Protein AF-A0A814X474-F1 (afdb_monomer)

Radius of gyration: 42.31 Å; Cα contacts (8 Å, |Δi|>4): 998; chains: 1; bounding box: 111×113×111 Å

Structure (mmCIF, N/CA/C/O backbone):
data_AF-A0A814X474-F1
#
_entry.id   AF-A0A814X474-F1
#
loop_
_atom_site.group_PDB
_atom_site.id
_atom_site.type_symbol
_atom_site.label_atom_id
_atom_site.label_alt_id
_atom_site.label_comp_id
_atom_site.label_asym_id
_atom_site.label_entity_id
_atom_site.label_seq_id
_atom_site.pdbx_PDB_ins_code
_atom_site.Cartn_x
_atom_site.Cartn_y
_atom_site.Cartn_z
_atom_site.occupancy
_atom_site.B_iso_or_equiv
_atom_site.auth_seq_id
_atom_site.auth_comp_id
_atom_site.auth_asym_id
_atom_site.auth_atom_id
_atom_site.pdbx_PDB_model_num
ATOM 1 N N . MET A 1 1 ? -38.326 10.586 -33.817 1.00 43.31 1 MET A N 1
ATOM 2 C CA . MET A 1 1 ? -38.795 9.220 -33.498 1.00 43.31 1 MET A CA 1
ATOM 3 C C . MET A 1 1 ? -38.832 9.016 -31.976 1.00 43.31 1 MET A C 1
ATOM 5 O O . MET A 1 1 ? -38.109 8.179 -31.465 1.00 43.31 1 MET A O 1
ATOM 9 N N . LEU A 1 2 ? -39.641 9.794 -31.242 1.00 49.44 2 LEU A N 1
ATOM 10 C CA . LEU A 1 2 ? -39.951 9.554 -29.813 1.00 49.44 2 LEU A CA 1
ATOM 11 C C . LEU A 1 2 ? -41.424 9.130 -29.622 1.00 49.44 2 LEU A C 1
ATOM 13 O O . LEU A 1 2 ? -41.773 8.494 -28.636 1.00 49.44 2 LEU A O 1
ATOM 17 N N . ASN A 1 3 ? -42.275 9.366 -30.628 1.00 45.81 3 ASN A N 1
ATOM 18 C CA . ASN A 1 3 ? -43.688 8.961 -30.630 1.00 45.81 3 ASN A CA 1
ATOM 19 C C . ASN A 1 3 ? -43.900 7.435 -30.754 1.00 45.81 3 ASN A C 1
ATOM 21 O O . ASN A 1 3 ? -45.034 6.980 -30.689 1.00 45.81 3 ASN A O 1
ATOM 25 N N . SER A 1 4 ? -42.834 6.646 -30.957 1.00 47.69 4 SER A N 1
ATOM 26 C CA . SER A 1 4 ? -42.868 5.173 -30.992 1.00 47.69 4 SER A CA 1
ATOM 27 C C . SER A 1 4 ? -42.281 4.521 -29.735 1.00 47.69 4 SER A C 1
ATOM 29 O O . SER A 1 4 ? -42.159 3.298 -29.685 1.00 47.69 4 SER A O 1
ATOM 31 N N . SER A 1 5 ? -41.860 5.311 -28.744 1.00 58.59 5 SER A N 1
ATOM 32 C CA . SER A 1 5 ? -41.312 4.797 -27.487 1.00 58.59 5 SER A CA 1
ATOM 33 C C . SER A 1 5 ? -42.382 4.728 -26.401 1.00 58.59 5 SER A C 1
ATOM 35 O O . SER A 1 5 ? -43.156 5.660 -26.219 1.00 58.59 5 SER A O 1
ATOM 37 N N . ASP A 1 6 ? -42.401 3.610 -25.675 1.00 71.12 6 ASP A N 1
ATOM 38 C CA . ASP A 1 6 ? -43.276 3.360 -24.528 1.00 71.12 6 ASP A CA 1
ATOM 39 C C . ASP A 1 6 ? -43.185 4.503 -23.485 1.00 71.12 6 ASP A C 1
ATOM 41 O O . ASP A 1 6 ? -42.110 4.691 -22.897 1.00 71.12 6 ASP A O 1
ATOM 45 N N . PRO A 1 7 ? -44.284 5.243 -23.217 1.00 72.62 7 PRO A N 1
ATOM 46 C CA . PRO A 1 7 ? -44.317 6.336 -22.241 1.00 72.62 7 PRO A CA 1
ATOM 47 C C . PRO A 1 7 ? -43.851 5.931 -20.837 1.00 72.62 7 PRO A C 1
ATOM 49 O O . PRO A 1 7 ? -43.328 6.758 -20.093 1.00 72.62 7 PRO A O 1
ATOM 52 N N . GLN A 1 8 ? -43.965 4.651 -20.465 1.00 78.31 8 GLN A N 1
ATOM 53 C CA . GLN A 1 8 ? -43.499 4.154 -19.164 1.00 78.31 8 GLN A CA 1
ATOM 54 C C . GLN A 1 8 ? -41.978 4.296 -18.988 1.00 78.31 8 GLN A C 1
ATOM 56 O O . GLN A 1 8 ? -41.481 4.446 -17.864 1.00 78.31 8 GLN A O 1
ATOM 61 N N . ARG A 1 9 ? -41.210 4.311 -20.087 1.00 81.69 9 ARG A N 1
ATOM 62 C CA . ARG A 1 9 ? -39.751 4.502 -20.046 1.00 81.69 9 ARG A CA 1
ATOM 63 C C . ARG A 1 9 ? -39.356 5.900 -19.573 1.00 81.69 9 ARG A C 1
ATOM 65 O O . ARG A 1 9 ? -38.287 6.030 -18.983 1.00 81.69 9 ARG A O 1
ATOM 72 N N . TYR A 1 10 ? -40.249 6.880 -19.693 1.00 84.94 10 TYR A N 1
ATOM 73 C CA . TYR A 1 10 ? -40.028 8.289 -19.353 1.00 84.94 10 TYR A CA 1
ATOM 74 C C . TYR A 1 10 ? -40.677 8.730 -18.032 1.00 84.94 10 TYR A C 1
ATOM 76 O O . TYR A 1 10 ? -40.670 9.911 -17.701 1.00 84.94 10 TYR A O 1
ATOM 84 N N . LYS A 1 11 ? -41.151 7.778 -17.219 1.00 89.06 11 LYS A N 1
ATOM 85 C CA . LYS A 1 11 ? -41.542 8.046 -15.826 1.00 89.06 11 LYS A CA 1
ATOM 86 C C . LYS A 1 11 ? -40.350 8.127 -14.883 1.00 89.06 11 LYS A C 1
ATOM 88 O O . LYS A 1 11 ? -39.454 7.284 -14.981 1.00 89.06 11 LYS A O 1
ATOM 93 N N . PHE A 1 12 ? -40.347 9.070 -13.957 1.00 89.81 12 PHE A N 1
ATOM 94 C CA . PHE A 1 12 ? -39.298 9.190 -12.955 1.00 89.81 12 PHE A CA 1
ATOM 95 C C . PHE A 1 12 ? -39.346 7.991 -11.977 1.00 89.81 12 PHE A C 1
ATOM 97 O O . PHE A 1 12 ? -40.426 7.445 -11.719 1.00 89.81 12 PHE A O 1
ATOM 104 N N . PRO A 1 13 ? -38.205 7.512 -11.441 1.00 91.38 13 PRO A N 1
ATOM 105 C CA . PRO A 1 13 ? -38.189 6.436 -10.451 1.00 91.38 13 PRO A CA 1
ATOM 106 C C . PRO A 1 13 ? -39.095 6.688 -9.234 1.00 91.38 13 PRO A C 1
ATOM 108 O O . PRO A 1 13 ? -39.186 7.794 -8.698 1.00 91.38 13 PRO A O 1
ATOM 111 N N . ILE A 1 14 ? -39.763 5.635 -8.756 1.00 89.94 14 ILE A N 1
ATOM 112 C CA . ILE A 1 14 ? -40.580 5.713 -7.539 1.00 89.94 14 ILE A CA 1
ATOM 113 C C . ILE A 1 14 ? -39.647 5.678 -6.325 1.00 89.94 14 ILE A C 1
ATOM 115 O O . ILE A 1 14 ? -39.171 4.616 -5.936 1.00 89.94 14 ILE A O 1
ATOM 119 N N . THR A 1 15 ? -39.404 6.844 -5.737 1.00 90.00 15 THR A N 1
ATOM 120 C CA . THR A 1 15 ? -38.639 7.041 -4.500 1.00 90.00 15 THR A CA 1
ATOM 121 C C . THR A 1 15 ? -39.495 6.849 -3.241 1.00 90.00 15 THR A C 1
ATOM 123 O O . THR A 1 15 ? -40.727 6.854 -3.300 1.00 90.00 15 THR A O 1
ATOM 126 N N . THR A 1 16 ? -38.840 6.654 -2.092 1.00 88.88 16 THR A N 1
ATOM 127 C CA . THR A 1 16 ? -39.466 6.695 -0.760 1.00 88.88 16 THR A CA 1
ATOM 128 C C . THR A 1 16 ? -39.212 8.044 -0.091 1.00 88.88 16 THR A C 1
ATOM 130 O O . THR A 1 16 ? -38.216 8.701 -0.387 1.00 88.88 16 THR A O 1
ATOM 133 N N . SER A 1 17 ? -40.048 8.419 0.884 1.00 86.62 17 SER A N 1
ATOM 134 C CA . SER A 1 17 ? -39.863 9.653 1.667 1.00 86.62 17 SER A CA 1
ATOM 135 C C . SER A 1 17 ? -38.497 9.730 2.360 1.00 86.62 17 SER A C 1
ATOM 137 O O . SER A 1 17 ? -37.942 10.814 2.511 1.00 86.62 17 SER A O 1
ATOM 139 N N . GLN A 1 18 ? -37.933 8.583 2.752 1.00 87.25 18 GLN A N 1
ATOM 140 C CA . GLN A 1 18 ? -36.600 8.498 3.344 1.00 87.25 18 GLN A CA 1
ATOM 141 C C . GLN A 1 18 ? -35.497 8.852 2.340 1.00 87.25 18 GLN A C 1
ATOM 143 O O . GLN A 1 18 ? -34.604 9.627 2.673 1.00 87.25 18 GLN A O 1
ATOM 148 N N . ILE A 1 19 ? -35.568 8.320 1.115 1.00 89.81 19 ILE A N 1
ATOM 149 C CA . ILE A 1 19 ? -34.612 8.639 0.045 1.00 89.81 19 ILE A CA 1
ATOM 150 C C . ILE A 1 19 ? -34.738 10.111 -0.348 1.00 89.81 19 ILE A C 1
ATOM 152 O O . ILE A 1 19 ? -33.724 10.796 -0.446 1.00 89.81 19 ILE A O 1
ATOM 156 N N . ASP A 1 20 ? -35.962 10.619 -0.497 1.00 88.50 20 ASP A N 1
ATOM 157 C CA . ASP A 1 20 ? -36.200 12.024 -0.843 1.00 88.50 20 ASP A CA 1
ATOM 158 C C . ASP A 1 20 ? -35.606 12.969 0.224 1.00 88.50 20 ASP A C 1
ATOM 160 O O . ASP A 1 20 ? -34.940 13.952 -0.107 1.00 88.50 20 ASP A O 1
ATOM 164 N N . ALA A 1 21 ? -35.753 12.629 1.511 1.00 85.94 21 ALA A N 1
ATOM 165 C CA . ALA A 1 21 ? -35.154 13.378 2.617 1.00 85.94 21 ALA A CA 1
ATOM 166 C C . ALA A 1 21 ? -33.616 13.290 2.661 1.00 85.94 21 ALA A C 1
ATOM 168 O O . ALA A 1 21 ? -32.959 14.234 3.096 1.00 85.94 21 ALA A O 1
ATOM 169 N N . ILE A 1 22 ? -33.018 12.174 2.232 1.00 88.12 22 ILE A N 1
ATOM 170 C CA . ILE A 1 22 ? -31.557 12.021 2.141 1.00 88.12 22 ILE A CA 1
ATOM 171 C C . ILE A 1 22 ? -31.008 12.856 0.982 1.00 88.12 22 ILE A C 1
ATOM 173 O O . ILE A 1 22 ? -30.093 13.651 1.183 1.00 88.12 22 ILE A O 1
ATOM 177 N N . VAL A 1 23 ? -31.602 12.737 -0.210 1.00 88.38 23 VAL A N 1
ATOM 178 C CA . VAL A 1 23 ? -31.158 13.481 -1.396 1.00 88.38 23 VAL A CA 1
ATOM 179 C C . VAL A 1 23 ? -31.376 14.980 -1.213 1.00 88.38 23 VAL A C 1
ATOM 181 O O . VAL A 1 23 ? -30.584 15.769 -1.720 1.00 88.38 23 VAL A O 1
ATOM 184 N N . SER A 1 24 ? -32.389 15.407 -0.450 1.00 85.69 24 SER A N 1
ATOM 185 C CA . SER A 1 24 ? -32.632 16.828 -0.153 1.00 85.69 24 SER A CA 1
ATOM 186 C C . SER A 1 24 ? -32.655 17.686 -1.433 1.00 85.69 24 SER A C 1
ATOM 188 O O . SER A 1 24 ? -31.953 18.694 -1.537 1.00 85.69 24 SER A O 1
ATOM 190 N N . MET A 1 25 ? -33.379 17.221 -2.454 1.00 86.56 25 MET A N 1
ATOM 191 C CA . MET A 1 25 ? -33.691 17.946 -3.691 1.00 86.56 25 MET A CA 1
ATOM 192 C C . MET A 1 25 ? -35.146 17.691 -4.056 1.00 86.56 25 MET A C 1
ATOM 194 O O . MET A 1 25 ? -35.663 16.601 -3.800 1.00 86.56 25 MET A O 1
ATOM 198 N N . ASP A 1 26 ? -35.773 18.668 -4.706 1.00 86.38 26 ASP A N 1
ATOM 199 C CA . ASP A 1 26 ? -37.117 18.498 -5.243 1.00 86.38 26 ASP A CA 1
ATOM 200 C C . ASP A 1 26 ? -37.138 17.360 -6.263 1.00 86.38 26 ASP A C 1
ATOM 202 O O . ASP A 1 26 ? -36.293 17.270 -7.159 1.00 86.38 26 ASP A O 1
ATOM 206 N N . LYS A 1 27 ? -38.122 16.474 -6.111 1.00 87.00 27 LYS A N 1
ATOM 207 C CA . LYS A 1 27 ? -38.303 15.333 -6.999 1.00 87.00 27 LYS A CA 1
ATOM 208 C C . LYS A 1 27 ? -38.666 15.823 -8.409 1.00 87.00 27 LYS A C 1
ATOM 210 O O . LYS A 1 27 ? -39.663 16.533 -8.554 1.00 87.00 27 LYS A O 1
ATOM 215 N N . PRO A 1 28 ? -37.916 15.431 -9.453 1.00 89.88 28 PRO A N 1
ATOM 216 C CA . PRO A 1 28 ? -38.270 15.766 -10.823 1.00 89.88 28 PRO A CA 1
ATOM 217 C C . PRO A 1 28 ? -39.608 15.141 -11.244 1.00 89.88 28 PRO A C 1
ATOM 219 O O . PRO A 1 28 ? -39.946 14.025 -10.846 1.00 89.88 28 PRO A O 1
ATOM 222 N N . ASN A 1 29 ? -40.348 15.851 -12.097 1.00 88.44 29 ASN A N 1
ATOM 223 C CA . ASN A 1 29 ? -41.557 15.327 -12.735 1.00 88.44 29 ASN A CA 1
ATOM 224 C C . ASN A 1 29 ? -41.209 14.288 -13.813 1.00 88.44 29 ASN A C 1
ATOM 226 O O . ASN A 1 29 ? -40.074 14.237 -14.292 1.00 88.44 29 ASN A O 1
ATOM 230 N N . ASP A 1 30 ? -42.198 13.492 -14.226 1.00 88.19 30 ASP A N 1
ATOM 231 C CA . ASP A 1 30 ? -42.086 12.623 -15.403 1.00 88.19 30 ASP A CA 1
ATOM 232 C C . ASP A 1 30 ? -41.704 13.439 -16.650 1.00 88.19 30 ASP A C 1
ATOM 234 O O . ASP A 1 30 ? -42.097 14.601 -16.776 1.00 88.19 30 ASP A O 1
ATOM 238 N N . VAL A 1 31 ? -40.943 12.833 -17.570 1.00 84.31 31 VAL A N 1
ATOM 239 C CA . VAL A 1 31 ? -40.617 13.491 -18.839 1.00 84.31 31 VAL A CA 1
ATOM 240 C C . VAL A 1 31 ? -41.837 13.420 -19.748 1.00 84.31 31 VAL A C 1
ATOM 242 O O . VAL A 1 31 ? -42.249 12.338 -20.177 1.00 84.31 31 VAL A O 1
ATOM 245 N N . ASP A 1 32 ? -42.412 14.581 -20.039 1.00 81.06 32 ASP A N 1
ATOM 246 C CA . ASP A 1 32 ? -43.563 14.709 -20.915 1.00 81.06 32 ASP A CA 1
ATOM 247 C C . ASP A 1 32 ? -43.130 14.555 -22.377 1.00 81.06 32 ASP A C 1
ATOM 249 O O . ASP A 1 32 ? -42.416 15.387 -22.939 1.00 81.06 32 ASP A O 1
ATOM 253 N N . ILE A 1 33 ? -43.563 13.451 -22.983 1.00 75.94 33 ILE A N 1
ATOM 254 C CA . ILE A 1 33 ? -43.349 13.147 -24.400 1.00 75.94 33 ILE A CA 1
ATOM 255 C C . ILE A 1 33 ? -44.593 13.442 -25.255 1.00 75.94 33 ILE A C 1
ATOM 257 O O . ILE A 1 33 ? -44.648 13.020 -26.413 1.00 75.94 33 ILE A O 1
ATOM 261 N N . SER A 1 34 ? -45.606 14.118 -24.699 1.00 73.12 34 SER A N 1
ATOM 262 C CA . SER A 1 34 ? -46.805 14.523 -25.433 1.00 73.12 34 SER A CA 1
ATOM 263 C C . SER A 1 34 ? -46.493 15.575 -26.510 1.00 73.12 34 SER A C 1
ATOM 265 O O . SER A 1 34 ? -45.443 16.221 -26.520 1.00 73.12 34 SER A O 1
ATOM 267 N N . VAL A 1 35 ? -47.379 15.672 -27.506 1.00 61.47 35 VAL A N 1
ATOM 268 C CA . VAL A 1 35 ? -47.154 16.469 -28.719 1.00 61.47 35 VAL A CA 1
ATOM 269 C C . VAL A 1 35 ? -47.193 17.959 -28.377 1.00 61.47 35 VAL A C 1
ATOM 271 O O . VAL A 1 35 ? -48.253 18.498 -28.082 1.00 61.47 35 VAL A O 1
ATOM 274 N N . ILE A 1 36 ? -46.038 18.619 -28.458 1.00 63.03 36 ILE A N 1
ATOM 275 C CA . ILE A 1 36 ? -45.916 20.082 -28.443 1.00 63.03 36 ILE A CA 1
ATOM 276 C C . ILE A 1 36 ? -46.039 20.593 -29.888 1.00 63.03 36 ILE A C 1
ATOM 278 O O . ILE A 1 36 ? -45.562 19.941 -30.821 1.00 63.03 36 ILE A O 1
ATOM 282 N N . ASP A 1 37 ? -46.650 21.767 -30.072 1.00 64.62 37 ASP A N 1
ATOM 283 C CA . ASP A 1 37 ? -46.994 22.352 -31.381 1.00 64.62 37 ASP A CA 1
ATOM 284 C C . ASP A 1 37 ? -45.789 22.573 -32.320 1.00 64.62 37 ASP A C 1
ATOM 286 O O . ASP A 1 37 ? -45.953 22.688 -33.536 1.00 64.62 37 ASP A O 1
ATOM 290 N N . SER A 1 38 ? -44.559 22.588 -31.789 1.00 77.12 38 SER A N 1
ATOM 291 C CA . SER A 1 38 ? -43.327 22.664 -32.580 1.00 77.12 38 SER A CA 1
ATOM 292 C C . SER A 1 38 ? -42.239 21.698 -32.094 1.00 77.12 38 SER A C 1
ATOM 294 O O . SER A 1 38 ? -42.054 21.458 -30.899 1.00 77.12 38 SER A O 1
ATOM 296 N N . LYS A 1 39 ? -41.459 21.162 -33.046 1.00 76.00 39 LYS A N 1
ATOM 297 C CA . LYS A 1 39 ? -40.348 20.230 -32.771 1.00 76.00 39 LYS A CA 1
ATOM 298 C C . LYS A 1 39 ? -39.237 20.860 -31.924 1.00 76.00 39 LYS A C 1
ATOM 300 O O . LYS A 1 39 ? -38.601 20.155 -31.145 1.00 76.00 39 LYS A O 1
ATOM 305 N N . GLU A 1 40 ? -38.998 22.160 -32.078 1.00 79.25 40 GLU A N 1
ATOM 306 C CA . GLU A 1 40 ? -37.959 22.890 -31.341 1.00 79.25 40 GLU A CA 1
ATOM 307 C C . GLU A 1 40 ? -38.342 23.093 -29.874 1.00 79.25 40 GLU A C 1
ATOM 309 O O . GLU A 1 40 ? -37.541 22.784 -28.992 1.00 79.25 40 GLU A O 1
ATOM 314 N N . GLN A 1 41 ? -39.580 23.518 -29.595 1.00 77.19 41 GLN A N 1
ATOM 315 C CA . GLN A 1 41 ? -40.074 23.641 -28.219 1.00 77.19 41 GLN A CA 1
ATOM 316 C C . GLN A 1 41 ? -40.151 22.277 -27.531 1.00 77.19 41 GLN A C 1
ATOM 318 O O . GLN A 1 41 ? -39.803 22.165 -26.356 1.00 77.19 41 GLN A O 1
ATOM 323 N N . PHE A 1 42 ? -40.533 21.229 -28.271 1.00 81.50 42 PHE A N 1
ATOM 324 C CA . PHE A 1 42 ? -40.461 19.859 -27.775 1.00 81.50 42 PHE A CA 1
ATOM 325 C C . PHE A 1 42 ? -39.040 19.483 -27.348 1.00 81.50 42 PHE A C 1
ATOM 327 O O . PHE A 1 42 ? -38.836 19.025 -26.227 1.00 81.50 42 PHE A O 1
ATOM 334 N N . PHE A 1 43 ? -38.047 19.709 -28.213 1.00 80.00 43 PHE A N 1
ATOM 335 C CA . PHE A 1 43 ? -36.660 19.358 -27.920 1.00 80.00 43 PHE A CA 1
ATOM 336 C C . PHE A 1 43 ? -36.099 20.152 -26.732 1.00 80.00 43 PHE A C 1
ATOM 338 O O . PHE A 1 43 ? -35.470 19.566 -25.855 1.00 80.00 43 PHE A O 1
ATOM 345 N N . GLN A 1 44 ? -36.366 21.458 -26.651 1.00 82.81 44 GLN A N 1
ATOM 346 C CA . GLN A 1 44 ? -35.926 22.286 -25.522 1.00 82.81 44 GLN A CA 1
ATOM 347 C C . GLN A 1 44 ? -36.575 21.860 -24.199 1.00 82.81 44 GLN A C 1
ATOM 349 O O . GLN A 1 44 ? -35.872 21.706 -23.200 1.00 82.81 44 GLN A O 1
ATOM 354 N N . SER A 1 45 ? -37.889 21.612 -24.197 1.00 84.00 45 SER A N 1
ATOM 355 C CA . SER A 1 45 ? -38.622 21.132 -23.018 1.00 84.00 45 SER A CA 1
ATOM 356 C C . SER A 1 45 ? -38.118 19.758 -22.567 1.00 84.00 45 SER A C 1
ATOM 358 O O . SER A 1 45 ? -37.829 19.555 -21.388 1.00 84.00 45 SER A O 1
ATOM 360 N N . PHE A 1 46 ? -37.910 18.837 -23.513 1.00 84.88 46 PHE A N 1
ATOM 361 C CA . PHE A 1 46 ? -37.351 17.513 -23.247 1.00 84.88 46 PHE A CA 1
ATOM 362 C C . PHE A 1 46 ? -35.956 17.600 -22.615 1.00 84.88 46 PHE A C 1
ATOM 364 O O . PHE A 1 46 ? -35.720 16.995 -21.571 1.00 84.88 46 PHE A O 1
ATOM 371 N N . ILE A 1 47 ? -35.044 18.388 -23.197 1.00 84.94 47 ILE A N 1
ATOM 372 C CA . ILE A 1 47 ? -33.689 18.583 -22.659 1.00 84.94 47 ILE A CA 1
ATOM 373 C C . ILE A 1 47 ? -33.741 19.196 -21.257 1.00 84.94 47 ILE A C 1
ATOM 375 O O . ILE A 1 47 ? -33.026 18.742 -20.371 1.00 84.94 47 ILE A O 1
ATOM 379 N N . GLN A 1 48 ? -34.609 20.181 -21.018 1.00 86.69 48 GLN A N 1
ATOM 380 C CA . GLN A 1 48 ? -34.742 20.804 -19.702 1.00 86.69 48 GLN A CA 1
ATOM 381 C C . GLN A 1 48 ? -35.229 19.811 -18.635 1.00 86.69 48 GLN A C 1
ATOM 383 O O . GLN A 1 48 ? -34.694 19.784 -17.526 1.00 86.69 48 GLN A O 1
ATOM 388 N N . GLN A 1 49 ? -36.224 18.984 -18.958 1.00 87.56 49 GLN A N 1
ATOM 389 C CA . GLN A 1 49 ? -36.754 17.972 -18.039 1.00 87.56 49 GLN A CA 1
ATOM 390 C C . GLN A 1 49 ? -35.730 16.860 -17.773 1.00 87.56 49 GLN A C 1
ATOM 392 O O . GLN A 1 49 ? -35.527 16.472 -16.623 1.00 87.56 49 GLN A O 1
ATOM 397 N N . VAL A 1 50 ? -35.022 16.411 -18.814 1.00 86.88 50 VAL A N 1
ATOM 398 C CA . VAL A 1 50 ? -33.921 15.449 -18.688 1.00 86.88 50 VAL A CA 1
ATOM 399 C C . VAL A 1 50 ? -32.771 16.026 -17.864 1.00 86.88 50 VAL A C 1
ATOM 401 O O . VAL A 1 50 ? -32.251 15.327 -17.005 1.00 86.88 50 VAL A O 1
ATOM 404 N N . ASN A 1 51 ? -32.402 17.296 -18.036 1.00 86.19 51 ASN A N 1
ATOM 405 C CA . ASN A 1 51 ? -31.349 17.920 -17.229 1.00 86.19 51 ASN A CA 1
ATOM 406 C C . ASN A 1 51 ? -31.704 17.931 -15.736 1.00 86.19 51 ASN A C 1
ATOM 408 O O . ASN A 1 51 ? -30.843 17.630 -14.916 1.00 86.19 51 ASN A O 1
ATOM 412 N N . ARG A 1 52 ? -32.975 18.165 -15.378 1.00 87.75 52 ARG A N 1
ATOM 413 C CA . ARG A 1 52 ? -33.439 18.040 -13.983 1.00 87.75 52 ARG A CA 1
ATOM 414 C C . ARG A 1 52 ? -33.342 16.609 -13.456 1.00 87.75 52 ARG A C 1
ATOM 416 O O . ARG A 1 52 ? -33.004 16.414 -12.292 1.00 87.75 52 ARG A O 1
ATOM 423 N N . TRP A 1 53 ? -33.633 15.608 -14.291 1.00 91.38 53 TRP A N 1
ATOM 424 C CA . TRP A 1 53 ? -33.396 14.207 -13.928 1.00 91.38 53 TRP A CA 1
ATOM 425 C C . TRP A 1 53 ? -31.914 13.946 -13.678 1.00 91.38 53 TRP A C 1
ATOM 427 O O . TRP A 1 53 ? -31.583 13.342 -12.667 1.00 91.38 53 TRP A O 1
ATOM 437 N N . LEU A 1 54 ? -31.039 14.409 -14.576 1.00 87.44 54 LEU A N 1
ATOM 438 C CA . LEU A 1 54 ? -29.594 14.221 -14.467 1.00 87.44 54 LEU A CA 1
ATOM 439 C C . LEU A 1 54 ? -29.035 14.880 -13.204 1.00 87.44 54 LEU A C 1
ATOM 441 O O . LEU A 1 54 ? -28.320 14.223 -12.470 1.00 87.44 54 LEU A O 1
ATOM 445 N N . GLU A 1 55 ? -29.419 16.119 -12.889 1.00 85.81 55 GLU A N 1
ATOM 446 C CA . GLU A 1 55 ? -28.998 16.790 -11.649 1.00 85.81 55 GLU A CA 1
ATOM 447 C C . GLU A 1 55 ? -29.387 16.002 -10.391 1.00 85.81 55 GLU A C 1
ATOM 449 O O . GLU A 1 55 ? -28.587 15.869 -9.462 1.00 85.81 55 GLU A O 1
ATOM 454 N N . TRP A 1 56 ? -30.607 15.457 -10.363 1.00 91.25 56 TRP A N 1
ATOM 455 C CA . TRP A 1 56 ? -31.057 14.627 -9.249 1.00 91.25 56 TRP A CA 1
ATOM 456 C C . TRP A 1 56 ? -30.314 13.286 -9.214 1.00 91.25 56 TRP A C 1
ATOM 458 O O . TRP A 1 56 ? -29.900 12.852 -8.141 1.00 91.25 56 TRP A O 1
ATOM 468 N N . PHE A 1 57 ? -30.124 12.631 -10.367 1.00 90.19 57 PHE A N 1
ATOM 469 C CA . PHE A 1 57 ? -29.393 11.366 -10.465 1.00 90.19 57 PHE A CA 1
ATOM 470 C C . PHE A 1 57 ? -27.937 11.524 -10.045 1.00 90.19 57 PHE A C 1
ATOM 472 O O . PHE A 1 57 ? -27.481 10.690 -9.276 1.00 90.19 57 PHE A O 1
ATOM 479 N N . ASP A 1 58 ? -27.264 12.601 -10.450 1.00 83.44 58 ASP A N 1
ATOM 480 C CA . ASP A 1 58 ? -25.887 12.907 -10.059 1.00 83.44 58 ASP A CA 1
ATOM 481 C C . ASP A 1 58 ? -25.779 13.012 -8.532 1.00 83.44 58 ASP A C 1
ATOM 483 O O . ASP A 1 58 ? -24.958 12.338 -7.912 1.00 83.44 58 ASP A O 1
ATOM 487 N N . LYS A 1 59 ? -26.672 13.784 -7.892 1.00 84.56 59 LYS A N 1
ATOM 488 C CA . LYS A 1 59 ? -26.686 13.897 -6.426 1.00 84.56 59 LYS A CA 1
ATOM 489 C C . LYS A 1 59 ? -27.018 12.565 -5.751 1.00 84.56 59 LYS A C 1
ATOM 491 O O . LYS A 1 59 ? -26.446 12.237 -4.715 1.00 84.56 59 LYS A O 1
ATOM 496 N N . PHE A 1 60 ? -27.945 11.796 -6.315 1.00 89.75 60 PHE A N 1
ATOM 497 C CA . PHE A 1 60 ? -28.306 10.481 -5.797 1.00 89.75 60 PHE A CA 1
ATOM 498 C C . PHE A 1 60 ? -27.126 9.505 -5.869 1.00 89.75 60 PHE A C 1
ATOM 500 O O . PHE A 1 60 ? -26.823 8.844 -4.876 1.00 89.75 60 PHE A O 1
ATOM 507 N N . THR A 1 61 ? -26.437 9.421 -7.010 1.00 86.75 61 THR A N 1
ATOM 508 C CA . THR A 1 61 ? -25.261 8.560 -7.163 1.00 86.75 61 THR A CA 1
ATOM 509 C C . THR A 1 61 ? -24.125 9.020 -6.269 1.00 86.75 61 THR A C 1
ATOM 511 O O . THR A 1 61 ? -23.525 8.170 -5.624 1.00 86.75 61 THR A O 1
ATOM 514 N N . ASP A 1 62 ? -23.889 10.329 -6.145 1.00 79.88 62 ASP A N 1
ATOM 515 C CA . ASP A 1 62 ? -22.865 10.884 -5.253 1.00 79.88 62 ASP A CA 1
ATOM 516 C C . ASP A 1 62 ? -23.076 10.439 -3.798 1.00 79.88 62 ASP A C 1
ATOM 518 O O . ASP A 1 62 ? -22.121 10.064 -3.123 1.00 79.88 62 ASP A O 1
ATOM 522 N N . ILE A 1 63 ? -24.323 10.429 -3.314 1.00 85.19 63 ILE A N 1
ATOM 523 C CA . ILE A 1 63 ? -24.633 10.015 -1.938 1.00 85.19 63 ILE A CA 1
ATOM 524 C C . ILE A 1 63 ? -24.517 8.494 -1.778 1.00 85.19 63 ILE A C 1
ATOM 526 O O . ILE A 1 63 ? -23.912 8.001 -0.828 1.00 85.19 63 ILE A O 1
ATOM 530 N N . PHE A 1 64 ? -25.131 7.721 -2.674 1.00 88.19 64 PHE A N 1
ATOM 531 C CA . PHE A 1 64 ? -25.296 6.280 -2.464 1.00 88.19 64 PHE A CA 1
ATOM 532 C C . PHE A 1 64 ? -24.137 5.425 -2.985 1.00 88.19 64 PHE A C 1
ATOM 534 O O . PHE A 1 64 ? -24.044 4.257 -2.604 1.00 88.19 64 PHE A O 1
ATOM 541 N N . HIS A 1 65 ? -23.241 5.984 -3.803 1.00 85.38 65 HIS A N 1
ATOM 542 C CA . HIS A 1 65 ? -22.059 5.293 -4.319 1.00 85.38 65 HIS A CA 1
ATOM 543 C C . HIS A 1 65 ? -21.241 4.637 -3.201 1.00 85.38 65 HIS A C 1
ATOM 545 O O . HIS A 1 65 ? -20.964 3.443 -3.274 1.00 85.38 65 HIS A O 1
ATOM 551 N N . TYR A 1 66 ? -20.953 5.378 -2.131 1.00 81.06 66 TYR A N 1
ATOM 552 C CA . TYR A 1 66 ? -20.139 4.896 -1.011 1.00 81.06 66 TYR A CA 1
ATOM 553 C C . TYR A 1 66 ? -20.811 3.777 -0.218 1.00 81.06 66 TYR A C 1
ATOM 555 O O . TYR A 1 66 ? -20.156 2.830 0.211 1.00 81.06 66 TYR A O 1
ATOM 563 N N . ILE A 1 67 ? -22.134 3.844 -0.051 1.00 86.50 67 ILE A N 1
ATOM 564 C CA . ILE A 1 67 ? -22.873 2.771 0.618 1.00 86.50 67 ILE A CA 1
ATOM 565 C C . ILE A 1 67 ? -22.817 1.508 -0.241 1.00 86.50 67 ILE A C 1
ATOM 567 O O . ILE A 1 67 ? -22.597 0.426 0.287 1.00 86.50 67 ILE A O 1
ATOM 571 N N . ILE A 1 68 ? -22.960 1.626 -1.561 1.00 87.88 68 ILE A N 1
ATOM 572 C CA . ILE A 1 68 ? -22.865 0.482 -2.481 1.00 87.88 68 ILE A CA 1
ATOM 573 C C . ILE A 1 68 ? -21.446 -0.091 -2.503 1.00 87.88 68 ILE A C 1
ATOM 575 O O . ILE A 1 68 ? -21.281 -1.311 -2.508 1.00 87.88 68 ILE A O 1
ATOM 579 N N . GLU A 1 69 ? -20.424 0.761 -2.462 1.00 85.38 69 GLU A N 1
ATOM 580 C CA . GLU A 1 69 ? -19.031 0.340 -2.339 1.00 85.38 69 GLU A CA 1
ATOM 581 C C . GLU A 1 69 ? -18.802 -0.435 -1.036 1.00 85.38 69 GLU A C 1
ATOM 583 O O . GLU A 1 69 ? -18.297 -1.560 -1.069 1.00 85.38 69 GLU A O 1
ATOM 588 N N . TRP A 1 70 ? -19.272 0.090 0.100 1.00 85.19 70 TRP A N 1
ATOM 589 C CA . TRP A 1 70 ? -19.230 -0.621 1.377 1.00 85.19 70 TRP A CA 1
ATOM 590 C C . TRP A 1 70 ? -19.974 -1.964 1.296 1.00 85.19 70 TRP A C 1
ATOM 592 O O . TRP A 1 70 ? -19.421 -2.994 1.684 1.00 85.19 70 TRP A O 1
ATOM 602 N N . LEU A 1 71 ? -21.166 -2.012 0.696 1.00 86.12 71 LEU A N 1
ATOM 603 C CA . LEU A 1 71 ? -21.925 -3.254 0.498 1.00 86.12 71 LEU A CA 1
ATOM 604 C C . LEU A 1 71 ? -21.195 -4.279 -0.379 1.00 86.12 71 LEU A C 1
ATOM 606 O O . LEU A 1 71 ? -21.263 -5.480 -0.104 1.00 86.12 71 LEU A O 1
ATOM 610 N N . LYS A 1 72 ? -20.444 -3.827 -1.390 1.00 86.75 72 LYS A N 1
ATOM 611 C CA . LYS A 1 72 ? -19.572 -4.698 -2.186 1.00 86.75 72 LYS A CA 1
ATOM 612 C C . LYS A 1 72 ? -18.483 -5.321 -1.316 1.00 86.75 72 LYS A C 1
ATOM 614 O O . LYS A 1 72 ? -18.262 -6.527 -1.415 1.00 86.75 72 LYS A O 1
ATOM 619 N N . THR A 1 73 ? -17.834 -4.551 -0.433 1.00 82.56 73 THR A N 1
ATOM 620 C CA . THR A 1 73 ? -16.816 -5.111 0.485 1.00 82.56 73 THR A CA 1
ATOM 621 C C . THR A 1 73 ? -17.388 -6.191 1.411 1.00 82.56 73 THR A C 1
ATOM 623 O O . THR A 1 73 ? -16.656 -7.068 1.867 1.00 82.56 73 THR A O 1
ATOM 626 N N . ARG A 1 74 ? -18.710 -6.176 1.636 1.00 82.25 74 ARG A N 1
ATOM 627 C CA . ARG A 1 74 ? -19.459 -7.172 2.416 1.00 82.25 74 ARG A CA 1
ATOM 628 C C . ARG A 1 74 ? -20.096 -8.279 1.568 1.00 82.25 74 ARG A C 1
ATOM 630 O O . ARG A 1 74 ? -20.887 -9.049 2.097 1.00 82.25 74 ARG A O 1
ATOM 637 N N . ARG A 1 75 ? -19.730 -8.393 0.284 1.00 81.88 75 ARG A N 1
ATOM 638 C CA . ARG A 1 75 ? -20.173 -9.457 -0.641 1.00 81.88 75 ARG A CA 1
ATOM 639 C C . ARG A 1 75 ? -21.695 -9.566 -0.782 1.00 81.88 75 ARG A C 1
ATOM 641 O O . ARG A 1 75 ? -22.245 -10.663 -0.867 1.00 81.88 75 ARG A O 1
ATOM 648 N N . LEU A 1 76 ? -22.396 -8.434 -0.814 1.00 84.62 76 LEU A N 1
ATOM 649 C CA . LEU A 1 76 ? -23.804 -8.429 -1.207 1.00 84.62 76 LEU A CA 1
ATOM 650 C C . LEU A 1 76 ? -23.927 -8.843 -2.685 1.00 84.62 76 LEU A C 1
ATOM 652 O O . LEU A 1 76 ? -23.291 -8.235 -3.547 1.00 84.62 76 LEU A O 1
ATOM 656 N N . GLU A 1 77 ? -24.780 -9.830 -2.970 1.00 83.06 77 GLU A N 1
ATOM 657 C CA . GLU A 1 77 ? -24.927 -10.478 -4.288 1.00 83.06 77 GLU A CA 1
ATOM 658 C C . GLU A 1 77 ? -25.127 -9.490 -5.460 1.00 83.06 77 GLU A C 1
ATOM 660 O O . GLU A 1 77 ? -24.613 -9.711 -6.555 1.00 83.06 77 GLU A O 1
ATOM 665 N N . SER A 1 78 ? -25.821 -8.368 -5.232 1.00 85.06 78 SER A N 1
ATOM 666 C CA . SER A 1 78 ? -26.121 -7.344 -6.245 1.00 85.06 78 SER A CA 1
ATOM 667 C C . SER A 1 78 ? -25.188 -6.120 -6.224 1.00 85.06 78 SER A C 1
ATOM 669 O O . SER A 1 78 ? -25.189 -5.340 -7.180 1.00 85.06 78 SER A O 1
ATOM 671 N N . ALA A 1 79 ? -24.358 -5.935 -5.189 1.00 87.31 79 ALA A N 1
ATOM 672 C CA . ALA A 1 79 ? -23.581 -4.702 -5.007 1.00 87.31 79 ALA A CA 1
ATOM 673 C C . ALA A 1 79 ? -22.437 -4.536 -6.014 1.00 87.31 79 ALA A C 1
ATOM 675 O O . ALA A 1 79 ? -22.174 -3.420 -6.457 1.00 87.31 79 ALA A O 1
ATOM 676 N N . GLU A 1 80 ? -21.762 -5.623 -6.403 1.00 87.19 80 GLU A N 1
ATOM 677 C CA . GLU A 1 80 ? -20.652 -5.543 -7.360 1.00 87.19 80 GLU A CA 1
ATOM 678 C C . GLU A 1 80 ? -21.120 -5.060 -8.736 1.00 87.19 80 GLU A C 1
ATOM 680 O O . GLU A 1 80 ? -20.527 -4.138 -9.299 1.00 87.19 80 GLU A O 1
ATOM 685 N N . LYS A 1 81 ? -22.229 -5.620 -9.234 1.00 90.12 81 LYS A N 1
ATOM 686 C CA . LYS A 1 81 ? -22.859 -5.182 -10.484 1.00 90.12 81 LYS A CA 1
ATOM 687 C C . LYS A 1 81 ? -23.259 -3.705 -10.403 1.00 90.12 81 LYS A C 1
ATOM 689 O O . LYS A 1 81 ? -22.906 -2.938 -11.292 1.00 90.12 81 LYS A O 1
ATOM 694 N N . LEU A 1 82 ? -23.936 -3.300 -9.324 1.00 89.50 82 LEU A N 1
ATOM 695 C CA . LEU A 1 82 ? -24.364 -1.910 -9.132 1.00 89.50 82 LEU A CA 1
ATOM 696 C C . LEU A 1 82 ? -23.181 -0.938 -9.074 1.00 89.50 82 LEU A C 1
ATOM 698 O O . LEU A 1 82 ? -23.264 0.155 -9.629 1.00 89.50 82 LEU A O 1
ATOM 702 N N . LEU A 1 83 ? -22.067 -1.327 -8.448 1.00 87.19 83 LEU A N 1
ATOM 703 C CA . LEU A 1 83 ? -20.870 -0.493 -8.397 1.00 87.19 83 LEU A CA 1
ATOM 704 C C . LEU A 1 83 ? -20.236 -0.327 -9.786 1.00 87.19 83 LEU A C 1
ATOM 706 O O . LEU A 1 83 ? -19.869 0.785 -10.159 1.00 87.19 83 LEU A O 1
ATOM 710 N N . ILE A 1 84 ? -20.145 -1.407 -10.572 1.00 85.69 84 ILE A N 1
ATOM 711 C CA . ILE A 1 84 ? -19.674 -1.353 -11.967 1.00 85.69 84 ILE A CA 1
ATOM 712 C C . ILE A 1 84 ? -20.589 -0.451 -12.805 1.00 85.69 84 ILE A C 1
ATOM 714 O O . ILE A 1 84 ? -20.105 0.376 -13.582 1.00 85.69 84 ILE A O 1
ATOM 718 N N . ASP A 1 85 ? -21.903 -0.564 -12.621 1.00 85.75 85 ASP A N 1
ATOM 719 C CA . ASP A 1 85 ? -22.892 0.263 -13.308 1.00 85.75 85 ASP A CA 1
ATOM 720 C C . ASP A 1 85 ? -22.748 1.754 -12.933 1.00 85.75 85 ASP A C 1
ATOM 722 O O . ASP A 1 85 ? -22.781 2.607 -13.821 1.00 85.75 85 ASP A O 1
ATOM 726 N N . ILE A 1 86 ? -22.485 2.086 -11.661 1.00 83.69 86 ILE A N 1
ATOM 727 C CA . ILE A 1 86 ? -22.186 3.462 -11.212 1.00 83.69 86 ILE A CA 1
ATOM 728 C C . ILE A 1 86 ? -20.863 3.975 -11.784 1.00 83.69 86 ILE A C 1
ATOM 730 O O . ILE A 1 86 ? -20.797 5.099 -12.276 1.00 83.69 86 ILE A O 1
ATOM 734 N N . HIS A 1 87 ? -19.805 3.164 -11.791 1.00 81.81 87 HIS A N 1
ATOM 735 C CA . HIS A 1 87 ? -18.549 3.568 -12.425 1.00 81.81 87 HIS A CA 1
ATOM 736 C C . HIS A 1 87 ? -18.713 3.786 -13.930 1.00 81.81 87 HIS A C 1
ATOM 738 O O . HIS A 1 87 ? -18.100 4.697 -14.480 1.00 81.81 87 HIS A O 1
ATOM 744 N N . THR A 1 88 ? -19.578 3.014 -14.592 1.00 80.06 88 THR A N 1
ATOM 745 C CA . THR A 1 88 ? -19.923 3.214 -16.008 1.00 80.06 88 THR A CA 1
ATOM 746 C C . THR A 1 88 ? -20.643 4.547 -16.232 1.00 80.06 88 THR A C 1
ATOM 748 O O . THR A 1 88 ? -20.435 5.180 -17.263 1.00 80.06 88 THR A O 1
ATOM 751 N N . ILE A 1 89 ? -21.457 4.999 -15.270 1.00 75.94 89 ILE A N 1
ATOM 752 C CA . ILE A 1 89 ? -22.072 6.337 -15.294 1.00 75.94 89 ILE A CA 1
ATOM 753 C C . ILE A 1 89 ? -20.995 7.430 -15.177 1.00 75.94 89 ILE A C 1
ATOM 755 O O . ILE A 1 89 ? -21.059 8.422 -15.897 1.00 75.94 89 ILE A O 1
ATOM 759 N N . ASN A 1 90 ? -19.985 7.224 -14.326 1.00 68.88 90 ASN A N 1
ATOM 760 C CA . ASN A 1 90 ? -18.972 8.235 -13.999 1.00 68.88 90 ASN A CA 1
ATOM 761 C C . ASN A 1 90 ? -17.772 8.304 -14.968 1.00 68.88 90 ASN A C 1
ATOM 763 O O . ASN A 1 90 ? -16.999 9.254 -14.893 1.00 68.88 90 ASN A O 1
ATOM 767 N N . SER A 1 91 ? -17.573 7.316 -15.849 1.00 67.00 91 SER A N 1
ATOM 768 C CA . SER A 1 91 ? -16.356 7.153 -16.675 1.00 67.00 91 SER A CA 1
ATOM 769 C C . SER A 1 91 ? -16.463 7.692 -18.116 1.00 67.00 91 SER A C 1
ATOM 771 O O . SER A 1 91 ? -15.838 7.159 -19.028 1.00 67.00 91 SER A O 1
ATOM 773 N N . ASP A 1 92 ? -17.234 8.762 -18.339 1.00 58.94 92 ASP A N 1
ATOM 774 C CA . ASP A 1 92 ? -17.367 9.488 -19.625 1.00 58.94 92 ASP A CA 1
ATOM 775 C C . ASP A 1 92 ? -17.872 8.672 -20.841 1.00 58.94 92 ASP A C 1
ATOM 777 O O . ASP A 1 92 ? -17.884 9.157 -21.976 1.00 58.94 92 ASP A O 1
ATOM 781 N N . SER A 1 93 ? -18.379 7.450 -20.641 1.00 59.28 93 SER A N 1
ATOM 782 C CA . SER A 1 93 ? -19.045 6.695 -21.710 1.00 59.28 93 SER A CA 1
ATOM 783 C C . SER A 1 93 ? -20.434 7.285 -22.013 1.00 59.28 93 SER A C 1
ATOM 785 O O . SER A 1 93 ? -21.193 7.559 -21.081 1.00 59.28 93 SER A O 1
ATOM 787 N N . PRO A 1 94 ? -20.861 7.403 -23.289 1.00 75.12 94 PRO A N 1
ATOM 788 C CA . PRO A 1 94 ? -22.215 7.840 -23.620 1.00 75.12 94 PRO A CA 1
ATOM 789 C C . PRO A 1 94 ? -23.248 6.829 -23.098 1.00 75.12 94 PRO A C 1
ATOM 791 O O . PRO A 1 94 ? -23.475 5.772 -23.691 1.00 75.12 94 PRO A O 1
ATOM 794 N N . ILE A 1 95 ? -23.887 7.150 -21.970 1.00 77.81 95 ILE A N 1
ATOM 795 C CA . ILE A 1 95 ? -24.967 6.360 -21.379 1.00 77.81 95 ILE A CA 1
ATOM 796 C C . ILE A 1 95 ? -26.326 6.966 -21.737 1.00 77.81 95 ILE A C 1
ATOM 798 O O . ILE A 1 95 ? -26.537 8.175 -21.677 1.00 77.81 95 ILE A O 1
ATOM 802 N N . SER A 1 96 ? -27.285 6.122 -22.123 1.00 83.38 96 SER A N 1
ATOM 803 C CA . SER A 1 96 ? -28.652 6.600 -22.349 1.00 83.38 96 SER A CA 1
ATOM 804 C C . SER A 1 96 ? -29.340 6.935 -21.020 1.00 83.38 96 SER A C 1
ATOM 806 O O . SER A 1 96 ? -29.198 6.201 -20.041 1.00 83.38 96 SER A O 1
ATOM 808 N N . VAL A 1 97 ? -30.173 7.980 -21.012 1.00 82.50 97 VAL A N 1
ATOM 809 C CA . VAL A 1 97 ? -30.992 8.385 -19.848 1.00 82.50 97 VAL A CA 1
ATOM 810 C C . VAL A 1 97 ? -31.851 7.227 -19.322 1.00 82.50 97 VAL A C 1
ATOM 812 O O . VAL A 1 97 ? -32.060 7.093 -18.120 1.00 82.50 97 VAL A O 1
ATOM 815 N N . ILE A 1 98 ? -32.311 6.339 -20.211 1.00 85.06 98 ILE A N 1
ATOM 816 C CA . ILE A 1 98 ? -33.109 5.159 -19.846 1.00 85.06 98 ILE A CA 1
ATOM 817 C C . ILE A 1 98 ? -32.258 4.132 -19.084 1.00 85.06 98 ILE A C 1
ATOM 819 O O . ILE A 1 98 ? -32.722 3.564 -18.092 1.00 85.06 98 ILE A O 1
ATOM 823 N N . LYS A 1 99 ? -31.012 3.897 -19.516 1.00 84.94 99 LYS A N 1
ATOM 824 C CA . LYS A 1 99 ? -30.089 2.994 -18.813 1.00 84.94 99 LYS A CA 1
ATOM 825 C C . LYS A 1 99 ? -29.723 3.563 -17.440 1.00 84.94 99 LYS A C 1
ATOM 827 O O . LYS A 1 99 ? -29.813 2.833 -16.460 1.00 84.94 99 LYS A O 1
ATOM 832 N N . LEU A 1 100 ? -29.437 4.866 -17.359 1.00 86.31 100 LEU A N 1
ATOM 833 C CA . LEU A 1 100 ? -29.204 5.569 -16.093 1.00 86.31 100 LEU A CA 1
ATOM 834 C C . LEU A 1 100 ? -30.400 5.423 -15.138 1.00 86.31 100 LEU A C 1
ATOM 836 O O . LEU A 1 100 ? -30.237 4.948 -14.019 1.00 86.31 100 LEU A O 1
ATOM 840 N N . LYS A 1 101 ? -31.622 5.710 -15.607 1.00 90.19 101 LYS A N 1
ATOM 841 C CA . LYS A 1 101 ? -32.858 5.499 -14.835 1.00 90.19 101 LYS A CA 1
ATOM 842 C C . LYS A 1 101 ? -32.972 4.067 -14.301 1.00 90.19 101 LYS A C 1
ATOM 844 O O . LYS A 1 101 ? -33.381 3.882 -13.159 1.00 90.19 101 LYS A O 1
ATOM 849 N N . THR A 1 102 ? -32.651 3.068 -15.122 1.00 90.12 102 THR A N 1
ATOM 850 C CA . THR A 1 102 ? -32.762 1.650 -14.738 1.00 90.12 102 THR A CA 1
ATOM 851 C C . THR A 1 102 ? -31.810 1.320 -13.587 1.00 90.12 102 THR A C 1
ATOM 853 O O . THR A 1 102 ? -32.238 0.720 -12.607 1.00 90.12 102 THR A O 1
ATOM 856 N N . ILE A 1 103 ? -30.562 1.794 -13.655 1.00 90.00 103 ILE A N 1
ATOM 857 C CA . ILE A 1 103 ? -29.567 1.625 -12.583 1.00 90.00 103 ILE A CA 1
ATOM 858 C C . ILE A 1 103 ? -30.060 2.290 -11.290 1.00 90.00 103 ILE A C 1
ATOM 860 O O . ILE A 1 103 ? -30.095 1.659 -10.236 1.00 90.00 103 ILE A O 1
ATOM 864 N N . ILE A 1 104 ? -30.541 3.535 -11.374 1.00 91.56 104 ILE A N 1
ATOM 865 C CA . ILE A 1 104 ? -31.095 4.265 -10.221 1.00 91.56 104 ILE A CA 1
ATOM 866 C C . ILE A 1 104 ? -32.286 3.514 -9.604 1.00 91.56 104 ILE A C 1
ATOM 868 O O . ILE A 1 104 ? -32.408 3.442 -8.384 1.00 91.56 104 ILE A O 1
ATOM 872 N N . GLN A 1 105 ? -33.158 2.916 -10.420 1.00 92.38 105 GLN A N 1
ATOM 873 C CA . GLN A 1 105 ? -34.283 2.111 -9.935 1.00 92.38 105 GLN A CA 1
ATOM 874 C C . GLN A 1 105 ? -33.838 0.842 -9.202 1.00 92.38 105 GLN A C 1
ATOM 876 O O . GLN A 1 105 ? -34.449 0.501 -8.187 1.00 92.38 105 GLN A O 1
ATOM 881 N N . GLU A 1 106 ? -32.797 0.154 -9.679 1.00 91.81 106 GLU A N 1
ATOM 882 C CA . GLU A 1 106 ? -32.226 -1.004 -8.979 1.00 91.81 106 GLU A CA 1
ATOM 883 C C . GLU A 1 106 ? -31.660 -0.590 -7.609 1.00 91.81 106 GLU A C 1
ATOM 885 O O . GLU A 1 106 ? -31.963 -1.231 -6.602 1.00 91.81 106 GLU A O 1
ATOM 890 N N . ILE A 1 107 ? -30.948 0.541 -7.540 1.00 91.88 107 ILE A N 1
ATOM 891 C CA . ILE A 1 107 ? -30.410 1.082 -6.283 1.00 91.88 107 ILE A CA 1
ATOM 892 C C . ILE A 1 107 ? -31.535 1.472 -5.310 1.00 91.88 107 ILE A C 1
ATOM 894 O O . ILE A 1 107 ? -31.503 1.115 -4.132 1.00 91.88 107 ILE A O 1
ATOM 898 N N . ILE A 1 108 ? -32.567 2.175 -5.791 1.00 92.75 108 ILE A N 1
ATOM 899 C CA . ILE A 1 108 ? -33.732 2.537 -4.969 1.00 92.75 108 ILE A CA 1
ATOM 900 C C . ILE A 1 108 ? -34.413 1.279 -4.423 1.00 92.75 108 ILE A C 1
ATOM 902 O O . ILE A 1 108 ? -34.817 1.261 -3.262 1.00 92.75 108 ILE A O 1
ATOM 906 N N . LYS A 1 109 ? -34.547 0.225 -5.237 1.00 91.25 109 LYS A N 1
ATOM 907 C CA . LYS A 1 109 ? -35.164 -1.038 -4.816 1.00 91.25 109 LYS A CA 1
ATOM 908 C C . LYS A 1 109 ? -34.389 -1.688 -3.668 1.00 91.25 109 LYS A C 1
ATOM 910 O O . LYS A 1 109 ? -35.032 -2.130 -2.718 1.00 91.25 109 LYS A O 1
ATOM 915 N N . LEU A 1 110 ? -33.058 -1.696 -3.740 1.00 89.56 110 LEU A N 1
ATOM 916 C CA . LEU A 1 110 ? -32.192 -2.209 -2.677 1.00 89.56 110 LEU A CA 1
ATOM 917 C C . LEU A 1 110 ? -32.398 -1.432 -1.366 1.00 89.56 110 LEU A C 1
ATOM 919 O O . LEU A 1 110 ? -32.666 -2.018 -0.318 1.00 89.56 110 LEU A O 1
ATOM 923 N N . PHE A 1 111 ? -32.347 -0.099 -1.427 1.00 90.00 111 PHE A N 1
ATOM 924 C CA . PHE A 1 111 ? -32.409 0.744 -0.230 1.00 90.00 111 PHE A CA 1
ATOM 925 C C . PHE A 1 111 ? -33.809 0.975 0.331 1.00 90.00 111 PHE A C 1
ATOM 927 O O . PHE A 1 111 ? -33.947 1.367 1.489 1.00 90.00 111 PHE A O 1
ATOM 934 N N . LYS A 1 112 ? -34.864 0.700 -0.440 1.00 87.88 112 LYS A N 1
ATOM 935 C CA . LYS A 1 112 ? -36.261 0.886 -0.020 1.00 87.88 112 LYS A CA 1
ATOM 936 C C . LYS A 1 112 ? -36.597 0.186 1.302 1.00 87.88 112 LYS A C 1
ATOM 938 O O . LYS A 1 112 ? -37.462 0.665 2.031 1.00 87.88 112 LYS A O 1
ATOM 943 N N . ASN A 1 113 ? -35.935 -0.930 1.595 1.00 85.25 113 ASN A N 1
ATOM 944 C CA . ASN A 1 113 ? -36.215 -1.748 2.772 1.00 85.25 113 ASN A CA 1
ATOM 945 C C . ASN A 1 113 ? -35.305 -1.429 3.976 1.00 85.25 113 ASN A C 1
ATOM 947 O O . ASN A 1 113 ? -35.494 -2.004 5.046 1.00 85.25 113 ASN A O 1
ATOM 951 N N . PHE A 1 114 ? -34.335 -0.519 3.837 1.00 87.12 114 PHE A N 1
ATOM 952 C CA . PHE A 1 114 ? -33.394 -0.174 4.906 1.00 87.12 114 PHE A CA 1
ATOM 953 C C . PHE A 1 114 ? -34.033 0.840 5.862 1.00 87.12 114 PHE A C 1
ATOM 955 O O . PHE A 1 114 ? -33.952 2.047 5.642 1.00 87.12 114 PHE A O 1
ATOM 962 N N . LYS A 1 115 ? -34.621 0.380 6.973 1.00 86.19 115 LYS A N 1
ATOM 963 C CA . LYS A 1 115 ? -35.228 1.281 7.976 1.00 86.19 115 LYS A CA 1
ATOM 964 C C . LYS A 1 115 ? -34.233 2.325 8.485 1.00 86.19 115 LYS A C 1
ATOM 966 O O . LYS A 1 115 ? -34.556 3.507 8.589 1.00 86.19 115 LYS A O 1
ATOM 971 N N . ASN A 1 116 ? -32.997 1.898 8.724 1.00 85.69 116 ASN A N 1
ATOM 972 C CA . ASN A 1 116 ? -31.913 2.730 9.234 1.00 85.69 116 ASN A CA 1
ATOM 973 C C . ASN A 1 116 ? -31.036 3.361 8.130 1.00 85.69 116 ASN A C 1
ATOM 975 O O . ASN A 1 116 ? -29.914 3.772 8.416 1.00 85.69 116 ASN A O 1
ATOM 979 N N . LEU A 1 117 ? -31.521 3.485 6.882 1.00 88.00 117 LEU A N 1
ATOM 980 C CA . LEU A 1 117 ? -30.734 4.032 5.763 1.00 88.00 117 LEU A CA 1
ATOM 981 C C . LEU A 1 117 ? -30.140 5.408 6.072 1.00 88.00 117 LEU A C 1
ATOM 983 O O . LEU A 1 117 ? -28.969 5.645 5.809 1.00 88.00 117 LEU A O 1
ATOM 987 N N . ARG A 1 118 ? -30.929 6.303 6.677 1.00 86.44 118 ARG A N 1
ATOM 988 C CA . ARG A 1 118 ? -30.446 7.636 7.062 1.00 86.44 118 ARG A CA 1
ATOM 989 C C . ARG A 1 118 ? -29.283 7.539 8.053 1.00 86.44 118 ARG A C 1
ATOM 991 O O . ARG A 1 118 ? -28.257 8.164 7.826 1.00 86.44 118 ARG A O 1
ATOM 998 N N . ARG A 1 119 ? -29.413 6.685 9.080 1.00 85.62 119 ARG A N 1
ATOM 999 C CA . ARG A 1 119 ? -28.342 6.425 10.056 1.00 85.62 119 ARG A CA 1
ATOM 1000 C C . ARG A 1 119 ? -27.065 5.951 9.382 1.00 85.62 119 ARG A C 1
ATOM 1002 O O . ARG A 1 119 ? -25.993 6.440 9.711 1.00 85.62 119 ARG A O 1
ATOM 1009 N N . LEU A 1 120 ? -27.203 5.056 8.408 1.00 86.69 120 LEU A N 1
ATOM 1010 C CA . LEU A 1 120 ? -26.095 4.572 7.596 1.00 86.69 120 LEU A CA 1
ATOM 1011 C C . LEU A 1 120 ? -25.453 5.703 6.773 1.00 86.69 120 LEU A C 1
ATOM 1013 O O . LEU A 1 120 ? -24.234 5.825 6.757 1.00 86.69 120 LEU A O 1
ATOM 1017 N N . CYS A 1 121 ? -26.256 6.564 6.138 1.00 85.00 121 CYS A N 1
ATOM 1018 C CA . CYS A 1 121 ? -25.761 7.694 5.350 1.00 85.00 121 CYS A CA 1
ATOM 1019 C C . CYS A 1 121 ? -25.006 8.733 6.183 1.00 85.00 121 CYS A C 1
ATOM 1021 O O . CYS A 1 121 ? -23.965 9.202 5.727 1.00 85.00 121 CYS A O 1
ATOM 1023 N N . ASP A 1 122 ? -25.514 9.131 7.357 1.00 80.75 122 ASP A N 1
ATOM 1024 C CA . ASP A 1 122 ? -24.776 10.105 8.169 1.00 80.75 122 ASP A CA 1
ATOM 1025 C C . ASP A 1 122 ? -23.580 9.446 8.877 1.00 80.75 122 ASP A C 1
ATOM 1027 O O . ASP A 1 122 ? -22.579 10.127 9.070 1.00 80.75 122 ASP A O 1
ATOM 1031 N N . LEU A 1 123 ? -23.642 8.138 9.195 1.00 81.25 123 LEU A N 1
ATOM 1032 C CA . LEU A 1 123 ? -22.470 7.390 9.654 1.00 81.25 123 LEU A CA 1
ATOM 1033 C C . LEU A 1 123 ? -21.370 7.519 8.605 1.00 81.25 123 LEU A C 1
ATOM 1035 O O . LEU A 1 123 ? -20.374 8.149 8.884 1.00 81.25 123 LEU A O 1
ATOM 1039 N N . PHE A 1 124 ? -21.573 7.076 7.365 1.00 78.56 124 PHE A N 1
ATOM 1040 C CA . PHE A 1 124 ? -20.559 7.214 6.307 1.00 78.56 124 PHE A CA 1
ATOM 1041 C C . PHE A 1 124 ? -20.321 8.660 5.821 1.00 78.56 124 PHE A C 1
ATOM 1043 O O . PHE A 1 124 ? -19.550 8.883 4.886 1.00 78.56 124 PHE A O 1
ATOM 1050 N N . ASN A 1 125 ? -20.972 9.652 6.439 1.00 76.56 125 ASN A N 1
ATOM 1051 C CA . ASN A 1 125 ? -20.922 11.061 6.064 1.00 76.56 125 ASN A CA 1
ATOM 1052 C C . ASN A 1 125 ? -21.168 11.289 4.554 1.00 76.56 125 ASN A C 1
ATOM 1054 O O . ASN A 1 125 ? -20.557 12.156 3.930 1.00 76.56 125 ASN A O 1
ATOM 1058 N N . CYS A 1 126 ? -22.054 10.494 3.944 1.00 77.50 126 CYS A N 1
ATOM 1059 C CA . CYS A 1 126 ? -22.314 10.521 2.499 1.00 77.50 126 CYS A CA 1
ATOM 1060 C C . CYS A 1 126 ? -23.231 11.669 2.064 1.00 77.50 126 CYS A C 1
ATOM 1062 O O . CYS A 1 126 ? -23.392 11.924 0.875 1.00 77.50 126 CYS A O 1
ATOM 1064 N N . ILE A 1 127 ? -23.883 12.339 3.016 1.00 78.44 127 ILE A N 1
ATOM 1065 C CA . ILE A 1 127 ? -24.833 13.425 2.737 1.00 78.44 127 ILE A CA 1
ATOM 1066 C C . ILE A 1 127 ? -24.103 14.744 2.460 1.00 78.44 127 ILE A C 1
ATOM 1068 O O . ILE A 1 127 ? -24.597 15.575 1.697 1.00 78.44 127 ILE A O 1
ATOM 1072 N N . ILE A 1 128 ? -22.920 14.929 3.051 1.00 73.56 128 ILE A N 1
ATOM 1073 C CA . ILE A 1 128 ? -22.087 16.117 2.871 1.00 73.56 128 ILE A CA 1
ATOM 1074 C C . ILE A 1 128 ? -20.897 15.730 1.990 1.00 73.56 128 ILE A C 1
ATOM 1076 O O . ILE A 1 128 ? -19.973 15.056 2.435 1.00 73.56 128 ILE A O 1
ATOM 1080 N N . SER A 1 129 ? -20.903 16.169 0.728 1.00 73.00 129 SER A N 1
ATOM 1081 C CA . SER A 1 129 ? -19.814 15.870 -0.216 1.00 73.00 129 SER A CA 1
ATOM 1082 C C . SER A 1 129 ? -18.521 16.632 0.102 1.00 73.00 129 SER A C 1
ATOM 1084 O O . SER A 1 129 ? -17.433 16.175 -0.247 1.00 73.00 129 SER A O 1
ATOM 1086 N N . PHE A 1 130 ? -18.643 17.798 0.745 1.00 84.00 130 PHE A N 1
ATOM 1087 C CA . PHE A 1 130 ? -17.539 18.674 1.128 1.00 84.00 130 PHE A CA 1
ATOM 1088 C C . PHE A 1 130 ? -17.912 19.514 2.359 1.00 84.00 130 PHE A C 1
ATOM 1090 O O . PHE A 1 130 ? -18.985 20.118 2.391 1.00 84.00 130 PHE A O 1
ATOM 1097 N N . GLU A 1 131 ? -17.017 19.585 3.343 1.00 86.19 131 GLU A N 1
ATOM 1098 C CA . GLU A 1 131 ? -17.152 20.402 4.554 1.00 86.19 131 GLU A CA 1
ATOM 1099 C C . GLU A 1 131 ? -15.870 21.223 4.742 1.00 86.19 131 GLU A C 1
ATOM 1101 O O . GLU A 1 131 ? -14.791 20.656 4.915 1.00 86.19 131 GLU A O 1
ATOM 1106 N N . ASN A 1 132 ? -15.972 22.554 4.710 1.00 87.06 132 ASN A N 1
ATOM 1107 C CA . ASN A 1 132 ? -14.859 23.433 5.075 1.00 87.06 132 ASN A CA 1
ATOM 1108 C C . ASN A 1 132 ? -14.863 23.621 6.598 1.00 87.06 132 ASN A C 1
ATOM 1110 O O . ASN A 1 132 ? -15.838 24.149 7.132 1.00 87.06 132 ASN A O 1
ATOM 1114 N N . ILE A 1 133 ? -13.811 23.166 7.280 1.00 87.00 133 ILE A N 1
ATOM 1115 C CA . ILE A 1 133 ? -13.696 23.228 8.745 1.00 87.00 133 ILE A CA 1
ATOM 1116 C C . ILE A 1 133 ? -12.988 24.516 9.149 1.00 87.00 133 ILE A C 1
ATOM 1118 O O . ILE A 1 133 ? -13.498 25.266 9.978 1.00 87.00 133 ILE A O 1
ATOM 1122 N N . ASP A 1 134 ? -11.839 24.782 8.527 1.00 87.94 134 ASP A N 1
ATOM 1123 C CA . ASP A 1 134 ? -11.094 26.027 8.666 1.00 87.94 134 ASP A CA 1
ATOM 1124 C C . ASP A 1 134 ? -10.691 26.539 7.275 1.00 87.94 134 ASP A C 1
ATOM 1126 O O . ASP A 1 134 ? -9.872 25.935 6.575 1.00 87.94 134 ASP A O 1
ATOM 1130 N N . SER A 1 135 ? -11.241 27.701 6.912 1.00 82.06 135 SER A N 1
ATOM 1131 C CA . SER A 1 135 ? -10.977 28.432 5.671 1.00 82.06 135 SER A CA 1
ATOM 1132 C C . SER A 1 135 ? -9.599 29.110 5.633 1.00 82.06 135 SER A C 1
ATOM 1134 O O . SER A 1 135 ? -9.382 30.036 4.860 1.00 82.06 135 SER A O 1
ATOM 1136 N N . GLY A 1 136 ? -8.657 28.722 6.488 1.00 84.94 136 GLY A N 1
ATOM 1137 C CA . GLY A 1 136 ? -7.310 29.273 6.488 1.00 84.94 136 GLY A CA 1
ATOM 1138 C C . GLY A 1 136 ? -7.106 30.336 7.567 1.00 84.94 136 GLY A C 1
ATOM 1139 O O . GLY A 1 136 ? -7.576 31.467 7.436 1.00 84.94 136 GLY A O 1
ATOM 1140 N N . THR A 1 137 ? -6.325 30.012 8.594 1.00 89.12 137 THR A N 1
ATOM 1141 C CA . THR A 1 137 ? -5.929 30.917 9.676 1.00 89.12 137 THR A CA 1
ATOM 1142 C C . THR A 1 137 ? -4.412 31.085 9.744 1.00 89.12 137 THR A C 1
ATOM 1144 O O . THR A 1 137 ? -3.635 30.199 9.387 1.00 89.12 137 THR A O 1
ATOM 1147 N N . LEU A 1 138 ? -3.964 32.265 10.181 1.00 87.75 138 LEU A N 1
ATOM 1148 C CA . LEU A 1 138 ? -2.545 32.559 10.375 1.00 87.75 138 LEU A CA 1
ATOM 1149 C C . LEU A 1 138 ? -2.133 32.265 11.820 1.00 87.75 138 LEU A C 1
ATOM 1151 O O . LEU A 1 138 ? -2.712 32.790 12.772 1.00 87.75 138 LEU A O 1
ATOM 1155 N N . THR A 1 139 ? -1.099 31.445 11.983 1.00 85.88 139 THR A N 1
ATOM 1156 C CA . THR A 1 139 ? -0.559 31.051 13.292 1.00 85.88 139 THR A CA 1
ATOM 1157 C C . THR A 1 139 ? 0.362 32.112 13.909 1.00 85.88 139 THR A C 1
ATOM 1159 O O . THR A 1 139 ? 0.699 33.132 13.301 1.00 85.88 139 THR A O 1
ATOM 1162 N N . ARG A 1 140 ? 0.792 31.894 15.163 1.00 77.56 140 ARG A N 1
ATOM 1163 C CA . ARG A 1 140 ? 1.697 32.819 15.866 1.00 77.56 140 ARG A CA 1
ATOM 1164 C C . ARG A 1 140 ? 3.129 32.745 15.297 1.00 77.56 140 ARG A C 1
ATOM 1166 O O . ARG A 1 140 ? 3.592 31.653 14.971 1.00 77.56 140 ARG A O 1
ATOM 1173 N N . PRO A 1 141 ? 3.899 33.853 15.291 1.00 70.38 141 PRO A N 1
ATOM 1174 C CA . PRO A 1 141 ? 5.232 33.902 14.674 1.00 70.38 141 PRO A CA 1
ATOM 1175 C C . PRO A 1 141 ? 6.241 32.858 15.176 1.00 70.38 141 PRO A C 1
ATOM 1177 O O . PRO A 1 141 ? 7.060 32.360 14.407 1.00 70.38 141 PRO A O 1
ATOM 1180 N N . ASN A 1 142 ? 6.164 32.480 16.456 1.00 69.69 142 ASN A N 1
ATOM 1181 C CA . ASN A 1 142 ? 7.100 31.529 17.067 1.00 69.69 142 ASN A CA 1
ATOM 1182 C C . ASN A 1 142 ? 6.969 30.104 16.493 1.00 69.69 142 ASN A C 1
ATOM 1184 O O . ASN A 1 142 ? 7.942 29.356 16.507 1.00 69.69 142 ASN A O 1
ATOM 1188 N N . GLN A 1 143 ? 5.801 29.737 15.955 1.00 70.31 143 GLN A N 1
ATOM 1189 C CA . GLN A 1 143 ? 5.560 28.414 15.366 1.00 70.31 143 GLN A CA 1
ATOM 1190 C C . GLN A 1 143 ? 6.154 28.292 13.954 1.00 70.31 143 GLN A C 1
ATOM 1192 O O . GLN A 1 143 ? 6.549 27.200 13.553 1.00 70.31 143 GLN A O 1
ATOM 1197 N N . ARG A 1 144 ? 6.328 29.411 13.228 1.00 82.75 144 ARG A N 1
ATOM 1198 C CA . ARG A 1 144 ? 6.894 29.423 11.866 1.00 82.75 144 ARG A CA 1
ATOM 1199 C C . ARG A 1 144 ? 8.315 28.873 11.816 1.00 82.75 144 ARG A C 1
ATOM 1201 O O . ARG A 1 144 ? 8.635 28.105 10.914 1.00 82.75 144 ARG A O 1
ATOM 1208 N N . LYS A 1 145 ? 9.180 29.300 12.743 1.00 79.25 145 LYS A N 1
ATOM 1209 C CA . LYS A 1 145 ? 10.599 28.917 12.717 1.00 79.25 145 LYS A CA 1
ATOM 1210 C C . LYS A 1 145 ? 10.763 27.410 12.923 1.00 79.25 145 LYS A C 1
ATOM 1212 O O . LYS A 1 145 ? 11.414 26.769 12.108 1.00 79.25 145 LYS A O 1
ATOM 1217 N N . SER A 1 146 ? 10.095 26.867 13.944 1.00 77.69 146 SER A N 1
ATOM 1218 C CA . SER A 1 146 ? 10.065 25.425 14.220 1.00 77.69 146 SER A CA 1
ATOM 1219 C C . SER A 1 146 ? 9.517 24.636 13.029 1.00 77.69 146 SER A C 1
ATOM 1221 O O . SER A 1 146 ? 10.122 23.656 12.614 1.00 77.69 146 SER A O 1
ATOM 1223 N N . TYR A 1 147 ? 8.417 25.106 12.435 1.00 79.12 147 TYR A N 1
ATOM 1224 C CA . TYR A 1 147 ? 7.789 24.461 11.283 1.00 79.12 147 TYR A CA 1
ATOM 1225 C C . TYR A 1 147 ? 8.696 24.434 10.040 1.00 79.12 147 TYR A C 1
ATOM 1227 O O . TYR A 1 147 ? 8.846 23.396 9.402 1.00 79.12 147 TYR A O 1
ATOM 1235 N N . LEU A 1 148 ? 9.351 25.551 9.697 1.00 82.50 148 LEU A N 1
ATOM 1236 C CA . LEU A 1 148 ? 10.277 25.599 8.559 1.00 82.50 148 LEU A CA 1
ATOM 1237 C C . LEU A 1 148 ? 11.527 24.739 8.781 1.00 82.50 148 LEU A C 1
ATOM 1239 O O . LEU A 1 148 ? 12.015 24.134 7.830 1.00 82.50 148 LEU A O 1
ATOM 1243 N N . GLU A 1 149 ? 12.064 24.697 10.001 1.00 81.81 149 GLU A N 1
ATOM 1244 C CA . GLU A 1 149 ? 13.200 23.830 10.339 1.00 81.81 149 GLU A CA 1
ATOM 1245 C C . GLU A 1 149 ? 12.821 22.347 10.222 1.00 81.81 149 GLU A C 1
ATOM 1247 O O . GLU A 1 149 ? 13.571 21.564 9.638 1.00 81.81 149 GLU A O 1
ATOM 1252 N N . GLU A 1 150 ? 11.629 21.972 10.688 1.00 76.94 150 GLU A N 1
ATOM 1253 C CA . GLU A 1 150 ? 11.108 20.613 10.564 1.00 76.94 150 GLU A CA 1
ATOM 1254 C C . GLU A 1 150 ? 10.842 20.220 9.107 1.00 76.94 150 GLU A C 1
ATOM 1256 O O . GLU A 1 150 ? 11.313 19.170 8.673 1.00 76.94 150 GLU A O 1
ATOM 1261 N N . LEU A 1 151 ? 10.186 21.075 8.313 1.00 79.19 151 LEU A N 1
ATOM 1262 C CA . LEU A 1 151 ? 9.975 20.819 6.885 1.00 79.19 151 LEU A CA 1
ATOM 1263 C C . LEU A 1 151 ? 11.285 20.671 6.120 1.00 79.19 151 LEU A C 1
ATOM 1265 O O . LEU A 1 151 ? 11.421 19.768 5.300 1.00 79.19 151 LEU A O 1
ATOM 1269 N N . LYS A 1 152 ? 12.273 21.522 6.404 1.00 79.94 152 LYS A N 1
ATOM 1270 C CA . LYS A 1 152 ? 13.602 21.411 5.792 1.00 79.94 152 LYS A CA 1
ATOM 1271 C C . LYS A 1 152 ? 14.302 20.109 6.151 1.00 79.94 152 LYS A C 1
ATOM 1273 O O . LYS A 1 152 ? 15.099 19.632 5.352 1.00 79.94 152 LYS A O 1
ATOM 1278 N N . ARG A 1 153 ? 14.029 19.557 7.333 1.00 75.00 153 ARG A N 1
ATOM 1279 C CA . ARG A 1 153 ? 14.620 18.303 7.803 1.00 75.00 153 ARG A CA 1
ATOM 1280 C C . ARG A 1 153 ? 13.898 17.074 7.249 1.00 75.00 153 ARG A C 1
ATOM 1282 O O . ARG A 1 153 ? 14.560 16.132 6.839 1.00 75.00 153 ARG A O 1
ATOM 1289 N N . VAL A 1 154 ? 12.565 17.073 7.270 1.00 65.56 154 VAL A N 1
ATOM 1290 C CA . VAL A 1 154 ? 11.730 15.878 7.036 1.00 65.56 154 VAL A CA 1
ATOM 1291 C C . VAL A 1 154 ? 11.141 15.844 5.621 1.00 65.56 154 VAL A C 1
ATOM 1293 O O . VAL A 1 154 ? 10.941 14.775 5.055 1.00 65.56 154 VAL A O 1
ATOM 1296 N N . HIS A 1 155 ? 10.893 17.006 5.016 1.00 74.06 155 HIS A N 1
ATOM 1297 C CA . HIS A 1 155 ? 10.183 17.147 3.744 1.00 74.06 155 HIS A CA 1
ATOM 1298 C C . HIS A 1 155 ? 10.912 18.117 2.797 1.00 74.06 155 HIS A C 1
ATOM 1300 O O . HIS A 1 155 ? 10.343 19.096 2.310 1.00 74.06 155 HIS A O 1
ATOM 1306 N N . THR A 1 156 ? 12.189 17.839 2.516 1.00 75.44 156 THR A N 1
ATOM 1307 C CA . THR A 1 156 ? 13.095 18.680 1.700 1.00 75.44 156 THR A CA 1
ATOM 1308 C C . THR A 1 156 ? 12.545 19.053 0.318 1.00 75.44 156 THR A C 1
ATOM 1310 O O . THR A 1 156 ? 12.892 20.115 -0.215 1.00 75.44 156 THR A O 1
ATOM 1313 N N . ASN A 1 157 ? 11.676 18.204 -0.237 1.00 83.69 157 ASN A N 1
ATOM 1314 C CA . ASN A 1 157 ? 11.063 18.355 -1.555 1.00 83.69 157 ASN A CA 1
ATOM 1315 C C . ASN A 1 157 ? 9.724 19.114 -1.540 1.00 83.69 157 ASN A C 1
ATOM 1317 O O . ASN A 1 157 ? 9.241 19.503 -2.603 1.00 83.69 157 ASN A O 1
ATOM 1321 N N . ASN A 1 158 ? 9.134 19.400 -0.373 1.00 88.19 158 ASN A N 1
ATOM 1322 C CA . ASN A 1 158 ? 7.846 20.097 -0.274 1.00 88.19 158 ASN A CA 1
ATOM 1323 C C . ASN A 1 158 ? 8.008 21.623 -0.367 1.00 88.19 158 ASN A C 1
ATOM 1325 O O . ASN A 1 158 ? 7.602 22.392 0.512 1.00 88.19 158 ASN A O 1
ATOM 1329 N N . LYS A 1 159 ? 8.635 22.065 -1.456 1.00 91.25 159 LYS A N 1
ATOM 1330 C CA . LYS A 1 159 ? 8.849 23.474 -1.765 1.00 91.25 159 LYS A CA 1
ATOM 1331 C C . LYS A 1 159 ? 8.730 23.741 -3.256 1.00 91.25 159 LYS A C 1
ATOM 1333 O O . LYS A 1 159 ? 9.032 22.881 -4.077 1.00 91.25 159 LYS A O 1
ATOM 1338 N N . PHE A 1 160 ? 8.359 24.962 -3.606 1.00 91.75 160 PHE A N 1
ATOM 1339 C CA . PHE A 1 160 ? 8.467 25.466 -4.971 1.00 91.75 160 PHE A CA 1
ATOM 1340 C C . PHE A 1 160 ? 8.844 26.946 -4.957 1.00 91.75 160 PHE A C 1
ATOM 1342 O O . PHE A 1 160 ? 8.576 27.660 -3.988 1.00 91.75 160 PHE A O 1
ATOM 1349 N N . THR A 1 161 ? 9.502 27.399 -6.022 1.00 89.62 161 THR A N 1
ATOM 1350 C CA . THR A 1 161 ? 9.946 28.789 -6.152 1.00 89.62 161 THR A CA 1
ATOM 1351 C C . THR A 1 161 ? 9.060 29.519 -7.143 1.00 89.62 161 THR A C 1
ATOM 1353 O O . THR A 1 161 ? 8.943 29.104 -8.293 1.00 89.62 161 THR A O 1
ATOM 1356 N N . VAL A 1 162 ? 8.486 30.634 -6.705 1.00 86.94 162 VAL A N 1
ATOM 1357 C CA . VAL A 1 162 ? 7.684 31.525 -7.545 1.00 86.94 162 VAL A CA 1
ATOM 1358 C C . VAL A 1 162 ? 8.575 32.663 -8.020 1.00 86.94 162 VAL A C 1
ATOM 1360 O O . VAL A 1 162 ? 9.137 33.400 -7.204 1.00 86.94 162 VAL A O 1
ATOM 1363 N N . ASN A 1 163 ? 8.735 32.791 -9.336 1.00 86.69 163 ASN A N 1
ATOM 1364 C CA . ASN A 1 163 ? 9.598 33.799 -9.945 1.00 86.69 163 ASN A CA 1
ATOM 1365 C C . ASN A 1 163 ? 8.949 35.194 -9.931 1.00 86.69 163 ASN A C 1
ATOM 1367 O O . ASN A 1 163 ? 7.755 35.363 -9.670 1.00 86.69 163 ASN A O 1
ATOM 1371 N N . VAL A 1 164 ? 9.757 36.220 -10.197 1.00 85.25 164 VAL A N 1
ATOM 1372 C CA . VAL A 1 164 ? 9.296 37.613 -10.313 1.00 85.25 164 VAL A CA 1
ATOM 1373 C C . VAL A 1 164 ? 8.333 37.743 -11.494 1.00 85.25 164 VAL A C 1
ATOM 1375 O O . VAL A 1 164 ? 8.614 37.197 -12.557 1.00 85.25 164 VAL A O 1
ATOM 1378 N N . ASN A 1 165 ? 7.234 38.486 -11.329 1.00 83.56 165 ASN A N 1
ATOM 1379 C CA . ASN A 1 165 ? 6.233 38.740 -12.375 1.00 83.56 165 ASN A CA 1
ATOM 1380 C C . ASN A 1 165 ? 5.564 37.469 -12.915 1.00 83.56 165 ASN A C 1
ATOM 1382 O O . ASN A 1 165 ? 5.196 37.404 -14.087 1.00 83.56 165 ASN A O 1
ATOM 1386 N N . THR A 1 166 ? 5.433 36.443 -12.074 1.00 87.88 166 THR A N 1
ATOM 1387 C CA . THR A 1 166 ? 4.754 35.201 -12.444 1.00 87.88 166 THR A CA 1
ATOM 1388 C C . THR A 1 166 ? 3.638 34.880 -11.468 1.00 87.88 166 THR A C 1
ATOM 1390 O O . THR A 1 166 ? 3.712 35.199 -10.278 1.00 87.88 166 THR A O 1
ATOM 1393 N N . LYS A 1 167 ? 2.616 34.216 -11.997 1.00 89.38 167 LYS A N 1
ATOM 1394 C CA . LYS A 1 167 ? 1.617 33.490 -11.231 1.00 89.38 167 LYS A CA 1
ATOM 1395 C C . LYS A 1 167 ? 1.959 32.010 -11.355 1.00 89.38 167 LYS A C 1
ATOM 1397 O O . LYS A 1 167 ? 2.002 31.502 -12.473 1.00 89.38 167 LYS A O 1
ATOM 1402 N N . ASP A 1 168 ? 2.234 31.349 -10.235 1.00 91.25 168 ASP A N 1
ATOM 1403 C CA . ASP A 1 168 ? 2.480 29.902 -10.211 1.00 91.25 168 ASP A CA 1
ATOM 1404 C C . ASP A 1 168 ? 1.294 29.193 -9.552 1.00 91.25 168 ASP A C 1
ATOM 1406 O O . ASP A 1 168 ? 0.743 29.666 -8.551 1.00 91.25 168 ASP A O 1
ATOM 1410 N N . GLU A 1 169 ? 0.898 28.066 -10.134 1.00 92.62 169 GLU A N 1
ATOM 1411 C CA . GLU A 1 169 ? -0.205 27.225 -9.677 1.00 92.62 169 GLU A CA 1
ATOM 1412 C C . GLU A 1 169 ? 0.329 25.814 -9.444 1.00 92.62 169 GLU A C 1
ATOM 1414 O O . GLU A 1 169 ? 0.881 25.176 -10.342 1.00 92.62 169 GLU A O 1
ATOM 1419 N N . ARG A 1 170 ? 0.162 25.314 -8.219 1.00 93.38 170 ARG A N 1
ATOM 1420 C CA . ARG A 1 170 ? 0.560 23.956 -7.848 1.00 93.38 170 ARG A CA 1
ATOM 1421 C C . ARG A 1 170 ? -0.654 23.139 -7.468 1.00 93.38 170 ARG A C 1
ATOM 1423 O O . ARG A 1 170 ? -1.413 23.533 -6.585 1.00 93.38 170 ARG A O 1
ATOM 1430 N N . LEU A 1 171 ? -0.803 22.000 -8.136 1.00 93.31 171 LEU A N 1
ATOM 1431 C CA . LEU A 1 171 ? -1.903 21.070 -7.946 1.00 93.31 171 LEU A CA 1
ATOM 1432 C C . LEU A 1 171 ? -1.410 19.839 -7.188 1.00 93.31 171 LEU A C 1
ATOM 1434 O O . LEU A 1 171 ? -0.428 19.211 -7.580 1.00 93.31 171 LEU A O 1
ATOM 1438 N N . TYR A 1 172 ? -2.136 19.470 -6.138 1.00 92.31 172 TYR A N 1
ATOM 1439 C CA . TYR A 1 172 ? -1.868 18.294 -5.320 1.00 92.31 172 TYR A CA 1
ATOM 1440 C C . TYR A 1 172 ? -3.092 17.389 -5.324 1.00 92.31 172 TYR A C 1
ATOM 1442 O O . TYR A 1 172 ? -4.182 17.820 -4.955 1.00 92.31 172 TYR A O 1
ATOM 1450 N N . SER A 1 173 ? -2.922 16.142 -5.762 1.00 91.31 173 SER A N 1
ATOM 1451 C CA . SER A 1 173 ? -4.020 15.173 -5.817 1.00 91.31 173 SER A CA 1
ATOM 1452 C C . SER A 1 173 ? -4.466 14.789 -4.408 1.00 91.31 173 SER A C 1
ATOM 1454 O O . SER A 1 173 ? -3.664 14.337 -3.594 1.00 91.31 173 SER A O 1
ATOM 1456 N N . ILE A 1 174 ? -5.758 14.939 -4.137 1.00 90.00 174 ILE A N 1
ATOM 1457 C CA . ILE A 1 174 ? -6.416 14.504 -2.909 1.00 90.00 174 ILE A CA 1
ATOM 1458 C C . ILE A 1 174 ? -7.392 13.395 -3.293 1.00 90.00 174 ILE A C 1
ATOM 1460 O O . ILE A 1 174 ? -8.307 13.603 -4.094 1.00 90.00 174 ILE A O 1
ATOM 1464 N N . GLY A 1 175 ? -7.180 12.208 -2.729 1.00 82.38 175 GLY A N 1
ATOM 1465 C CA . GLY A 1 175 ? -8.096 11.088 -2.918 1.00 82.38 175 GLY A CA 1
ATOM 1466 C C . GLY A 1 175 ? -9.476 11.350 -2.309 1.00 82.38 175 GLY A C 1
ATOM 1467 O O . GLY A 1 175 ? -9.658 12.254 -1.497 1.00 82.38 175 GLY A O 1
ATOM 1468 N N . ALA A 1 176 ? -10.436 10.517 -2.684 1.00 80.25 176 ALA A N 1
ATOM 1469 C CA . ALA A 1 176 ? -11.757 10.448 -2.085 1.00 80.25 176 ALA A CA 1
ATOM 1470 C C . ALA A 1 176 ? -11.686 10.106 -0.590 1.00 80.25 176 ALA A C 1
ATOM 1472 O O . ALA A 1 176 ? -10.715 9.502 -0.117 1.00 80.25 176 ALA A O 1
ATOM 1473 N N . CYS A 1 177 ? -12.743 10.488 0.126 1.00 75.88 177 CYS A N 1
ATOM 1474 C CA . CYS A 1 177 ? -12.931 10.237 1.551 1.00 75.88 177 CYS A CA 1
ATOM 1475 C C . CYS A 1 177 ? -11.721 10.675 2.385 1.00 75.88 177 CYS A C 1
ATOM 1477 O O . CYS A 1 177 ? -11.100 9.862 3.069 1.00 75.88 177 CYS A O 1
ATOM 1479 N N . ARG A 1 178 ? -11.346 11.955 2.314 1.00 83.12 178 ARG A N 1
ATOM 1480 C CA . ARG A 1 178 ? -10.206 12.499 3.062 1.00 83.12 178 ARG A CA 1
ATOM 1481 C C . ARG A 1 178 ? -10.624 13.648 3.957 1.00 83.12 178 ARG A C 1
ATOM 1483 O O . ARG A 1 178 ? -11.323 14.566 3.534 1.00 83.12 178 ARG A O 1
ATOM 1490 N N . PHE A 1 179 ? -10.134 13.608 5.184 1.00 83.81 179 PHE A N 1
ATOM 1491 C CA . PHE A 1 179 ? -9.877 14.803 5.961 1.00 83.81 179 PHE A CA 1
ATOM 1492 C C . PHE A 1 179 ? -8.500 15.325 5.543 1.00 83.81 179 PHE A C 1
ATOM 1494 O O . PHE A 1 179 ? -7.539 14.557 5.454 1.00 83.81 179 PHE A O 1
ATOM 1501 N N . VAL A 1 180 ? -8.395 16.619 5.263 1.00 89.62 180 VAL A N 1
ATOM 1502 C CA . VAL A 1 180 ? -7.163 17.250 4.793 1.00 89.62 180 VAL A CA 1
ATOM 1503 C C . VAL A 1 180 ? -6.819 18.430 5.688 1.00 89.62 180 VAL A C 1
ATOM 1505 O O . VAL A 1 180 ? -7.561 19.406 5.744 1.00 89.62 180 VAL A O 1
ATOM 1508 N N . TYR A 1 181 ? -5.656 18.345 6.327 1.00 91.56 181 TYR A N 1
ATOM 1509 C CA . TYR A 1 181 ? -4.964 19.480 6.932 1.00 91.56 181 TYR A CA 1
ATOM 1510 C C . TYR A 1 181 ? -3.949 20.004 5.930 1.00 91.56 181 TYR A C 1
ATOM 1512 O O . TYR A 1 181 ? -3.218 19.208 5.336 1.00 91.56 181 TYR A O 1
ATOM 1520 N N . TRP A 1 182 ? -3.855 21.313 5.751 1.00 93.69 182 TRP A N 1
ATOM 1521 C CA . TRP A 1 182 ? -2.853 21.915 4.879 1.00 93.69 182 TRP A CA 1
ATOM 1522 C C . TRP A 1 182 ? -2.189 23.111 5.554 1.00 93.69 182 TRP A C 1
ATOM 1524 O O . TRP A 1 182 ? -2.801 23.815 6.350 1.00 93.69 182 TRP A O 1
ATOM 1534 N N . PHE A 1 183 ? -0.920 23.326 5.226 1.00 92.69 183 PHE A N 1
ATOM 1535 C CA . PHE A 1 183 ? -0.049 24.332 5.817 1.00 92.69 183 PHE A CA 1
ATOM 1536 C C . PHE A 1 183 ? 0.819 24.959 4.727 1.00 92.69 183 PHE A C 1
ATOM 1538 O O . PHE A 1 183 ? 1.363 24.255 3.874 1.00 92.69 183 PHE A O 1
ATOM 1545 N N . VAL A 1 184 ? 0.992 26.278 4.772 1.00 92.56 184 VAL A N 1
ATOM 1546 C CA . VAL A 1 184 ? 1.796 27.047 3.820 1.00 92.56 184 VAL A CA 1
ATOM 1547 C C . VAL A 1 184 ? 2.611 28.103 4.561 1.00 92.56 184 VAL A C 1
ATOM 1549 O O . VAL A 1 184 ? 2.090 28.862 5.379 1.00 92.56 184 VAL A O 1
ATOM 1552 N N . ALA A 1 185 ? 3.901 28.178 4.252 1.00 91.81 185 ALA A N 1
ATOM 1553 C CA . ALA A 1 185 ? 4.818 29.187 4.767 1.00 91.81 185 ALA A CA 1
ATOM 1554 C C . ALA A 1 185 ? 5.739 29.695 3.650 1.00 91.81 185 ALA A C 1
ATOM 1556 O O . ALA A 1 185 ? 6.009 28.994 2.677 1.00 91.81 185 ALA A O 1
ATOM 1557 N N . SER A 1 186 ? 6.258 30.911 3.795 1.00 89.12 186 SER A N 1
ATOM 1558 C CA . SER A 1 186 ? 7.263 31.477 2.889 1.00 89.12 186 SER A CA 1
ATOM 1559 C C . SER A 1 186 ? 8.522 31.815 3.669 1.00 89.12 186 SER A C 1
ATOM 1561 O O . SER A 1 186 ? 8.461 32.165 4.847 1.00 89.12 186 SER A O 1
ATOM 1563 N N . GLU A 1 187 ? 9.686 31.746 3.029 1.00 81.81 187 GLU A N 1
ATOM 1564 C CA . GLU A 1 187 ? 10.933 32.245 3.621 1.00 81.81 187 GLU A CA 1
ATOM 1565 C C . GLU A 1 187 ? 11.039 33.771 3.567 1.00 81.81 187 GLU A C 1
ATOM 1567 O O . GLU A 1 187 ? 11.654 34.370 4.452 1.00 81.81 187 GLU A O 1
ATOM 1572 N N . LYS A 1 188 ? 10.441 34.394 2.545 1.00 79.12 188 LYS A N 1
ATOM 1573 C CA . LYS A 1 188 ? 10.607 35.816 2.233 1.00 79.12 188 LYS A CA 1
ATOM 1574 C C . LYS A 1 188 ? 9.286 36.457 1.805 1.00 79.12 188 LYS A C 1
ATOM 1576 O O . LYS A 1 188 ? 8.623 35.937 0.910 1.00 79.12 188 LYS A O 1
ATOM 1581 N N . LEU A 1 189 ? 9.016 37.634 2.379 1.00 73.50 189 LEU A N 1
ATOM 1582 C CA . LEU A 1 189 ? 7.978 38.607 2.008 1.00 73.50 189 LEU A CA 1
ATOM 1583 C C . LEU A 1 189 ? 6.514 38.114 2.015 1.00 73.50 189 LEU A C 1
ATOM 1585 O O . LEU A 1 189 ? 6.199 36.926 1.941 1.00 73.50 189 LEU A O 1
ATOM 1589 N N . GLU A 1 190 ? 5.600 39.080 2.065 1.00 81.12 190 GLU A N 1
ATOM 1590 C CA . GLU A 1 190 ? 4.152 38.868 2.152 1.00 81.12 190 GLU A CA 1
ATOM 1591 C C . GLU A 1 190 ? 3.551 38.569 0.770 1.00 81.12 190 GLU A C 1
ATOM 1593 O O . GLU A 1 190 ? 3.759 39.343 -0.164 1.00 81.12 190 GLU A O 1
ATOM 1598 N N . CYS A 1 191 ? 2.822 37.461 0.606 1.00 83.56 191 CYS A N 1
ATOM 1599 C CA . CYS A 1 191 ? 2.408 36.912 -0.696 1.00 83.56 191 CYS A CA 1
ATOM 1600 C C . CYS A 1 191 ? 0.915 37.118 -0.985 1.00 83.56 191 CYS A C 1
ATOM 1602 O O . CYS A 1 191 ? 0.092 37.038 -0.077 1.00 83.56 191 CYS A O 1
ATOM 1604 N N . ASN A 1 192 ? 0.542 37.301 -2.255 1.00 89.44 192 ASN A N 1
ATOM 1605 C CA . ASN A 1 192 ? -0.847 37.100 -2.671 1.00 89.44 192 ASN A CA 1
ATOM 1606 C C . ASN A 1 192 ? -1.059 35.599 -2.868 1.00 89.44 192 ASN A C 1
ATOM 1608 O O . ASN A 1 192 ? -0.333 34.971 -3.641 1.00 89.44 192 ASN A O 1
ATOM 1612 N N . ILE A 1 193 ? -2.020 35.023 -2.154 1.00 92.31 193 ILE A N 1
ATOM 1613 C CA . ILE A 1 193 ? -2.244 33.580 -2.138 1.00 92.31 193 ILE A CA 1
ATOM 1614 C C . ILE A 1 193 ? -3.729 33.273 -2.275 1.00 92.31 193 ILE A C 1
ATOM 1616 O O . ILE A 1 193 ? -4.572 33.886 -1.617 1.00 92.31 193 ILE A O 1
ATOM 1620 N N . LYS A 1 194 ? -4.032 32.293 -3.123 1.00 95.50 194 LYS A N 1
ATOM 1621 C CA . LYS A 1 194 ? -5.345 31.667 -3.226 1.00 95.50 194 LYS A CA 1
ATOM 1622 C C . LYS A 1 194 ? -5.180 30.162 -3.074 1.00 95.50 194 LYS A C 1
ATOM 1624 O O . LYS A 1 194 ? -4.331 29.566 -3.735 1.00 95.50 194 LYS A O 1
ATOM 1629 N N . ILE A 1 195 ? -5.982 29.562 -2.208 1.00 94.88 195 ILE A N 1
ATOM 1630 C CA . ILE A 1 195 ? -6.026 28.123 -1.979 1.00 94.88 195 ILE A CA 1
ATOM 1631 C C . ILE A 1 195 ? -7.447 27.665 -2.263 1.00 94.88 195 ILE A C 1
ATOM 1633 O O . ILE A 1 195 ? -8.404 28.198 -1.703 1.00 94.88 195 ILE A O 1
ATOM 1637 N N . GLU A 1 196 ? -7.590 26.691 -3.151 1.00 96.06 196 GLU A N 1
ATOM 1638 C CA . GLU A 1 196 ? -8.885 26.140 -3.535 1.00 96.06 196 GLU A CA 1
ATOM 1639 C C . GLU A 1 196 ? -8.821 24.619 -3.665 1.00 96.06 196 GLU A C 1
ATOM 1641 O O . GLU A 1 196 ? -7.767 24.046 -3.929 1.00 96.06 196 GLU A O 1
ATOM 1646 N N . TYR A 1 197 ? -9.957 23.958 -3.475 1.00 94.44 197 TYR A N 1
ATOM 1647 C CA . TYR A 1 197 ? -10.125 22.535 -3.727 1.00 94.44 197 TYR A CA 1
ATOM 1648 C C . TYR A 1 197 ? -11.042 22.331 -4.935 1.00 94.44 197 TYR A C 1
ATOM 1650 O O . TYR A 1 197 ? -12.145 22.875 -4.984 1.00 94.44 197 TYR A O 1
ATOM 1658 N N . ARG A 1 198 ? -10.589 21.558 -5.924 1.00 92.62 198 ARG A N 1
ATOM 1659 C CA . ARG A 1 198 ? -11.298 21.332 -7.191 1.00 92.62 198 ARG A CA 1
ATOM 1660 C C . ARG A 1 198 ? -11.582 19.848 -7.395 1.00 92.62 198 ARG A C 1
ATOM 1662 O O . ARG A 1 198 ? -10.647 19.055 -7.436 1.00 92.62 198 ARG A O 1
ATOM 1669 N N . ILE A 1 199 ? -12.847 19.472 -7.563 1.00 88.38 199 ILE A N 1
ATOM 1670 C CA . ILE A 1 199 ? -13.242 18.072 -7.804 1.00 88.38 199 ILE A CA 1
ATOM 1671 C C . ILE A 1 199 ? -12.816 17.632 -9.217 1.00 88.38 199 ILE A C 1
ATOM 1673 O O . ILE A 1 199 ? -12.916 18.409 -10.165 1.00 88.38 199 ILE A O 1
ATOM 1677 N N . SER A 1 200 ? -12.368 16.381 -9.369 1.00 75.31 200 SER A N 1
ATOM 1678 C CA . SER A 1 200 ? -11.835 15.818 -10.629 1.00 75.31 200 SER A CA 1
ATOM 1679 C C . SER A 1 200 ? -12.894 15.394 -11.669 1.00 75.31 200 SER A C 1
ATOM 1681 O O . SER A 1 200 ? -12.549 14.755 -12.657 1.00 75.31 200 SER A O 1
ATOM 1683 N N . ILE A 1 201 ? -14.177 15.702 -11.456 1.00 69.00 201 ILE A N 1
ATOM 1684 C CA . ILE A 1 201 ? -15.320 15.241 -12.272 1.00 69.00 201 ILE A CA 1
ATOM 1685 C C . ILE A 1 201 ? -15.670 16.302 -13.345 1.00 69.00 201 ILE A C 1
ATOM 1687 O O . ILE A 1 201 ? -15.490 17.494 -13.082 1.00 69.00 201 ILE A O 1
ATOM 1691 N N . PRO A 1 202 ? -16.213 15.925 -14.528 1.00 48.75 202 PRO A N 1
ATOM 1692 C CA . PRO A 1 202 ? -16.536 16.814 -15.662 1.00 48.75 202 PRO A CA 1
ATOM 1693 C C . PRO A 1 202 ? -17.363 18.079 -15.359 1.00 48.75 202 PRO A C 1
ATOM 1695 O O . PRO A 1 202 ? -17.351 19.022 -16.151 1.00 48.75 202 PRO A O 1
ATOM 1698 N N . ARG A 1 203 ? -18.048 18.163 -14.211 1.00 60.00 203 ARG A N 1
ATOM 1699 C CA . ARG A 1 203 ? -18.617 19.418 -13.693 1.00 60.00 203 ARG A CA 1
ATOM 1700 C C . ARG A 1 203 ? -17.715 19.960 -12.589 1.00 60.00 203 ARG A C 1
ATOM 1702 O O . ARG A 1 203 ? -17.878 19.614 -11.422 1.00 60.00 203 ARG A O 1
ATOM 1709 N N . ILE A 1 204 ? -16.771 20.815 -12.979 1.00 67.38 204 ILE A N 1
ATOM 1710 C CA . ILE A 1 204 ? -15.767 21.405 -12.088 1.00 67.38 204 ILE A CA 1
ATOM 1711 C C . ILE A 1 204 ? -16.462 22.250 -11.010 1.00 67.38 204 ILE A C 1
ATOM 1713 O O . ILE A 1 204 ? -16.795 23.416 -11.222 1.00 67.38 204 ILE A O 1
ATOM 1717 N N . LYS A 1 205 ? -16.684 21.657 -9.837 1.00 82.00 205 LYS A N 1
ATOM 1718 C CA . LYS A 1 205 ? -16.986 22.390 -8.607 1.00 82.00 205 LYS A CA 1
ATOM 1719 C C . LYS A 1 205 ? -15.660 22.766 -7.952 1.00 82.00 205 LYS A C 1
ATOM 1721 O O . LYS A 1 205 ? -14.820 21.902 -7.689 1.00 82.00 205 LYS A O 1
ATOM 1726 N N . THR A 1 206 ? -15.497 24.059 -7.702 1.00 89.50 206 THR A N 1
ATOM 1727 C CA . THR A 1 206 ? -14.332 24.633 -7.028 1.00 89.50 206 THR A CA 1
ATOM 1728 C C . THR A 1 206 ? -14.780 25.225 -5.701 1.00 89.50 206 THR A C 1
ATOM 1730 O O . THR A 1 206 ? -15.724 26.015 -5.661 1.00 89.50 206 THR A O 1
ATOM 1733 N N . TYR A 1 207 ? -14.091 24.860 -4.629 1.00 92.50 207 TYR A N 1
ATOM 1734 C CA . TYR A 1 207 ? -14.302 25.383 -3.288 1.00 92.50 207 TYR A CA 1
ATOM 1735 C C . TYR A 1 207 ? -13.122 26.271 -2.920 1.00 92.50 207 TYR A C 1
ATOM 1737 O O . TYR A 1 207 ? -11.993 25.797 -2.815 1.00 92.50 207 TYR A O 1
ATOM 1745 N N . GLU A 1 208 ? -13.369 27.566 -2.745 1.00 94.88 208 GLU A N 1
ATOM 1746 C CA . GLU A 1 208 ? -12.348 28.482 -2.246 1.00 94.88 208 GLU A CA 1
ATOM 1747 C C . GLU A 1 208 ? -12.123 28.207 -0.756 1.00 94.88 208 GLU A C 1
ATOM 1749 O O . GLU A 1 208 ? -13.046 28.332 0.049 1.00 94.88 208 GLU A O 1
ATOM 1754 N N . LEU A 1 209 ? -10.908 27.780 -0.413 1.00 95.00 209 LEU A N 1
ATOM 1755 C CA . LEU A 1 209 ? -10.513 27.517 0.965 1.00 95.00 209 LEU A CA 1
ATOM 1756 C C . LEU A 1 209 ? -10.005 28.801 1.598 1.00 95.00 209 LEU A C 1
ATOM 1758 O O . LEU A 1 209 ? -10.509 29.154 2.646 1.00 95.00 209 LEU A O 1
ATOM 1762 N N . PHE A 1 210 ? -9.088 29.515 0.938 1.00 95.50 210 PHE A N 1
ATOM 1763 C CA . PHE A 1 210 ? -8.543 30.791 1.403 1.00 95.50 210 PHE A CA 1
ATOM 1764 C C . PHE A 1 210 ? -8.214 31.708 0.217 1.00 95.50 210 PHE A C 1
ATOM 1766 O O . PHE A 1 210 ? -7.730 31.246 -0.817 1.00 95.50 210 PHE A O 1
ATOM 1773 N N . SER A 1 211 ? -8.394 33.019 0.374 1.00 95.06 211 SER A N 1
ATOM 1774 C CA . SER A 1 211 ? -7.985 34.018 -0.617 1.00 95.06 211 SER A CA 1
ATOM 1775 C C . SER A 1 211 ? -7.558 35.304 0.082 1.00 95.06 211 SER A C 1
ATOM 1777 O O . SER A 1 211 ? -8.336 35.918 0.811 1.00 95.06 211 SER A O 1
ATOM 1779 N N . GLY A 1 212 ? -6.304 35.711 -0.113 1.00 91.94 212 GLY A N 1
ATOM 1780 C CA . GLY A 1 212 ? -5.729 36.855 0.585 1.00 91.94 212 GLY A CA 1
ATOM 1781 C C . GLY A 1 212 ? -4.666 37.581 -0.231 1.00 91.94 212 GLY A C 1
ATOM 1782 O O . GLY A 1 212 ? -3.911 36.978 -0.995 1.00 91.94 212 GLY A O 1
ATOM 1783 N N . ARG A 1 213 ? -4.596 38.902 -0.045 1.00 90.88 213 ARG A N 1
ATOM 1784 C CA . ARG A 1 213 ? -3.560 39.770 -0.624 1.00 90.88 213 ARG A CA 1
ATOM 1785 C C . ARG A 1 213 ? -2.560 40.177 0.453 1.00 90.88 213 ARG A C 1
ATOM 1787 O O . ARG A 1 213 ? -2.978 40.452 1.573 1.00 90.88 213 ARG A O 1
ATOM 1794 N N . ASN A 1 214 ? -1.275 40.256 0.101 1.00 86.69 214 ASN A N 1
ATOM 1795 C CA . ASN A 1 214 ? -0.174 40.618 1.008 1.00 86.69 214 ASN A CA 1
ATOM 1796 C C . ASN A 1 214 ? -0.198 39.829 2.332 1.00 86.69 214 ASN A C 1
ATOM 1798 O O . ASN A 1 214 ? -0.108 40.386 3.422 1.00 86.69 214 ASN A O 1
ATOM 1802 N N . VAL A 1 215 ? -0.362 38.511 2.244 1.00 86.38 215 VAL A N 1
ATOM 1803 C CA . VAL A 1 215 ? -0.428 37.629 3.409 1.00 86.38 215 VAL A CA 1
ATOM 1804 C C . VAL A 1 215 ? 0.977 37.427 3.978 1.00 86.38 215 VAL A C 1
ATOM 1806 O O . VAL A 1 215 ? 1.861 36.992 3.233 1.00 86.38 215 VAL A O 1
ATOM 1809 N N . PRO A 1 216 ? 1.211 37.682 5.278 1.00 86.44 216 PRO A N 1
ATOM 1810 C CA . PRO A 1 216 ? 2.542 37.663 5.882 1.00 86.44 216 PRO A CA 1
ATOM 1811 C C . PRO A 1 216 ? 3.053 36.241 6.176 1.00 86.44 216 PRO A C 1
ATOM 1813 O O . PRO A 1 216 ? 3.372 35.889 7.313 1.00 86.44 216 PRO A O 1
ATOM 1816 N N . LEU A 1 217 ? 3.155 35.402 5.139 1.00 84.12 217 LEU A N 1
ATOM 1817 C CA . LEU A 1 217 ? 3.682 34.028 5.209 1.00 84.12 217 LEU A CA 1
ATOM 1818 C C . LEU A 1 217 ? 5.177 33.972 5.569 1.00 84.12 217 LEU A C 1
ATOM 1820 O O . LEU A 1 217 ? 5.714 32.923 5.923 1.00 84.12 217 LEU A O 1
ATOM 1824 N N . ASP A 1 218 ? 5.861 35.108 5.472 1.00 81.62 218 ASP A N 1
ATOM 1825 C CA . ASP A 1 218 ? 7.219 35.334 5.953 1.00 81.62 218 ASP A CA 1
ATOM 1826 C C . ASP A 1 218 ? 7.284 35.606 7.460 1.00 81.62 218 ASP A C 1
ATOM 1828 O O . ASP A 1 218 ? 8.370 35.697 8.023 1.00 81.62 218 ASP A O 1
ATOM 1832 N N . LYS A 1 219 ? 6.145 35.746 8.135 1.00 83.75 219 LYS A N 1
ATOM 1833 C CA . LYS A 1 219 ? 6.070 35.949 9.587 1.00 83.75 219 LYS A CA 1
ATOM 1834 C C . LYS A 1 219 ? 5.237 34.868 10.260 1.00 83.75 219 LYS A C 1
ATOM 1836 O O . LYS A 1 219 ? 5.490 34.566 11.421 1.00 83.75 219 LYS A O 1
ATOM 1841 N N . GLN A 1 220 ? 4.289 34.269 9.547 1.00 88.38 220 GLN A N 1
ATOM 1842 C CA . GLN A 1 220 ? 3.306 33.327 10.078 1.00 88.38 220 GLN A CA 1
ATOM 1843 C C . GLN A 1 220 ? 3.162 32.108 9.157 1.00 88.38 220 GLN A C 1
ATOM 1845 O O . GLN A 1 220 ? 3.583 32.145 8.003 1.00 88.38 220 GLN A O 1
ATOM 1850 N N . VAL A 1 221 ? 2.582 31.021 9.669 1.00 89.19 221 VAL A N 1
ATOM 1851 C CA . VAL A 1 221 ? 2.171 29.866 8.852 1.00 89.19 221 VAL A CA 1
ATOM 1852 C C . VAL A 1 221 ? 0.674 29.989 8.608 1.00 89.19 221 VAL A C 1
ATOM 1854 O O . VAL A 1 221 ? -0.073 30.172 9.570 1.00 89.19 221 VAL A O 1
ATOM 1857 N N . LEU A 1 222 ? 0.253 29.905 7.349 1.00 92.00 222 LEU A N 1
ATOM 1858 C CA . LEU A 1 222 ? -1.155 29.786 6.984 1.00 92.00 222 LEU A CA 1
ATOM 1859 C C . LEU A 1 222 ? -1.541 28.312 7.034 1.00 92.00 222 LEU A C 1
ATOM 1861 O O . LEU A 1 222 ? -0.871 27.494 6.410 1.00 92.00 222 LEU A O 1
ATOM 1865 N N . GLN A 1 223 ? -2.600 27.980 7.757 1.00 93.31 223 GLN A N 1
ATOM 1866 C CA . GLN A 1 223 ? -3.079 26.609 7.902 1.00 93.31 223 GLN A CA 1
ATOM 1867 C C . GLN A 1 223 ? -4.588 26.546 7.717 1.00 93.31 223 GLN A C 1
ATOM 1869 O O . GLN A 1 223 ? -5.263 27.502 8.077 1.00 93.31 223 GLN A O 1
ATOM 1874 N N . GLY A 1 224 ? -5.119 25.439 7.215 1.00 93.12 224 GLY A N 1
ATOM 1875 C CA . GLY A 1 224 ? -6.562 25.226 7.143 1.00 93.12 224 GLY A CA 1
ATOM 1876 C C . GLY A 1 224 ? -6.934 23.755 7.019 1.00 93.12 224 GLY A C 1
ATOM 1877 O O . GLY A 1 224 ? -6.071 22.880 6.894 1.00 93.12 224 GLY A O 1
ATOM 1878 N N . GLU A 1 225 ? -8.238 23.492 7.075 1.00 94.31 225 GLU A N 1
ATOM 1879 C CA . GLU A 1 225 ? -8.788 22.149 7.259 1.00 94.31 225 GLU A CA 1
ATOM 1880 C C . GLU A 1 225 ? -10.087 21.974 6.476 1.00 94.31 225 GLU A C 1
ATOM 1882 O O . GLU A 1 225 ? -10.985 22.814 6.533 1.00 94.31 225 GLU A O 1
ATOM 1887 N N . PHE A 1 226 ? -10.226 20.858 5.765 1.00 92.88 226 PHE A N 1
ATOM 1888 C CA . PHE A 1 226 ? -11.483 20.503 5.109 1.00 92.88 226 PHE A CA 1
ATOM 1889 C C . PHE A 1 226 ? -11.674 18.988 5.029 1.00 92.88 226 PHE A C 1
ATOM 1891 O O . PHE A 1 226 ? -10.720 18.213 5.114 1.00 92.88 226 PHE A O 1
ATOM 1898 N N . LYS A 1 227 ? -12.919 18.559 4.818 1.00 89.12 227 LYS A N 1
ATOM 1899 C CA . LYS A 1 227 ? -13.282 17.178 4.491 1.00 89.12 227 LYS A CA 1
ATOM 1900 C C . LYS A 1 227 ? -13.857 17.110 3.087 1.00 89.12 227 LYS A C 1
ATOM 1902 O O . LYS A 1 227 ? -14.653 17.960 2.693 1.00 89.12 227 LYS A O 1
ATOM 1907 N N . THR A 1 228 ? -13.498 16.067 2.353 1.00 86.50 228 THR A N 1
ATOM 1908 C CA . THR A 1 228 ? -14.060 15.768 1.035 1.00 86.50 228 THR A CA 1
ATOM 1909 C C . THR A 1 228 ? -14.375 14.286 0.913 1.00 86.50 228 THR A C 1
ATOM 1911 O O . THR A 1 228 ? -13.600 13.438 1.356 1.00 86.50 228 THR A O 1
ATOM 1914 N N . GLN A 1 229 ? -15.506 13.970 0.288 1.00 78.75 229 GLN A N 1
ATOM 1915 C CA . GLN A 1 229 ? -15.832 12.601 -0.106 1.00 78.75 229 GLN A CA 1
ATOM 1916 C C . GLN A 1 229 ? -15.292 12.271 -1.501 1.00 78.75 229 GLN A C 1
ATOM 1918 O O . GLN A 1 229 ? -15.034 11.110 -1.804 1.00 78.75 229 GLN A O 1
ATOM 1923 N N . GLN A 1 230 ? -15.061 13.273 -2.349 1.00 80.75 230 GLN A N 1
ATOM 1924 C CA . GLN A 1 230 ? -14.733 13.077 -3.761 1.00 80.75 230 GLN A CA 1
ATOM 1925 C C . GLN A 1 230 ? -13.228 13.178 -4.032 1.00 80.75 230 GLN A C 1
ATOM 1927 O O . GLN A 1 230 ? -12.471 13.752 -3.252 1.00 80.75 230 GLN A O 1
ATOM 1932 N N . ASN A 1 231 ? -12.787 12.614 -5.158 1.00 84.50 231 ASN A N 1
ATOM 1933 C CA . ASN A 1 231 ? -11.437 12.845 -5.668 1.00 84.50 231 ASN A CA 1
ATOM 1934 C C . ASN A 1 231 ? -11.321 14.290 -6.169 1.00 84.50 231 ASN A C 1
ATOM 1936 O O . ASN A 1 231 ? -12.225 14.801 -6.837 1.00 84.50 231 ASN A O 1
ATOM 1940 N N . GLY A 1 232 ? -10.191 14.933 -5.902 1.00 90.88 232 GLY A N 1
ATOM 1941 C CA . GLY A 1 232 ? -9.959 16.294 -6.359 1.00 90.88 232 GLY A CA 1
ATOM 1942 C C . GLY A 1 232 ? -8.511 16.727 -6.246 1.00 90.88 232 GLY A C 1
ATOM 1943 O O . GLY A 1 232 ? -7.613 15.925 -6.004 1.00 90.88 232 GLY A O 1
ATOM 1944 N N . HIS A 1 233 ? -8.295 18.022 -6.409 1.00 94.50 233 HIS A N 1
ATOM 1945 C CA . HIS A 1 233 ? -6.991 18.651 -6.333 1.00 94.50 233 HIS A CA 1
ATOM 1946 C C . HIS A 1 233 ? -7.042 19.805 -5.342 1.00 94.50 233 HIS A C 1
ATOM 1948 O O . HIS A 1 233 ? -7.904 20.676 -5.454 1.00 94.50 233 HIS A O 1
ATOM 1954 N N . LEU A 1 234 ? -6.114 19.820 -4.388 1.00 95.69 234 LEU A N 1
ATOM 1955 C CA . LEU A 1 234 ? -5.781 21.021 -3.635 1.00 95.69 234 LEU A CA 1
ATOM 1956 C C . LEU A 1 234 ? -4.877 21.881 -4.517 1.00 95.69 234 LEU A C 1
ATOM 1958 O O . LEU A 1 234 ? -3.830 21.423 -4.971 1.00 95.69 234 LEU A O 1
ATOM 1962 N N . ILE A 1 235 ? -5.290 23.113 -4.770 1.00 95.25 235 ILE A N 1
ATOM 1963 C CA . ILE A 1 235 ? -4.614 24.038 -5.670 1.00 95.25 235 ILE A CA 1
ATOM 1964 C C . ILE A 1 235 ? -4.099 25.208 -4.845 1.00 95.25 235 ILE A C 1
ATOM 1966 O O . ILE A 1 235 ? -4.880 25.933 -4.230 1.00 95.25 235 ILE A O 1
ATOM 1970 N N . ILE A 1 236 ? -2.781 25.400 -4.849 1.00 95.06 236 ILE A N 1
ATOM 1971 C CA . ILE A 1 236 ? -2.120 26.553 -4.236 1.00 95.06 236 ILE A CA 1
ATOM 1972 C C . ILE A 1 236 ? -1.675 27.479 -5.361 1.00 95.06 236 ILE A C 1
ATOM 1974 O O . ILE A 1 236 ? -0.811 27.130 -6.163 1.00 95.06 236 ILE A O 1
ATOM 1978 N N . THR A 1 237 ? -2.267 28.666 -5.410 1.00 94.38 237 THR A N 1
ATOM 1979 C CA . THR A 1 237 ? -1.927 29.718 -6.366 1.00 94.38 237 THR A CA 1
ATOM 1980 C C . THR A 1 237 ? -1.212 30.845 -5.644 1.00 94.38 237 THR A C 1
ATOM 1982 O O . THR A 1 237 ? -1.746 31.405 -4.684 1.00 94.38 237 THR A O 1
ATOM 1985 N N . ILE A 1 238 ? -0.030 31.210 -6.132 1.00 91.81 238 ILE A N 1
ATOM 1986 C CA . ILE A 1 238 ? 0.729 32.355 -5.632 1.00 91.81 238 ILE A CA 1
ATOM 1987 C C . ILE A 1 238 ? 0.886 33.352 -6.765 1.00 91.81 238 ILE A C 1
ATOM 1989 O O . ILE A 1 238 ? 1.431 33.035 -7.823 1.00 91.81 238 ILE A O 1
ATOM 1993 N N . ASP A 1 239 ? 0.411 34.563 -6.520 1.00 89.44 239 ASP A N 1
ATOM 1994 C CA . ASP A 1 239 ? 0.518 35.675 -7.450 1.00 89.44 239 ASP A CA 1
ATOM 1995 C C . ASP A 1 239 ? 1.667 36.596 -7.004 1.00 89.44 239 ASP A C 1
ATOM 1997 O O . ASP A 1 239 ? 1.637 37.199 -5.925 1.00 89.44 239 ASP A O 1
ATOM 2001 N N . ASN A 1 240 ? 2.708 36.667 -7.838 1.00 83.75 240 ASN A N 1
ATOM 2002 C CA . ASN A 1 240 ? 3.866 37.536 -7.656 1.00 83.75 240 ASN A CA 1
ATOM 2003 C C . ASN A 1 240 ? 4.002 38.566 -8.796 1.00 83.75 240 ASN A C 1
ATOM 2005 O O . ASN A 1 240 ? 5.115 38.918 -9.197 1.00 83.75 240 ASN A O 1
ATOM 2009 N N . GLU A 1 241 ? 2.882 39.066 -9.325 1.00 77.00 241 GLU A N 1
ATOM 2010 C CA . GLU A 1 241 ? 2.855 40.078 -10.394 1.00 77.00 241 GLU A CA 1
ATOM 2011 C C . GLU A 1 241 ? 3.384 41.458 -9.954 1.00 77.00 241 GLU A C 1
ATOM 2013 O O . GLU A 1 241 ? 3.722 42.294 -10.787 1.00 77.00 241 GLU A O 1
ATOM 2018 N N . THR A 1 242 ? 3.532 41.705 -8.648 1.00 70.00 242 THR A N 1
ATOM 2019 C CA . THR A 1 242 ? 3.988 42.993 -8.088 1.00 70.00 242 THR A CA 1
ATOM 2020 C C . THR A 1 242 ? 5.506 43.223 -8.144 1.00 70.00 242 THR A C 1
ATOM 2022 O O . THR A 1 242 ? 5.997 44.187 -7.557 1.00 70.00 242 THR A O 1
ATOM 2025 N N . GLY A 1 243 ? 6.273 42.369 -8.832 1.00 61.59 243 GLY A N 1
ATOM 2026 C CA . GLY A 1 243 ? 7.710 42.578 -9.053 1.00 61.59 243 GLY A CA 1
ATOM 2027 C C . GLY A 1 243 ? 8.621 42.288 -7.855 1.00 61.59 243 GLY A C 1
ATOM 2028 O O . GLY A 1 243 ? 9.776 42.713 -7.848 1.00 61.59 243 GLY A O 1
ATOM 2029 N N . GLN A 1 244 ? 8.143 41.568 -6.836 1.00 70.88 244 GLN A N 1
ATOM 2030 C CA . GLN A 1 244 ? 8.978 41.185 -5.693 1.00 70.88 244 GLN A CA 1
ATOM 2031 C C . GLN A 1 244 ? 9.929 40.032 -6.046 1.00 70.88 244 GLN A C 1
ATOM 2033 O O . GLN A 1 244 ? 9.628 39.211 -6.914 1.00 70.88 244 GLN A O 1
ATOM 2038 N N . ALA A 1 245 ? 11.069 39.961 -5.346 1.00 75.75 245 ALA A N 1
ATOM 2039 C CA . ALA A 1 245 ? 12.091 38.928 -5.528 1.00 75.75 245 ALA A CA 1
ATOM 2040 C C . ALA A 1 245 ? 11.506 37.498 -5.471 1.00 75.75 245 ALA A C 1
ATOM 2042 O O . ALA A 1 245 ? 10.480 37.295 -4.815 1.00 75.75 245 ALA A O 1
ATOM 2043 N N . PRO A 1 246 ? 12.158 36.502 -6.111 1.00 77.88 246 PRO A N 1
ATOM 2044 C CA . PRO A 1 246 ? 11.675 35.126 -6.110 1.00 77.88 246 PRO A CA 1
ATOM 2045 C C . PRO A 1 246 ? 11.425 34.603 -4.694 1.00 77.88 246 PRO A C 1
ATOM 2047 O O . PRO A 1 246 ? 12.210 34.865 -3.773 1.00 77.88 246 PRO A O 1
ATOM 2050 N N . ARG A 1 247 ? 10.334 33.855 -4.528 1.00 83.44 247 ARG A N 1
ATOM 2051 C CA . ARG A 1 247 ? 9.853 33.407 -3.217 1.00 83.44 247 ARG A CA 1
ATOM 2052 C C . ARG A 1 247 ? 9.834 31.895 -3.156 1.00 83.44 247 ARG A C 1
ATOM 2054 O O . ARG A 1 247 ? 9.233 31.257 -4.014 1.00 83.44 247 ARG A O 1
ATOM 2061 N N . THR A 1 248 ? 10.457 31.339 -2.126 1.00 88.88 248 THR A N 1
ATOM 2062 C CA . THR A 1 248 ? 10.370 29.908 -1.832 1.00 88.88 248 THR A CA 1
ATOM 2063 C C . THR A 1 248 ? 9.158 29.669 -0.949 1.00 88.88 248 THR A C 1
ATOM 2065 O O . THR A 1 248 ? 9.124 30.123 0.200 1.00 88.88 248 THR A O 1
ATOM 2068 N N . ILE A 1 249 ? 8.179 28.955 -1.491 1.00 90.56 249 ILE A N 1
ATOM 2069 C CA . ILE A 1 249 ? 6.970 28.550 -0.789 1.00 90.56 249 ILE A CA 1
ATOM 2070 C C . ILE A 1 249 ? 7.167 27.129 -0.299 1.00 90.56 249 ILE A C 1
ATOM 2072 O O . ILE A 1 249 ? 7.457 26.228 -1.082 1.00 90.56 249 ILE A O 1
ATOM 2076 N N . TRP A 1 250 ? 7.011 26.956 1.003 1.00 91.81 250 TRP A N 1
ATOM 2077 C CA . TRP A 1 250 ? 7.033 25.679 1.691 1.00 91.81 250 TRP A CA 1
ATOM 2078 C C . TRP A 1 250 ? 5.605 25.280 2.020 1.00 91.81 250 TRP A C 1
ATOM 2080 O O . TRP A 1 250 ? 4.818 26.110 2.481 1.00 91.81 250 TRP A O 1
ATOM 2090 N N . TYR A 1 251 ? 5.268 24.019 1.792 1.00 91.69 251 TYR A N 1
ATOM 2091 C CA . TYR A 1 251 ? 3.918 23.531 2.027 1.00 91.69 251 TYR A CA 1
ATOM 2092 C C . TYR A 1 251 ? 3.932 22.147 2.667 1.00 91.69 251 TYR A C 1
ATOM 2094 O O . TYR A 1 251 ? 4.901 21.399 2.584 1.00 91.69 251 TYR A O 1
ATOM 2102 N N . GLN A 1 252 ? 2.831 21.798 3.309 1.00 90.25 252 GLN A N 1
ATOM 2103 C CA . GLN A 1 252 ? 2.560 20.446 3.767 1.00 90.25 252 GLN A CA 1
ATOM 2104 C C . GLN A 1 252 ? 1.064 20.234 3.697 1.00 90.25 252 GLN A C 1
ATOM 2106 O O . GLN A 1 252 ? 0.291 21.146 3.978 1.00 90.25 252 GLN A O 1
ATOM 2111 N N . TYR A 1 253 ? 0.646 19.028 3.350 1.00 89.81 253 TYR A N 1
ATOM 2112 C CA . TYR A 1 253 ? -0.713 18.607 3.616 1.00 89.81 253 TYR A CA 1
ATOM 2113 C C . TYR A 1 253 ? -0.682 17.210 4.222 1.00 89.81 253 TYR A C 1
ATOM 2115 O O . TYR A 1 253 ? 0.079 16.346 3.787 1.00 89.81 253 TYR A O 1
ATOM 2123 N N . LYS A 1 254 ? -1.483 17.006 5.265 1.00 85.06 254 LYS A N 1
ATOM 2124 C CA . LYS A 1 254 ? -1.703 15.708 5.892 1.00 85.06 254 LYS A CA 1
ATOM 2125 C C . LYS A 1 254 ? -3.109 15.279 5.525 1.00 85.06 254 LYS A C 1
ATOM 2127 O O . LYS A 1 254 ? -4.074 15.963 5.861 1.00 85.06 254 LYS A O 1
ATOM 2132 N N . THR A 1 255 ? -3.219 14.160 4.821 1.00 80.81 255 THR A N 1
ATOM 2133 C CA . THR A 1 255 ? -4.522 13.548 4.558 1.00 80.81 255 THR A CA 1
ATOM 2134 C C . THR A 1 255 ? -4.717 12.376 5.496 1.00 80.81 255 THR A C 1
ATOM 2136 O O . THR A 1 255 ? -3.841 11.519 5.600 1.00 80.81 255 THR A O 1
ATOM 2139 N N . THR A 1 256 ? -5.869 12.313 6.142 1.00 70.31 256 THR A N 1
ATOM 2140 C CA . THR A 1 256 ? -6.337 11.121 6.840 1.00 70.31 256 THR A CA 1
ATOM 2141 C C . THR A 1 256 ? -7.585 10.623 6.118 1.00 70.31 256 THR A C 1
ATOM 2143 O O . THR A 1 256 ? -8.406 11.437 5.689 1.00 70.31 256 THR A O 1
ATOM 2146 N N . PRO A 1 257 ? -7.735 9.310 5.884 1.00 69.06 257 PRO A N 1
ATOM 2147 C CA . PRO A 1 257 ? -9.015 8.769 5.448 1.00 69.06 257 PRO A CA 1
ATOM 2148 C C . PRO A 1 257 ? -10.124 9.261 6.387 1.00 69.06 257 PRO A C 1
ATOM 2150 O O . PRO A 1 257 ? -9.951 9.228 7.606 1.00 69.06 257 PRO A O 1
ATOM 2153 N N . LEU A 1 258 ? -11.247 9.728 5.839 1.00 65.81 258 LEU A N 1
ATOM 2154 C CA . LEU A 1 258 ? -12.473 9.848 6.623 1.00 65.81 258 LEU A CA 1
ATOM 2155 C C . LEU A 1 258 ? -12.772 8.448 7.148 1.00 65.81 258 LEU A C 1
ATOM 2157 O O . LEU A 1 258 ? -12.772 7.495 6.369 1.00 65.81 258 LEU A O 1
ATOM 2161 N N . ALA A 1 259 ? -12.896 8.328 8.470 1.00 53.66 259 ALA A N 1
ATOM 2162 C CA . ALA A 1 259 ? -12.899 7.041 9.143 1.00 53.66 259 ALA A CA 1
ATOM 2163 C C . ALA A 1 259 ? -13.892 6.075 8.480 1.00 53.66 259 ALA A C 1
ATOM 2165 O O . ALA A 1 259 ? -15.089 6.345 8.400 1.00 53.66 259 ALA A O 1
ATOM 2166 N N . THR A 1 260 ? -13.402 4.905 8.063 1.00 60.72 260 THR A N 1
ATOM 2167 C CA . THR A 1 260 ? -14.214 3.695 8.191 1.00 60.72 260 THR A CA 1
ATOM 2168 C C . THR A 1 260 ? -14.478 3.567 9.679 1.00 60.72 260 THR A C 1
ATOM 2170 O O . THR A 1 260 ? -13.519 3.412 10.432 1.00 60.72 260 THR A O 1
ATOM 2173 N N . TYR A 1 261 ? -15.722 3.721 10.118 1.00 75.81 261 TYR A N 1
ATOM 2174 C CA . TYR A 1 261 ? -16.077 3.621 11.531 1.00 75.81 261 TYR A CA 1
ATOM 2175 C C . TYR A 1 261 ? -15.763 2.211 12.010 1.00 75.81 261 TYR A C 1
ATOM 2177 O O . TYR A 1 261 ? -16.570 1.296 11.842 1.00 75.81 261 TYR A O 1
ATOM 2185 N N . HIS A 1 262 ? -14.561 2.027 12.554 1.00 81.38 262 HIS A N 1
ATOM 2186 C CA . HIS A 1 262 ? -14.012 0.733 12.918 1.00 81.38 262 HIS A CA 1
ATOM 2187 C C . HIS A 1 262 ? -14.903 0.042 13.941 1.00 81.38 262 HIS A C 1
ATOM 2189 O O . HIS A 1 262 ? -15.081 -1.170 13.870 1.00 81.38 262 HIS A O 1
ATOM 2195 N N . LEU A 1 263 ? -15.520 0.808 14.839 1.00 85.69 263 LEU A N 1
ATOM 2196 C CA . LEU A 1 263 ? -16.467 0.313 15.819 1.00 85.69 263 LEU A CA 1
ATOM 2197 C C . LEU A 1 263 ? -17.769 -0.166 15.161 1.00 85.69 263 LEU A C 1
ATOM 2199 O O . LEU A 1 263 ? -18.231 -1.258 15.482 1.00 85.69 263 LEU A O 1
ATOM 2203 N N . PHE A 1 264 ? -18.329 0.576 14.196 1.00 88.44 264 PHE A N 1
ATOM 2204 C CA . PHE A 1 264 ? -19.498 0.108 13.435 1.00 88.44 264 PHE A CA 1
ATOM 2205 C C . PHE A 1 264 ? -19.168 -1.145 12.624 1.00 88.44 264 PHE A C 1
ATOM 2207 O O . PHE A 1 264 ? -19.869 -2.149 12.723 1.00 88.44 264 PHE A O 1
ATOM 2214 N N . ASP A 1 265 ? -18.084 -1.104 11.849 1.00 85.81 265 ASP A N 1
ATOM 2215 C CA . ASP A 1 265 ? -17.629 -2.226 11.032 1.00 85.81 265 ASP A CA 1
ATOM 2216 C C . ASP A 1 265 ? -17.305 -3.450 11.892 1.00 85.81 265 ASP A C 1
ATOM 2218 O O . ASP A 1 265 ? -17.571 -4.582 11.484 1.00 85.81 265 ASP A O 1
ATOM 2222 N N . GLY A 1 266 ? -16.758 -3.230 13.086 1.00 87.00 266 GLY A N 1
ATOM 2223 C CA . GLY A 1 266 ? -16.494 -4.244 14.094 1.00 87.00 266 GLY A CA 1
ATOM 2224 C C . GLY A 1 266 ? -17.773 -4.887 14.613 1.00 87.00 266 GLY A C 1
ATOM 2225 O O . GLY A 1 266 ? -17.885 -6.111 14.588 1.00 87.00 266 GLY A O 1
ATOM 2226 N N . ILE A 1 267 ? -18.759 -4.077 15.016 1.00 90.06 267 ILE A N 1
ATOM 2227 C CA . ILE A 1 267 ? -20.070 -4.549 15.490 1.00 90.06 267 ILE A CA 1
ATOM 2228 C C . ILE A 1 267 ? -20.778 -5.325 14.378 1.00 90.06 267 ILE A C 1
ATOM 2230 O O . ILE A 1 267 ? -21.272 -6.430 14.601 1.00 90.06 267 ILE A O 1
ATOM 2234 N N . PHE A 1 268 ? -20.773 -4.781 13.163 1.00 89.00 268 PHE A N 1
ATOM 2235 C CA . PHE A 1 268 ? -21.367 -5.418 11.998 1.00 89.00 268 PHE A CA 1
ATOM 2236 C C . PHE A 1 268 ? -20.694 -6.759 11.688 1.00 89.00 268 PHE A C 1
ATOM 2238 O O . PHE A 1 268 ? -21.378 -7.765 11.520 1.00 89.00 268 PHE A O 1
ATOM 2245 N N . SER A 1 269 ? -19.357 -6.805 11.661 1.00 87.38 269 SER A N 1
ATOM 2246 C CA . SER A 1 269 ? -18.596 -8.031 11.373 1.00 87.38 269 SER A CA 1
ATOM 2247 C C . SER A 1 269 ? -18.775 -9.085 12.466 1.00 87.38 269 SER A C 1
ATOM 2249 O O . SER A 1 269 ? -18.887 -10.270 12.165 1.00 87.38 269 SER A O 1
ATOM 2251 N N . MET A 1 270 ? -18.851 -8.660 13.727 1.00 89.25 270 MET A N 1
ATOM 2252 C CA . MET A 1 270 ? -19.147 -9.529 14.862 1.00 89.25 270 MET A CA 1
ATOM 2253 C C . MET A 1 270 ? -20.524 -10.179 14.719 1.00 89.25 270 MET A C 1
ATOM 2255 O O . MET A 1 270 ? -20.657 -11.397 14.837 1.00 89.25 270 MET A O 1
ATOM 2259 N N . LEU A 1 271 ? -21.559 -9.381 14.448 1.00 89.25 271 LEU A N 1
ATOM 2260 C CA . LEU A 1 271 ? -22.907 -9.908 14.260 1.00 89.25 271 LEU A CA 1
ATOM 2261 C C . LEU A 1 271 ? -22.974 -10.786 13.009 1.00 89.25 271 LEU A C 1
ATOM 2263 O O . LEU A 1 271 ? -23.581 -11.851 13.053 1.00 89.25 271 LEU A O 1
ATOM 2267 N N . TYR A 1 272 ? -22.289 -10.401 11.932 1.00 87.12 272 TYR A N 1
ATOM 2268 C CA . TYR A 1 272 ? -22.182 -11.215 10.727 1.00 87.12 272 TYR A CA 1
ATOM 2269 C C . TYR A 1 272 ? -21.636 -12.611 11.047 1.00 87.12 272 TYR A C 1
ATOM 2271 O O . TYR A 1 272 ? -22.286 -13.609 10.748 1.00 87.12 272 TYR A O 1
ATOM 2279 N N . GLN A 1 273 ? -20.495 -12.689 11.737 1.00 85.75 273 GLN A N 1
ATOM 2280 C CA . GLN A 1 273 ? -19.892 -13.962 12.139 1.00 85.75 273 GLN A CA 1
ATOM 2281 C C . GLN A 1 273 ? -20.812 -14.774 13.057 1.00 85.75 273 GLN A C 1
ATOM 2283 O O . GLN A 1 273 ? -20.921 -15.987 12.896 1.00 85.75 273 GLN A O 1
ATOM 2288 N N . LYS A 1 274 ? -21.519 -14.114 13.981 1.00 86.00 274 LYS A N 1
ATOM 2289 C CA . LYS A 1 274 ? -22.460 -14.771 14.896 1.00 86.00 274 LYS A CA 1
ATOM 2290 C C . LYS A 1 274 ? -23.649 -15.413 14.171 1.00 86.00 274 LYS A C 1
ATOM 2292 O O . LYS A 1 274 ? -24.099 -16.475 14.590 1.00 86.00 274 LYS A O 1
ATOM 2297 N N . TYR A 1 275 ? -24.173 -14.778 13.121 1.00 84.12 275 TYR A N 1
ATOM 2298 C CA . TYR A 1 275 ? -25.372 -15.250 12.415 1.00 84.12 275 TYR A CA 1
ATOM 2299 C C . TYR A 1 275 ? -25.073 -16.132 11.197 1.00 84.12 275 TYR A C 1
ATOM 2301 O O . TYR A 1 275 ? -25.845 -17.046 10.918 1.00 84.12 275 TYR A O 1
ATOM 2309 N N . PHE A 1 276 ? -23.969 -15.883 10.490 1.00 81.75 276 PHE A N 1
ATOM 2310 C CA . PHE A 1 276 ? -23.640 -16.541 9.219 1.00 81.75 276 PHE A CA 1
ATOM 2311 C C . PHE A 1 276 ? -22.349 -17.377 9.276 1.00 81.75 276 PHE A C 1
ATOM 2313 O O . PHE A 1 276 ? -21.997 -18.039 8.298 1.00 81.75 276 PHE A O 1
ATOM 2320 N N . GLY A 1 277 ? -21.638 -17.377 10.410 1.00 77.00 277 GLY A N 1
ATOM 2321 C CA . GLY A 1 277 ? -20.354 -18.061 10.569 1.00 77.00 277 GLY A CA 1
ATOM 2322 C C . GLY A 1 277 ? -19.228 -17.431 9.739 1.00 77.00 277 GLY A C 1
ATOM 2323 O O . GLY A 1 277 ? -19.329 -16.303 9.261 1.00 77.00 277 GLY A O 1
ATOM 2324 N N . GLN A 1 278 ? -18.140 -18.179 9.530 1.00 69.25 278 GLN A N 1
ATOM 2325 C CA . GLN A 1 278 ? -17.061 -17.816 8.593 1.00 69.25 278 GLN A CA 1
ATOM 2326 C C . GLN A 1 278 ? -17.406 -18.199 7.139 1.00 69.25 278 GLN A C 1
ATOM 2328 O O . GLN A 1 278 ? -16.528 -18.592 6.369 1.00 69.25 278 GLN A O 1
ATOM 2333 N N . SER A 1 279 ? -18.686 -18.159 6.759 1.00 65.19 279 SER A N 1
ATOM 2334 C CA . SER A 1 279 ? -19.094 -18.511 5.400 1.00 65.19 279 SER A CA 1
ATOM 2335 C C . SER A 1 279 ? -18.570 -17.475 4.402 1.00 65.19 279 SER A C 1
ATOM 2337 O O . SER A 1 279 ? -18.644 -16.262 4.611 1.00 65.19 279 SER A O 1
ATOM 2339 N N . SER A 1 280 ? -17.993 -17.972 3.308 1.00 66.25 280 SER A N 1
ATOM 2340 C CA . SER A 1 280 ? -17.497 -17.163 2.192 1.00 66.25 280 SER A CA 1
ATOM 2341 C C . SER A 1 280 ? -18.593 -16.800 1.183 1.00 66.25 280 SER A C 1
ATOM 2343 O O . SER A 1 280 ? -18.284 -16.152 0.180 1.00 66.25 280 SER A O 1
ATOM 2345 N N . GLU A 1 281 ? -19.836 -17.214 1.442 1.00 76.19 281 GLU A N 1
ATOM 2346 C CA . GLU A 1 281 ? -20.994 -17.031 0.569 1.00 76.19 281 GLU A CA 1
ATOM 2347 C C . GLU A 1 281 ? -21.452 -15.567 0.508 1.00 76.19 281 GLU A C 1
ATOM 2349 O O . GLU A 1 281 ? -21.207 -14.772 1.417 1.00 76.19 281 GLU A O 1
ATOM 2354 N N . ASN A 1 282 ? -22.111 -15.205 -0.594 1.00 82.12 282 ASN A N 1
ATOM 2355 C CA . ASN A 1 282 ? -22.682 -13.874 -0.767 1.00 82.12 282 ASN A CA 1
ATOM 2356 C C . ASN A 1 282 ? -23.897 -13.688 0.151 1.00 82.12 282 ASN A C 1
ATOM 2358 O O . ASN A 1 282 ? -24.746 -14.574 0.266 1.00 82.12 282 ASN A O 1
ATOM 2362 N N . ILE A 1 283 ? -24.014 -12.507 0.759 1.00 84.56 283 ILE A N 1
ATOM 2363 C CA . ILE A 1 283 ? -25.146 -12.163 1.629 1.00 84.56 283 ILE A CA 1
ATOM 2364 C C . ILE A 1 283 ? -26.349 -11.822 0.751 1.00 84.56 283 ILE A C 1
ATOM 2366 O O . ILE A 1 283 ? -26.226 -11.036 -0.192 1.00 84.56 283 ILE A O 1
ATOM 2370 N N . LYS A 1 284 ? -27.525 -12.369 1.071 1.00 88.12 284 LYS A N 1
ATOM 2371 C CA . LYS A 1 284 ? -28.783 -11.985 0.414 1.00 88.12 284 LYS A CA 1
ATOM 2372 C C . LYS A 1 284 ? -29.284 -10.644 0.949 1.00 88.12 284 LYS A C 1
ATOM 2374 O O . LYS A 1 284 ? -29.081 -10.307 2.112 1.00 88.12 284 LYS A O 1
ATOM 2379 N N . GLU A 1 285 ? -30.023 -9.901 0.125 1.00 85.44 285 GLU A N 1
ATOM 2380 C CA . GLU A 1 285 ? -30.521 -8.559 0.477 1.00 85.44 285 GLU A CA 1
ATOM 2381 C C . GLU A 1 285 ? -31.331 -8.533 1.790 1.00 85.44 285 GLU A C 1
ATOM 2383 O O . GLU A 1 285 ? -31.098 -7.671 2.633 1.00 85.44 285 GLU A O 1
ATOM 2388 N N . ASN A 1 286 ? -32.237 -9.495 2.007 1.00 87.00 286 ASN A N 1
ATOM 2389 C CA . ASN A 1 286 ? -33.054 -9.557 3.231 1.00 87.00 286 ASN A CA 1
ATOM 2390 C C . ASN A 1 286 ? -32.229 -9.855 4.492 1.00 87.00 286 ASN A C 1
ATOM 2392 O O . ASN A 1 286 ? -32.495 -9.280 5.545 1.00 87.00 286 ASN A O 1
ATOM 2396 N N . ASP A 1 287 ? -31.224 -10.721 4.371 1.00 87.94 287 ASP A N 1
ATOM 2397 C CA . ASP A 1 287 ? -30.344 -11.109 5.476 1.00 87.94 287 ASP A CA 1
ATOM 2398 C C . ASP A 1 287 ? -29.453 -9.933 5.896 1.00 87.94 287 ASP A C 1
ATOM 2400 O O . ASP A 1 287 ? -29.248 -9.676 7.083 1.00 87.94 287 ASP A O 1
ATOM 2404 N N . LEU A 1 288 ? -28.986 -9.156 4.916 1.00 86.06 288 LEU A N 1
ATOM 2405 C CA . LEU A 1 288 ? -28.248 -7.920 5.144 1.00 86.06 288 LEU A CA 1
ATOM 2406 C C . LEU A 1 288 ? -29.101 -6.855 5.849 1.00 86.06 288 LEU A C 1
ATOM 2408 O O . LEU A 1 288 ? -28.610 -6.194 6.762 1.00 86.06 288 LEU A O 1
ATOM 2412 N N . ILE A 1 289 ? -30.359 -6.675 5.435 1.00 86.00 289 ILE A N 1
ATOM 2413 C CA . ILE A 1 289 ? -31.278 -5.712 6.066 1.00 86.00 289 ILE A CA 1
ATOM 2414 C C . ILE A 1 289 ? -31.448 -6.041 7.549 1.00 86.00 289 ILE A C 1
ATOM 2416 O O . ILE A 1 289 ? -31.287 -5.164 8.398 1.00 86.00 289 ILE A O 1
ATOM 2420 N N . ASP A 1 290 ? -31.724 -7.309 7.856 1.00 89.38 290 ASP A N 1
ATOM 2421 C CA . ASP A 1 290 ? -31.864 -7.783 9.232 1.00 89.38 290 ASP A CA 1
ATOM 2422 C C . ASP A 1 290 ? -30.559 -7.600 10.027 1.00 89.38 290 ASP A C 1
ATOM 2424 O O . ASP A 1 290 ? -30.576 -7.156 11.175 1.00 89.38 290 ASP A O 1
ATOM 2428 N N . LEU A 1 291 ? -29.404 -7.850 9.404 1.00 90.75 291 LEU A N 1
ATOM 2429 C CA . LEU A 1 291 ? -28.099 -7.656 10.032 1.00 90.75 291 LEU A CA 1
ATOM 2430 C C . LEU A 1 291 ? -27.789 -6.182 10.354 1.00 90.75 291 LEU A C 1
ATOM 2432 O O . LEU A 1 291 ? -27.265 -5.886 11.433 1.00 90.75 291 LEU A O 1
ATOM 2436 N N . ILE A 1 292 ? -28.111 -5.253 9.448 1.00 89.00 292 ILE A N 1
ATOM 2437 C CA . ILE A 1 292 ? -27.956 -3.807 9.675 1.00 89.00 292 ILE A CA 1
ATOM 2438 C C . ILE A 1 292 ? -28.875 -3.352 10.814 1.00 89.00 292 ILE A C 1
ATOM 2440 O O . ILE A 1 292 ? -28.423 -2.652 11.722 1.00 89.00 292 ILE A O 1
ATOM 2444 N N . ASP A 1 293 ? -30.138 -3.783 10.810 1.00 89.25 293 ASP A N 1
ATOM 2445 C CA . ASP A 1 293 ? -31.090 -3.461 11.878 1.00 89.25 293 ASP A CA 1
ATOM 2446 C C . ASP A 1 293 ? -30.612 -4.009 13.233 1.00 89.25 293 ASP A C 1
ATOM 2448 O O . ASP A 1 293 ? -30.643 -3.294 14.237 1.00 89.25 293 ASP A O 1
ATOM 2452 N N . LYS A 1 294 ? -30.072 -5.233 13.264 1.00 90.94 294 LYS A N 1
ATOM 2453 C CA . LYS A 1 294 ? -29.457 -5.827 14.462 1.00 90.94 294 LYS A CA 1
ATOM 2454 C C . LYS A 1 294 ? -28.202 -5.088 14.919 1.00 90.94 294 LYS A C 1
ATOM 2456 O O . LYS A 1 294 ? -27.986 -4.964 16.122 1.00 90.94 294 LYS A O 1
ATOM 2461 N N . SER A 1 295 ? -27.394 -4.577 13.993 1.00 91.69 295 SER A N 1
ATOM 2462 C CA . SER A 1 295 ? -26.202 -3.782 14.311 1.00 91.69 295 SER A CA 1
ATOM 2463 C C . SER A 1 295 ? -26.579 -2.465 14.971 1.00 91.69 295 SER A C 1
ATOM 2465 O O . SER A 1 295 ? -26.034 -2.123 16.018 1.00 91.69 295 SER A O 1
ATOM 2467 N N . PHE A 1 296 ? -27.577 -1.764 14.434 1.00 90.31 296 PHE A N 1
ATOM 2468 C CA . PHE A 1 296 ? -28.087 -0.557 15.073 1.00 90.31 296 PHE A CA 1
ATOM 2469 C C . PHE A 1 296 ? -28.785 -0.844 16.402 1.00 90.31 296 PHE A C 1
ATOM 2471 O O . PHE A 1 296 ? -28.586 -0.086 17.345 1.00 90.31 296 PHE A O 1
ATOM 2478 N N . PHE A 1 297 ? -29.512 -1.956 16.529 1.00 90.19 297 PHE A N 1
ATOM 2479 C CA . PHE A 1 297 ? -30.065 -2.386 17.815 1.00 90.19 297 PHE A CA 1
ATOM 2480 C C . PHE A 1 297 ? -28.969 -2.653 18.859 1.00 90.19 297 PHE A C 1
ATOM 2482 O O . PHE A 1 297 ? -29.104 -2.253 20.013 1.00 90.19 297 PHE A O 1
ATOM 2489 N N . PHE A 1 298 ? -27.860 -3.280 18.456 1.00 91.25 298 PHE A N 1
ATOM 2490 C CA . PHE A 1 298 ? -26.700 -3.478 19.323 1.00 91.25 298 PHE A CA 1
ATOM 2491 C C . PHE A 1 298 ? -26.071 -2.142 19.735 1.00 91.25 298 PHE A C 1
ATOM 2493 O O . PHE A 1 298 ? -25.836 -1.918 20.916 1.00 91.25 298 PHE A O 1
ATOM 2500 N N . ILE A 1 299 ? -25.860 -1.221 18.789 1.00 90.31 299 ILE A N 1
ATOM 2501 C CA . ILE A 1 299 ? -25.346 0.129 19.077 1.00 90.31 299 ILE A CA 1
ATOM 2502 C C . ILE A 1 299 ? -26.251 0.850 20.073 1.00 90.31 299 ILE A C 1
ATOM 2504 O O . ILE A 1 299 ? -25.779 1.497 21.000 1.00 90.31 299 ILE A O 1
ATOM 2508 N N . ASP A 1 300 ? -27.560 0.704 19.921 1.00 88.56 300 ASP A N 1
ATOM 2509 C CA . ASP A 1 300 ? -28.532 1.356 20.784 1.00 88.56 300 ASP A CA 1
ATOM 2510 C C . ASP A 1 300 ? -28.506 0.796 22.220 1.00 88.56 300 ASP A C 1
ATOM 2512 O O . ASP A 1 300 ? -28.664 1.566 23.167 1.00 88.56 300 ASP A O 1
ATOM 2516 N N . ARG A 1 301 ? -28.209 -0.501 22.395 1.00 90.31 301 ARG A N 1
ATOM 2517 C CA . ARG A 1 301 ? -27.952 -1.129 23.706 1.00 90.31 301 ARG A CA 1
ATOM 2518 C C . ARG A 1 301 ? -26.636 -0.681 24.358 1.00 90.31 301 ARG A C 1
ATOM 2520 O O . ARG A 1 301 ? -26.457 -0.892 25.551 1.00 90.31 301 ARG A O 1
ATOM 2527 N N . LEU A 1 302 ? -25.711 -0.032 23.642 1.00 89.06 302 LEU A N 1
ATOM 2528 C CA . LEU A 1 302 ? -24.530 0.552 24.301 1.00 89.06 302 LEU A CA 1
ATOM 2529 C C . LEU A 1 302 ? -24.930 1.678 25.262 1.00 89.06 302 LEU A C 1
ATOM 2531 O O . LEU A 1 302 ? -24.259 1.865 26.269 1.00 89.06 302 LEU A O 1
ATOM 2535 N N . LEU A 1 303 ? -26.033 2.389 24.993 1.00 86.25 303 LEU A N 1
ATOM 2536 C CA . LEU A 1 303 ? -26.479 3.537 25.795 1.00 86.25 303 LEU A CA 1
ATOM 2537 C C . LEU A 1 303 ? -26.911 3.169 27.217 1.00 86.25 303 LEU A C 1
ATOM 2539 O O . LEU A 1 303 ? -26.775 3.990 28.122 1.00 86.25 303 LEU A O 1
ATOM 2543 N N . ASP A 1 304 ? -27.450 1.967 27.419 1.00 84.44 304 ASP A N 1
ATOM 2544 C CA . ASP A 1 304 ? -27.840 1.487 28.749 1.00 84.44 304 ASP A CA 1
ATOM 2545 C C . ASP A 1 304 ? -26.740 0.655 29.431 1.00 84.44 304 ASP A C 1
ATOM 2547 O O . ASP A 1 304 ? -26.841 0.360 30.624 1.00 84.44 304 ASP A O 1
ATOM 2551 N N . GLY A 1 305 ? -25.671 0.323 28.695 1.00 84.19 305 GLY A N 1
ATOM 2552 C CA . GLY A 1 305 ? -24.523 -0.434 29.187 1.00 84.19 305 GLY A CA 1
ATOM 2553 C C . GLY A 1 305 ? -24.836 -1.894 29.525 1.00 84.19 305 GLY A C 1
ATOM 2554 O O . GLY A 1 305 ? -24.016 -2.538 30.174 1.00 84.19 305 GLY A O 1
ATOM 2555 N N . SER A 1 306 ? -25.993 -2.420 29.097 1.00 87.25 306 SER A N 1
ATOM 2556 C CA . SER A 1 306 ? -26.465 -3.785 29.395 1.00 87.25 306 SER A CA 1
ATOM 2557 C C . SER A 1 306 ? -25.749 -4.888 28.613 1.00 87.25 306 SER A C 1
ATOM 2559 O O . SER A 1 306 ? -25.985 -6.071 28.855 1.00 87.25 306 SER A O 1
ATOM 2561 N N . ILE A 1 307 ? -24.923 -4.518 27.637 1.00 89.69 307 ILE A N 1
ATOM 2562 C CA . ILE A 1 307 ? -24.179 -5.460 26.800 1.00 89.69 307 ILE A CA 1
ATOM 2563 C C . ILE A 1 307 ? -23.107 -6.139 27.644 1.00 89.69 307 ILE A C 1
ATOM 2565 O O . ILE A 1 307 ? -22.362 -5.463 28.350 1.00 89.69 307 ILE A O 1
ATOM 2569 N N . THR A 1 308 ? -23.017 -7.464 27.567 1.00 89.44 308 THR A N 1
ATOM 2570 C CA . THR A 1 308 ? -22.000 -8.214 28.313 1.00 89.44 308 THR A CA 1
ATOM 2571 C C . THR A 1 308 ? -20.656 -8.244 27.590 1.00 89.44 308 THR A C 1
ATOM 2573 O O . THR A 1 308 ? -20.569 -8.092 26.371 1.00 89.44 308 THR A O 1
ATOM 2576 N N . LEU A 1 309 ? -19.588 -8.497 28.343 1.00 84.88 309 LEU A N 1
ATOM 2577 C CA . LEU A 1 309 ? -18.249 -8.723 27.799 1.00 84.88 309 LEU A CA 1
ATOM 2578 C C . LEU A 1 309 ? -18.204 -9.837 26.750 1.00 84.88 309 LEU A C 1
ATOM 2580 O O . LEU A 1 309 ? -17.556 -9.677 25.717 1.00 84.88 309 LEU A O 1
ATOM 2584 N N . GLN A 1 310 ? -18.926 -10.931 26.992 1.00 86.50 310 GLN A N 1
ATOM 2585 C CA . GLN A 1 310 ? -19.064 -12.042 26.055 1.00 86.50 310 GLN A CA 1
ATOM 2586 C C . GLN A 1 310 ? -19.714 -11.594 24.739 1.00 86.50 310 GLN A C 1
ATOM 2588 O O . GLN A 1 310 ? -19.284 -11.983 23.656 1.00 86.50 310 GLN A O 1
ATOM 2593 N N . GLU A 1 311 ? -20.733 -10.730 24.806 1.00 85.75 311 GLU A N 1
ATOM 2594 C CA . GLU A 1 311 ? -21.353 -10.156 23.609 1.00 85.75 311 GLU A CA 1
ATOM 2595 C C . GLU A 1 311 ? -20.402 -9.233 22.832 1.00 85.75 311 GLU A C 1
ATOM 2597 O O . GLU A 1 311 ? -20.652 -8.990 21.655 1.00 85.75 311 GLU A O 1
ATOM 2602 N N . MET A 1 312 ? -19.329 -8.738 23.457 1.00 86.31 312 MET A N 1
ATOM 2603 C CA . MET A 1 312 ? -18.324 -7.854 22.856 1.00 86.31 312 MET A CA 1
ATOM 2604 C C . MET A 1 312 ? -17.006 -8.556 22.516 1.00 86.31 312 MET A C 1
ATOM 2606 O O . MET A 1 312 ? -16.103 -7.903 21.999 1.00 86.31 312 MET A O 1
ATOM 2610 N N . GLU A 1 313 ? -16.866 -9.860 22.767 1.00 83.31 313 GLU A N 1
ATOM 2611 C CA . GLU A 1 313 ? -15.587 -10.580 22.672 1.00 83.31 313 GLU A CA 1
ATOM 2612 C C . GLU A 1 313 ? -14.868 -10.346 21.331 1.00 83.31 313 GLU A C 1
ATOM 2614 O O . GLU A 1 313 ? -13.673 -10.052 21.292 1.00 83.31 313 GLU A O 1
ATOM 2619 N N . HIS A 1 314 ? -15.599 -10.366 20.214 1.00 81.38 314 HIS A N 1
ATOM 2620 C CA . HIS A 1 314 ? -15.023 -10.127 18.888 1.00 81.38 314 HIS A CA 1
ATOM 2621 C C . HIS A 1 314 ? -14.606 -8.666 18.639 1.00 81.38 314 HIS A C 1
ATOM 2623 O O . HIS A 1 314 ? -13.715 -8.419 17.822 1.00 81.38 314 HIS A O 1
ATOM 2629 N N . LEU A 1 315 ? -15.183 -7.693 19.358 1.00 84.25 315 LEU A N 1
ATOM 2630 C CA . LEU A 1 315 ? -14.740 -6.293 19.318 1.00 84.25 315 LEU A CA 1
ATOM 2631 C C . LEU A 1 315 ? -13.374 -6.108 19.971 1.00 84.25 315 LEU A C 1
ATOM 2633 O O . LEU A 1 315 ? -12.665 -5.166 19.619 1.00 84.25 315 LEU A O 1
ATOM 2637 N N . LYS A 1 316 ? -12.954 -7.025 20.851 1.00 84.19 316 LYS A N 1
ATOM 2638 C CA . LYS A 1 316 ? -11.606 -7.029 21.427 1.00 84.19 316 LYS A CA 1
ATOM 2639 C C . LYS A 1 316 ? -10.548 -6.929 20.324 1.00 84.19 316 LYS A C 1
ATOM 2641 O O . LYS A 1 316 ? -9.676 -6.069 20.390 1.00 84.19 316 LYS A O 1
ATOM 2646 N N . ASN A 1 317 ? -10.678 -7.724 19.261 1.00 81.81 317 ASN A N 1
ATOM 2647 C CA . ASN A 1 317 ? -9.756 -7.710 18.118 1.00 81.81 317 ASN A CA 1
ATOM 2648 C C . ASN A 1 317 ? -9.781 -6.387 17.344 1.00 81.81 317 ASN A C 1
ATOM 2650 O O . ASN A 1 317 ? -8.766 -5.970 16.794 1.00 81.81 317 ASN A O 1
ATOM 2654 N N . VAL A 1 318 ? -10.937 -5.727 17.293 1.00 84.19 318 VAL A N 1
ATOM 2655 C CA . VAL A 1 318 ? -11.107 -4.440 16.614 1.00 84.19 318 VAL A CA 1
ATOM 2656 C C . VAL A 1 318 ? -10.334 -3.360 17.366 1.00 84.19 318 VAL A C 1
ATOM 2658 O O . VAL A 1 318 ? -9.514 -2.681 16.755 1.00 84.19 318 VAL A O 1
ATOM 2661 N N . PHE A 1 319 ? -10.473 -3.301 18.694 1.00 83.56 319 PHE A N 1
ATOM 2662 C CA . PHE A 1 319 ? -9.656 -2.427 19.538 1.00 83.56 319 PHE A CA 1
ATOM 2663 C C . PHE A 1 319 ? -8.157 -2.755 19.454 1.00 83.56 319 PHE A C 1
ATOM 2665 O O . PHE A 1 319 ? -7.352 -1.834 19.373 1.00 83.56 319 PHE A O 1
ATOM 2672 N N . HIS A 1 320 ? -7.771 -4.036 19.392 1.00 79.38 320 HIS A N 1
ATOM 2673 C CA . HIS A 1 320 ? -6.357 -4.441 19.287 1.00 79.38 320 HIS A CA 1
ATOM 2674 C C . HIS A 1 320 ? -5.694 -4.112 17.955 1.00 79.38 320 HIS A C 1
ATOM 2676 O O . HIS A 1 320 ? -4.472 -3.982 17.896 1.00 79.38 320 HIS A O 1
ATOM 2682 N N . ASN A 1 321 ? -6.455 -4.079 16.864 1.00 78.06 321 ASN A N 1
ATOM 2683 C CA . ASN A 1 321 ? -5.886 -4.032 15.518 1.00 78.06 321 ASN A CA 1
ATOM 2684 C C . ASN A 1 321 ? -6.076 -2.686 14.827 1.00 78.06 321 ASN A C 1
ATOM 2686 O O . ASN A 1 321 ? -5.487 -2.476 13.769 1.00 78.06 321 ASN A O 1
ATOM 2690 N N . LYS A 1 322 ? -6.940 -1.815 15.354 1.00 80.12 322 LYS A N 1
ATOM 2691 C CA . LYS A 1 322 ? -7.314 -0.563 14.698 1.00 80.12 322 LYS A CA 1
ATOM 2692 C C . LYS A 1 322 ? -7.016 0.638 15.570 1.00 80.12 322 LYS A C 1
ATOM 2694 O O . LYS A 1 322 ? -7.021 0.565 16.799 1.00 80.12 322 LYS A O 1
ATOM 2699 N N . ASN A 1 323 ? -6.765 1.763 14.900 1.00 75.44 323 ASN A N 1
ATOM 2700 C CA . ASN A 1 323 ? -6.561 3.019 15.584 1.00 75.44 323 ASN A CA 1
ATOM 2701 C C . ASN A 1 323 ? -7.875 3.733 15.895 1.00 75.44 323 ASN A C 1
ATOM 2703 O O . ASN A 1 323 ? -8.309 4.577 15.121 1.00 75.44 323 ASN A O 1
ATOM 2707 N N . ILE A 1 324 ? -8.509 3.356 17.005 1.00 78.00 324 ILE A N 1
ATOM 2708 C CA . ILE A 1 324 ? -9.856 3.820 17.352 1.00 78.00 324 ILE A CA 1
ATOM 2709 C C . ILE A 1 324 ? -9.768 5.007 18.305 1.00 78.00 324 ILE A C 1
ATOM 2711 O O . ILE A 1 324 ? -9.361 4.855 19.461 1.00 78.00 324 ILE A O 1
ATOM 2715 N N . ASP A 1 325 ? -10.209 6.173 17.831 1.00 80.44 325 ASP A N 1
ATOM 2716 C CA . ASP A 1 325 ? -10.615 7.272 18.706 1.00 80.44 325 ASP A CA 1
ATOM 2717 C C . ASP A 1 325 ? -12.058 7.024 19.150 1.00 80.44 325 ASP A C 1
ATOM 2719 O O . ASP A 1 325 ? -13.024 7.369 18.463 1.00 80.44 325 ASP A O 1
ATOM 2723 N N . VAL A 1 326 ? -12.198 6.395 20.319 1.00 83.12 326 VAL A N 1
ATOM 2724 C CA . VAL A 1 326 ? -13.499 6.012 20.881 1.00 83.12 326 VAL A CA 1
ATOM 2725 C C . VAL A 1 326 ? -14.444 7.209 20.959 1.00 83.12 326 VAL A C 1
ATOM 2727 O O . VAL A 1 326 ? -15.633 7.062 20.695 1.00 83.12 326 VAL A O 1
ATOM 2730 N N . LYS A 1 327 ? -13.939 8.404 21.282 1.00 83.31 327 LYS A N 1
ATOM 2731 C CA . LYS A 1 327 ? -14.790 9.577 21.481 1.00 83.31 327 LYS A CA 1
ATOM 2732 C C . LYS A 1 327 ? -15.418 10.035 20.170 1.00 83.31 327 LYS A C 1
ATOM 2734 O O . LYS A 1 327 ? -16.616 10.316 20.136 1.00 83.31 327 LYS A O 1
ATOM 2739 N N . GLU A 1 328 ? -14.628 10.116 19.106 1.00 79.81 328 GLU A N 1
ATOM 2740 C CA . GLU A 1 328 ? -15.120 10.538 17.794 1.00 79.81 328 GLU A CA 1
ATOM 2741 C C . GLU A 1 328 ? -15.989 9.460 17.134 1.00 79.81 328 GLU A C 1
ATOM 2743 O O . GLU A 1 328 ? -17.049 9.776 16.588 1.00 79.81 328 GLU A O 1
ATOM 2748 N N . GLU A 1 329 ? -15.626 8.181 17.262 1.00 85.12 329 GLU A N 1
ATOM 2749 C CA . GLU A 1 329 ? -16.432 7.092 16.706 1.00 85.12 329 GLU A CA 1
ATOM 2750 C C . GLU A 1 329 ? -17.783 6.938 17.416 1.00 85.12 329 GLU A C 1
ATOM 2752 O O . GLU A 1 329 ? -18.812 6.812 16.753 1.00 85.12 329 GLU A O 1
ATOM 2757 N N . VAL A 1 330 ? -17.825 7.023 18.750 1.00 86.88 330 VAL A N 1
ATOM 2758 C CA . VAL A 1 330 ? -19.084 6.967 19.510 1.00 86.88 330 VAL A CA 1
ATOM 2759 C C . VAL A 1 330 ? -19.981 8.156 19.167 1.00 86.88 330 VAL A C 1
ATOM 2761 O O . VAL A 1 330 ? -21.175 7.970 18.925 1.00 86.88 330 VAL A O 1
ATOM 2764 N N . LYS A 1 331 ? -19.431 9.374 19.066 1.00 82.81 331 LYS A N 1
ATOM 2765 C CA . LYS A 1 331 ? -20.207 10.540 18.609 1.00 82.81 331 LYS A CA 1
ATOM 2766 C C . LYS A 1 331 ? -20.836 10.297 17.242 1.00 82.81 331 LYS A C 1
ATOM 2768 O O . LYS A 1 331 ? -22.003 10.630 17.056 1.00 82.81 331 LYS A O 1
ATOM 2773 N N . ALA A 1 332 ? -20.098 9.704 16.308 1.00 79.75 332 ALA A N 1
ATOM 2774 C CA . ALA A 1 332 ? -20.611 9.419 14.976 1.00 79.75 332 ALA A CA 1
ATOM 2775 C C . ALA A 1 332 ? -21.685 8.322 14.960 1.00 79.75 332 ALA A C 1
ATOM 2777 O O . ALA A 1 332 ? -22.706 8.487 14.293 1.00 79.75 332 ALA A O 1
ATOM 2778 N N . LEU A 1 333 ? -21.528 7.254 15.756 1.00 85.06 333 LEU A N 1
ATOM 2779 C CA . LEU A 1 333 ? -22.551 6.208 15.918 1.00 85.06 333 LEU A CA 1
ATOM 2780 C C . LEU A 1 333 ? -23.907 6.771 16.382 1.00 85.06 333 LEU A C 1
ATOM 2782 O O . LEU A 1 333 ? -24.964 6.239 16.021 1.00 85.06 333 LEU A O 1
ATOM 2786 N N . PHE A 1 334 ? -23.879 7.856 17.163 1.00 82.94 334 PHE A N 1
ATOM 2787 C CA . PHE A 1 334 ? -25.064 8.491 17.745 1.00 82.94 334 PHE A CA 1
ATOM 2788 C C . PHE A 1 334 ? -25.447 9.843 17.118 1.00 82.94 334 PHE A C 1
ATOM 2790 O O . PHE A 1 334 ? -26.449 10.429 17.537 1.00 82.94 334 PHE A O 1
ATOM 2797 N N . ALA A 1 335 ? -24.739 10.311 16.082 1.00 71.00 335 ALA A N 1
ATOM 2798 C CA . ALA A 1 335 ? -24.873 11.659 15.508 1.00 71.00 335 ALA A CA 1
ATOM 2799 C C . ALA A 1 335 ? -26.285 12.019 15.007 1.00 71.00 335 ALA A C 1
ATOM 2801 O O . ALA A 1 335 ? -26.623 13.195 14.918 1.00 71.00 335 ALA A O 1
ATOM 2802 N N . ASN A 1 336 ? -27.130 11.027 14.709 1.00 63.41 336 ASN A N 1
ATOM 2803 C CA . ASN A 1 336 ? -28.477 11.266 14.177 1.00 63.41 336 ASN A CA 1
ATOM 2804 C C . ASN A 1 336 ? -29.587 11.154 15.202 1.00 63.41 336 ASN A C 1
ATOM 2806 O O . ASN A 1 336 ? -30.662 11.703 14.972 1.00 63.41 336 ASN A O 1
ATOM 2810 N N . ARG A 1 337 ? -29.344 10.486 16.336 1.00 63.00 337 ARG A N 1
ATOM 2811 C CA . ARG A 1 337 ? -30.340 10.423 17.412 1.00 63.00 337 ARG A CA 1
ATOM 2812 C C . ARG A 1 337 ? -30.578 11.801 18.035 1.00 63.00 337 ARG A C 1
ATOM 2814 O O . ARG A 1 337 ? -31.661 12.058 18.535 1.00 63.00 337 ARG A O 1
ATOM 2821 N N . SER A 1 338 ? -29.608 12.709 17.947 1.00 47.12 338 SER A N 1
ATOM 2822 C CA . SER A 1 338 ? -29.753 14.110 18.358 1.00 47.12 338 SER A CA 1
ATOM 2823 C C . SER A 1 338 ? -30.639 14.950 17.424 1.00 47.12 338 SER A C 1
ATOM 2825 O O . SER A 1 338 ? -31.139 15.986 17.858 1.00 47.12 338 SER A O 1
ATOM 2827 N N . ASN A 1 339 ? -30.864 14.522 16.172 1.00 42.22 339 ASN A N 1
ATOM 2828 C CA . ASN A 1 339 ? -31.552 15.320 15.147 1.00 42.22 339 ASN A CA 1
ATOM 2829 C C . ASN A 1 339 ? -32.992 14.866 14.847 1.00 42.22 339 ASN A C 1
ATOM 2831 O O . ASN A 1 339 ? -33.800 15.680 14.397 1.00 42.22 339 ASN A O 1
ATOM 2835 N N . THR A 1 340 ? -33.347 13.600 15.085 1.00 41.19 340 THR A N 1
ATOM 2836 C CA . THR A 1 340 ? -34.657 13.050 14.677 1.00 41.19 340 THR A CA 1
ATOM 2837 C C . THR A 1 340 ? -35.858 13.482 15.528 1.00 41.19 340 THR A C 1
ATOM 2839 O O . THR A 1 340 ? -36.978 13.429 15.023 1.00 41.19 340 THR A O 1
ATOM 2842 N N . ASP A 1 341 ? -35.661 14.007 16.742 1.00 39.38 341 ASP A N 1
ATOM 2843 C CA . ASP A 1 341 ? -36.770 14.295 17.676 1.00 39.38 341 ASP A CA 1
ATOM 2844 C C . ASP A 1 341 ? -37.228 15.764 17.713 1.00 39.38 341 ASP A C 1
ATOM 2846 O O . ASP A 1 341 ? -38.027 16.161 18.559 1.00 39.38 341 ASP A O 1
ATOM 2850 N N . GLN A 1 342 ? -36.821 16.609 16.759 1.00 41.16 342 GLN A N 1
ATOM 2851 C CA . GLN A 1 342 ? -37.284 18.009 16.739 1.00 41.16 342 GLN A CA 1
ATOM 2852 C C . GLN A 1 342 ? -38.771 18.197 16.370 1.00 41.16 342 GLN A C 1
ATOM 2854 O O . GLN A 1 342 ? -39.251 19.331 16.359 1.00 41.16 342 GLN A O 1
ATOM 2859 N N . LYS A 1 343 ? -39.531 17.131 16.078 1.00 39.91 343 LYS A N 1
ATOM 2860 C CA . LYS A 1 343 ? -40.958 17.254 15.716 1.00 39.91 343 LYS A CA 1
ATOM 2861 C C . LYS A 1 343 ? -41.950 16.448 16.551 1.00 39.91 343 LYS A C 1
ATOM 2863 O O . LYS A 1 343 ? -43.146 16.650 16.351 1.00 39.91 343 LYS A O 1
ATOM 2868 N N . GLN A 1 344 ? -41.523 15.627 17.509 1.00 36.84 344 GLN A N 1
ATOM 2869 C CA . GLN A 1 344 ? -42.454 14.944 18.412 1.00 36.84 344 GLN A CA 1
ATOM 2870 C C . GLN A 1 344 ? -41.943 14.964 19.857 1.00 36.84 344 GLN A C 1
ATOM 2872 O O . GLN A 1 344 ? -41.037 14.239 20.224 1.00 36.84 344 GLN A O 1
ATOM 2877 N N . GLU A 1 345 ? -42.598 15.818 20.643 1.00 34.84 345 GLU A N 1
ATOM 2878 C CA . GLU A 1 345 ? -42.720 15.789 22.103 1.00 34.84 345 GLU A CA 1
ATOM 2879 C C . GLU A 1 345 ? -41.475 16.011 22.987 1.00 34.84 345 GLU A C 1
ATOM 2881 O O . GLU A 1 345 ? -40.379 15.488 22.835 1.00 34.84 345 GLU A O 1
ATOM 2886 N N . LYS A 1 346 ? -41.702 16.873 23.980 1.00 38.59 346 LYS A N 1
ATOM 2887 C CA . LYS A 1 346 ? -40.758 17.365 24.977 1.00 38.59 346 LYS A CA 1
ATOM 2888 C C . LYS A 1 346 ? -40.357 16.254 25.955 1.00 38.59 346 LYS A C 1
ATOM 2890 O O . LYS A 1 346 ? -40.876 16.244 27.060 1.00 38.59 346 LYS A O 1
ATOM 2895 N N . THR A 1 347 ? -39.427 15.384 25.578 1.00 38.16 347 THR A N 1
ATOM 2896 C CA . THR A 1 347 ? -38.523 14.637 26.480 1.00 38.16 347 THR A CA 1
ATOM 2897 C C . THR A 1 347 ? -37.598 13.779 25.626 1.00 38.16 347 THR A C 1
ATOM 2899 O O . THR A 1 347 ? -38.044 12.764 25.107 1.00 38.16 347 THR A O 1
ATOM 2902 N N . GLY A 1 348 ? -36.315 14.142 25.524 1.00 37.59 348 GLY A N 1
ATOM 2903 C CA . GLY A 1 348 ? -35.303 13.189 25.060 1.00 37.59 348 GLY A CA 1
ATOM 2904 C C . GLY A 1 348 ? -34.303 13.674 24.019 1.00 37.59 348 GLY A C 1
ATOM 2905 O O . GLY A 1 348 ? -33.933 12.899 23.150 1.00 37.59 348 GLY A O 1
ATOM 2906 N N . THR A 1 349 ? -33.746 14.884 24.131 1.00 43.53 349 THR A N 1
ATOM 2907 C CA . THR A 1 349 ? -32.346 15.016 23.703 1.00 43.53 349 THR A CA 1
ATOM 2908 C C . THR A 1 349 ? -31.552 14.018 24.540 1.00 43.53 349 THR A C 1
ATOM 2910 O O . THR A 1 349 ? -31.525 14.161 25.764 1.00 43.53 349 THR A O 1
ATOM 2913 N N . ILE A 1 350 ? -30.950 12.998 23.918 1.00 53.22 350 ILE A N 1
ATOM 2914 C CA . ILE A 1 350 ? -29.948 12.158 24.589 1.00 53.22 350 ILE A CA 1
ATOM 2915 C C . ILE A 1 350 ? -28.952 13.131 25.225 1.00 53.22 350 ILE A C 1
ATOM 2917 O O . ILE A 1 350 ? -28.329 13.911 24.497 1.00 53.22 350 ILE A O 1
ATOM 2921 N N . PRO A 1 351 ? -28.848 13.185 26.564 1.00 63.69 351 PRO A N 1
ATOM 2922 C CA . PRO A 1 351 ? -27.947 14.121 27.206 1.00 63.69 351 PRO A CA 1
ATOM 2923 C C . PRO A 1 351 ? -26.537 13.824 26.704 1.00 63.69 351 PRO A C 1
ATOM 2925 O O . PRO A 1 351 ? -26.152 12.658 26.677 1.00 63.69 351 PRO A O 1
ATOM 2928 N N . LEU A 1 352 ? -25.747 14.851 26.371 1.00 70.19 352 LEU A N 1
ATOM 2929 C CA . LEU A 1 352 ? -24.311 14.703 26.069 1.00 70.19 352 LEU A CA 1
ATOM 2930 C C . LEU A 1 352 ? -23.616 13.756 27.075 1.00 70.19 352 LEU A C 1
ATOM 2932 O O . LEU A 1 352 ? -22.768 12.957 26.700 1.00 70.19 352 LEU A O 1
ATOM 2936 N N . ARG A 1 353 ? -24.092 13.779 28.329 1.00 76.56 353 ARG A N 1
ATOM 2937 C CA . ARG A 1 353 ? -23.695 12.899 29.433 1.00 76.56 353 ARG A CA 1
ATOM 2938 C C . ARG A 1 353 ? -23.827 11.396 29.152 1.00 76.56 353 ARG A C 1
ATOM 2940 O O . ARG A 1 353 ? -22.977 10.648 29.603 1.00 76.56 353 ARG A O 1
ATOM 2947 N N . GLN A 1 354 ? -24.866 10.934 28.451 1.00 79.44 354 GLN A N 1
ATOM 2948 C CA . GLN A 1 354 ? -25.013 9.508 28.112 1.00 79.44 354 GLN A CA 1
ATOM 2949 C C . GLN A 1 354 ? -23.977 9.079 27.069 1.00 79.44 354 GLN A C 1
ATOM 2951 O O . GLN A 1 354 ? -23.399 8.007 27.180 1.00 79.44 354 GLN A O 1
ATOM 2956 N N . ILE A 1 355 ? -23.694 9.939 26.087 1.00 82.88 355 ILE A N 1
ATOM 2957 C CA . ILE A 1 355 ? -22.652 9.684 25.084 1.00 82.88 355 ILE A CA 1
ATOM 2958 C C . ILE A 1 355 ? -21.273 9.670 25.757 1.00 82.88 355 ILE A C 1
ATOM 2960 O O . ILE A 1 355 ? -20.476 8.776 25.497 1.00 82.88 355 ILE A O 1
ATOM 2964 N N . GLU A 1 356 ? -21.009 10.613 26.665 1.00 84.19 356 GLU A N 1
ATOM 2965 C CA . GLU A 1 356 ? -19.777 10.651 27.465 1.00 84.19 356 GLU A CA 1
ATOM 2966 C C . GLU A 1 356 ? -19.599 9.391 28.327 1.00 84.19 356 GLU A C 1
ATOM 2968 O O . GLU A 1 356 ? -18.499 8.849 28.371 1.00 84.19 356 GLU A O 1
ATOM 2973 N N . GLN A 1 357 ? -20.674 8.876 28.935 1.00 86.44 357 GLN A N 1
ATOM 2974 C CA . GLN A 1 357 ? -20.647 7.615 29.690 1.00 86.44 357 GLN A CA 1
ATOM 2975 C C . GLN A 1 357 ? -20.298 6.415 28.806 1.00 86.44 357 GLN A C 1
ATOM 2977 O O . GLN A 1 357 ? -19.446 5.611 29.173 1.00 86.44 357 GLN A O 1
ATOM 2982 N N . VAL A 1 358 ? -20.899 6.309 27.616 1.00 87.56 358 VAL A N 1
ATOM 2983 C CA . VAL A 1 358 ? -20.558 5.238 26.664 1.00 87.56 358 VAL A CA 1
ATOM 2984 C C . VAL A 1 358 ? -19.097 5.334 26.222 1.00 87.56 358 VAL A C 1
ATOM 2986 O O . VAL A 1 358 ? -18.428 4.306 26.114 1.00 87.56 358 VAL A O 1
ATOM 2989 N N . CYS A 1 359 ? -18.578 6.548 26.006 1.00 87.38 359 CYS A N 1
ATOM 2990 C CA . CYS A 1 359 ? -17.162 6.757 25.703 1.00 87.38 359 CYS A CA 1
ATOM 2991 C C . CYS A 1 359 ? -16.263 6.232 26.828 1.00 87.38 359 CYS A C 1
ATOM 2993 O O . CYS A 1 359 ? -15.325 5.496 26.544 1.00 87.38 359 CYS A O 1
ATOM 2995 N N . GLU A 1 360 ? -16.560 6.569 28.085 1.00 86.12 360 GLU A N 1
ATOM 2996 C CA . GLU A 1 360 ? -15.791 6.109 29.249 1.00 86.12 360 GLU A CA 1
ATOM 2997 C C . GLU A 1 360 ? -15.817 4.578 29.375 1.00 86.12 360 GLU A C 1
ATOM 2999 O O . GLU A 1 360 ? -14.775 3.940 29.559 1.00 86.12 360 GLU A O 1
ATOM 3004 N N . TRP A 1 361 ? -16.990 3.961 29.202 1.00 90.00 361 TRP A N 1
ATOM 3005 C CA . TRP A 1 361 ? -17.127 2.506 29.264 1.00 90.00 361 TRP A CA 1
ATOM 3006 C C . TRP A 1 361 ? -16.335 1.799 28.161 1.00 90.00 361 TRP A C 1
ATOM 3008 O O . TRP A 1 361 ? -15.607 0.842 28.430 1.00 90.00 361 TRP A O 1
ATOM 3018 N N . LEU A 1 362 ? -16.431 2.284 26.920 1.00 89.12 362 LEU A N 1
ATOM 3019 C CA . LEU A 1 362 ? -15.708 1.709 25.786 1.00 89.12 362 LEU A CA 1
ATOM 3020 C C . LEU A 1 362 ? -14.200 1.972 25.851 1.00 89.12 362 LEU A C 1
ATOM 3022 O O . LEU A 1 362 ? -13.433 1.094 25.465 1.00 89.12 362 LEU A O 1
ATOM 3026 N N . GLN A 1 363 ? -13.757 3.116 26.377 1.00 88.12 363 GLN A N 1
ATOM 3027 C CA . GLN A 1 363 ? -12.337 3.379 26.645 1.00 88.12 363 GLN A CA 1
ATOM 3028 C C . GLN A 1 363 ? -11.794 2.441 27.723 1.00 88.12 363 GLN A C 1
ATOM 3030 O O . GLN A 1 363 ? -10.733 1.842 27.552 1.00 88.12 363 GLN A O 1
ATOM 3035 N N . THR A 1 364 ? -12.549 2.234 28.804 1.00 88.12 364 THR A N 1
ATOM 3036 C CA . THR A 1 364 ? -12.170 1.261 29.836 1.00 88.12 364 THR A CA 1
ATOM 3037 C C . THR A 1 364 ? -12.065 -0.144 29.246 1.00 88.12 364 THR A C 1
ATOM 3039 O O . THR A 1 364 ? -11.086 -0.851 29.493 1.00 88.12 364 THR A O 1
ATOM 3042 N N . TYR A 1 365 ? -13.022 -0.536 28.399 1.00 88.38 365 TYR A N 1
ATOM 3043 C CA . TYR A 1 365 ? -12.971 -1.811 27.687 1.00 88.38 365 TYR A CA 1
ATOM 3044 C C . TYR A 1 365 ? -11.793 -1.899 26.700 1.00 88.38 365 TYR A C 1
ATOM 3046 O O . TYR A 1 365 ? -11.155 -2.946 26.609 1.00 88.38 365 TYR A O 1
ATOM 3054 N N . GLN A 1 366 ? -11.440 -0.813 26.006 1.00 89.12 366 GLN A N 1
ATOM 3055 C CA . GLN A 1 366 ? -10.270 -0.746 25.126 1.00 89.12 366 GLN A CA 1
ATOM 3056 C C . GLN A 1 366 ? -8.973 -0.991 25.906 1.00 89.12 366 GLN A C 1
ATOM 3058 O O . GLN A 1 366 ? -8.156 -1.807 25.472 1.00 89.12 366 GLN A O 1
ATOM 3063 N N . TYR A 1 367 ? -8.788 -0.371 27.073 1.00 87.75 367 TYR A N 1
ATOM 3064 C CA . TYR A 1 367 ? -7.619 -0.635 27.918 1.00 87.75 367 TYR A CA 1
ATOM 3065 C C . TYR A 1 367 ? -7.616 -2.064 28.461 1.00 87.75 367 TYR A C 1
ATOM 3067 O O . TYR A 1 367 ? -6.602 -2.756 28.366 1.00 87.75 367 TYR A O 1
ATOM 3075 N N . TYR A 1 368 ? -8.764 -2.541 28.950 1.00 86.12 368 TYR A N 1
ATOM 3076 C CA . TYR A 1 368 ? -8.918 -3.925 29.395 1.00 86.12 368 TYR A CA 1
ATOM 3077 C C . TYR A 1 368 ? -8.586 -4.922 28.280 1.00 86.12 368 TYR A C 1
ATOM 3079 O O . TYR A 1 368 ? -7.938 -5.940 28.522 1.00 86.12 368 TYR A O 1
ATOM 3087 N N . SER A 1 369 ? -8.974 -4.617 27.038 1.00 86.88 369 SER A N 1
ATOM 3088 C CA . SER A 1 369 ? -8.683 -5.478 25.902 1.00 86.88 369 SER A CA 1
ATOM 3089 C C . SER A 1 369 ? -7.171 -5.685 25.747 1.00 86.88 369 SER A C 1
ATOM 3091 O O . SER A 1 369 ? -6.736 -6.835 25.715 1.00 86.88 369 SER A O 1
ATOM 3093 N N . HIS A 1 370 ? -6.382 -4.608 25.778 1.00 86.94 370 HIS A N 1
ATOM 3094 C CA . HIS A 1 370 ? -4.925 -4.627 25.604 1.00 86.94 370 HIS A CA 1
ATOM 3095 C C . HIS A 1 370 ? -4.147 -5.102 26.838 1.00 86.94 370 HIS A C 1
ATOM 3097 O O . HIS A 1 370 ? -2.924 -5.231 26.772 1.00 86.94 370 HIS A O 1
ATOM 3103 N N . LEU A 1 371 ? -4.821 -5.369 27.960 1.00 86.88 371 LEU A N 1
ATOM 3104 C CA . LEU A 1 371 ? -4.178 -5.652 29.241 1.00 86.88 371 LEU A CA 1
ATOM 3105 C C . LEU A 1 371 ? -3.162 -6.800 29.150 1.00 86.88 371 LEU A C 1
ATOM 3107 O O . LEU A 1 371 ? -2.033 -6.662 29.617 1.00 86.88 371 LEU A O 1
ATOM 3111 N N . ASN A 1 372 ? -3.527 -7.900 28.486 1.00 85.81 372 ASN A N 1
ATOM 3112 C CA . ASN A 1 372 ? -2.631 -9.046 28.308 1.00 85.81 372 ASN A CA 1
ATOM 3113 C C . ASN A 1 372 ? -1.398 -8.687 27.470 1.00 85.81 372 ASN A C 1
ATOM 3115 O O . ASN A 1 372 ? -0.292 -9.071 27.832 1.00 85.81 372 ASN A O 1
ATOM 3119 N N . THR A 1 373 ? -1.570 -7.915 26.394 1.00 88.25 373 THR A N 1
ATOM 3120 C CA . THR A 1 373 ? -0.465 -7.447 25.543 1.00 88.25 373 THR A CA 1
ATOM 3121 C C . THR A 1 373 ? 0.491 -6.545 26.317 1.00 88.25 373 THR A C 1
ATOM 3123 O O . THR A 1 373 ? 1.705 -6.672 26.175 1.00 88.25 373 THR A O 1
ATOM 3126 N N . ILE A 1 374 ? -0.035 -5.660 27.169 1.00 88.25 374 ILE A N 1
ATOM 3127 C CA . ILE A 1 374 ? 0.780 -4.794 28.029 1.00 88.25 374 ILE A CA 1
ATOM 3128 C C . ILE A 1 374 ? 1.577 -5.644 29.023 1.00 88.25 374 ILE A C 1
ATOM 3130 O O . ILE A 1 374 ? 2.793 -5.484 29.117 1.00 88.25 374 ILE A O 1
ATOM 3134 N N . ILE A 1 375 ? 0.918 -6.575 29.720 1.00 86.31 375 ILE A N 1
ATOM 3135 C CA . ILE A 1 375 ? 1.567 -7.484 30.678 1.00 86.31 375 ILE A CA 1
ATOM 3136 C C . ILE A 1 375 ? 2.678 -8.285 29.989 1.00 86.31 375 ILE A C 1
ATOM 3138 O O . ILE A 1 375 ? 3.808 -8.313 30.476 1.00 86.31 375 ILE A O 1
ATOM 3142 N N . GLU A 1 376 ? 2.380 -8.893 28.840 1.00 88.69 376 GLU A N 1
ATOM 3143 C CA . GLU A 1 376 ? 3.339 -9.697 28.083 1.00 88.69 376 GLU A CA 1
ATOM 3144 C C . GLU A 1 376 ? 4.526 -8.853 27.606 1.00 88.69 376 GLU A C 1
ATOM 3146 O O . GLU A 1 376 ? 5.673 -9.275 27.744 1.00 88.69 376 GLU A O 1
ATOM 3151 N N . CYS A 1 377 ? 4.282 -7.635 27.115 1.00 89.88 377 CYS A N 1
ATOM 3152 C CA . CYS A 1 377 ? 5.336 -6.714 26.694 1.00 89.88 377 CYS A CA 1
ATOM 3153 C C . CYS A 1 377 ? 6.274 -6.363 27.853 1.00 89.88 377 CYS A C 1
ATOM 3155 O O . CYS A 1 377 ? 7.496 -6.465 27.720 1.00 89.88 377 CYS A O 1
ATOM 3157 N N . VAL A 1 378 ? 5.710 -5.989 29.002 1.00 87.56 378 VAL A N 1
ATOM 3158 C CA . VAL A 1 378 ? 6.482 -5.618 30.192 1.00 87.56 378 VAL A CA 1
ATOM 3159 C C . VAL A 1 378 ? 7.322 -6.794 30.698 1.00 87.56 378 VAL A C 1
ATOM 3161 O O . VAL A 1 378 ? 8.487 -6.604 31.053 1.00 87.56 378 VAL A O 1
ATOM 3164 N N . GLN A 1 379 ? 6.769 -8.009 30.680 1.00 86.75 379 GLN A N 1
ATOM 3165 C CA . GLN A 1 379 ? 7.459 -9.223 31.121 1.00 86.75 379 GLN A CA 1
ATOM 3166 C C . GLN A 1 379 ? 8.541 -9.675 30.141 1.00 86.75 379 GLN A C 1
ATOM 3168 O O . GLN A 1 379 ? 9.687 -9.874 30.541 1.00 86.75 379 GLN A O 1
ATOM 3173 N N . LYS A 1 380 ? 8.208 -9.794 28.851 1.00 89.00 380 LYS A N 1
ATOM 3174 C CA . LYS A 1 380 ? 9.123 -10.263 27.798 1.00 89.00 380 LYS A CA 1
ATOM 3175 C C . LYS A 1 380 ? 10.338 -9.352 27.649 1.00 89.00 380 LYS A C 1
ATOM 3177 O O . LYS A 1 380 ? 11.438 -9.830 27.381 1.00 89.00 380 LYS A O 1
ATOM 3182 N N . LEU A 1 381 ? 10.147 -8.045 27.824 1.00 88.06 381 LEU A N 1
ATOM 3183 C CA . LEU A 1 381 ? 11.219 -7.056 27.729 1.00 88.06 381 LEU A CA 1
ATOM 3184 C C . LEU A 1 381 ? 11.856 -6.722 29.083 1.00 88.06 381 LEU A C 1
ATOM 3186 O O . LEU A 1 381 ? 12.825 -5.962 29.101 1.00 88.06 381 LEU A O 1
ATOM 3190 N N . ASN A 1 382 ? 11.372 -7.308 30.184 1.00 86.50 382 ASN A N 1
ATOM 3191 C CA . ASN A 1 382 ? 11.864 -7.086 31.544 1.00 86.50 382 ASN A CA 1
ATOM 3192 C C . ASN A 1 382 ? 11.956 -5.588 31.896 1.00 86.50 382 ASN A C 1
ATOM 3194 O O . ASN A 1 382 ? 13.028 -5.090 32.246 1.00 86.50 382 ASN A O 1
ATOM 3198 N N . ILE A 1 383 ? 10.846 -4.866 31.697 1.00 86.19 383 ILE A N 1
ATOM 3199 C CA . ILE A 1 383 ? 10.770 -3.400 31.835 1.00 86.19 383 ILE A CA 1
ATOM 3200 C C . ILE A 1 383 ? 10.622 -2.982 33.301 1.00 86.19 383 ILE A C 1
ATOM 3202 O O . ILE A 1 383 ? 11.228 -2.002 33.715 1.00 86.19 383 ILE A O 1
ATOM 3206 N N . ILE A 1 384 ? 9.850 -3.713 34.106 1.00 84.00 384 ILE A N 1
ATOM 3207 C CA . ILE A 1 384 ? 9.666 -3.394 35.530 1.00 84.00 384 ILE A CA 1
ATOM 3208 C C . ILE A 1 384 ? 10.579 -4.285 36.364 1.00 84.00 384 ILE A C 1
ATOM 3210 O O . ILE A 1 384 ? 10.625 -5.502 36.186 1.00 84.00 384 ILE A O 1
ATOM 3214 N N . SER A 1 385 ? 11.310 -3.667 37.285 1.00 72.69 385 SER A N 1
ATOM 3215 C CA . SER A 1 385 ? 12.217 -4.372 38.185 1.00 72.69 385 SER A CA 1
ATOM 3216 C C . SER A 1 385 ? 11.440 -5.107 39.291 1.00 72.69 385 SER A C 1
ATOM 3218 O O . SER A 1 385 ? 10.800 -4.498 40.145 1.00 72.69 385 SER A O 1
ATOM 3220 N N . ASN A 1 386 ? 11.511 -6.445 39.305 1.00 60.06 386 ASN A N 1
ATOM 3221 C CA . ASN A 1 386 ? 10.927 -7.289 40.358 1.00 60.06 386 ASN A CA 1
ATOM 3222 C C . ASN A 1 386 ? 11.736 -7.169 41.664 1.00 60.06 386 ASN A C 1
ATOM 3224 O O . ASN A 1 386 ? 12.464 -8.084 42.052 1.00 60.06 386 ASN A O 1
ATOM 3228 N N . SER A 1 387 ? 11.658 -6.025 42.345 1.00 52.03 387 SER A N 1
ATOM 3229 C CA . SER A 1 387 ? 12.191 -5.902 43.701 1.00 52.03 387 SER A CA 1
ATOM 3230 C C . SER A 1 387 ? 11.176 -6.484 44.694 1.00 52.03 387 SER A C 1
ATOM 3232 O O . SER A 1 387 ? 10.057 -6.000 44.832 1.00 52.03 387 SER A O 1
ATOM 3234 N N . ASN A 1 388 ? 11.565 -7.546 45.404 1.00 47.09 388 ASN A N 1
ATOM 3235 C CA . ASN A 1 388 ? 10.728 -8.296 46.359 1.00 47.09 388 ASN A CA 1
ATOM 3236 C C . ASN A 1 388 ? 10.249 -7.490 47.594 1.00 47.09 388 ASN A C 1
ATOM 3238 O O . ASN A 1 388 ? 9.787 -8.088 48.564 1.00 47.09 388 ASN A O 1
ATOM 3242 N N . ASN A 1 389 ? 10.373 -6.158 47.608 1.00 46.81 389 ASN A N 1
ATOM 3243 C CA . ASN A 1 389 ? 10.260 -5.351 48.824 1.00 46.81 389 ASN A CA 1
ATOM 3244 C C . ASN A 1 389 ? 9.214 -4.228 48.819 1.00 46.81 389 ASN A C 1
ATOM 3246 O O . ASN A 1 389 ? 9.104 -3.547 49.838 1.00 46.81 389 ASN A O 1
ATOM 3250 N N . SER A 1 390 ? 8.394 -4.037 47.782 1.00 43.84 390 SER A N 1
ATOM 3251 C CA . SER A 1 390 ? 7.308 -3.050 47.864 1.00 43.84 390 SER A CA 1
ATOM 3252 C C . SER A 1 390 ? 5.941 -3.719 48.023 1.00 43.84 390 SER A C 1
ATOM 3254 O O . SER A 1 390 ? 5.425 -4.415 47.154 1.00 43.84 390 SER A O 1
ATOM 3256 N N . LYS A 1 391 ? 5.308 -3.457 49.170 1.00 45.34 391 LYS A N 1
ATOM 3257 C CA . LYS A 1 391 ? 3.863 -3.612 49.397 1.00 45.34 391 LYS A CA 1
ATOM 3258 C C . LYS A 1 391 ? 3.074 -2.560 48.593 1.00 45.34 391 LYS A C 1
ATOM 3260 O O . LYS A 1 391 ? 2.193 -1.907 49.148 1.00 45.34 391 LYS A O 1
ATOM 3265 N N . ASN A 1 392 ? 3.415 -2.347 47.325 1.00 45.53 392 ASN A N 1
ATOM 3266 C CA . ASN A 1 392 ? 2.717 -1.390 46.479 1.00 45.53 392 ASN A CA 1
ATOM 3267 C C . ASN A 1 392 ? 1.602 -2.119 45.732 1.00 45.53 392 ASN A C 1
ATOM 3269 O O . ASN A 1 392 ? 1.824 -3.137 45.082 1.00 45.53 392 ASN A O 1
ATOM 3273 N N . TYR A 1 393 ? 0.393 -1.578 45.842 1.00 44.59 393 TYR A N 1
ATOM 3274 C CA . TYR A 1 393 ? -0.850 -2.060 45.234 1.00 44.59 393 TYR A CA 1
ATOM 3275 C C . TYR A 1 393 ? -0.863 -1.992 43.684 1.00 44.59 393 TYR A C 1
ATOM 3277 O O . TYR A 1 393 ? -1.901 -2.211 43.070 1.00 44.59 393 TYR A O 1
ATOM 3285 N N . GLU A 1 394 ? 0.285 -1.740 43.048 1.00 53.09 394 GLU A N 1
ATOM 3286 C CA . GLU A 1 394 ? 0.459 -1.440 41.617 1.00 53.09 394 GLU A CA 1
ATOM 3287 C C . GLU A 1 394 ? 1.512 -2.348 40.953 1.00 53.09 394 GLU A C 1
ATOM 3289 O O . GLU A 1 394 ? 2.256 -1.941 40.061 1.00 53.09 394 GLU A O 1
ATOM 3294 N N . SER A 1 395 ? 1.626 -3.597 41.408 1.00 62.00 395 SER A N 1
ATOM 3295 C CA . SER A 1 395 ? 2.464 -4.595 40.740 1.00 62.00 395 SER A CA 1
ATOM 3296 C C . SER A 1 395 ? 1.749 -5.201 39.524 1.00 62.00 395 SER A C 1
ATOM 3298 O O . SER A 1 395 ? 0.520 -5.308 39.493 1.00 62.00 395 SER A O 1
ATOM 3300 N N . ILE A 1 396 ? 2.517 -5.661 38.526 1.00 66.56 396 ILE A N 1
ATOM 3301 C CA . ILE A 1 396 ? 2.003 -6.429 37.370 1.00 66.56 396 ILE A CA 1
ATOM 3302 C C . ILE A 1 396 ? 1.128 -7.604 37.838 1.00 66.56 396 ILE A C 1
ATOM 3304 O O . ILE A 1 396 ? 0.122 -7.920 37.205 1.00 66.56 396 ILE A O 1
ATOM 3308 N N . ASP A 1 397 ? 1.457 -8.201 38.986 1.00 67.50 397 ASP A N 1
ATOM 3309 C CA . ASP A 1 397 ? 0.698 -9.291 39.602 1.00 67.50 397 ASP A CA 1
ATOM 3310 C C . ASP A 1 397 ? -0.748 -8.901 39.947 1.00 67.50 397 ASP A C 1
ATOM 3312 O O . ASP A 1 397 ? -1.630 -9.760 39.946 1.00 67.50 397 ASP A O 1
ATOM 3316 N N . HIS A 1 398 ? -1.022 -7.628 40.256 1.00 69.00 398 HIS A N 1
ATOM 3317 C CA . HIS A 1 398 ? -2.388 -7.144 40.460 1.00 69.00 398 HIS A CA 1
ATOM 3318 C C . HIS A 1 398 ? -3.149 -7.094 39.131 1.00 69.00 398 HIS A C 1
ATOM 3320 O O . HIS A 1 398 ? -4.298 -7.528 39.068 1.00 69.00 398 HIS A O 1
ATOM 3326 N N . LEU A 1 399 ? -2.511 -6.632 38.051 1.00 70.75 399 LEU A N 1
ATOM 3327 C CA . LEU A 1 399 ? -3.116 -6.624 36.717 1.00 70.75 399 LEU A CA 1
ATOM 3328 C C . LEU A 1 399 ? -3.377 -8.039 36.187 1.00 70.75 399 LEU A C 1
ATOM 3330 O O . LEU A 1 399 ? -4.432 -8.289 35.614 1.00 70.75 399 LEU A O 1
ATOM 3334 N N . GLN A 1 400 ? -2.474 -8.987 36.445 1.00 71.88 400 GLN A N 1
ATOM 3335 C CA . GLN A 1 400 ? -2.665 -10.397 36.088 1.00 71.88 400 GLN A CA 1
ATOM 3336 C C . GLN A 1 400 ? -3.838 -11.059 36.826 1.00 71.88 400 GLN A C 1
ATOM 3338 O O . GLN A 1 400 ? -4.438 -12.002 36.313 1.00 71.88 400 GLN A O 1
ATOM 3343 N N . LYS A 1 401 ? -4.179 -10.573 38.026 1.00 70.81 401 LYS A N 1
ATOM 3344 C CA . LYS A 1 401 ? -5.308 -11.073 38.825 1.00 70.81 401 LYS A CA 1
ATOM 3345 C C . LYS A 1 401 ? -6.657 -10.473 38.415 1.00 70.81 401 LYS A C 1
ATOM 3347 O O . LYS A 1 401 ? -7.682 -10.972 38.872 1.00 70.81 401 LYS A O 1
ATOM 3352 N N . LEU A 1 402 ? -6.684 -9.460 37.541 1.00 69.94 402 LEU A N 1
ATOM 3353 C CA . LEU A 1 402 ? -7.909 -8.852 36.999 1.00 69.94 402 LEU A CA 1
ATOM 3354 C C . LEU A 1 402 ? -8.524 -9.715 35.878 1.00 69.94 402 LEU A C 1
ATOM 3356 O O . LEU A 1 402 ? -8.774 -9.247 34.767 1.00 69.94 402 LEU A O 1
ATOM 3360 N N . ILE A 1 403 ? -8.783 -10.993 36.167 1.00 64.56 403 ILE A N 1
ATOM 3361 C CA . ILE A 1 403 ? -9.596 -11.854 35.300 1.00 64.56 403 ILE A CA 1
ATOM 3362 C C . ILE A 1 403 ? -11.062 -11.539 35.598 1.00 64.56 403 ILE A C 1
ATOM 3364 O O . ILE A 1 403 ? -11.582 -11.874 36.662 1.00 64.56 403 ILE A O 1
ATOM 3368 N N . ILE A 1 404 ? -11.721 -10.862 34.661 1.00 71.31 404 ILE A N 1
ATOM 3369 C CA . ILE A 1 404 ? -13.125 -10.470 34.781 1.00 71.31 404 ILE A CA 1
ATOM 3370 C C . ILE A 1 404 ? -13.987 -11.575 34.186 1.00 71.31 404 ILE A C 1
ATOM 3372 O O . ILE A 1 404 ? -13.667 -12.132 33.139 1.00 71.31 404 ILE A O 1
ATOM 3376 N N . ASN A 1 405 ? -15.093 -11.888 34.856 1.00 73.62 405 ASN A N 1
ATOM 3377 C CA . ASN A 1 405 ? -16.104 -12.790 34.321 1.00 73.62 405 ASN A CA 1
ATOM 3378 C C . ASN A 1 405 ? -16.726 -12.181 33.050 1.00 73.62 405 ASN A C 1
ATOM 3380 O O . ASN A 1 405 ? -17.217 -11.057 33.073 1.00 73.62 405 ASN A O 1
ATOM 3384 N N . GLU A 1 406 ? -16.757 -12.934 31.954 1.00 76.62 406 GLU A N 1
ATOM 3385 C CA . GLU A 1 406 ? -17.289 -12.481 30.659 1.00 76.62 406 GLU A CA 1
ATOM 3386 C C . GLU A 1 406 ? -18.805 -12.185 30.678 1.00 76.62 406 GLU A C 1
ATOM 3388 O O . GLU A 1 406 ? -19.337 -11.573 29.755 1.00 76.62 406 GLU A O 1
ATOM 3393 N N . ASN A 1 407 ? -19.514 -12.562 31.747 1.00 82.75 407 ASN A N 1
ATOM 3394 C CA . ASN A 1 407 ? -20.926 -12.218 31.946 1.00 82.75 407 ASN A CA 1
ATOM 3395 C C . ASN A 1 407 ? -21.155 -10.809 32.520 1.00 82.75 407 ASN A C 1
ATOM 3397 O O . ASN A 1 407 ? -22.302 -10.391 32.654 1.00 82.75 407 ASN A O 1
ATOM 3401 N N . VAL A 1 408 ? -20.090 -10.092 32.884 1.00 86.56 408 VAL A N 1
ATOM 3402 C CA . VAL A 1 408 ? -20.168 -8.722 33.409 1.00 86.56 408 VAL A CA 1
ATOM 3403 C C . VAL A 1 408 ? -20.618 -7.768 32.302 1.00 86.56 408 VAL A C 1
ATOM 3405 O O . VAL A 1 408 ? -20.179 -7.878 31.153 1.00 86.56 408 VAL A O 1
ATOM 3408 N N . SER A 1 409 ? -21.507 -6.838 32.647 1.00 88.06 409 SER A N 1
ATOM 3409 C CA . SER A 1 409 ? -21.995 -5.810 31.726 1.00 88.06 409 SER A CA 1
ATOM 3410 C C . SER A 1 409 ? -20.957 -4.712 31.483 1.00 88.06 409 SER A C 1
ATOM 3412 O O . SER A 1 409 ? -20.120 -4.420 32.337 1.00 88.06 409 SER A O 1
ATOM 3414 N N . LEU A 1 410 ? -21.030 -4.051 30.328 1.00 86.06 410 LEU A N 1
ATOM 3415 C CA . LEU A 1 410 ? -20.128 -2.968 29.935 1.00 86.06 410 LEU A CA 1
ATOM 3416 C C . LEU A 1 410 ? -20.075 -1.851 30.991 1.00 86.06 410 LEU A C 1
ATOM 3418 O O . LEU A 1 410 ? -19.008 -1.307 31.279 1.00 86.06 410 LEU A O 1
ATOM 3422 N N . LYS A 1 411 ? -21.216 -1.559 31.620 1.00 87.25 411 LYS A N 1
ATOM 3423 C CA . LYS A 1 411 ? -21.308 -0.601 32.723 1.00 87.25 411 LYS A CA 1
ATOM 3424 C C . LYS A 1 411 ? -20.524 -1.055 33.959 1.00 87.25 411 LYS A C 1
ATOM 3426 O O . LYS A 1 411 ? -19.756 -0.274 34.513 1.00 87.25 411 LYS A O 1
ATOM 3431 N N . GLU A 1 412 ? -20.682 -2.307 34.376 1.00 85.00 412 GLU A N 1
ATOM 3432 C CA . GLU A 1 412 ? -20.009 -2.861 35.561 1.00 85.00 412 GLU A CA 1
ATOM 3433 C C . GLU A 1 412 ? -18.485 -2.953 35.380 1.00 85.00 412 GLU A C 1
ATOM 3435 O O . GLU A 1 412 ? -17.744 -2.795 36.350 1.00 85.00 412 GLU A O 1
ATOM 3440 N N . ILE A 1 413 ? -17.987 -3.128 34.147 1.00 82.19 413 ILE A N 1
ATOM 3441 C CA . ILE A 1 413 ? -16.540 -3.082 33.862 1.00 82.19 413 ILE A CA 1
ATOM 3442 C C . ILE A 1 413 ? -15.943 -1.750 34.294 1.00 82.19 413 ILE A C 1
ATOM 3444 O O . ILE A 1 413 ? -14.861 -1.740 34.865 1.00 82.19 413 ILE A O 1
ATOM 3448 N N . SER A 1 414 ? -16.615 -0.629 34.024 1.00 78.12 414 SER A N 1
ATOM 3449 C CA . SER A 1 414 ? -16.073 0.687 34.380 1.00 78.12 414 SER A CA 1
ATOM 3450 C C . SER A 1 414 ? -15.860 0.846 35.888 1.00 78.12 414 SER A C 1
ATOM 3452 O O . SER A 1 414 ? -14.891 1.467 36.317 1.00 78.12 414 SER A O 1
ATOM 3454 N N . GLU A 1 415 ? -16.699 0.193 36.695 1.00 81.12 415 GLU A N 1
ATOM 3455 C CA . GLU A 1 415 ? -16.575 0.175 38.151 1.00 81.12 415 GLU A CA 1
ATOM 3456 C C . GLU A 1 415 ? -15.467 -0.788 38.613 1.00 81.12 415 GLU A C 1
ATOM 3458 O O . GLU A 1 415 ? -14.648 -0.430 39.459 1.00 81.12 415 GLU A O 1
ATOM 3463 N N . ILE A 1 416 ? -15.389 -1.987 38.023 1.00 79.69 416 ILE A N 1
ATOM 3464 C CA . ILE A 1 416 ? -14.400 -3.027 38.369 1.00 79.69 416 ILE A CA 1
ATOM 3465 C C . ILE A 1 416 ? -12.981 -2.644 37.910 1.00 79.69 416 ILE A C 1
ATOM 3467 O O . ILE A 1 416 ? -11.999 -2.905 38.605 1.00 79.69 416 ILE A O 1
ATOM 3471 N N . CYS A 1 417 ? -12.865 -2.007 36.746 1.00 80.12 417 CYS A N 1
ATOM 3472 C CA . CYS A 1 417 ? -11.612 -1.632 36.087 1.00 80.12 417 CYS A CA 1
ATOM 3473 C C . CYS A 1 417 ? -11.285 -0.151 36.199 1.00 80.12 417 CYS A C 1
ATOM 3475 O O . CYS A 1 417 ? -10.436 0.338 35.451 1.00 80.12 417 CYS A O 1
ATOM 3477 N N . LYS A 1 418 ? -11.901 0.563 37.140 1.00 80.50 418 LYS A N 1
ATOM 3478 C CA . LYS A 1 418 ? -11.643 1.989 37.335 1.00 80.50 418 LYS A CA 1
ATOM 3479 C C . LYS A 1 418 ? -10.148 2.296 37.475 1.00 80.50 418 LYS A C 1
ATOM 3481 O O . LYS A 1 418 ? -9.644 3.218 36.845 1.00 80.50 418 LYS A O 1
ATOM 3486 N N . ASN A 1 419 ? -9.419 1.447 38.199 1.00 77.19 419 ASN A N 1
ATOM 3487 C CA . ASN A 1 419 ? -7.970 1.577 38.374 1.00 77.19 419 ASN A CA 1
ATOM 3488 C C . ASN A 1 419 ? -7.194 1.409 37.050 1.00 77.19 419 ASN A C 1
ATOM 3490 O O . ASN A 1 419 ? -6.182 2.071 36.848 1.00 77.19 419 ASN A O 1
ATOM 3494 N N . ILE A 1 420 ? -7.663 0.551 36.130 1.00 78.81 420 ILE A N 1
ATOM 3495 C CA . ILE A 1 420 ? -7.061 0.394 34.791 1.00 78.81 420 ILE A CA 1
ATOM 3496 C C . ILE A 1 420 ? -7.264 1.679 33.989 1.00 78.81 420 ILE A C 1
ATOM 3498 O O . ILE A 1 420 ? -6.319 2.179 33.383 1.00 78.81 420 ILE A O 1
ATOM 3502 N N . TYR A 1 421 ? -8.485 2.219 34.000 1.00 83.62 421 TYR A N 1
ATOM 3503 C CA . TYR A 1 421 ? -8.790 3.473 33.320 1.00 83.62 421 TYR A CA 1
ATOM 3504 C C . TYR A 1 421 ? -7.938 4.624 33.874 1.00 83.62 421 TYR A C 1
ATOM 3506 O O . TYR A 1 421 ? -7.263 5.307 33.110 1.00 83.62 421 TYR A O 1
ATOM 3514 N N . GLU A 1 422 ? -7.884 4.794 35.198 1.00 84.06 422 GLU A N 1
ATOM 3515 C CA . GLU A 1 422 ? -7.091 5.846 35.845 1.00 84.06 422 GLU A CA 1
ATOM 3516 C C . GLU A 1 422 ? -5.587 5.730 35.529 1.00 84.06 422 GLU A C 1
ATOM 3518 O O . GLU A 1 422 ? -4.932 6.756 35.324 1.00 84.06 422 GLU A O 1
ATOM 3523 N N . CYS A 1 423 ? -5.063 4.503 35.421 1.00 81.31 423 CYS A N 1
ATOM 3524 C CA . CYS A 1 423 ? -3.668 4.233 35.074 1.00 81.31 423 CYS A CA 1
ATOM 3525 C C . CYS A 1 423 ? -3.357 4.553 33.601 1.00 81.31 423 CYS A C 1
ATOM 3527 O O . CYS A 1 423 ? -2.376 5.234 33.315 1.00 81.31 423 CYS A O 1
ATOM 3529 N N . PHE A 1 424 ? -4.197 4.113 32.657 1.00 86.44 424 PHE A N 1
ATOM 3530 C CA . PHE A 1 424 ? -3.896 4.197 31.221 1.00 86.44 424 PHE A CA 1
ATOM 3531 C C . PHE A 1 424 ? -4.560 5.361 30.476 1.00 86.44 424 PHE A C 1
ATOM 3533 O O . PHE A 1 424 ? -4.232 5.570 29.311 1.00 86.44 424 PHE A O 1
ATOM 3540 N N . GLN A 1 425 ? -5.412 6.174 31.113 1.00 86.38 425 GLN A N 1
ATOM 3541 C CA . GLN A 1 425 ? -6.058 7.346 30.485 1.00 86.38 425 GLN A CA 1
ATOM 3542 C C . GLN A 1 425 ? -5.073 8.351 29.856 1.00 86.38 425 GLN A C 1
ATOM 3544 O O . GLN A 1 425 ? -5.447 9.110 28.965 1.00 86.38 425 GLN A O 1
ATOM 3549 N N . LYS A 1 426 ? -3.808 8.372 30.312 1.00 86.75 426 LYS A N 1
ATOM 3550 C CA . LYS A 1 426 ? -2.733 9.205 29.740 1.00 86.75 426 LYS A CA 1
ATOM 3551 C C . LYS A 1 426 ? -2.282 8.708 28.358 1.00 86.75 426 LYS A C 1
ATOM 3553 O O . LYS A 1 426 ? -1.699 9.473 27.592 1.00 86.75 426 LYS A O 1
ATOM 3558 N N . LEU A 1 427 ? -2.532 7.438 28.036 1.00 87.69 427 LEU A N 1
ATOM 3559 C CA . LEU A 1 427 ? -2.143 6.812 26.780 1.00 87.69 427 LEU A CA 1
ATOM 3560 C C . LEU A 1 427 ? -3.241 6.965 25.730 1.00 87.69 427 LEU A C 1
ATOM 3562 O O . LEU A 1 427 ? -4.396 6.582 25.928 1.00 87.69 427 LEU A O 1
ATOM 3566 N N . THR A 1 428 ? -2.843 7.455 24.560 1.00 85.75 428 THR A N 1
ATOM 3567 C CA . THR A 1 428 ? -3.670 7.385 23.349 1.00 85.75 428 THR A CA 1
ATOM 3568 C C . THR A 1 428 ? -3.628 5.978 22.752 1.00 85.75 428 THR A C 1
ATOM 3570 O O . THR A 1 428 ? -2.719 5.193 23.032 1.00 85.75 428 THR A O 1
ATOM 3573 N N . ASN A 1 429 ? -4.558 5.659 21.852 1.00 82.19 429 ASN A N 1
ATOM 3574 C CA . ASN A 1 429 ? -4.552 4.354 21.197 1.00 82.19 429 ASN A CA 1
ATOM 3575 C C . ASN A 1 429 ? -3.285 4.099 20.350 1.00 82.19 429 ASN A C 1
ATOM 3577 O O . ASN A 1 429 ? -2.831 2.961 20.257 1.00 82.19 429 ASN A O 1
ATOM 3581 N N . HIS A 1 430 ? -2.641 5.142 19.819 1.00 86.00 430 HIS A N 1
ATOM 3582 C CA . HIS A 1 430 ? -1.339 5.004 19.161 1.00 86.00 430 HIS A CA 1
ATOM 3583 C C . HIS A 1 430 ? -0.258 4.436 20.094 1.00 86.00 430 HIS A C 1
ATOM 3585 O O . HIS A 1 430 ? 0.557 3.628 19.656 1.00 86.00 430 HIS A O 1
ATOM 3591 N N . HIS A 1 431 ? -0.284 4.781 21.385 1.00 90.56 431 HIS A N 1
ATOM 3592 C CA . HIS A 1 431 ? 0.628 4.195 22.369 1.00 90.56 431 HIS A CA 1
ATOM 3593 C C . HIS A 1 431 ? 0.324 2.710 22.602 1.00 90.56 431 HIS A C 1
ATOM 3595 O O . HIS A 1 431 ? 1.244 1.903 22.695 1.00 90.56 431 HIS A O 1
ATOM 3601 N N . LEU A 1 432 ? -0.956 2.323 22.645 1.00 89.69 432 LEU A N 1
ATOM 3602 C CA . LEU A 1 432 ? -1.348 0.914 22.778 1.00 89.69 432 LEU A CA 1
ATOM 3603 C C . LEU A 1 432 ? -0.891 0.085 21.565 1.00 89.69 432 LEU A C 1
ATOM 3605 O O . LEU A 1 432 ? -0.356 -1.013 21.725 1.00 89.69 432 LEU A O 1
ATOM 3609 N N . GLN A 1 433 ? -1.020 0.642 20.358 1.00 88.69 433 GLN A N 1
ATOM 3610 C CA . GLN A 1 433 ? -0.511 0.026 19.129 1.00 88.69 433 GLN A CA 1
ATOM 3611 C C . GLN A 1 433 ? 1.021 -0.041 19.097 1.00 88.69 433 GLN A C 1
ATOM 3613 O O . GLN A 1 433 ? 1.576 -1.030 18.615 1.00 88.69 433 GLN A O 1
ATOM 3618 N N . LEU A 1 434 ? 1.716 0.957 19.653 1.00 92.25 434 LEU A N 1
ATOM 3619 C CA . LEU A 1 434 ? 3.168 0.912 19.827 1.00 92.25 434 LEU A CA 1
ATOM 3620 C C . LEU A 1 434 ? 3.582 -0.258 20.724 1.00 92.25 434 LEU A C 1
ATOM 3622 O O . LEU A 1 434 ? 4.446 -1.032 20.326 1.00 92.25 434 LEU A O 1
ATOM 3626 N N . ILE A 1 435 ? 2.938 -0.437 21.883 1.00 92.19 435 ILE A N 1
ATOM 3627 C CA . ILE A 1 435 ? 3.220 -1.558 22.800 1.00 92.19 435 ILE A CA 1
ATOM 3628 C C . ILE A 1 435 ? 3.069 -2.899 22.073 1.00 92.19 435 ILE A C 1
ATOM 3630 O O . ILE A 1 435 ? 3.950 -3.754 22.152 1.00 92.19 435 ILE A O 1
ATOM 3634 N N . LYS A 1 436 ? 1.981 -3.068 21.316 1.00 91.25 436 LYS A N 1
ATOM 3635 C CA . LYS A 1 436 ? 1.750 -4.274 20.516 1.00 91.25 436 LYS A CA 1
ATOM 3636 C C . LYS A 1 436 ? 2.831 -4.477 19.447 1.00 91.25 436 LYS A C 1
ATOM 3638 O O . LYS A 1 436 ? 3.408 -5.557 19.362 1.00 91.25 436 LYS A O 1
ATOM 3643 N N . THR A 1 437 ? 3.138 -3.439 18.669 1.00 91.94 437 THR A N 1
ATOM 3644 C CA . THR A 1 437 ? 4.153 -3.492 17.602 1.00 91.94 437 THR A CA 1
ATOM 3645 C C . THR A 1 437 ? 5.527 -3.847 18.170 1.00 91.94 437 THR A C 1
ATOM 3647 O O . THR A 1 437 ? 6.249 -4.654 17.594 1.00 91.94 437 THR A O 1
ATOM 3650 N N . ILE A 1 438 ? 5.877 -3.297 19.334 1.00 93.69 438 ILE A N 1
ATOM 3651 C CA . ILE A 1 438 ? 7.121 -3.597 20.046 1.00 93.69 438 ILE A CA 1
ATOM 3652 C C . ILE A 1 438 ? 7.146 -5.040 20.560 1.00 93.69 438 ILE A C 1
ATOM 3654 O O . ILE A 1 438 ? 8.186 -5.693 20.483 1.00 93.69 438 ILE A O 1
ATOM 3658 N N . LEU A 1 439 ? 6.025 -5.563 21.059 1.00 92.56 439 LEU A N 1
ATOM 3659 C CA . LEU A 1 439 ? 5.931 -6.957 21.489 1.00 92.56 439 LEU A CA 1
ATOM 3660 C C . LEU A 1 439 ? 6.149 -7.933 20.316 1.00 92.56 439 LEU A C 1
ATOM 3662 O O . LEU A 1 439 ? 6.888 -8.917 20.467 1.00 92.56 439 LEU A O 1
ATOM 3666 N N . GLU A 1 440 ? 5.536 -7.646 19.163 1.00 91.75 440 GLU A N 1
ATOM 3667 C CA . GLU A 1 440 ? 5.690 -8.397 17.908 1.00 91.75 440 GLU A CA 1
ATOM 3668 C C . GLU A 1 440 ? 7.125 -8.287 17.363 1.00 91.75 440 GLU A C 1
ATOM 3670 O O . GLU A 1 440 ? 7.741 -9.291 17.009 1.00 91.75 440 GLU A O 1
ATOM 3675 N N . CYS A 1 441 ? 7.696 -7.081 17.384 1.00 94.25 441 CYS A N 1
ATOM 3676 C CA . CYS A 1 441 ? 9.049 -6.766 16.922 1.00 94.25 441 CYS A CA 1
ATOM 3677 C C . CYS A 1 441 ? 10.074 -6.750 18.069 1.00 94.25 441 CYS A C 1
ATOM 3679 O O . CYS A 1 441 ? 11.018 -5.955 18.064 1.00 94.25 441 CYS A O 1
ATOM 3681 N N . SER A 1 442 ? 9.920 -7.627 19.069 1.00 93.25 442 SER A N 1
ATOM 3682 C CA . SER A 1 442 ? 10.745 -7.590 20.289 1.00 93.25 442 SER A CA 1
ATOM 3683 C C . SER A 1 442 ? 12.245 -7.732 20.019 1.00 93.25 442 SER A C 1
ATOM 3685 O O . SER A 1 442 ? 13.064 -7.269 20.813 1.00 93.25 442 SER A O 1
ATOM 3687 N N . ASN A 1 443 ? 12.609 -8.342 18.887 1.00 91.56 443 ASN A N 1
ATOM 3688 C CA . ASN A 1 443 ? 13.994 -8.496 18.446 1.00 91.56 443 ASN A CA 1
ATOM 3689 C C . ASN A 1 443 ? 14.689 -7.143 18.251 1.00 91.56 443 ASN A C 1
ATOM 3691 O O . ASN A 1 443 ? 15.878 -7.034 18.531 1.00 91.56 443 ASN A O 1
ATOM 3695 N N . VAL A 1 444 ? 13.958 -6.103 17.836 1.00 93.50 444 VAL A N 1
ATOM 3696 C CA . VAL A 1 444 ? 14.504 -4.748 17.669 1.00 93.50 444 VAL A CA 1
ATOM 3697 C C . VAL A 1 444 ? 14.953 -4.184 19.015 1.00 93.50 444 VAL A C 1
ATOM 3699 O O . VAL A 1 444 ? 16.085 -3.722 19.148 1.00 93.50 444 VAL A O 1
ATOM 3702 N N . VAL A 1 445 ? 14.100 -4.286 20.039 1.00 93.50 445 VAL A N 1
ATOM 3703 C CA . VAL A 1 445 ? 14.426 -3.838 21.401 1.00 93.50 445 VAL A CA 1
ATOM 3704 C C . VAL A 1 445 ? 15.564 -4.675 21.983 1.00 93.50 445 VAL A C 1
ATOM 3706 O O . VAL A 1 445 ? 16.492 -4.126 22.571 1.00 93.50 445 VAL A O 1
ATOM 3709 N N . GLN A 1 446 ? 15.542 -5.996 21.788 1.00 91.19 446 GLN A N 1
ATOM 3710 C CA . GLN A 1 446 ? 16.618 -6.878 22.247 1.00 91.19 446 GLN A CA 1
ATOM 3711 C C . GLN A 1 446 ? 17.955 -6.557 21.574 1.00 91.19 446 GLN A C 1
ATOM 3713 O O . GLN A 1 446 ? 18.962 -6.464 22.264 1.00 91.19 446 GLN A O 1
ATOM 3718 N N . MET A 1 447 ? 17.975 -6.314 20.261 1.00 93.31 447 MET A N 1
ATOM 3719 C CA . MET A 1 447 ? 19.169 -5.859 19.545 1.00 93.31 447 MET A CA 1
ATOM 3720 C C . MET A 1 447 ? 19.695 -4.556 20.159 1.00 93.31 447 MET A C 1
ATOM 3722 O O . MET A 1 447 ? 20.876 -4.464 20.482 1.00 93.31 447 MET A O 1
ATOM 3726 N N . MET A 1 448 ? 18.828 -3.569 20.388 1.00 92.62 448 MET A N 1
ATOM 3727 C CA . MET A 1 448 ? 19.232 -2.302 21.001 1.00 92.62 448 MET A CA 1
ATOM 3728 C C . MET A 1 448 ? 19.786 -2.472 22.428 1.00 92.62 448 MET A C 1
ATOM 3730 O O . MET A 1 448 ? 20.740 -1.777 22.780 1.00 92.62 448 MET A O 1
ATOM 3734 N N . LYS A 1 449 ? 19.237 -3.404 23.228 1.00 90.31 449 LYS A N 1
ATOM 3735 C CA . LYS A 1 449 ? 19.778 -3.778 24.551 1.00 90.31 449 LYS A CA 1
ATOM 3736 C C . LYS A 1 449 ? 21.134 -4.477 24.437 1.00 90.31 449 LYS A C 1
ATOM 3738 O O . LYS A 1 449 ? 22.053 -4.126 25.163 1.00 90.31 449 LYS A O 1
ATOM 3743 N N . ASN A 1 450 ? 21.273 -5.428 23.514 1.00 90.50 450 ASN A N 1
ATOM 3744 C CA . ASN A 1 450 ? 22.491 -6.225 23.338 1.00 90.50 450 ASN A CA 1
ATOM 3745 C C . ASN A 1 450 ? 23.689 -5.376 22.891 1.00 90.50 450 ASN A C 1
ATOM 3747 O O . ASN A 1 450 ? 24.808 -5.622 23.330 1.00 90.50 450 ASN A O 1
ATOM 3751 N N . PHE A 1 451 ? 23.454 -4.371 22.045 1.00 87.06 451 PHE A N 1
ATOM 3752 C CA . PHE A 1 451 ? 24.473 -3.399 21.634 1.00 87.06 451 PHE A CA 1
ATOM 3753 C C . PHE A 1 451 ? 24.586 -2.191 22.580 1.00 87.06 451 PHE A C 1
ATOM 3755 O O . PHE A 1 451 ? 25.338 -1.264 22.284 1.00 87.06 451 PHE A O 1
ATOM 3762 N N . ASP A 1 452 ? 23.841 -2.192 23.691 1.00 89.06 452 ASP A N 1
ATOM 3763 C CA . ASP A 1 452 ? 23.831 -1.152 24.725 1.00 89.06 452 ASP A CA 1
ATOM 3764 C C . ASP A 1 452 ? 23.681 0.280 24.170 1.00 89.06 452 ASP A C 1
ATOM 3766 O O . ASP A 1 452 ? 24.338 1.223 24.606 1.00 89.06 452 ASP A O 1
ATOM 3770 N N . LEU A 1 453 ? 22.808 0.469 23.172 1.00 89.12 453 LEU A N 1
ATOM 3771 C CA . LEU A 1 453 ? 22.761 1.717 22.392 1.00 89.12 453 LEU A CA 1
ATOM 3772 C C . LEU A 1 453 ? 22.303 2.951 23.186 1.00 89.12 453 LEU A C 1
ATOM 3774 O O . LEU A 1 453 ? 22.536 4.072 22.745 1.00 89.12 453 LEU A O 1
ATOM 3778 N N . TYR A 1 454 ? 21.669 2.763 24.345 1.00 89.31 454 TYR A N 1
ATOM 3779 C CA . TYR A 1 454 ? 21.126 3.850 25.170 1.00 89.31 454 TYR A CA 1
ATOM 3780 C C . TYR A 1 454 ? 22.014 4.221 26.364 1.00 89.31 454 TYR A C 1
ATOM 3782 O O . TYR A 1 454 ? 21.634 5.097 27.150 1.00 89.31 454 TYR A O 1
ATOM 3790 N N . SER A 1 455 ? 23.183 3.590 26.516 1.00 88.50 455 SER A N 1
ATOM 3791 C CA . SER A 1 455 ? 24.216 4.083 27.427 1.00 88.50 455 SER A CA 1
ATOM 3792 C C . SER A 1 455 ? 24.904 5.320 26.849 1.00 88.50 455 SER A C 1
ATOM 3794 O O . SER A 1 455 ? 24.798 5.625 25.662 1.00 88.50 455 SER A O 1
ATOM 3796 N N . THR A 1 456 ? 25.647 6.061 27.671 1.00 85.25 456 THR A N 1
ATOM 3797 C CA . THR A 1 456 ? 26.379 7.252 27.204 1.00 85.25 456 THR A CA 1
ATOM 3798 C C . THR A 1 456 ? 27.371 6.919 26.084 1.00 85.25 456 THR A C 1
ATOM 3800 O O . THR A 1 456 ? 27.571 7.726 25.176 1.00 85.25 456 THR A O 1
ATOM 3803 N N . GLN A 1 457 ? 27.992 5.735 26.134 1.00 85.06 457 GLN A N 1
ATOM 3804 C CA . GLN A 1 457 ? 28.913 5.263 25.101 1.00 85.06 457 GLN A CA 1
ATOM 3805 C C . GLN A 1 457 ? 28.156 4.736 23.876 1.00 85.06 457 GLN A C 1
ATOM 3807 O O . GLN A 1 457 ? 28.510 5.095 22.752 1.00 85.06 457 GLN A O 1
ATOM 3812 N N . GLY A 1 458 ? 27.082 3.967 24.080 1.00 87.19 458 GLY A N 1
ATOM 3813 C CA . GLY A 1 458 ? 26.225 3.483 22.999 1.00 87.19 458 GLY A CA 1
ATOM 3814 C C . GLY A 1 458 ? 25.575 4.605 22.197 1.00 87.19 458 GLY A C 1
ATOM 3815 O O . GLY A 1 458 ? 25.574 4.549 20.971 1.00 87.19 458 GLY A O 1
ATOM 3816 N N . LEU A 1 459 ? 25.131 5.679 22.857 1.00 88.06 459 LEU A N 1
ATOM 3817 C CA . LEU A 1 459 ? 24.545 6.845 22.198 1.00 88.06 459 LEU A CA 1
ATOM 3818 C C . LEU A 1 459 ? 25.564 7.552 21.297 1.00 88.06 459 LEU A C 1
ATOM 3820 O O . LEU A 1 459 ? 25.226 7.944 20.181 1.00 88.06 459 LEU A O 1
ATOM 3824 N N . ARG A 1 460 ? 26.814 7.702 21.760 1.00 86.12 460 ARG A N 1
ATOM 3825 C CA . ARG A 1 460 ? 27.899 8.262 20.935 1.00 86.12 460 ARG A CA 1
ATOM 3826 C C . ARG A 1 460 ? 28.149 7.387 19.711 1.00 86.12 460 ARG A C 1
ATOM 3828 O O . ARG A 1 460 ? 28.156 7.908 18.600 1.00 86.12 460 ARG A O 1
ATOM 3835 N N . ARG A 1 461 ? 28.250 6.068 19.909 1.00 84.25 461 ARG A N 1
ATOM 3836 C CA . ARG A 1 461 ? 28.432 5.100 18.821 1.00 84.25 461 ARG A CA 1
ATOM 3837 C C . ARG A 1 461 ? 27.272 5.134 17.826 1.00 84.25 461 ARG A C 1
ATOM 3839 O O . ARG A 1 461 ? 27.499 5.154 16.621 1.00 84.25 461 ARG A O 1
ATOM 3846 N N . PHE A 1 462 ? 26.033 5.193 18.313 1.00 88.50 462 PHE A N 1
ATOM 3847 C CA . PHE A 1 462 ? 24.833 5.326 17.490 1.00 88.50 462 PHE A CA 1
ATOM 3848 C C . PHE A 1 462 ? 24.876 6.602 16.644 1.00 88.50 462 PHE A C 1
ATOM 3850 O O . PHE A 1 462 ? 24.646 6.538 15.441 1.00 88.50 462 PHE A O 1
ATOM 3857 N N . GLN A 1 463 ? 25.211 7.749 17.242 1.00 86.12 463 GLN A N 1
ATOM 3858 C CA . GLN A 1 463 ? 25.320 9.024 16.525 1.00 86.12 463 GLN A CA 1
ATOM 3859 C C . GLN A 1 463 ? 26.421 8.989 15.458 1.00 86.12 463 GLN A C 1
ATOM 3861 O O . GLN A 1 463 ? 26.183 9.418 14.334 1.00 86.12 463 GLN A O 1
ATOM 3866 N N . GLN A 1 464 ? 27.588 8.424 15.775 1.00 82.94 464 GLN A N 1
ATOM 3867 C CA . GLN A 1 464 ? 28.696 8.285 14.828 1.00 82.94 464 GLN A CA 1
ATOM 3868 C C . GLN A 1 464 ? 28.344 7.357 13.661 1.00 82.94 464 GLN A C 1
ATOM 3870 O O . GLN A 1 464 ? 28.541 7.733 12.506 1.00 82.94 464 GLN A O 1
ATOM 3875 N N . LEU A 1 465 ? 27.778 6.176 13.939 1.00 83.62 465 LEU A N 1
ATOM 3876 C CA . LEU A 1 465 ? 27.311 5.253 12.901 1.00 83.62 465 LEU A CA 1
ATOM 3877 C C . LEU A 1 465 ? 26.215 5.892 12.057 1.00 83.62 465 LEU A C 1
ATOM 3879 O O . LEU A 1 465 ? 26.279 5.828 10.836 1.00 83.62 465 LEU A O 1
ATOM 3883 N N . ARG A 1 466 ? 25.242 6.560 12.681 1.00 87.50 466 ARG A N 1
ATOM 3884 C CA . ARG A 1 466 ? 24.195 7.295 11.973 1.00 87.50 466 ARG A CA 1
ATOM 3885 C C . ARG A 1 466 ? 24.798 8.315 11.016 1.00 87.50 466 ARG A C 1
ATOM 3887 O O . ARG A 1 466 ? 24.410 8.330 9.855 1.00 87.50 466 ARG A O 1
ATOM 3894 N N . ASP A 1 467 ? 25.723 9.152 11.471 1.00 82.69 467 ASP A N 1
ATOM 3895 C CA . ASP A 1 467 ? 26.293 10.227 10.654 1.00 82.69 467 ASP A CA 1
ATOM 3896 C C . ASP A 1 467 ? 27.178 9.667 9.524 1.00 82.69 467 ASP A C 1
ATOM 3898 O O . ASP A 1 467 ? 27.109 10.136 8.381 1.00 82.69 467 ASP A O 1
ATOM 3902 N N . ASN A 1 468 ? 27.938 8.603 9.807 1.00 77.56 468 ASN A N 1
ATOM 3903 C CA . ASN A 1 468 ? 28.730 7.887 8.811 1.00 77.56 468 ASN A CA 1
ATOM 3904 C C . ASN A 1 468 ? 27.828 7.236 7.746 1.00 77.56 468 ASN A C 1
ATOM 3906 O O . ASN A 1 468 ? 27.956 7.537 6.561 1.00 77.56 468 ASN A O 1
ATOM 3910 N N . LEU A 1 469 ? 26.844 6.431 8.153 1.00 79.62 469 LEU A N 1
ATOM 3911 C CA . LEU A 1 469 ? 25.893 5.778 7.247 1.00 79.62 469 LEU A CA 1
ATOM 3912 C C . LEU A 1 469 ? 25.042 6.793 6.480 1.00 79.62 469 LEU A C 1
ATOM 3914 O O . LEU A 1 469 ? 24.795 6.602 5.296 1.00 79.62 469 LEU A O 1
ATOM 3918 N N . THR A 1 470 ? 24.649 7.906 7.107 1.00 79.38 470 THR A N 1
ATOM 3919 C CA . THR A 1 470 ? 23.930 8.996 6.423 1.00 79.38 470 THR A CA 1
ATOM 3920 C C . THR A 1 470 ? 24.781 9.556 5.295 1.00 79.38 470 THR A C 1
ATOM 3922 O O . THR A 1 470 ? 24.253 9.840 4.228 1.00 79.38 470 THR A O 1
ATOM 3925 N N . THR A 1 471 ? 26.095 9.688 5.503 1.00 73.38 471 THR A N 1
ATOM 3926 C CA . THR A 1 471 ? 27.045 10.140 4.478 1.00 73.38 471 THR A CA 1
ATOM 3927 C C . THR A 1 471 ? 27.266 9.077 3.401 1.00 73.38 471 THR A C 1
ATOM 3929 O O . THR A 1 471 ? 27.274 9.398 2.213 1.00 73.38 471 THR A O 1
ATOM 3932 N N . GLN A 1 472 ? 27.398 7.806 3.787 1.00 70.06 472 GLN A N 1
ATOM 3933 C CA . GLN A 1 472 ? 27.614 6.705 2.847 1.00 70.06 472 GLN A CA 1
ATOM 3934 C C . GLN A 1 472 ? 26.373 6.412 1.989 1.00 70.06 472 GLN A C 1
ATOM 3936 O O . GLN A 1 472 ? 26.516 6.116 0.807 1.00 70.06 472 GLN A O 1
ATOM 3941 N N . PHE A 1 473 ? 25.160 6.533 2.533 1.00 75.94 473 PHE A N 1
ATOM 3942 C CA . PHE A 1 473 ? 23.906 6.167 1.863 1.00 75.94 473 PHE A CA 1
ATOM 3943 C C . PHE A 1 473 ? 23.163 7.342 1.218 1.00 75.94 473 PHE A C 1
ATOM 3945 O O . PHE A 1 473 ? 22.034 7.155 0.767 1.00 75.94 473 PHE A O 1
ATOM 3952 N N . GLN A 1 474 ? 23.775 8.532 1.107 1.00 66.38 474 GLN A N 1
ATOM 3953 C CA . GLN A 1 474 ? 23.122 9.727 0.531 1.00 66.38 474 GLN A CA 1
ATOM 3954 C C . GLN A 1 474 ? 22.486 9.481 -0.845 1.00 66.38 474 GLN A C 1
ATOM 3956 O O . GLN A 1 474 ? 21.498 10.126 -1.174 1.00 66.38 474 GLN A O 1
ATOM 3961 N N . LEU A 1 475 ? 23.043 8.552 -1.627 1.00 62.34 475 LEU A N 1
ATOM 3962 C CA . LEU A 1 475 ? 22.599 8.215 -2.983 1.00 62.34 475 LEU A CA 1
ATOM 3963 C C . LEU A 1 475 ? 22.034 6.785 -3.090 1.00 62.34 475 LEU A C 1
ATOM 3965 O O . LEU A 1 475 ? 21.897 6.258 -4.189 1.00 62.34 475 LEU A O 1
ATOM 3969 N N . GLN A 1 476 ? 21.725 6.141 -1.959 1.00 66.94 476 GLN A N 1
ATOM 3970 C CA . GLN A 1 476 ? 21.187 4.779 -1.896 1.00 66.94 476 GLN A CA 1
ATOM 3971 C C . GLN A 1 476 ? 19.814 4.762 -1.224 1.00 66.94 476 GLN A C 1
ATOM 3973 O O . GLN A 1 476 ? 19.708 4.551 -0.017 1.00 66.94 476 GLN A O 1
ATOM 3978 N N . GLU A 1 477 ? 18.754 4.944 -2.012 1.00 67.50 477 GLU A N 1
ATOM 3979 C CA . GLU A 1 477 ? 17.383 5.115 -1.512 1.00 67.50 477 GLU A CA 1
ATOM 3980 C C . GLU A 1 477 ? 16.955 4.016 -0.524 1.00 67.50 477 GLU A C 1
ATOM 3982 O O . GLU A 1 477 ? 16.493 4.321 0.575 1.00 67.50 477 GLU A O 1
ATOM 3987 N N . ARG A 1 478 ? 17.199 2.738 -0.850 1.00 73.94 478 ARG A N 1
ATOM 3988 C CA . ARG A 1 478 ? 16.838 1.606 0.021 1.00 73.94 478 ARG A CA 1
ATOM 3989 C C . ARG A 1 478 ? 17.564 1.640 1.369 1.00 73.94 478 ARG A C 1
ATOM 3991 O O . ARG A 1 478 ? 16.924 1.507 2.409 1.00 73.94 478 ARG A O 1
ATOM 3998 N N . ASN A 1 479 ? 18.885 1.814 1.367 1.00 77.50 479 ASN A N 1
ATOM 3999 C CA . ASN A 1 479 ? 19.675 1.819 2.602 1.00 77.50 479 ASN A CA 1
ATOM 4000 C C . ASN A 1 479 ? 19.408 3.077 3.430 1.00 77.50 479 ASN A C 1
ATOM 4002 O O . ASN A 1 479 ? 19.327 3.000 4.654 1.00 77.50 479 ASN A O 1
ATOM 4006 N N . ASN A 1 480 ? 19.171 4.211 2.770 1.00 79.50 480 ASN A N 1
ATOM 4007 C CA . ASN A 1 480 ? 18.752 5.445 3.420 1.00 79.50 480 ASN A CA 1
ATOM 4008 C C . ASN A 1 480 ? 17.356 5.299 4.058 1.00 79.50 480 ASN A C 1
ATOM 4010 O O . ASN A 1 480 ? 17.139 5.729 5.186 1.00 79.50 480 ASN A O 1
ATOM 4014 N N . MET A 1 481 ? 16.417 4.611 3.402 1.00 82.44 481 MET A N 1
ATOM 4015 C CA . MET A 1 481 ? 15.101 4.298 3.972 1.00 82.44 481 MET A CA 1
ATOM 4016 C C . MET A 1 481 ? 15.207 3.400 5.216 1.00 82.44 481 MET A C 1
ATOM 4018 O O . MET A 1 481 ? 14.531 3.663 6.215 1.00 82.44 481 MET A O 1
ATOM 4022 N N . ILE A 1 482 ? 16.068 2.374 5.192 1.00 84.50 482 ILE A N 1
ATOM 4023 C CA . ILE A 1 482 ? 16.316 1.504 6.356 1.00 84.50 482 ILE A CA 1
ATOM 4024 C C . ILE A 1 482 ? 16.978 2.307 7.485 1.00 84.50 482 ILE A C 1
ATOM 4026 O O . ILE A 1 482 ? 16.544 2.214 8.631 1.00 84.50 482 ILE A O 1
ATOM 4030 N N . LEU A 1 483 ? 17.971 3.144 7.169 1.00 88.69 483 LEU A N 1
ATOM 4031 C CA . LEU A 1 483 ? 18.634 4.030 8.128 1.00 88.69 483 LEU A CA 1
ATOM 4032 C C . LEU A 1 483 ? 17.642 4.997 8.788 1.00 88.69 483 LEU A C 1
ATOM 4034 O O . LEU A 1 483 ? 17.611 5.103 10.011 1.00 88.69 483 LEU A O 1
ATOM 4038 N N . ASN A 1 484 ? 16.785 5.652 8.005 1.00 87.56 484 ASN A N 1
ATOM 4039 C CA . ASN A 1 484 ? 15.749 6.541 8.532 1.00 87.56 484 ASN A CA 1
ATOM 4040 C C . ASN A 1 484 ? 14.759 5.782 9.421 1.00 87.56 484 ASN A C 1
ATOM 4042 O O . ASN A 1 484 ? 14.434 6.245 10.514 1.00 87.56 484 ASN A O 1
ATOM 4046 N N . SER A 1 485 ? 14.354 4.579 9.008 1.00 90.56 485 SER A N 1
ATOM 4047 C CA . SER A 1 485 ? 13.506 3.702 9.823 1.00 90.56 485 SER A CA 1
ATOM 4048 C C . SER A 1 485 ? 14.169 3.323 11.147 1.00 90.56 485 SER A C 1
ATOM 4050 O O . SER A 1 485 ? 13.517 3.323 12.192 1.00 90.56 485 SER A O 1
ATOM 4052 N N . TRP A 1 486 ? 15.478 3.069 11.133 1.00 93.81 486 TRP A N 1
ATOM 4053 C CA . TRP A 1 486 ? 16.254 2.782 12.334 1.00 93.81 486 TRP A CA 1
ATOM 4054 C C . TRP A 1 486 ? 16.359 3.988 13.272 1.00 93.81 486 TRP A C 1
ATOM 4056 O O . TRP A 1 486 ? 16.156 3.833 14.476 1.00 93.81 486 TRP A O 1
ATOM 4066 N N . ILE A 1 487 ? 16.575 5.194 12.736 1.00 90.81 487 ILE A N 1
ATOM 4067 C CA . ILE A 1 487 ? 16.610 6.441 13.517 1.00 90.81 487 ILE A CA 1
ATOM 4068 C C . ILE A 1 487 ? 15.267 6.699 14.207 1.00 90.81 487 ILE A C 1
ATOM 4070 O O . ILE A 1 487 ? 15.238 7.015 15.397 1.00 90.81 487 ILE A O 1
ATOM 4074 N N . VAL A 1 488 ? 14.154 6.553 13.481 1.00 89.75 488 VAL A N 1
ATOM 4075 C CA . VAL A 1 488 ? 12.813 6.738 14.054 1.00 89.75 488 VAL A CA 1
ATOM 4076 C C . VAL A 1 488 ? 12.534 5.675 15.117 1.00 89.75 488 VAL A C 1
ATOM 4078 O O . VAL A 1 488 ? 12.108 6.008 16.222 1.00 89.75 488 VAL A O 1
ATOM 4081 N N . SER A 1 489 ? 12.853 4.410 14.832 1.00 92.25 489 SER A N 1
ATOM 4082 C CA . SER A 1 489 ? 12.665 3.307 15.783 1.00 92.25 489 SER A CA 1
ATOM 4083 C C . SER A 1 489 ? 13.494 3.487 17.055 1.00 92.25 489 SER A C 1
ATOM 4085 O O . SER A 1 489 ? 13.014 3.178 18.139 1.00 92.25 489 SER A O 1
ATOM 4087 N N . TYR A 1 490 ? 14.708 4.039 16.958 1.00 92.56 490 TYR A N 1
ATOM 4088 C CA . TYR A 1 490 ? 15.526 4.373 18.126 1.00 92.56 490 TYR A CA 1
ATOM 4089 C C . TYR A 1 490 ? 14.832 5.393 19.048 1.00 92.56 490 TYR A C 1
ATOM 4091 O O . TYR A 1 490 ? 14.890 5.271 20.268 1.00 92.56 490 TYR A O 1
ATOM 4099 N N . ALA A 1 491 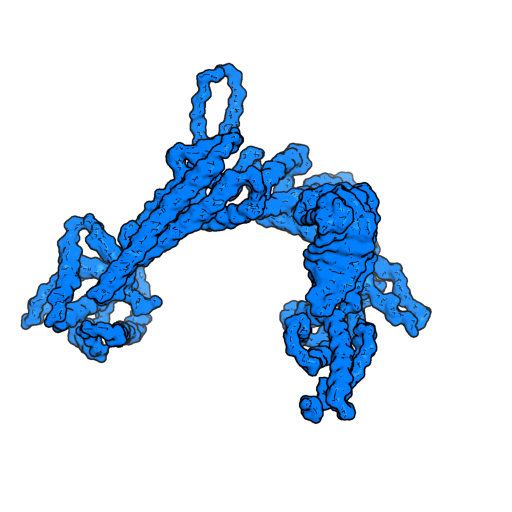? 14.117 6.381 18.514 1.00 89.69 491 ALA A N 1
ATOM 4100 C CA . ALA A 1 491 ? 13.353 7.293 19.368 1.00 89.69 491 ALA A CA 1
ATOM 4101 C C . ALA A 1 491 ? 12.145 6.593 20.025 1.00 89.69 491 ALA A C 1
ATOM 4103 O O . ALA A 1 491 ? 11.875 6.797 21.206 1.00 89.69 491 ALA A O 1
ATOM 4104 N N . LEU A 1 492 ? 11.439 5.736 19.281 1.00 91.12 492 LEU A N 1
ATOM 4105 C CA . LEU A 1 492 ? 10.223 5.063 19.760 1.00 91.12 492 LEU A CA 1
ATOM 4106 C C . LEU A 1 492 ? 10.494 3.953 20.787 1.00 91.12 492 LEU A C 1
ATOM 4108 O O . LEU A 1 492 ? 9.669 3.721 21.670 1.00 91.12 492 LEU A O 1
ATOM 4112 N N . CYS A 1 493 ? 11.634 3.267 20.687 1.00 92.81 493 CYS A N 1
ATOM 4113 C CA . CYS A 1 493 ? 11.987 2.161 21.576 1.00 92.81 493 CYS A CA 1
ATOM 4114 C C . CYS A 1 493 ? 12.482 2.613 22.960 1.00 92.81 493 CYS A C 1
ATOM 4116 O O . CYS A 1 493 ? 12.546 1.779 23.862 1.00 92.81 493 CYS A O 1
ATOM 4118 N N . GLU A 1 494 ? 12.814 3.896 23.164 1.00 90.69 494 GLU A N 1
ATOM 4119 C CA . GLU A 1 494 ? 13.435 4.390 24.406 1.00 90.69 494 GLU A CA 1
ATOM 4120 C C . GLU A 1 494 ? 12.698 3.952 25.694 1.00 90.69 494 GLU A C 1
ATOM 4122 O O . GLU A 1 494 ? 13.364 3.411 26.587 1.00 90.69 494 GLU A O 1
ATOM 4127 N N . PRO A 1 495 ? 11.353 4.062 25.802 1.00 91.44 495 PRO A N 1
ATOM 4128 C CA . PRO A 1 495 ? 10.628 3.670 27.017 1.00 91.44 495 PRO A CA 1
ATOM 4129 C C . PRO A 1 495 ? 10.666 2.166 27.329 1.00 91.44 495 PRO A C 1
ATOM 4131 O O . PRO A 1 495 ? 10.363 1.768 28.449 1.00 91.44 495 PRO A O 1
ATOM 4134 N N . PHE A 1 496 ? 11.031 1.322 26.359 1.00 92.69 496 PHE A N 1
ATOM 4135 C CA . PHE A 1 496 ? 11.053 -0.141 26.488 1.00 92.69 496 PHE A CA 1
ATOM 4136 C C . PHE A 1 496 ? 12.449 -0.698 26.811 1.00 92.69 496 PHE A C 1
ATOM 4138 O O . PHE A 1 496 ? 12.618 -1.890 27.102 1.00 92.69 496 PHE A O 1
ATOM 4145 N N . ILE A 1 497 ? 13.475 0.152 26.733 1.00 89.00 497 ILE A N 1
ATOM 4146 C CA . ILE A 1 497 ? 14.868 -0.252 26.916 1.00 89.00 497 ILE A CA 1
ATOM 4147 C C . ILE A 1 497 ? 15.252 -0.226 28.391 1.00 89.00 497 ILE A C 1
ATOM 4149 O O . ILE A 1 497 ? 15.831 -1.194 28.893 1.00 89.00 497 ILE A O 1
ATOM 4153 N N . ARG A 1 498 ? 14.932 0.875 29.076 1.00 83.81 498 ARG A N 1
ATOM 4154 C CA . ARG A 1 498 ? 15.307 1.091 30.475 1.00 83.81 498 ARG A CA 1
ATOM 4155 C C . ARG A 1 498 ? 14.357 0.361 31.413 1.00 83.81 498 ARG A C 1
ATOM 4157 O O . ARG A 1 498 ? 13.161 0.275 31.152 1.00 83.81 498 ARG A O 1
ATOM 4164 N N . GLN A 1 499 ? 14.915 -0.145 32.508 1.00 86.69 499 GLN A N 1
ATOM 4165 C CA . GLN A 1 499 ? 14.102 -0.633 33.611 1.00 86.69 499 GLN A CA 1
ATOM 4166 C C . GLN A 1 499 ? 13.532 0.544 34.398 1.00 86.69 499 GLN A C 1
ATOM 4168 O O . GLN A 1 499 ? 14.252 1.505 34.662 1.00 86.69 499 GLN A O 1
ATOM 4173 N N . VAL A 1 500 ? 12.263 0.440 34.771 1.00 87.06 500 VAL A N 1
ATOM 4174 C CA . VAL A 1 500 ? 11.559 1.386 35.643 1.00 87.06 500 VAL A CA 1
ATOM 4175 C C . VAL A 1 500 ? 11.150 0.700 36.949 1.00 87.06 500 VAL A C 1
ATOM 4177 O O . VAL A 1 500 ? 11.171 -0.536 37.059 1.00 87.06 500 VAL A O 1
ATOM 4180 N N . GLU A 1 501 ? 10.798 1.495 37.957 1.00 81.81 501 GLU A N 1
ATOM 4181 C CA . GLU A 1 501 ? 10.445 0.979 39.283 1.00 81.81 501 GLU A CA 1
ATOM 4182 C C . GLU A 1 501 ? 9.002 0.466 39.350 1.00 81.81 501 GLU A C 1
ATOM 4184 O O . GLU A 1 501 ? 8.711 -0.482 40.081 1.00 81.81 501 GLU A O 1
ATOM 4189 N N . ASN A 1 502 ? 8.085 1.077 38.597 1.00 82.56 502 ASN A N 1
ATOM 4190 C CA . ASN A 1 502 ? 6.660 0.755 38.641 1.00 82.56 502 ASN A CA 1
ATOM 4191 C C . ASN A 1 502 ? 5.955 1.005 37.294 1.00 82.56 502 ASN A C 1
ATOM 4193 O O . ASN A 1 502 ? 6.536 1.523 36.338 1.00 82.56 502 ASN A O 1
ATOM 4197 N N . LEU A 1 503 ? 4.687 0.588 37.215 1.00 83.62 503 LEU A N 1
ATOM 4198 C CA . LEU A 1 503 ? 3.882 0.702 36.000 1.00 83.62 503 LEU A CA 1
ATOM 4199 C C . LEU A 1 503 ? 3.527 2.155 35.660 1.00 83.62 503 LEU A C 1
ATOM 4201 O O . LEU A 1 503 ? 3.490 2.499 34.481 1.00 83.62 503 LEU A O 1
ATOM 4205 N N . GLU A 1 504 ? 3.285 3.003 36.662 1.00 85.38 504 GLU A N 1
ATOM 4206 C CA . GLU A 1 504 ? 2.960 4.414 36.435 1.00 85.38 504 GLU A CA 1
ATOM 4207 C C . GLU A 1 504 ? 4.123 5.140 35.744 1.00 85.38 504 GLU A C 1
ATOM 4209 O O . GLU A 1 504 ? 3.914 5.844 34.758 1.00 85.38 504 GLU A O 1
ATOM 4214 N N . GLU A 1 505 ? 5.360 4.880 36.171 1.00 87.06 505 GLU A N 1
ATOM 4215 C CA . GLU A 1 505 ? 6.566 5.426 35.547 1.00 87.06 505 GLU A CA 1
ATOM 4216 C C . GLU A 1 505 ? 6.717 4.967 34.086 1.00 87.06 505 GLU A C 1
ATOM 4218 O O . GLU A 1 505 ? 7.070 5.766 33.213 1.00 87.06 505 GLU A O 1
ATOM 4223 N N . PHE A 1 506 ? 6.413 3.698 33.787 1.00 89.62 506 PHE A N 1
ATOM 4224 C CA . PHE A 1 506 ? 6.396 3.199 32.408 1.00 89.62 506 PHE A CA 1
ATOM 4225 C C . PHE A 1 506 ? 5.366 3.947 31.551 1.00 89.62 506 PHE A C 1
ATOM 4227 O O . PHE A 1 506 ? 5.687 4.400 30.449 1.00 89.62 506 PHE A O 1
ATOM 4234 N N . VAL A 1 507 ? 4.144 4.108 32.065 1.00 89.31 507 VAL A N 1
ATOM 4235 C CA . VAL A 1 507 ? 3.058 4.816 31.377 1.00 89.31 507 VAL A CA 1
ATOM 4236 C C . VAL A 1 507 ? 3.415 6.283 31.145 1.00 89.31 507 VAL A C 1
ATOM 4238 O O . VAL A 1 507 ? 3.222 6.788 30.040 1.00 89.31 507 VAL A O 1
ATOM 4241 N N . ASP A 1 508 ? 3.992 6.957 32.137 1.00 89.44 508 ASP A N 1
ATOM 4242 C CA . ASP A 1 508 ? 4.418 8.351 32.017 1.00 89.44 508 ASP A CA 1
ATOM 4243 C C . ASP A 1 508 ? 5.560 8.526 31.011 1.00 89.44 508 ASP A C 1
ATOM 4245 O O . ASP A 1 508 ? 5.609 9.526 30.293 1.00 89.44 508 ASP A O 1
ATOM 4249 N N . ASN A 1 509 ? 6.478 7.561 30.919 1.00 89.44 509 ASN A N 1
ATOM 4250 C CA . ASN A 1 509 ? 7.535 7.583 29.911 1.00 89.44 509 ASN A CA 1
ATOM 4251 C C . ASN A 1 509 ? 6.996 7.334 28.499 1.00 89.44 509 ASN A C 1
ATOM 4253 O O . ASN A 1 509 ? 7.444 7.998 27.565 1.00 89.44 509 ASN A O 1
ATOM 4257 N N . LEU A 1 510 ? 6.006 6.452 28.342 1.00 91.12 510 LEU A N 1
ATOM 4258 C CA . LEU A 1 510 ? 5.312 6.268 27.068 1.00 91.12 510 LEU A CA 1
ATOM 4259 C C . LEU A 1 510 ? 4.537 7.519 26.651 1.00 91.12 510 LEU A C 1
ATOM 4261 O O . LEU A 1 510 ? 4.668 7.947 25.511 1.00 91.12 510 LEU A O 1
ATOM 4265 N N . ALA A 1 511 ? 3.784 8.135 27.566 1.00 89.12 511 ALA A N 1
ATOM 4266 C CA . ALA A 1 511 ? 2.940 9.299 27.282 1.00 89.12 511 ALA A CA 1
ATOM 4267 C C . ALA A 1 511 ? 3.727 10.543 26.819 1.00 89.12 511 ALA A C 1
ATOM 4269 O O . ALA A 1 511 ? 3.154 11.457 26.226 1.00 89.12 511 ALA A O 1
ATOM 4270 N N . LYS A 1 512 ? 5.043 10.596 27.068 1.00 88.62 512 LYS A N 1
ATOM 4271 C CA . LYS A 1 512 ? 5.932 11.659 26.564 1.00 88.62 512 LYS A CA 1
ATOM 4272 C C . LYS A 1 512 ? 6.173 11.571 25.052 1.00 88.62 512 LYS A C 1
ATOM 4274 O O . LYS A 1 512 ? 6.634 12.550 24.463 1.00 88.62 512 LYS A O 1
ATOM 4279 N N . LEU A 1 513 ? 5.876 10.438 24.411 1.00 86.62 513 LEU A N 1
ATOM 4280 C CA . LEU A 1 513 ? 6.024 10.265 22.967 1.00 86.62 513 LEU A CA 1
ATOM 4281 C C . LEU A 1 513 ? 4.875 10.964 22.219 1.00 86.62 513 LEU A C 1
ATOM 4283 O O . LEU A 1 513 ? 3.797 10.414 22.031 1.00 86.62 513 LEU A O 1
ATOM 4287 N N . SER A 1 514 ? 5.101 12.190 21.744 1.00 73.06 514 SER A N 1
ATOM 4288 C CA . SER A 1 514 ? 4.049 12.990 21.091 1.00 73.06 514 SER A CA 1
ATOM 4289 C C . SER A 1 514 ? 3.767 12.625 19.623 1.00 73.06 514 SER A C 1
ATOM 4291 O O . SER A 1 514 ? 2.729 13.010 19.093 1.00 73.06 514 SER A O 1
ATOM 4293 N N . ASN A 1 515 ? 4.674 11.901 18.953 1.00 69.62 515 ASN A N 1
ATOM 4294 C CA . ASN A 1 515 ? 4.691 11.743 17.488 1.00 69.62 515 ASN A CA 1
ATOM 4295 C C . ASN A 1 515 ? 4.514 10.277 17.044 1.00 69.62 515 ASN A C 1
ATOM 4297 O O . ASN A 1 515 ? 5.291 9.764 16.236 1.00 69.62 515 ASN A O 1
ATOM 4301 N N . ILE A 1 516 ? 3.517 9.582 17.594 1.00 80.62 516 ILE A N 1
ATOM 4302 C CA . ILE A 1 516 ? 3.196 8.206 17.194 1.00 80.62 516 ILE A CA 1
ATOM 4303 C C . ILE A 1 516 ? 2.013 8.233 16.225 1.00 80.62 516 ILE A C 1
ATOM 4305 O O . ILE A 1 516 ? 0.922 8.666 16.590 1.00 80.62 516 ILE A O 1
ATOM 4309 N N . ASP A 1 517 ? 2.219 7.744 15.007 1.00 79.44 517 ASP A N 1
ATOM 4310 C CA . ASP A 1 517 ? 1.161 7.462 14.047 1.00 79.44 517 ASP A CA 1
ATOM 4311 C C . ASP A 1 517 ? 1.432 6.132 13.328 1.00 79.44 517 ASP A C 1
ATOM 4313 O O . ASP A 1 517 ? 2.429 5.458 13.578 1.00 79.44 517 ASP A O 1
ATOM 4317 N N . GLU A 1 518 ? 0.513 5.700 12.466 1.00 74.94 518 GLU A N 1
ATOM 4318 C CA . GLU A 1 518 ? 0.626 4.403 11.786 1.00 74.94 518 GLU A CA 1
ATOM 4319 C C . GLU A 1 518 ? 1.879 4.312 10.897 1.00 74.94 518 GLU A C 1
ATOM 4321 O O . GLU A 1 518 ? 2.490 3.249 10.801 1.00 74.94 518 GLU A O 1
ATOM 4326 N N . SER A 1 519 ? 2.320 5.436 10.319 1.00 79.38 519 SER A N 1
ATOM 4327 C CA . SER A 1 519 ? 3.547 5.480 9.519 1.00 79.38 519 SER A CA 1
ATOM 4328 C C . SER A 1 519 ? 4.797 5.329 10.385 1.00 79.38 519 SER A C 1
ATOM 4330 O O . SER A 1 519 ? 5.738 4.643 9.985 1.00 79.38 519 SER A O 1
ATOM 4332 N N . THR A 1 520 ? 4.796 5.888 11.604 1.00 84.00 520 THR A N 1
ATOM 4333 C CA . THR A 1 520 ? 5.946 5.754 12.503 1.00 84.00 520 THR A CA 1
ATOM 4334 C C . THR A 1 520 ? 6.084 4.356 13.096 1.00 84.00 520 THR A C 1
ATOM 4336 O O . THR A 1 520 ? 7.208 3.890 13.280 1.00 84.00 520 THR A O 1
ATOM 4339 N N . LEU A 1 521 ? 4.974 3.643 13.310 1.00 86.94 521 LEU A N 1
ATOM 4340 C CA . LEU A 1 521 ? 4.993 2.233 13.721 1.00 86.94 521 LEU A CA 1
ATOM 4341 C C . LEU A 1 521 ? 5.559 1.308 12.636 1.00 86.94 521 LEU A C 1
ATOM 4343 O O . LEU A 1 521 ? 6.233 0.328 12.954 1.00 86.94 521 LEU A O 1
ATOM 4347 N N . GLU A 1 522 ? 5.336 1.628 11.360 1.00 87.94 522 GLU A N 1
ATOM 4348 C CA . GLU A 1 522 ? 5.847 0.825 10.245 1.00 87.94 522 GLU A CA 1
ATOM 4349 C C . GLU A 1 522 ? 7.381 0.828 10.183 1.00 87.94 522 GLU A C 1
ATOM 4351 O O . GLU A 1 522 ? 7.989 -0.189 9.854 1.00 87.94 522 GLU A O 1
ATOM 4356 N N . HIS A 1 523 ? 8.032 1.916 10.609 1.00 90.12 523 HIS A N 1
ATOM 4357 C CA . HIS A 1 523 ? 9.493 1.964 10.709 1.00 90.12 523 HIS A CA 1
ATOM 4358 C C . HIS A 1 523 ? 10.064 0.877 11.632 1.00 90.12 523 HIS A C 1
ATOM 4360 O O . HIS A 1 523 ? 11.120 0.322 11.322 1.00 90.12 523 HIS A O 1
ATOM 4366 N N . ILE A 1 524 ? 9.364 0.519 12.716 1.00 91.50 524 ILE A N 1
ATOM 4367 C CA . ILE A 1 524 ? 9.796 -0.550 13.632 1.00 91.50 524 ILE A CA 1
ATOM 4368 C C . ILE A 1 524 ? 9.754 -1.906 12.922 1.00 91.50 524 ILE A C 1
ATOM 4370 O O . ILE A 1 524 ? 10.684 -2.703 13.065 1.00 91.50 524 ILE A O 1
ATOM 4374 N N . LYS A 1 525 ? 8.720 -2.155 12.109 1.00 91.88 525 LYS A N 1
ATOM 4375 C CA . LYS A 1 525 ? 8.609 -3.385 11.314 1.00 91.88 525 LYS A CA 1
ATOM 4376 C C . LYS A 1 525 ? 9.686 -3.455 10.236 1.00 91.88 525 LYS A C 1
ATOM 4378 O O . LYS A 1 525 ? 10.367 -4.468 10.137 1.00 91.88 525 LYS A O 1
ATOM 4383 N N . VAL A 1 526 ? 9.934 -2.356 9.518 1.00 88.88 526 VAL A N 1
ATOM 4384 C CA . VAL A 1 526 ? 11.023 -2.270 8.526 1.00 88.88 526 VAL A CA 1
ATOM 4385 C C . VAL A 1 526 ? 12.379 -2.586 9.164 1.00 88.88 526 VAL A C 1
ATOM 4387 O O . VAL A 1 526 ? 13.183 -3.313 8.580 1.00 88.88 526 VAL A O 1
ATOM 4390 N N . VAL A 1 527 ? 12.638 -2.077 10.371 1.00 91.06 527 VAL A N 1
ATOM 4391 C CA . VAL A 1 527 ? 13.854 -2.390 11.138 1.00 91.06 527 VAL A CA 1
ATOM 4392 C C . VAL A 1 527 ? 13.903 -3.864 11.529 1.00 91.06 527 VAL A C 1
ATOM 4394 O O . VAL A 1 527 ? 14.959 -4.478 11.406 1.00 91.06 527 VAL A O 1
ATOM 4397 N N . ASN A 1 528 ? 12.785 -4.442 11.967 1.00 92.56 528 ASN A N 1
ATOM 4398 C CA . ASN A 1 528 ? 12.698 -5.858 12.316 1.00 92.56 528 ASN A CA 1
ATOM 4399 C C . ASN A 1 528 ? 12.965 -6.772 11.106 1.00 92.56 528 ASN A C 1
ATOM 4401 O O . ASN A 1 528 ? 13.741 -7.719 11.211 1.00 92.56 528 ASN A O 1
ATOM 4405 N N . ASP A 1 529 ? 12.397 -6.449 9.945 1.00 88.44 529 ASP A N 1
ATOM 4406 C CA . ASP A 1 529 ? 12.575 -7.216 8.707 1.00 88.44 529 ASP A CA 1
ATOM 4407 C C . ASP A 1 529 ? 14.009 -7.119 8.163 1.00 88.44 529 ASP A C 1
ATOM 4409 O O . ASP A 1 529 ? 14.519 -8.055 7.549 1.00 88.44 529 ASP A O 1
ATOM 4413 N N . ASN A 1 530 ? 14.691 -5.999 8.424 1.00 85.94 530 ASN A N 1
ATOM 4414 C CA . ASN A 1 530 ? 16.071 -5.746 7.999 1.00 85.94 530 ASN A CA 1
ATOM 4415 C C . ASN A 1 530 ? 17.073 -5.843 9.164 1.00 85.94 530 ASN A C 1
ATOM 4417 O O . ASN A 1 530 ? 18.186 -5.316 9.079 1.00 85.94 530 ASN A O 1
ATOM 4421 N N . ILE A 1 531 ? 16.712 -6.532 10.251 1.00 86.56 531 ILE A N 1
ATOM 4422 C CA . ILE A 1 531 ? 17.494 -6.532 11.495 1.00 86.56 531 ILE A CA 1
ATOM 4423 C C . ILE A 1 531 ? 18.913 -7.079 11.306 1.00 86.56 531 ILE A C 1
ATOM 4425 O O . ILE A 1 531 ? 19.844 -6.616 11.956 1.00 86.56 531 ILE A O 1
ATOM 4429 N N . GLN A 1 532 ? 19.109 -8.015 10.373 1.00 77.25 532 GLN A N 1
ATOM 4430 C CA . GLN A 1 532 ? 20.428 -8.569 10.049 1.00 77.25 532 GLN A CA 1
ATOM 4431 C C . GLN A 1 532 ? 21.364 -7.517 9.436 1.00 77.25 532 GLN A C 1
ATOM 4433 O O . GLN A 1 532 ? 22.545 -7.473 9.775 1.00 77.25 532 GLN A O 1
ATOM 4438 N N . ILE A 1 533 ? 20.832 -6.637 8.582 1.00 77.06 533 ILE A N 1
ATOM 4439 C CA . ILE A 1 533 ? 21.592 -5.540 7.967 1.00 77.06 533 ILE A CA 1
ATOM 4440 C C . ILE A 1 533 ? 22.022 -4.547 9.050 1.00 77.06 533 ILE A C 1
ATOM 4442 O O . ILE A 1 533 ? 23.177 -4.135 9.102 1.00 77.06 533 ILE A O 1
ATOM 4446 N N . ILE A 1 534 ? 21.114 -4.213 9.965 1.00 84.25 534 ILE A N 1
ATOM 4447 C CA . ILE A 1 534 ? 21.408 -3.289 11.065 1.00 84.25 534 ILE A CA 1
ATOM 4448 C C . ILE A 1 534 ? 22.397 -3.921 12.052 1.00 84.25 534 ILE A C 1
ATOM 4450 O O . ILE A 1 534 ? 23.316 -3.252 12.512 1.00 84.25 534 ILE A O 1
ATOM 4454 N N . HIS A 1 535 ? 22.279 -5.221 12.328 1.00 81.31 535 HIS A N 1
ATOM 4455 C CA . HIS A 1 535 ? 23.249 -5.956 13.136 1.00 81.31 535 HIS A CA 1
ATOM 4456 C C . HIS A 1 535 ? 24.646 -5.926 12.507 1.00 81.31 535 HIS A C 1
ATOM 4458 O O . HIS A 1 535 ? 25.634 -5.735 13.214 1.00 81.31 535 HIS A O 1
ATOM 4464 N N . MET A 1 536 ? 24.742 -6.085 11.185 1.00 79.38 536 MET A N 1
ATOM 4465 C CA . MET A 1 536 ? 25.996 -5.918 10.450 1.00 79.38 536 MET A CA 1
ATOM 4466 C C . MET A 1 536 ? 26.547 -4.496 10.620 1.00 79.38 536 MET A C 1
ATOM 4468 O O . MET A 1 536 ? 27.725 -4.353 10.938 1.00 79.38 536 MET A O 1
AT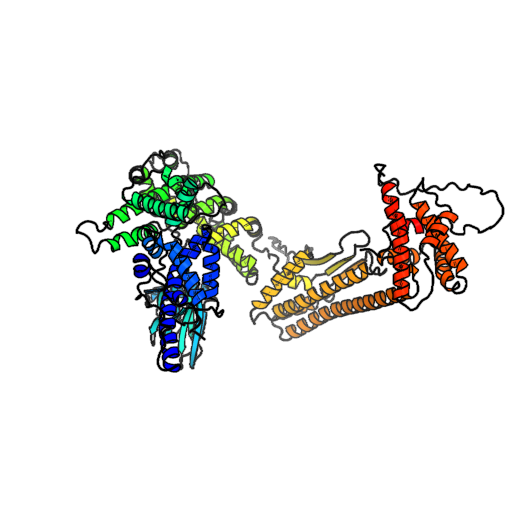OM 4472 N N . TRP A 1 537 ? 25.714 -3.456 10.494 1.00 84.69 537 TRP A N 1
ATOM 4473 C CA . TRP A 1 537 ? 26.147 -2.071 10.726 1.00 84.69 537 TRP A CA 1
ATOM 4474 C C . TRP A 1 537 ? 26.668 -1.848 12.147 1.00 84.69 537 TRP A C 1
ATOM 4476 O O . TRP A 1 537 ? 27.710 -1.230 12.338 1.00 84.69 537 TRP A O 1
ATOM 4486 N N . LEU A 1 538 ? 25.966 -2.391 13.141 1.00 82.75 538 LEU A N 1
ATOM 4487 C CA . LEU A 1 538 ? 26.326 -2.295 14.554 1.00 82.75 538 LEU A CA 1
ATOM 4488 C C . LEU A 1 538 ? 27.548 -3.139 14.933 1.00 82.75 538 LEU A C 1
ATOM 4490 O O . LEU A 1 538 ? 28.197 -2.851 15.936 1.00 82.75 538 LEU A O 1
ATOM 4494 N N . SER A 1 539 ? 27.865 -4.179 14.162 1.00 80.31 539 SER A N 1
ATOM 4495 C CA . SER A 1 539 ? 29.039 -5.036 14.382 1.00 80.31 539 SER A CA 1
ATOM 4496 C C . SER A 1 539 ? 30.289 -4.529 13.667 1.00 80.31 539 SER A C 1
ATOM 4498 O O . SER A 1 539 ? 31.381 -5.003 13.961 1.00 80.31 539 SER A O 1
ATOM 4500 N N . ALA A 1 540 ? 30.137 -3.596 12.730 1.00 74.38 540 ALA A N 1
ATOM 4501 C CA . ALA A 1 540 ? 31.247 -3.043 11.979 1.00 74.38 540 ALA A CA 1
ATOM 4502 C C . ALA A 1 540 ? 32.076 -2.060 12.818 1.00 74.38 540 ALA A C 1
ATOM 4504 O O . ALA A 1 540 ? 31.559 -1.377 13.714 1.00 74.38 540 ALA A O 1
ATOM 4505 N N . ASP A 1 541 ? 33.362 -1.964 12.478 1.00 67.25 541 ASP A N 1
ATOM 4506 C CA . ASP A 1 541 ? 34.248 -0.934 13.012 1.00 67.25 541 ASP A CA 1
ATOM 4507 C C . ASP A 1 541 ? 33.800 0.441 12.503 1.00 67.25 541 ASP A C 1
ATOM 4509 O O . ASP A 1 541 ? 33.289 0.564 11.387 1.00 67.25 541 ASP A O 1
ATOM 4513 N N . GLU A 1 542 ? 34.019 1.492 13.293 1.00 58.69 542 GLU A N 1
ATOM 4514 C CA . GLU A 1 542 ? 33.547 2.859 13.003 1.00 58.69 542 GLU A CA 1
ATOM 4515 C C . GLU A 1 542 ? 34.058 3.415 11.659 1.00 58.69 542 GLU A C 1
ATOM 4517 O O . GLU A 1 542 ? 33.426 4.290 11.064 1.00 58.69 542 GLU A O 1
ATOM 4522 N N . THR A 1 543 ? 35.176 2.882 11.161 1.00 56.88 543 THR A N 1
ATOM 4523 C CA . THR A 1 543 ? 35.818 3.242 9.888 1.00 56.88 543 THR A CA 1
ATOM 4524 C C . THR A 1 543 ? 35.405 2.353 8.715 1.00 56.88 543 THR A C 1
ATOM 4526 O O . THR A 1 543 ? 35.892 2.554 7.601 1.00 56.88 543 THR A O 1
ATOM 4529 N N . THR A 1 544 ? 34.521 1.376 8.935 1.00 60.69 544 THR A N 1
ATOM 4530 C CA . THR A 1 544 ? 34.103 0.440 7.890 1.00 60.69 544 THR A CA 1
ATOM 4531 C C . THR A 1 544 ? 33.349 1.195 6.803 1.00 60.69 544 THR A C 1
ATOM 4533 O O . THR A 1 544 ? 32.294 1.797 7.021 1.00 60.69 544 THR A O 1
ATOM 4536 N N . ILE A 1 545 ? 33.922 1.165 5.606 1.00 58.69 545 ILE A N 1
ATOM 4537 C CA . ILE A 1 545 ? 33.264 1.605 4.387 1.00 58.69 545 ILE A CA 1
ATOM 4538 C C . ILE A 1 545 ? 32.387 0.439 3.942 1.00 58.69 545 ILE A C 1
ATOM 4540 O O . ILE A 1 545 ? 32.905 -0.616 3.574 1.00 58.69 545 ILE A O 1
ATOM 4544 N N . PHE A 1 546 ? 31.070 0.605 4.018 1.00 62.31 546 PHE A N 1
ATOM 4545 C CA . PHE A 1 546 ? 30.142 -0.388 3.497 1.00 62.31 546 PHE A CA 1
ATOM 4546 C C . PHE A 1 546 ? 30.142 -0.300 1.973 1.00 62.31 546 PHE A C 1
ATOM 4548 O O . PHE A 1 546 ? 30.148 0.802 1.417 1.00 62.31 546 PHE A O 1
ATOM 4555 N N . ASP A 1 547 ? 30.163 -1.457 1.307 1.00 55.94 547 ASP A N 1
ATOM 4556 C CA . ASP A 1 547 ? 30.150 -1.545 -0.154 1.00 55.94 547 ASP A CA 1
ATOM 4557 C C . ASP A 1 547 ? 28.952 -0.748 -0.695 1.00 55.94 547 ASP A C 1
ATOM 4559 O O . ASP A 1 547 ? 27.785 -1.106 -0.521 1.00 55.94 547 ASP A O 1
ATOM 4563 N N . ASN A 1 548 ? 29.251 0.400 -1.296 1.00 67.62 548 ASN A N 1
ATOM 4564 C CA . ASN A 1 548 ? 28.278 1.271 -1.933 1.00 67.62 548 ASN A CA 1
ATOM 4565 C C . ASN A 1 548 ? 28.459 1.137 -3.442 1.00 67.62 548 ASN A C 1
ATOM 4567 O O . ASN A 1 548 ? 29.595 1.175 -3.900 1.00 67.62 548 ASN A O 1
ATOM 4571 N N . ALA A 1 549 ? 27.377 1.059 -4.225 1.00 72.31 549 ALA A N 1
ATOM 4572 C CA . ALA A 1 549 ? 27.431 1.092 -5.687 1.00 72.31 549 ALA A CA 1
ATOM 4573 C C . ALA A 1 549 ? 28.426 2.117 -6.262 1.00 72.31 549 ALA A C 1
ATOM 4575 O O . ALA A 1 549 ? 29.138 1.805 -7.204 1.00 72.31 549 ALA A O 1
ATOM 4576 N N . LEU A 1 550 ? 28.563 3.314 -5.689 1.00 72.81 550 LEU A N 1
ATOM 4577 C CA . LEU A 1 550 ? 29.552 4.288 -6.179 1.00 72.81 550 LEU A CA 1
ATOM 4578 C C . LEU A 1 550 ? 31.008 3.903 -5.866 1.00 72.81 550 LEU A C 1
ATOM 4580 O O . LEU A 1 550 ? 31.917 4.242 -6.619 1.00 72.81 550 LEU A O 1
ATOM 4584 N N . ILE A 1 551 ? 31.236 3.191 -4.768 1.00 74.88 551 ILE A N 1
ATOM 4585 C CA . ILE A 1 551 ? 32.550 2.690 -4.349 1.00 74.88 551 ILE A CA 1
ATOM 4586 C C . ILE A 1 551 ? 32.906 1.449 -5.162 1.00 74.88 551 ILE A C 1
ATOM 4588 O O . ILE A 1 551 ? 33.982 1.398 -5.757 1.00 74.88 551 ILE A O 1
ATOM 4592 N N . THR A 1 552 ? 31.977 0.500 -5.275 1.00 78.50 552 THR A N 1
ATOM 4593 C CA . THR A 1 552 ? 32.087 -0.646 -6.179 1.00 78.50 552 THR A CA 1
ATOM 4594 C C . THR A 1 552 ? 32.368 -0.163 -7.604 1.00 78.50 552 THR A C 1
ATOM 4596 O O . THR A 1 552 ? 33.319 -0.637 -8.219 1.00 78.50 552 THR A O 1
ATOM 4599 N N . MET A 1 553 ? 31.654 0.865 -8.086 1.00 83.94 553 MET A N 1
ATOM 4600 C CA . MET A 1 553 ? 31.892 1.493 -9.389 1.00 83.94 553 MET A CA 1
ATOM 4601 C C . MET A 1 553 ? 33.346 1.921 -9.565 1.00 83.94 553 MET A C 1
ATOM 4603 O O . MET A 1 553 ? 33.968 1.559 -10.565 1.00 83.94 553 MET A O 1
ATOM 4607 N N . GLU A 1 554 ? 33.886 2.692 -8.614 1.00 79.19 554 GLU A N 1
ATOM 4608 C CA . GLU A 1 554 ? 35.280 3.125 -8.665 1.00 79.19 554 GLU A CA 1
ATOM 4609 C C . GLU A 1 554 ? 36.211 1.913 -8.724 1.00 79.19 554 GLU A C 1
ATOM 4611 O O . GLU A 1 554 ? 37.071 1.851 -9.600 1.00 79.19 554 GLU A O 1
ATOM 4616 N N . HIS A 1 555 ? 36.033 0.940 -7.826 1.00 80.75 555 HIS A N 1
ATOM 4617 C CA . HIS A 1 555 ? 36.904 -0.230 -7.723 1.00 80.75 555 HIS A CA 1
ATOM 4618 C C . HIS A 1 555 ? 36.865 -1.136 -8.955 1.00 80.75 555 HIS A C 1
ATOM 4620 O O . HIS A 1 555 ? 37.911 -1.670 -9.327 1.00 80.75 555 HIS A O 1
ATOM 4626 N N . LEU A 1 556 ? 35.735 -1.233 -9.658 1.00 84.81 556 LEU A N 1
ATOM 4627 C CA . LEU A 1 556 ? 35.672 -1.931 -10.942 1.00 84.81 556 LEU A CA 1
ATOM 4628 C C . LEU A 1 556 ? 36.656 -1.338 -11.964 1.00 84.81 556 LEU A C 1
ATOM 4630 O O . LEU A 1 556 ? 37.331 -2.089 -12.664 1.00 84.81 556 LEU A O 1
ATOM 4634 N N . TYR A 1 557 ? 36.829 -0.015 -11.997 1.00 83.62 557 TYR A N 1
ATOM 4635 C CA . TYR A 1 557 ? 37.835 0.627 -12.852 1.00 83.62 557 TYR A CA 1
ATOM 4636 C C . TYR A 1 557 ? 39.269 0.556 -12.303 1.00 83.62 557 TYR A C 1
ATOM 4638 O O . TYR A 1 557 ? 40.213 0.766 -13.066 1.00 83.62 557 TYR A O 1
ATOM 4646 N N . LYS A 1 558 ? 39.466 0.244 -11.013 1.00 80.50 558 LYS A N 1
ATOM 4647 C CA . LYS A 1 558 ? 40.809 0.096 -10.415 1.00 80.50 558 LYS A CA 1
ATOM 4648 C C . LYS A 1 558 ? 41.358 -1.322 -10.537 1.00 80.50 558 LYS A C 1
ATOM 4650 O O . LYS A 1 558 ? 42.551 -1.478 -10.770 1.00 80.50 558 LYS A O 1
ATOM 4655 N N . THR A 1 559 ? 40.513 -2.332 -10.338 1.00 84.31 559 THR A N 1
ATOM 4656 C CA . THR A 1 559 ? 40.927 -3.741 -10.196 1.00 84.31 559 THR A CA 1
ATOM 4657 C C . THR A 1 559 ? 39.958 -4.746 -10.833 1.00 84.31 559 THR A C 1
ATOM 4659 O O . THR A 1 559 ? 40.227 -5.944 -10.814 1.00 84.31 559 THR A O 1
ATOM 4662 N N . GLY A 1 560 ? 38.845 -4.294 -11.422 1.00 87.38 560 GLY A N 1
ATOM 4663 C CA . GLY A 1 560 ? 37.785 -5.169 -11.929 1.00 87.38 560 GLY A CA 1
ATOM 4664 C C . GLY A 1 560 ? 38.193 -6.035 -13.125 1.00 87.38 560 GLY A C 1
ATOM 4665 O O . GLY A 1 560 ? 38.764 -5.546 -14.099 1.00 87.38 560 GLY A O 1
ATOM 4666 N N . THR A 1 561 ? 37.845 -7.317 -13.092 1.00 89.19 561 THR A N 1
ATOM 4667 C CA . THR A 1 561 ? 38.053 -8.285 -14.176 1.00 89.19 561 THR A CA 1
ATOM 4668 C C . THR A 1 561 ? 36.764 -9.059 -14.423 1.00 89.19 561 THR A C 1
ATOM 4670 O O . THR A 1 561 ? 36.218 -9.664 -13.509 1.00 89.19 561 THR A O 1
ATOM 4673 N N . VAL A 1 562 ? 36.282 -9.055 -15.662 1.00 91.31 562 VAL A N 1
ATOM 4674 C CA . VAL A 1 562 ? 35.157 -9.875 -16.119 1.00 91.31 562 VAL A CA 1
ATOM 4675 C C . VAL A 1 562 ? 35.659 -11.279 -16.424 1.00 91.31 562 VAL A C 1
ATOM 4677 O O . VAL A 1 562 ? 36.590 -11.430 -17.218 1.00 91.31 562 VAL A O 1
ATOM 4680 N N . GLN A 1 563 ? 35.009 -12.289 -15.858 1.00 91.38 563 GLN A N 1
ATOM 4681 C CA . GLN A 1 563 ? 35.241 -13.698 -16.159 1.00 91.38 563 GLN A CA 1
ATOM 4682 C C . GLN A 1 563 ? 33.963 -14.296 -16.753 1.00 91.38 563 GLN A C 1
ATOM 4684 O O . GLN A 1 563 ? 32.900 -14.235 -16.140 1.00 91.38 563 GLN A O 1
ATOM 4689 N N . ILE A 1 564 ? 34.039 -14.837 -17.969 1.00 89.50 564 ILE A N 1
ATOM 4690 C CA . ILE A 1 564 ? 32.917 -15.497 -18.653 1.00 89.50 564 ILE A CA 1
ATOM 4691 C C . ILE A 1 564 ? 33.238 -16.980 -18.792 1.00 89.50 564 ILE A C 1
ATOM 4693 O O . ILE A 1 564 ? 34.242 -17.327 -19.412 1.00 89.50 564 ILE A O 1
ATOM 4697 N N . HIS A 1 565 ? 32.356 -17.846 -18.294 1.00 87.88 565 HIS A N 1
ATOM 4698 C CA . HIS A 1 565 ? 32.508 -19.298 -18.342 1.00 87.88 565 HIS A CA 1
ATOM 4699 C C . HIS A 1 565 ? 31.429 -19.921 -19.233 1.00 87.88 565 HIS A C 1
ATOM 4701 O O . HIS A 1 565 ? 30.239 -19.883 -18.909 1.00 87.88 565 HIS A O 1
ATOM 4707 N N . LEU A 1 566 ? 31.847 -20.542 -20.336 1.00 82.69 566 LEU A N 1
ATOM 4708 C CA . LEU A 1 566 ? 30.975 -21.305 -21.232 1.00 82.69 566 LEU A CA 1
ATOM 4709 C C . LEU A 1 566 ? 30.963 -22.774 -20.795 1.00 82.69 566 LEU A C 1
ATOM 4711 O O . LEU A 1 566 ? 32.022 -23.387 -20.684 1.00 82.69 566 LEU A O 1
ATOM 4715 N N . ARG A 1 567 ? 29.796 -23.333 -20.454 1.00 78.00 567 ARG A N 1
ATOM 4716 C CA . ARG A 1 567 ? 29.674 -24.672 -19.842 1.00 78.00 567 ARG A CA 1
ATOM 4717 C C . ARG A 1 567 ? 28.536 -25.531 -20.406 1.00 78.00 567 ARG A C 1
ATOM 4719 O O . ARG A 1 567 ? 28.299 -26.629 -19.892 1.00 78.00 567 ARG A O 1
ATOM 4726 N N . ASN A 1 568 ? 27.868 -25.102 -21.476 1.00 68.06 568 ASN A N 1
ATOM 4727 C CA . ASN A 1 568 ? 26.711 -25.819 -22.018 1.00 68.06 568 ASN A CA 1
ATOM 4728 C C . ASN A 1 568 ? 27.074 -27.224 -22.529 1.00 68.06 568 ASN A C 1
ATOM 4730 O O . ASN A 1 568 ? 26.239 -28.121 -22.446 1.00 68.06 568 ASN A O 1
ATOM 4734 N N . LEU A 1 569 ? 28.315 -27.460 -22.983 1.00 62.19 569 LEU A N 1
ATOM 4735 C CA . LEU A 1 569 ? 28.763 -28.791 -23.431 1.00 62.19 569 LEU A CA 1
ATOM 4736 C C . LEU A 1 569 ? 28.651 -29.869 -22.335 1.00 62.19 569 LEU A C 1
ATOM 4738 O O . LEU A 1 569 ? 28.386 -31.027 -22.640 1.00 62.19 569 LEU A O 1
ATOM 4742 N N . ILE A 1 570 ? 28.823 -29.497 -21.063 1.00 65.94 570 ILE A N 1
ATOM 4743 C CA . ILE A 1 570 ? 28.709 -30.406 -19.908 1.00 65.94 570 ILE A CA 1
ATOM 4744 C C . ILE A 1 570 ? 27.340 -30.306 -19.218 1.00 65.94 570 ILE A C 1
ATOM 4746 O O . ILE A 1 570 ? 27.219 -30.637 -18.039 1.00 65.94 570 ILE A O 1
ATOM 4750 N N . ASN A 1 571 ? 26.314 -29.820 -19.931 1.00 62.66 571 ASN A N 1
ATOM 4751 C CA . ASN A 1 571 ? 24.956 -29.592 -19.424 1.00 62.66 571 ASN A CA 1
ATOM 4752 C C . ASN A 1 571 ? 24.896 -28.702 -18.168 1.00 62.66 571 ASN A C 1
ATOM 4754 O O . ASN A 1 571 ? 23.986 -28.832 -17.349 1.00 62.66 571 ASN A O 1
ATOM 4758 N N . LYS A 1 572 ? 25.860 -27.788 -18.003 1.00 64.31 572 LYS A N 1
ATOM 4759 C CA . LYS A 1 572 ? 25.831 -26.758 -16.960 1.00 64.31 572 LYS A CA 1
ATOM 4760 C C . LYS A 1 572 ? 25.531 -25.404 -17.582 1.00 64.31 572 LYS A C 1
ATOM 4762 O O . LYS A 1 572 ? 25.922 -25.128 -18.711 1.00 64.31 572 LYS A O 1
ATOM 4767 N N . GLN A 1 573 ? 24.862 -24.551 -16.819 1.00 79.88 573 GLN A N 1
ATOM 4768 C CA . GLN A 1 573 ? 24.570 -23.193 -17.247 1.00 79.88 573 GLN A CA 1
ATOM 4769 C C . GLN A 1 573 ? 25.873 -22.384 -17.345 1.00 79.88 573 GLN A C 1
ATOM 4771 O O . GLN A 1 573 ? 26.635 -22.302 -16.378 1.00 79.88 573 GLN A O 1
ATOM 4776 N N . SER A 1 574 ? 26.131 -21.816 -18.523 1.00 85.50 574 SER A N 1
ATOM 4777 C CA . SER A 1 574 ? 27.153 -20.781 -18.717 1.00 85.50 574 SER A CA 1
ATOM 4778 C C . SER A 1 574 ? 26.808 -19.555 -17.858 1.00 85.50 574 SER A C 1
ATOM 4780 O O . SER A 1 574 ? 25.630 -19.288 -17.629 1.00 85.50 574 SER A O 1
ATOM 4782 N N . TYR A 1 575 ? 27.807 -18.829 -17.360 1.00 88.19 575 TYR A N 1
ATOM 4783 C CA . TYR A 1 575 ? 27.615 -17.629 -16.532 1.00 88.19 575 TYR A CA 1
ATOM 4784 C C . TYR A 1 575 ? 28.786 -16.661 -16.703 1.00 88.19 575 TYR A C 1
ATOM 4786 O O . TYR A 1 575 ? 29.821 -17.023 -17.269 1.00 88.19 575 TYR A O 1
ATOM 4794 N N . PHE A 1 576 ? 28.630 -15.437 -16.206 1.00 91.06 576 PHE A N 1
ATOM 4795 C CA . PHE A 1 576 ? 29.745 -14.516 -16.033 1.00 91.06 576 PHE A CA 1
ATOM 4796 C C . PHE A 1 576 ? 29.721 -13.875 -14.648 1.00 91.06 576 PHE A C 1
ATOM 4798 O O . PHE A 1 576 ? 28.666 -13.758 -14.026 1.00 91.06 576 PHE A O 1
ATOM 4805 N N . GLU A 1 577 ? 30.894 -13.474 -14.181 1.00 88.75 577 GLU A N 1
ATOM 4806 C CA . GLU A 1 577 ? 31.094 -12.767 -12.921 1.00 88.75 577 GLU A CA 1
ATOM 4807 C C . GLU A 1 577 ? 32.127 -11.651 -13.097 1.00 88.75 577 GLU A C 1
ATOM 4809 O O . GLU A 1 577 ? 32.919 -11.655 -14.044 1.00 88.75 577 GLU A O 1
ATOM 4814 N N . ILE A 1 578 ? 32.101 -10.664 -12.203 1.00 87.81 578 ILE A N 1
ATOM 4815 C CA . ILE A 1 578 ? 33.098 -9.593 -12.169 1.00 87.81 578 ILE A CA 1
ATOM 4816 C C . ILE A 1 578 ? 33.829 -9.645 -10.834 1.00 87.81 578 ILE A C 1
ATOM 4818 O O . ILE A 1 578 ? 33.216 -9.499 -9.781 1.00 87.81 578 ILE A O 1
ATOM 4822 N N . VAL A 1 579 ? 35.145 -9.825 -10.887 1.00 86.94 579 VAL A N 1
ATOM 4823 C CA . VAL A 1 579 ? 36.019 -9.915 -9.715 1.00 86.94 579 VAL A CA 1
ATOM 4824 C C . VAL A 1 579 ? 36.773 -8.602 -9.538 1.00 86.94 579 VAL A C 1
ATOM 4826 O O . VAL A 1 579 ? 37.377 -8.120 -10.493 1.00 86.94 579 VAL A O 1
ATOM 4829 N N . TYR A 1 580 ? 36.769 -8.022 -8.340 1.00 84.00 580 TYR A N 1
ATOM 4830 C CA . TYR A 1 580 ? 37.534 -6.813 -8.012 1.00 84.00 580 TYR A CA 1
ATOM 4831 C C . TYR A 1 580 ? 38.154 -6.903 -6.617 1.00 84.00 580 TYR A C 1
ATOM 4833 O O . TYR A 1 580 ? 37.756 -7.727 -5.799 1.00 84.00 580 TYR A O 1
ATOM 4841 N N . SER A 1 581 ? 39.133 -6.046 -6.333 1.00 78.62 581 SER A N 1
ATOM 4842 C CA . SER A 1 581 ? 39.838 -6.035 -5.046 1.00 78.62 581 SER A CA 1
ATOM 4843 C C . SER A 1 581 ? 39.878 -4.645 -4.409 1.00 78.62 581 SER A C 1
ATOM 4845 O O . SER A 1 581 ? 40.082 -3.635 -5.097 1.00 78.62 581 SER A O 1
ATOM 4847 N N . ILE A 1 582 ? 39.729 -4.608 -3.082 1.00 73.69 582 ILE A N 1
ATOM 4848 C CA . ILE A 1 582 ? 39.848 -3.415 -2.234 1.00 73.69 582 ILE A CA 1
ATOM 4849 C C . ILE A 1 582 ? 41.038 -3.600 -1.283 1.00 73.69 582 ILE A C 1
ATOM 4851 O O . ILE A 1 582 ? 41.163 -4.633 -0.624 1.00 73.69 582 ILE A O 1
ATOM 4855 N N . ALA A 1 583 ? 41.917 -2.598 -1.202 1.00 66.56 583 ALA A N 1
ATOM 4856 C CA . ALA A 1 583 ? 43.019 -2.592 -0.243 1.00 66.56 583 ALA A CA 1
ATOM 4857 C C . ALA A 1 583 ? 42.493 -2.350 1.180 1.00 66.56 583 ALA A C 1
ATOM 4859 O O . ALA A 1 583 ? 41.790 -1.368 1.428 1.00 66.56 583 ALA A O 1
ATOM 4860 N N . LYS A 1 584 ? 42.855 -3.222 2.124 1.00 51.25 584 LYS A N 1
ATOM 4861 C CA . LYS A 1 584 ? 42.547 -3.054 3.543 1.00 51.25 584 LYS A CA 1
ATOM 4862 C C . LYS A 1 584 ? 43.547 -2.068 4.146 1.00 51.25 584 LYS A C 1
ATOM 4864 O O . LYS A 1 584 ? 44.744 -2.339 4.190 1.00 51.25 584 LYS A O 1
ATOM 4869 N N . ILE A 1 585 ? 43.073 -0.917 4.618 1.00 44.22 585 ILE A N 1
ATOM 4870 C CA . ILE A 1 585 ? 43.915 0.014 5.378 1.00 44.22 585 ILE A CA 1
ATOM 4871 C C . ILE A 1 585 ? 43.926 -0.463 6.833 1.00 44.22 585 ILE A C 1
ATOM 4873 O O . ILE A 1 585 ? 43.043 -0.118 7.613 1.00 44.22 585 ILE A O 1
ATOM 4877 N N . SER A 1 586 ? 44.909 -1.279 7.210 1.00 38.56 586 SER A N 1
ATOM 4878 C CA . SER A 1 586 ? 45.197 -1.553 8.620 1.00 38.56 586 SER A CA 1
ATOM 4879 C C . SER A 1 586 ? 46.124 -0.467 9.159 1.00 38.56 586 SER A C 1
ATOM 4881 O O . SER A 1 586 ? 47.320 -0.465 8.872 1.00 38.56 586 SER A O 1
ATOM 4883 N N . ILE A 1 587 ? 45.584 0.469 9.937 1.00 35.53 587 ILE A N 1
ATOM 4884 C CA . ILE A 1 587 ? 46.408 1.411 10.698 1.00 35.53 587 ILE A CA 1
ATOM 4885 C C . ILE A 1 587 ? 46.863 0.679 11.963 1.00 35.53 587 ILE A C 1
ATOM 4887 O O . ILE A 1 587 ? 46.124 0.614 12.941 1.00 35.53 587 ILE A O 1
ATOM 4891 N N . GLN A 1 588 ? 48.065 0.102 11.950 1.00 36.12 588 GLN A N 1
ATOM 4892 C CA . GLN A 1 588 ? 48.742 -0.239 13.200 1.00 36.12 588 GLN A CA 1
ATOM 4893 C C . GLN A 1 588 ? 49.388 1.036 13.742 1.00 36.12 588 GLN A C 1
ATOM 4895 O O . GLN A 1 588 ? 50.373 1.533 13.197 1.00 36.12 588 GLN A O 1
ATOM 4900 N N . ILE A 1 589 ? 48.799 1.591 14.798 1.00 36.09 589 ILE A N 1
ATOM 4901 C CA . ILE A 1 589 ? 49.448 2.619 15.608 1.00 36.09 589 ILE A CA 1
ATOM 4902 C C . ILE A 1 589 ? 50.451 1.879 16.493 1.00 36.09 589 ILE A C 1
ATOM 4904 O O . ILE A 1 589 ? 50.087 1.352 17.540 1.00 36.09 589 ILE A O 1
ATOM 4908 N N . ASN A 1 590 ? 51.703 1.792 16.049 1.00 34.88 590 ASN A N 1
ATOM 4909 C CA . ASN A 1 590 ? 52.786 1.387 16.936 1.00 34.88 590 ASN A CA 1
ATOM 4910 C C . ASN A 1 590 ? 53.170 2.599 17.786 1.00 34.88 590 ASN A C 1
ATOM 4912 O O . ASN A 1 590 ? 53.836 3.519 17.313 1.00 34.88 590 ASN A O 1
ATOM 4916 N N . GLU A 1 591 ? 52.725 2.602 19.040 1.00 41.50 591 GLU A N 1
ATOM 4917 C CA . GLU A 1 591 ? 53.316 3.426 20.092 1.00 41.50 591 GLU A CA 1
ATOM 4918 C C . GLU A 1 591 ? 54.703 2.864 20.428 1.00 41.50 591 GLU A C 1
ATOM 4920 O O . GLU A 1 591 ? 54.870 2.045 21.329 1.00 41.50 591 GLU A O 1
ATOM 4925 N N . SER A 1 592 ? 55.717 3.280 19.677 1.00 39.69 592 SER A N 1
ATOM 4926 C CA . SER A 1 592 ? 57.096 3.222 20.153 1.00 39.69 592 SER A CA 1
ATOM 4927 C C . SER A 1 592 ? 57.903 4.332 19.498 1.00 39.69 592 SER A C 1
ATOM 4929 O O . SER A 1 592 ? 58.121 4.327 18.286 1.00 39.69 592 SER A O 1
ATOM 4931 N N . ASP A 1 593 ? 58.299 5.286 20.336 1.00 47.41 593 ASP A N 1
ATOM 4932 C CA . ASP A 1 593 ? 59.226 6.367 20.039 1.00 47.41 593 ASP A CA 1
ATOM 4933 C C . ASP A 1 593 ? 60.555 5.861 19.454 1.00 47.41 593 ASP A C 1
ATOM 4935 O O . ASP A 1 593 ? 61.020 4.764 19.766 1.00 47.41 593 ASP A O 1
ATOM 4939 N N . SER A 1 594 ? 61.193 6.750 18.687 1.00 45.78 594 SER A N 1
ATOM 4940 C CA . SER A 1 594 ? 62.553 6.690 18.123 1.00 45.78 594 SER A CA 1
ATOM 4941 C C . SER A 1 594 ? 62.803 5.680 16.997 1.00 45.78 594 SER A C 1
ATOM 4943 O O . SER A 1 594 ? 63.213 4.551 17.227 1.00 45.78 594 SER A O 1
ATOM 4945 N N . ASP A 1 595 ? 62.562 6.108 15.754 1.00 38.22 595 ASP A N 1
ATOM 4946 C CA . ASP A 1 595 ? 63.618 6.320 14.744 1.00 38.22 595 ASP A CA 1
ATOM 4947 C C . ASP A 1 595 ? 62.972 6.566 13.367 1.00 38.22 595 ASP A C 1
ATOM 4949 O O . ASP A 1 595 ? 62.152 5.790 12.876 1.00 38.22 595 ASP A O 1
ATOM 4953 N N . GLU A 1 596 ? 63.294 7.712 12.765 1.00 43.94 596 GLU A N 1
ATOM 4954 C CA . GLU A 1 596 ? 62.480 8.357 11.724 1.00 43.94 596 GLU A CA 1
ATOM 4955 C C . GLU A 1 596 ? 62.732 7.887 10.280 1.00 43.94 596 GLU A C 1
ATOM 4957 O O . GLU A 1 596 ? 62.032 8.352 9.389 1.00 43.94 596 GLU A O 1
ATOM 4962 N N . ASP A 1 597 ? 63.639 6.942 10.004 1.00 39.47 597 ASP A N 1
ATOM 4963 C CA . ASP A 1 597 ? 64.156 6.786 8.627 1.00 39.47 597 ASP A CA 1
ATOM 4964 C C . ASP A 1 597 ? 64.071 5.395 7.973 1.00 39.47 597 ASP A C 1
ATOM 4966 O O . ASP A 1 597 ? 64.636 5.199 6.903 1.00 39.47 597 ASP A O 1
ATOM 4970 N N . ASN A 1 598 ? 63.316 4.429 8.508 1.00 37.34 598 ASN A N 1
ATOM 4971 C CA . ASN A 1 598 ? 63.049 3.173 7.782 1.00 37.34 598 ASN A CA 1
ATOM 4972 C C . ASN A 1 598 ? 61.636 2.630 8.045 1.00 37.34 598 ASN A C 1
ATOM 4974 O O . ASN A 1 598 ? 61.440 1.700 8.824 1.00 37.34 598 ASN A O 1
ATOM 4978 N N . ARG A 1 599 ? 60.629 3.182 7.356 1.00 38.44 599 ARG A N 1
ATOM 4979 C CA . ARG A 1 599 ? 59.320 2.524 7.212 1.00 38.44 599 ARG A CA 1
ATOM 4980 C C . ARG A 1 599 ? 59.310 1.692 5.933 1.00 38.44 599 ARG A C 1
ATOM 4982 O O . ARG A 1 599 ? 58.925 2.177 4.873 1.00 38.44 599 ARG A O 1
ATOM 4989 N N . GLU A 1 600 ? 59.716 0.429 6.033 1.00 37.25 600 GLU A N 1
ATOM 4990 C CA . GLU A 1 600 ? 59.322 -0.570 5.038 1.00 37.25 600 GLU A CA 1
ATOM 4991 C C . GLU A 1 600 ? 57.800 -0.760 5.115 1.00 37.25 600 GLU A C 1
ATOM 4993 O O . GLU A 1 600 ? 57.253 -1.168 6.139 1.00 37.25 600 GLU A O 1
ATOM 4998 N N . ILE A 1 601 ? 57.103 -0.434 4.025 1.00 38.09 601 ILE A N 1
ATOM 4999 C CA . ILE A 1 601 ? 55.670 -0.688 3.852 1.00 38.09 601 ILE A CA 1
ATOM 5000 C C . ILE A 1 601 ? 55.483 -2.208 3.758 1.00 38.09 601 ILE A C 1
ATOM 5002 O O . ILE A 1 601 ? 55.680 -2.800 2.696 1.00 38.09 601 ILE A O 1
ATOM 5006 N N . GLN A 1 602 ? 55.132 -2.858 4.867 1.00 40.31 602 GLN A N 1
ATOM 5007 C CA . GLN A 1 602 ? 54.798 -4.282 4.877 1.00 40.31 602 GLN A CA 1
ATOM 5008 C C . GLN A 1 602 ? 53.330 -4.500 4.469 1.00 40.31 602 GLN A C 1
ATOM 5010 O O . GLN A 1 602 ? 52.420 -3.917 5.048 1.00 40.31 602 GLN A O 1
ATOM 5015 N N . GLN A 1 603 ? 53.162 -5.316 3.420 1.00 41.69 603 GLN A N 1
ATOM 5016 C CA . GLN A 1 603 ? 51.967 -6.015 2.909 1.00 41.69 603 GLN A CA 1
ATOM 5017 C C . GLN A 1 603 ? 50.584 -5.361 3.128 1.00 41.69 603 GLN A C 1
ATOM 5019 O O . GLN A 1 603 ? 49.967 -5.471 4.181 1.00 41.69 603 GLN A O 1
ATOM 5024 N N . GLN A 1 604 ? 50.041 -4.779 2.051 1.00 50.22 604 GLN A N 1
ATOM 5025 C CA . GLN A 1 604 ? 48.614 -4.468 1.927 1.00 50.22 604 GLN A CA 1
ATOM 5026 C C . GLN A 1 604 ? 47.813 -5.765 1.731 1.00 50.22 604 GLN A C 1
ATOM 5028 O O . GLN A 1 604 ? 47.838 -6.346 0.644 1.00 50.22 604 GLN A O 1
ATOM 5033 N N . ASP A 1 605 ? 47.067 -6.198 2.747 1.00 56.09 605 ASP A N 1
ATOM 5034 C CA . ASP A 1 605 ? 46.029 -7.217 2.566 1.00 56.09 605 ASP A CA 1
ATOM 5035 C C . ASP A 1 605 ? 44.955 -6.676 1.609 1.00 56.09 605 ASP A C 1
ATOM 5037 O O . ASP A 1 605 ? 44.397 -5.595 1.815 1.00 56.09 605 ASP A O 1
ATOM 5041 N N . THR A 1 606 ? 44.651 -7.418 0.545 1.00 64.38 606 THR A N 1
ATOM 5042 C CA . THR A 1 606 ? 43.600 -7.062 -0.419 1.00 64.38 606 THR A CA 1
ATOM 5043 C C . THR A 1 606 ? 42.416 -8.008 -0.255 1.00 64.38 606 THR A C 1
ATOM 5045 O O . THR A 1 606 ? 42.561 -9.227 -0.328 1.00 64.38 606 THR A O 1
ATOM 5048 N N . MET A 1 607 ? 41.226 -7.458 -0.006 1.00 68.69 607 MET A N 1
ATOM 5049 C CA . MET A 1 607 ? 39.984 -8.234 -0.018 1.00 68.69 607 MET A CA 1
ATOM 5050 C C . MET A 1 607 ? 39.477 -8.329 -1.452 1.00 68.69 607 MET A C 1
ATOM 5052 O O . MET A 1 607 ? 39.375 -7.310 -2.133 1.00 68.69 607 MET A O 1
ATOM 5056 N N . THR A 1 608 ? 39.179 -9.546 -1.905 1.00 76.06 608 THR A N 1
ATOM 5057 C CA . THR A 1 608 ? 38.640 -9.809 -3.246 1.00 76.06 608 THR A CA 1
ATOM 5058 C C . THR A 1 608 ? 37.139 -10.052 -3.156 1.00 76.06 608 THR A C 1
ATOM 5060 O O . THR A 1 608 ? 36.687 -10.820 -2.310 1.00 76.06 608 THR A O 1
ATOM 5063 N N . PHE A 1 609 ? 36.390 -9.400 -4.035 1.00 77.62 609 PHE A N 1
ATOM 5064 C CA . PHE A 1 609 ? 34.939 -9.451 -4.141 1.00 77.62 609 PHE A CA 1
ATOM 5065 C C . PHE A 1 609 ? 34.553 -9.986 -5.517 1.00 77.62 609 PHE A C 1
ATOM 5067 O O . PHE A 1 609 ? 35.218 -9.685 -6.511 1.00 77.62 609 PHE A O 1
ATOM 5074 N N . THR A 1 610 ? 33.460 -10.743 -5.574 1.00 82.38 610 THR A N 1
ATOM 5075 C CA . THR A 1 610 ? 32.921 -11.314 -6.812 1.00 82.38 610 THR A CA 1
ATOM 5076 C C . THR A 1 610 ? 31.461 -10.906 -6.947 1.00 82.38 610 THR A C 1
ATOM 5078 O O . THR A 1 610 ? 30.653 -11.217 -6.077 1.00 82.38 610 THR A O 1
ATOM 5081 N N . LEU A 1 611 ? 31.126 -10.217 -8.037 1.00 83.94 611 LEU A N 1
ATOM 5082 C CA . LEU A 1 611 ? 29.755 -9.870 -8.400 1.00 83.94 611 LEU A CA 1
ATOM 5083 C C . LEU A 1 611 ? 29.203 -10.940 -9.341 1.00 83.94 611 LEU A C 1
ATOM 5085 O O . LEU A 1 611 ? 29.702 -11.101 -10.459 1.00 83.94 611 LEU A O 1
ATOM 5089 N N . SER A 1 612 ? 28.166 -11.652 -8.901 1.00 87.00 612 SER A N 1
ATOM 5090 C CA . SER A 1 612 ? 27.404 -12.554 -9.767 1.00 87.00 612 SER A CA 1
ATOM 5091 C C . SER A 1 612 ? 26.527 -11.766 -10.748 1.00 87.00 612 SER A C 1
ATOM 5093 O O . SER A 1 612 ? 26.315 -10.568 -10.580 1.00 87.00 612 SER A O 1
ATOM 5095 N N . MET A 1 613 ? 25.940 -12.427 -11.752 1.00 81.56 613 MET A N 1
ATOM 5096 C CA . MET A 1 613 ? 24.986 -11.774 -12.667 1.00 81.56 613 MET A CA 1
ATOM 5097 C C . MET A 1 613 ? 23.840 -11.057 -11.929 1.00 81.56 613 MET A C 1
ATOM 5099 O O . MET A 1 613 ? 23.462 -9.954 -12.313 1.00 81.56 613 MET A O 1
ATOM 5103 N N . ALA A 1 614 ? 23.319 -11.654 -10.850 1.00 76.25 614 ALA A N 1
ATOM 5104 C CA . ALA A 1 614 ? 22.253 -11.049 -10.052 1.00 76.25 614 ALA A CA 1
ATOM 5105 C C . ALA A 1 614 ? 22.738 -9.799 -9.299 1.00 76.25 614 ALA A C 1
ATOM 5107 O O . ALA A 1 614 ? 22.020 -8.798 -9.241 1.00 76.25 614 ALA A O 1
ATOM 5108 N N . ASP A 1 615 ? 23.969 -9.834 -8.781 1.00 79.12 615 ASP A N 1
ATOM 5109 C CA . ASP A 1 615 ? 24.585 -8.692 -8.098 1.00 79.12 615 ASP A CA 1
ATOM 5110 C C . ASP A 1 615 ? 24.909 -7.566 -9.083 1.00 79.12 615 ASP A C 1
ATOM 5112 O O . ASP A 1 615 ? 24.762 -6.396 -8.750 1.00 79.12 615 ASP A O 1
ATOM 5116 N N . ILE A 1 616 ? 25.288 -7.896 -10.322 1.00 83.56 616 ILE A N 1
ATOM 5117 C CA . ILE A 1 616 ? 25.521 -6.923 -11.399 1.00 83.56 616 ILE A CA 1
ATOM 5118 C C . ILE A 1 616 ? 24.206 -6.252 -11.812 1.00 83.56 616 ILE A C 1
ATOM 5120 O O . ILE A 1 616 ? 24.170 -5.035 -11.995 1.00 83.56 616 ILE A O 1
ATOM 5124 N N . ASP A 1 617 ? 23.109 -7.005 -11.915 1.00 78.62 617 ASP A N 1
ATOM 5125 C CA . ASP A 1 617 ? 21.775 -6.450 -12.171 1.00 78.62 617 ASP A CA 1
ATOM 5126 C C . ASP A 1 617 ? 21.292 -5.536 -11.039 1.00 78.62 617 ASP A C 1
ATOM 5128 O O . ASP A 1 617 ? 20.684 -4.490 -11.290 1.00 78.62 617 ASP A O 1
ATOM 5132 N N . ASP A 1 618 ? 21.549 -5.905 -9.784 1.00 74.00 618 ASP A N 1
ATOM 5133 C CA . ASP A 1 618 ? 21.271 -5.041 -8.638 1.00 74.00 618 ASP A CA 1
ATOM 5134 C C . ASP A 1 618 ? 22.155 -3.787 -8.646 1.00 74.00 618 ASP A C 1
ATOM 5136 O O . ASP A 1 618 ? 21.652 -2.671 -8.541 1.00 74.00 618 ASP A O 1
ATOM 5140 N N . HIS A 1 619 ? 23.450 -3.944 -8.910 1.00 82.50 619 HIS A N 1
ATOM 5141 C CA . HIS A 1 619 ? 24.407 -2.851 -9.014 1.00 82.50 619 HIS A CA 1
ATOM 5142 C C . HIS A 1 619 ? 24.041 -1.849 -10.122 1.00 82.50 619 HIS A C 1
ATOM 5144 O O . HIS A 1 619 ? 24.005 -0.645 -9.871 1.00 82.50 619 HIS A O 1
ATOM 5150 N N . LYS A 1 620 ? 23.665 -2.312 -11.325 1.00 82.25 620 LYS A N 1
ATOM 5151 C CA . LYS A 1 620 ? 23.154 -1.449 -12.410 1.00 82.25 620 LYS A CA 1
ATOM 5152 C C . LYS A 1 620 ? 21.908 -0.675 -11.988 1.00 82.25 620 LYS A C 1
ATOM 5154 O O . LYS A 1 620 ? 21.787 0.507 -12.317 1.00 82.25 620 LYS A O 1
ATOM 5159 N N . ARG A 1 621 ? 20.975 -1.318 -11.272 1.00 77.56 621 ARG A N 1
ATOM 5160 C CA . ARG A 1 621 ? 19.775 -0.647 -10.745 1.00 77.56 621 ARG A CA 1
ATOM 5161 C C . ARG A 1 621 ? 20.169 0.445 -9.759 1.00 77.56 621 ARG A C 1
ATOM 5163 O O . ARG A 1 621 ? 19.753 1.584 -9.947 1.00 77.56 621 ARG A O 1
ATOM 5170 N N . GLN A 1 622 ? 21.025 0.129 -8.788 1.00 74.44 622 GLN A N 1
ATOM 5171 C CA . GLN A 1 622 ? 21.538 1.095 -7.814 1.00 74.44 622 GLN A CA 1
ATOM 5172 C C . GLN A 1 622 ? 22.219 2.292 -8.505 1.00 74.44 622 GLN A C 1
ATOM 5174 O O . GLN A 1 622 ? 21.885 3.434 -8.203 1.00 74.44 622 GLN A O 1
ATOM 5179 N N . LEU A 1 623 ? 23.086 2.057 -9.497 1.00 78.94 623 LEU A N 1
ATOM 5180 C CA . LEU A 1 623 ? 23.729 3.124 -10.277 1.00 78.94 623 LEU A CA 1
ATOM 5181 C C . LEU A 1 623 ? 22.734 3.954 -11.098 1.00 78.94 623 LEU A C 1
ATOM 5183 O O . LEU A 1 623 ? 22.872 5.170 -11.191 1.00 78.94 623 LEU A O 1
ATOM 5187 N N . THR A 1 624 ? 21.708 3.328 -11.676 1.00 75.81 624 THR A N 1
ATOM 5188 C CA . THR A 1 624 ? 20.675 4.050 -12.437 1.00 75.81 624 THR A CA 1
ATOM 5189 C C . THR A 1 624 ? 19.928 5.043 -11.545 1.00 75.81 624 THR A C 1
ATOM 5191 O O . THR A 1 624 ? 19.692 6.173 -11.970 1.00 75.81 624 THR A O 1
ATOM 5194 N N . PHE A 1 625 ? 19.626 4.662 -10.299 1.00 66.25 625 PHE A N 1
ATOM 5195 C CA . PHE A 1 625 ? 19.041 5.573 -9.311 1.00 66.25 625 PHE A CA 1
ATOM 5196 C C . PHE A 1 625 ? 20.021 6.676 -8.897 1.00 66.25 625 PHE A C 1
ATOM 5198 O O . PHE A 1 625 ? 19.646 7.846 -8.901 1.00 66.25 625 PHE A O 1
ATOM 5205 N N . CYS A 1 626 ? 21.298 6.350 -8.656 1.00 66.75 626 CYS A N 1
ATOM 5206 C CA . CYS A 1 626 ? 22.315 7.362 -8.352 1.00 66.75 626 CYS A CA 1
ATOM 5207 C C . CYS A 1 626 ? 22.446 8.429 -9.460 1.00 66.75 626 CYS A C 1
ATOM 5209 O O . CYS A 1 626 ? 22.741 9.582 -9.153 1.00 66.75 626 CYS A O 1
ATOM 5211 N N . ASN A 1 627 ? 22.210 8.084 -10.733 1.00 63.41 627 ASN A N 1
ATOM 5212 C CA . ASN A 1 627 ? 22.293 9.032 -11.853 1.00 63.41 627 ASN A CA 1
ATOM 5213 C C . ASN A 1 627 ? 21.264 10.173 -11.771 1.00 63.41 627 ASN A C 1
ATOM 5215 O O . ASN A 1 627 ? 21.520 11.274 -12.253 1.00 63.41 627 ASN A O 1
ATOM 5219 N N . VAL A 1 628 ? 20.097 9.910 -11.177 1.00 55.72 628 VAL A N 1
ATOM 5220 C CA . VAL A 1 628 ? 19.004 10.890 -11.067 1.00 55.72 628 VAL A CA 1
ATOM 5221 C C . VAL A 1 628 ? 19.315 11.951 -10.004 1.00 55.72 628 VAL A C 1
ATOM 5223 O O . VAL A 1 628 ? 18.957 13.115 -10.181 1.00 55.72 628 VAL A O 1
ATOM 5226 N N . ASP A 1 629 ? 20.050 11.568 -8.956 1.00 53.84 629 ASP A N 1
ATOM 5227 C CA . ASP A 1 629 ? 20.270 12.378 -7.751 1.00 53.84 629 ASP A CA 1
ATOM 5228 C C . ASP A 1 629 ? 21.693 12.954 -7.616 1.00 53.84 629 ASP A C 1
ATOM 5230 O O . ASP A 1 629 ? 21.991 13.683 -6.662 1.00 53.84 629 ASP A O 1
ATOM 5234 N N . LEU A 1 630 ? 22.597 12.659 -8.559 1.00 60.38 630 LEU A N 1
ATOM 5235 C CA . LEU A 1 630 ? 23.944 13.234 -8.566 1.00 60.38 630 LEU A CA 1
ATOM 5236 C C . LEU A 1 630 ? 23.877 14.755 -8.766 1.00 60.38 630 LEU A C 1
ATOM 5238 O O . LEU A 1 630 ? 23.469 15.269 -9.810 1.00 60.38 630 LEU A O 1
ATOM 5242 N N . LYS A 1 631 ? 24.321 15.486 -7.742 1.00 57.62 631 LYS A N 1
ATOM 5243 C CA . LYS A 1 631 ? 24.460 16.944 -7.768 1.00 57.62 631 LYS A CA 1
ATOM 5244 C C . LYS A 1 631 ? 25.435 17.383 -8.874 1.00 57.62 631 LYS A C 1
ATOM 5246 O O . LYS A 1 631 ? 26.386 16.678 -9.207 1.00 57.62 631 LYS A O 1
ATOM 5251 N N . GLN A 1 632 ? 25.215 18.587 -9.413 1.00 54.41 632 GLN A N 1
ATOM 5252 C CA . GLN A 1 632 ? 26.027 19.192 -10.486 1.00 54.41 632 GLN A CA 1
ATOM 5253 C C . GLN A 1 632 ? 27.516 19.384 -10.131 1.00 54.41 632 GLN A C 1
ATOM 5255 O O . GLN A 1 632 ? 28.309 19.690 -11.011 1.00 54.41 632 GLN A O 1
ATOM 5260 N N . ASP A 1 633 ? 27.897 19.226 -8.865 1.00 54.50 633 ASP A N 1
ATOM 5261 C CA . ASP A 1 633 ? 29.259 19.374 -8.350 1.00 54.50 633 ASP A CA 1
ATOM 5262 C C . ASP A 1 633 ? 30.077 18.063 -8.361 1.00 54.50 633 ASP A C 1
ATOM 5264 O O . ASP A 1 633 ? 31.264 18.096 -8.048 1.00 54.50 633 ASP A O 1
ATOM 5268 N N . MET A 1 634 ? 29.498 16.919 -8.761 1.00 68.81 634 MET A N 1
ATOM 5269 C CA . MET A 1 634 ? 30.188 15.614 -8.832 1.00 68.81 634 MET A CA 1
ATOM 5270 C C . MET A 1 634 ? 30.384 15.100 -10.271 1.00 68.81 634 MET A C 1
ATOM 5272 O O . MET A 1 634 ? 30.041 13.957 -10.594 1.00 68.81 634 MET A O 1
ATOM 5276 N N . ASN A 1 635 ? 30.952 15.934 -11.147 1.00 71.62 635 ASN A N 1
ATOM 5277 C CA . ASN A 1 635 ? 31.162 15.620 -12.568 1.00 71.62 635 ASN A CA 1
ATOM 5278 C C . ASN A 1 635 ? 31.957 14.324 -12.807 1.00 71.62 635 ASN A C 1
ATOM 5280 O O . ASN A 1 635 ? 31.567 13.516 -13.647 1.00 71.62 635 ASN A O 1
ATOM 5284 N N . GLU A 1 636 ? 33.025 14.077 -12.041 1.00 74.00 636 GLU A N 1
ATOM 5285 C CA . GLU A 1 636 ? 33.854 12.868 -12.174 1.00 74.00 636 GLU A CA 1
ATOM 5286 C C . GLU A 1 636 ? 33.053 11.574 -11.946 1.00 74.00 636 GLU A C 1
ATOM 5288 O O . GLU A 1 636 ? 33.174 10.610 -12.705 1.00 74.00 636 GLU A O 1
ATOM 5293 N N . LYS A 1 637 ? 32.160 11.570 -10.947 1.00 77.94 637 LYS A N 1
ATOM 5294 C CA . LYS A 1 637 ? 31.312 10.416 -10.624 1.00 77.94 637 LYS A CA 1
ATOM 5295 C C . LYS A 1 637 ? 30.222 10.226 -11.660 1.00 77.94 637 LYS A C 1
ATOM 5297 O O . LYS A 1 637 ? 29.885 9.090 -11.971 1.00 77.94 637 LYS A O 1
ATOM 5302 N N . LYS A 1 638 ? 29.708 11.321 -12.223 1.00 80.94 638 LYS A N 1
ATOM 5303 C CA . LYS A 1 638 ? 28.744 11.271 -13.322 1.00 80.94 638 LYS A CA 1
ATOM 5304 C C . LYS A 1 638 ? 29.354 10.650 -14.582 1.00 80.94 638 LYS A C 1
ATOM 5306 O O . LYS A 1 638 ? 28.732 9.776 -15.175 1.00 80.94 638 LYS A O 1
ATOM 5311 N N . ILE A 1 639 ? 30.580 11.043 -14.944 1.00 80.75 639 ILE A N 1
ATOM 5312 C CA . ILE A 1 639 ? 31.317 10.459 -16.078 1.00 80.75 639 ILE A CA 1
ATOM 5313 C C . ILE A 1 639 ? 31.536 8.956 -15.856 1.00 80.75 639 ILE A C 1
ATOM 5315 O O . ILE A 1 639 ? 31.220 8.156 -16.737 1.00 80.75 639 ILE A O 1
ATOM 5319 N N . LEU A 1 640 ? 32.025 8.566 -14.671 1.00 82.06 640 LEU A N 1
ATOM 5320 C CA . LEU A 1 640 ? 32.228 7.156 -14.318 1.00 82.06 640 LEU A CA 1
ATOM 5321 C C . LEU A 1 640 ? 30.926 6.350 -14.403 1.00 82.06 640 LEU A C 1
ATOM 5323 O O . LEU A 1 640 ? 30.935 5.243 -14.938 1.00 82.06 640 LEU A O 1
ATOM 5327 N N . LEU A 1 641 ? 29.821 6.909 -13.907 1.00 84.31 641 LEU A N 1
ATOM 5328 C CA . LEU A 1 641 ? 28.523 6.243 -13.846 1.00 84.31 641 LEU A CA 1
ATOM 5329 C C . LEU A 1 641 ? 27.919 6.035 -15.236 1.00 84.31 641 LEU A C 1
ATOM 5331 O O . LEU A 1 641 ? 27.540 4.911 -15.574 1.00 84.31 641 LEU A O 1
ATOM 5335 N N . GLU A 1 642 ? 27.832 7.095 -16.046 1.00 84.12 642 GLU A N 1
ATOM 5336 C CA . GLU A 1 642 ? 27.244 7.026 -17.390 1.00 84.12 642 GLU A CA 1
ATOM 5337 C C . GLU A 1 642 ? 27.979 6.005 -18.266 1.00 84.12 642 GLU A C 1
ATOM 5339 O O . GLU A 1 642 ? 27.349 5.196 -18.954 1.00 84.12 642 GLU A O 1
ATOM 5344 N N . GLU A 1 643 ? 29.309 6.005 -18.212 1.00 85.06 643 GLU A N 1
ATOM 5345 C CA . GLU A 1 643 ? 30.113 5.057 -18.974 1.00 85.06 643 GLU A CA 1
ATOM 5346 C C . GLU A 1 643 ? 30.109 3.650 -18.373 1.00 85.06 643 GLU A C 1
ATOM 5348 O O . GLU A 1 643 ? 30.102 2.675 -19.123 1.00 85.06 643 GLU A O 1
ATOM 5353 N N . GLN A 1 644 ? 30.030 3.496 -17.047 1.00 85.06 644 GLN A N 1
ATOM 5354 C CA . GLN A 1 644 ? 29.950 2.164 -16.445 1.00 85.06 644 GLN A CA 1
ATOM 5355 C C . GLN A 1 644 ? 28.657 1.443 -16.814 1.00 85.06 644 GLN A C 1
ATOM 5357 O O . GLN A 1 644 ? 28.694 0.255 -17.130 1.00 85.06 644 GLN A O 1
ATOM 5362 N N . LEU A 1 645 ? 27.524 2.149 -16.850 1.00 87.62 645 LEU A N 1
ATOM 5363 C CA . LEU A 1 645 ? 26.267 1.566 -17.321 1.00 87.62 645 LEU A CA 1
ATOM 5364 C C . LEU A 1 645 ? 26.379 1.101 -18.783 1.00 87.62 645 LEU A C 1
ATOM 5366 O O . LEU A 1 645 ? 25.893 0.021 -19.126 1.00 87.62 645 LEU A O 1
ATOM 5370 N N . LYS A 1 646 ? 27.057 1.867 -19.651 1.00 89.31 646 LYS A N 1
ATOM 5371 C CA . LYS A 1 646 ? 27.330 1.445 -21.038 1.00 89.31 646 LYS A CA 1
ATOM 5372 C C . LYS A 1 646 ? 28.237 0.219 -21.084 1.00 89.31 646 LYS A C 1
ATOM 5374 O O . LYS A 1 646 ? 27.931 -0.728 -21.806 1.00 89.31 646 LYS A O 1
ATOM 5379 N N . LEU A 1 647 ? 29.317 0.219 -20.307 1.00 89.31 647 LEU A N 1
ATOM 5380 C CA . LEU A 1 647 ? 30.275 -0.878 -20.247 1.00 89.31 647 LEU A CA 1
ATOM 5381 C C . LEU A 1 647 ? 29.613 -2.186 -19.790 1.00 89.31 647 LEU A C 1
ATOM 5383 O O . LEU A 1 647 ? 29.761 -3.202 -20.467 1.00 89.31 647 LEU A O 1
ATOM 5387 N N . LEU A 1 648 ? 28.844 -2.160 -18.695 1.00 90.62 648 LEU A N 1
ATOM 5388 C CA . LEU A 1 648 ? 28.132 -3.335 -18.176 1.00 90.62 648 LEU A CA 1
ATOM 5389 C C . LEU A 1 648 ? 27.126 -3.886 -19.201 1.00 90.62 648 LEU A C 1
ATOM 5391 O O . LEU A 1 648 ? 27.084 -5.093 -19.432 1.00 90.62 648 LEU A O 1
ATOM 5395 N N . ASN A 1 649 ? 26.403 -3.010 -19.909 1.00 90.44 649 ASN A N 1
ATOM 5396 C CA . ASN A 1 649 ? 25.511 -3.422 -20.998 1.00 90.44 649 ASN A CA 1
ATOM 5397 C C . ASN A 1 649 ? 26.261 -4.097 -22.162 1.00 90.44 649 ASN A C 1
ATOM 5399 O O . ASN A 1 649 ? 25.748 -5.033 -22.776 1.00 90.44 649 ASN A O 1
ATOM 5403 N N . ILE A 1 650 ? 27.467 -3.634 -22.505 1.00 92.06 650 ILE A N 1
ATOM 5404 C CA . ILE A 1 650 ? 28.283 -4.261 -23.557 1.00 92.06 650 ILE A CA 1
ATOM 5405 C C . ILE A 1 650 ? 28.830 -5.612 -23.087 1.00 92.06 650 ILE A C 1
ATOM 5407 O O . ILE A 1 650 ? 28.823 -6.563 -23.867 1.00 92.06 650 ILE A O 1
ATOM 5411 N N . ILE A 1 651 ? 29.258 -5.730 -21.827 1.00 91.56 651 ILE A N 1
ATOM 5412 C CA . ILE A 1 651 ? 29.699 -7.003 -21.237 1.00 91.56 651 ILE A CA 1
ATOM 5413 C C . ILE A 1 651 ? 28.582 -8.050 -21.328 1.00 91.56 651 ILE A C 1
ATOM 5415 O O . ILE A 1 651 ? 28.826 -9.173 -21.770 1.00 91.56 651 ILE A O 1
ATOM 5419 N N . GLU A 1 652 ? 27.343 -7.672 -21.015 1.00 91.25 652 GLU A N 1
ATOM 5420 C CA . GLU A 1 652 ? 26.183 -8.554 -21.171 1.00 91.25 652 GLU A CA 1
ATOM 5421 C C . GLU A 1 652 ? 25.948 -8.960 -22.621 1.00 91.25 652 GLU A C 1
ATOM 5423 O O . GLU A 1 652 ? 25.729 -10.136 -22.909 1.00 91.25 652 GLU A O 1
ATOM 5428 N N . LYS A 1 653 ? 26.053 -8.017 -23.563 1.00 93.00 653 LYS A N 1
ATOM 5429 C CA . LYS A 1 653 ? 25.963 -8.333 -24.995 1.00 93.00 653 LYS A CA 1
ATOM 5430 C C . LYS A 1 653 ? 27.044 -9.323 -25.434 1.00 93.00 653 LYS A C 1
ATOM 5432 O O . LYS A 1 653 ? 26.728 -10.248 -26.182 1.00 93.00 653 LYS A O 1
ATOM 5437 N N . ILE A 1 654 ? 28.284 -9.169 -24.955 1.00 92.81 654 ILE A N 1
ATOM 5438 C CA . ILE A 1 654 ? 29.386 -10.116 -25.200 1.00 92.81 654 ILE A CA 1
ATOM 5439 C C . ILE A 1 654 ? 29.032 -11.497 -24.645 1.00 92.81 654 ILE A C 1
ATOM 5441 O O . ILE A 1 654 ? 29.159 -12.496 -25.349 1.00 92.81 654 ILE A O 1
ATOM 5445 N N . TYR A 1 655 ? 28.543 -11.568 -23.411 1.00 93.38 655 TYR A N 1
ATOM 5446 C CA . TYR A 1 655 ? 28.110 -12.825 -22.813 1.00 93.38 655 TYR A CA 1
ATOM 5447 C C . TYR A 1 655 ? 27.001 -13.507 -23.634 1.00 93.38 655 TYR A C 1
ATOM 5449 O O . TYR A 1 655 ? 27.108 -14.690 -23.968 1.00 93.38 655 TYR A O 1
ATOM 5457 N N . PHE A 1 656 ? 25.970 -12.765 -24.047 1.00 92.25 656 PHE A N 1
ATOM 5458 C CA . PHE A 1 656 ? 24.872 -13.320 -24.840 1.00 92.25 656 PHE A CA 1
ATOM 5459 C C . PHE A 1 656 ? 25.304 -13.788 -26.234 1.00 92.25 656 PHE A C 1
ATOM 5461 O O . PHE A 1 656 ? 24.833 -14.835 -26.685 1.00 92.25 656 PHE A O 1
ATOM 5468 N N . ILE A 1 657 ? 26.190 -13.062 -26.928 1.00 93.56 657 ILE A N 1
ATOM 5469 C CA . ILE A 1 657 ? 26.689 -13.510 -28.240 1.00 93.56 657 ILE A CA 1
ATOM 5470 C C . ILE A 1 657 ? 27.601 -14.735 -28.107 1.00 93.56 657 ILE A C 1
ATOM 5472 O O . ILE A 1 657 ? 27.508 -15.649 -28.924 1.00 93.56 657 ILE A O 1
ATOM 5476 N N . LEU A 1 658 ? 28.398 -14.828 -27.037 1.00 90.25 658 LEU A N 1
ATOM 5477 C CA . LEU A 1 658 ? 29.194 -16.021 -26.742 1.00 90.25 658 LEU A CA 1
ATOM 5478 C C . LEU A 1 658 ? 28.307 -17.242 -26.459 1.00 90.25 658 LEU A C 1
ATOM 5480 O O . LEU A 1 658 ? 28.590 -18.321 -26.972 1.00 90.25 658 LEU A O 1
ATOM 5484 N N . ILE A 1 659 ? 27.185 -17.081 -25.746 1.00 88.75 659 ILE A N 1
ATOM 5485 C CA . ILE A 1 659 ? 26.190 -18.159 -25.597 1.00 88.75 659 ILE A CA 1
ATOM 5486 C C . ILE A 1 659 ? 25.585 -18.551 -26.946 1.00 88.75 659 ILE A C 1
ATOM 5488 O O . ILE A 1 659 ? 25.355 -19.734 -27.194 1.00 88.75 659 ILE A O 1
ATOM 5492 N N . LYS A 1 660 ? 25.288 -17.584 -27.822 1.00 88.69 660 LYS A N 1
ATOM 5493 C CA . LYS A 1 660 ? 24.764 -17.885 -29.162 1.00 88.69 660 LYS A CA 1
ATOM 5494 C C . LYS A 1 660 ? 25.767 -18.69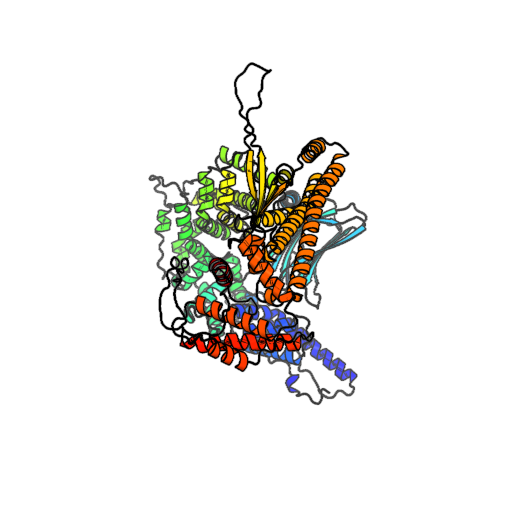4 -29.983 1.00 88.69 660 LYS A C 1
ATOM 5496 O O . LYS A 1 660 ? 25.362 -19.678 -30.593 1.00 88.69 660 LYS A O 1
ATOM 5501 N N . LEU A 1 661 ? 27.048 -18.326 -29.950 1.00 85.25 661 LEU A N 1
ATOM 5502 C CA . LEU A 1 661 ? 28.150 -19.078 -30.565 1.00 85.25 661 LEU A CA 1
ATOM 5503 C C . LEU A 1 661 ? 28.304 -20.482 -29.962 1.00 85.25 661 LEU A C 1
ATOM 5505 O O . LEU A 1 661 ? 28.519 -21.456 -30.682 1.00 85.25 661 LEU A O 1
ATOM 5509 N N . GLU A 1 662 ? 28.146 -20.609 -28.646 1.00 83.12 662 GLU A N 1
ATOM 5510 C CA . GLU A 1 662 ? 28.192 -21.900 -27.963 1.00 83.12 662 GLU A CA 1
ATOM 5511 C C . GLU A 1 662 ? 27.023 -22.801 -28.409 1.00 83.12 662 GLU A C 1
ATOM 5513 O O . GLU A 1 662 ? 27.232 -23.938 -28.834 1.00 83.12 662 GLU A O 1
ATOM 5518 N N . LYS A 1 663 ? 25.792 -22.272 -28.405 1.00 80.56 663 LYS A N 1
ATOM 5519 C CA . LYS A 1 663 ? 24.565 -22.987 -28.805 1.00 80.56 663 LYS A CA 1
ATOM 5520 C C . LYS A 1 663 ? 24.483 -23.279 -30.303 1.00 80.56 663 LYS A C 1
ATOM 5522 O O . LYS A 1 663 ? 23.865 -24.268 -30.697 1.00 80.56 663 LYS A O 1
ATOM 5527 N N . SER A 1 664 ? 25.092 -22.447 -31.146 1.00 78.31 664 SER A N 1
ATOM 5528 C CA . SER A 1 664 ? 25.189 -22.704 -32.586 1.00 78.31 664 SER A CA 1
ATOM 5529 C C . SER A 1 664 ? 26.184 -23.815 -32.922 1.00 78.31 664 SER A C 1
ATOM 5531 O O . SER A 1 664 ? 26.293 -24.195 -34.086 1.00 78.31 664 SER A O 1
ATOM 5533 N N . GLY A 1 665 ? 26.877 -24.367 -31.922 1.00 70.31 665 GLY A N 1
ATOM 5534 C CA . GLY A 1 665 ? 27.820 -25.456 -32.111 1.00 70.31 665 GLY A CA 1
ATOM 5535 C C . GLY A 1 665 ? 29.165 -24.995 -32.666 1.00 70.31 665 GLY A C 1
ATOM 5536 O O . GLY A 1 665 ? 29.872 -25.786 -33.287 1.00 70.31 665 GLY A O 1
ATOM 5537 N N . HIS A 1 666 ? 29.540 -23.727 -32.474 1.00 79.50 666 HIS A N 1
ATOM 5538 C CA . HIS A 1 666 ? 30.830 -23.251 -32.952 1.00 79.50 666 HIS A CA 1
ATOM 5539 C C . HIS A 1 666 ? 31.964 -23.918 -32.139 1.00 79.50 666 HIS A C 1
ATOM 5541 O O . HIS A 1 666 ? 32.023 -23.734 -30.918 1.00 79.50 666 HIS A O 1
ATOM 5547 N N . PRO A 1 667 ? 32.916 -24.641 -32.768 1.00 68.38 667 PRO A N 1
ATOM 5548 C CA . PRO A 1 667 ? 33.920 -25.455 -32.063 1.00 68.38 667 PRO A CA 1
ATOM 5549 C C . PRO A 1 667 ? 34.868 -24.617 -31.193 1.00 68.38 667 PRO A C 1
ATOM 5551 O O . PRO A 1 667 ? 35.188 -24.980 -30.065 1.00 68.38 667 PRO A O 1
ATOM 5554 N N . ASN A 1 668 ? 35.258 -23.437 -31.679 1.00 77.75 668 ASN A N 1
ATOM 5555 C CA . ASN A 1 668 ? 36.140 -22.517 -30.959 1.00 77.75 668 ASN A CA 1
ATOM 5556 C C . ASN A 1 668 ? 35.514 -21.831 -29.737 1.00 77.75 668 ASN A C 1
ATOM 5558 O O . ASN A 1 668 ? 36.222 -21.047 -29.111 1.00 77.75 668 ASN A O 1
ATOM 5562 N N . PHE A 1 669 ? 34.248 -22.069 -29.396 1.00 82.81 669 PHE A N 1
ATOM 5563 C CA . PHE A 1 669 ? 33.567 -21.401 -28.278 1.00 82.81 669 PHE A CA 1
ATOM 5564 C C . PHE A 1 669 ? 32.986 -22.394 -27.259 1.00 82.81 669 PHE A C 1
ATOM 5566 O O . PHE A 1 669 ? 32.146 -22.028 -26.448 1.00 82.81 669 PHE A O 1
ATOM 5573 N N . GLN A 1 670 ? 33.443 -23.649 -27.269 1.00 75.94 670 GLN A N 1
ATOM 5574 C CA . GLN A 1 670 ? 32.989 -24.679 -26.329 1.00 75.94 670 GLN A CA 1
ATOM 5575 C C . GLN A 1 670 ? 33.919 -24.782 -25.120 1.00 75.94 670 GLN A C 1
ATOM 5577 O O . GLN A 1 670 ? 35.136 -24.843 -25.293 1.00 75.94 670 GLN A O 1
ATOM 5582 N N . LEU A 1 671 ? 33.352 -24.828 -23.906 1.00 72.62 671 LEU A N 1
ATOM 5583 C CA . LEU A 1 671 ? 34.094 -24.961 -22.638 1.00 72.62 671 LEU A CA 1
ATOM 5584 C C . LEU A 1 671 ? 35.209 -23.923 -22.429 1.00 72.62 671 LEU A C 1
ATOM 5586 O O . LEU A 1 671 ? 36.212 -24.201 -21.772 1.00 72.62 671 LEU A O 1
ATOM 5590 N N . LYS A 1 672 ? 35.056 -22.730 -23.009 1.00 79.56 672 LYS A N 1
ATOM 5591 C CA . LYS A 1 672 ? 36.052 -21.664 -22.897 1.00 79.56 672 LYS A CA 1
ATOM 5592 C C . LYS A 1 672 ? 35.766 -20.721 -21.745 1.00 79.56 672 LYS A C 1
ATOM 5594 O O . LYS A 1 672 ? 34.616 -20.413 -21.434 1.00 79.56 672 LYS A O 1
ATOM 5599 N N . GLU A 1 673 ? 36.857 -20.214 -21.190 1.00 85.56 673 GLU A N 1
ATOM 5600 C CA . GLU A 1 673 ? 36.858 -19.138 -20.213 1.00 85.56 673 GLU A CA 1
ATOM 5601 C C . GLU A 1 673 ? 37.462 -17.888 -20.849 1.00 85.56 673 GLU A C 1
ATOM 5603 O O . GLU A 1 673 ? 38.522 -17.944 -21.482 1.00 85.56 673 GLU A O 1
ATOM 5608 N N . TYR A 1 674 ? 36.767 -16.762 -20.712 1.00 88.00 674 TYR A N 1
ATOM 5609 C CA . TYR A 1 674 ? 37.226 -15.470 -21.205 1.00 88.00 674 TYR A CA 1
ATOM 5610 C C . TYR A 1 674 ? 37.426 -14.523 -20.036 1.00 88.00 674 TYR A C 1
ATOM 5612 O O . TYR A 1 674 ? 36.487 -14.254 -19.293 1.00 88.00 674 TYR A O 1
ATOM 5620 N N . ASN A 1 675 ? 38.636 -13.981 -19.931 1.00 88.88 675 ASN A N 1
ATOM 5621 C CA . ASN A 1 675 ? 39.000 -13.010 -18.911 1.00 88.88 675 ASN A CA 1
ATOM 5622 C C . ASN A 1 675 ? 39.268 -11.659 -19.576 1.00 88.88 675 ASN A C 1
ATOM 5624 O O . ASN A 1 675 ? 40.171 -11.539 -20.411 1.00 88.88 675 ASN A O 1
ATOM 5628 N N . TYR A 1 676 ? 38.479 -10.650 -19.217 1.00 88.75 676 TYR A N 1
ATOM 5629 C CA . TYR A 1 676 ? 38.630 -9.283 -19.702 1.00 88.75 676 TYR A CA 1
ATOM 5630 C C . TYR A 1 676 ? 38.841 -8.339 -18.533 1.00 88.75 676 TYR A C 1
ATOM 5632 O O . TYR A 1 676 ? 38.023 -8.254 -17.627 1.00 88.75 676 TYR A O 1
ATOM 5640 N N . GLU A 1 677 ? 39.920 -7.579 -18.569 1.00 86.75 677 GLU A N 1
ATOM 5641 C CA . GLU A 1 677 ? 40.160 -6.556 -17.560 1.00 86.75 677 GLU A CA 1
ATOM 5642 C C . GLU A 1 677 ? 39.263 -5.346 -17.833 1.00 86.75 677 GLU A C 1
ATOM 5644 O O . GLU A 1 677 ? 39.119 -4.905 -18.974 1.00 86.75 677 GLU A O 1
ATOM 5649 N N . ILE A 1 678 ? 38.664 -4.803 -16.779 1.00 83.50 678 ILE A N 1
ATOM 5650 C CA . ILE A 1 678 ? 37.971 -3.513 -16.801 1.00 83.50 678 ILE A CA 1
ATOM 5651 C C . ILE A 1 678 ? 38.987 -2.413 -16.512 1.00 83.50 678 ILE A C 1
ATOM 5653 O O . ILE A 1 678 ? 39.031 -1.421 -17.238 1.00 83.50 678 ILE A O 1
ATOM 5657 N N . TYR A 1 679 ? 39.855 -2.632 -15.523 1.00 78.62 679 TYR A N 1
ATOM 5658 C CA . TYR A 1 679 ? 40.880 -1.674 -15.125 1.00 78.62 679 TYR A CA 1
ATOM 5659 C C . TYR A 1 679 ? 41.937 -1.436 -16.204 1.00 78.62 679 TYR A C 1
ATOM 5661 O O . TYR A 1 679 ? 42.190 -2.290 -17.058 1.00 78.62 679 TYR A O 1
ATOM 5669 N N . ASP A 1 680 ? 42.571 -0.269 -16.153 1.00 73.50 680 ASP A N 1
ATOM 5670 C CA . ASP A 1 680 ? 43.714 0.057 -16.997 1.00 73.50 680 ASP A CA 1
ATOM 5671 C C . ASP A 1 680 ? 45.020 -0.475 -16.378 1.00 73.50 680 ASP A C 1
ATOM 5673 O O . ASP A 1 680 ? 45.406 -0.080 -15.275 1.00 73.50 680 ASP A O 1
ATOM 5677 N N . ARG A 1 681 ? 45.738 -1.332 -17.120 1.00 65.06 681 ARG A N 1
ATOM 5678 C CA . ARG A 1 681 ? 47.051 -1.871 -16.722 1.00 65.06 681 ARG A CA 1
ATOM 5679 C C . ARG A 1 681 ? 48.105 -0.785 -16.503 1.00 65.06 681 ARG A C 1
ATOM 5681 O O . ARG A 1 681 ? 49.067 -1.028 -15.782 1.00 65.06 681 ARG A O 1
ATOM 5688 N N . THR A 1 682 ? 47.953 0.387 -17.123 1.00 69.25 682 THR A N 1
ATOM 5689 C CA . THR A 1 682 ? 48.883 1.512 -16.950 1.00 69.25 682 THR A CA 1
ATOM 5690 C C . THR A 1 682 ? 48.570 2.370 -15.718 1.00 69.25 682 THR A C 1
ATOM 5692 O O . THR A 1 682 ? 49.354 3.253 -15.369 1.00 69.25 682 THR A O 1
ATOM 5695 N N . GLY A 1 683 ? 47.463 2.089 -15.014 1.00 68.31 683 GLY A N 1
ATOM 5696 C CA . GLY A 1 683 ? 47.047 2.800 -13.803 1.00 68.31 683 GLY A CA 1
ATOM 5697 C C . GLY A 1 683 ? 46.642 4.256 -14.049 1.00 68.31 683 GLY A C 1
ATOM 5698 O O . GLY A 1 683 ? 46.571 5.050 -13.107 1.00 68.31 683 GLY A O 1
ATOM 5699 N N . ARG A 1 684 ? 46.382 4.634 -15.302 1.00 75.06 684 ARG A N 1
ATOM 5700 C CA . ARG A 1 684 ? 46.130 6.011 -15.724 1.00 75.06 684 ARG A CA 1
ATOM 5701 C C . ARG A 1 684 ? 44.826 6.547 -15.156 1.00 75.06 684 ARG A C 1
ATOM 5703 O O . ARG A 1 684 ? 44.815 7.666 -14.659 1.00 75.06 684 ARG A O 1
ATOM 5710 N N . VAL A 1 685 ? 43.777 5.722 -15.112 1.00 74.56 685 VAL A N 1
ATOM 5711 C CA . VAL A 1 685 ? 42.499 6.066 -14.463 1.00 74.56 685 VAL A CA 1
ATOM 5712 C C . VAL A 1 685 ? 42.713 6.418 -12.987 1.00 74.56 685 VAL A C 1
ATOM 5714 O O . VAL A 1 685 ? 42.237 7.451 -12.527 1.00 74.56 685 VAL A O 1
ATOM 5717 N N . ASN A 1 686 ? 43.512 5.634 -12.253 1.00 71.88 686 ASN A N 1
ATOM 5718 C CA . ASN A 1 686 ? 43.835 5.924 -10.849 1.00 71.88 686 ASN A CA 1
ATOM 5719 C C . ASN A 1 686 ? 44.607 7.237 -10.694 1.00 71.88 686 ASN A C 1
ATOM 5721 O O . ASN A 1 686 ? 44.320 8.022 -9.790 1.00 71.88 686 ASN A O 1
ATOM 5725 N N . LYS A 1 687 ? 45.558 7.495 -11.597 1.00 75.75 687 LYS A N 1
ATOM 5726 C CA . LYS A 1 687 ? 46.334 8.736 -11.613 1.00 75.75 687 LYS A CA 1
ATOM 5727 C C . LYS A 1 687 ? 45.441 9.951 -11.890 1.00 75.75 687 LYS A C 1
ATOM 5729 O O . LYS A 1 687 ? 45.530 10.938 -11.165 1.00 75.75 687 LYS A O 1
ATOM 5734 N N . ILE A 1 688 ? 44.541 9.862 -12.870 1.00 77.38 688 ILE A N 1
ATOM 5735 C CA . ILE A 1 688 ? 43.595 10.932 -13.214 1.00 77.38 688 ILE A CA 1
ATOM 5736 C C . ILE A 1 688 ? 42.621 11.188 -12.057 1.00 77.38 688 ILE A C 1
ATOM 5738 O O . ILE A 1 688 ? 42.475 12.333 -11.640 1.00 77.38 688 ILE A O 1
ATOM 5742 N N . LEU A 1 689 ? 42.042 10.139 -11.459 1.00 74.00 689 LEU A N 1
ATOM 5743 C CA . LEU A 1 689 ? 41.162 10.270 -10.289 1.00 74.00 689 LEU A CA 1
ATOM 5744 C C . LEU A 1 689 ? 41.884 10.893 -9.083 1.00 74.00 689 LEU A C 1
ATOM 5746 O O . LEU A 1 689 ? 41.303 11.701 -8.362 1.00 74.00 689 LEU A O 1
ATOM 5750 N N . SER A 1 690 ? 43.165 10.571 -8.869 1.00 73.69 690 SER A N 1
ATOM 5751 C CA . SER A 1 690 ? 43.965 11.209 -7.814 1.00 73.69 690 SER A CA 1
ATOM 5752 C C . SER A 1 690 ? 44.262 12.688 -8.099 1.00 73.69 690 SER A C 1
ATOM 5754 O O . SER A 1 690 ? 44.279 13.496 -7.175 1.00 73.69 690 SER A O 1
ATOM 5756 N N . ASN A 1 691 ? 44.434 13.061 -9.372 1.00 74.56 691 ASN A N 1
ATOM 5757 C CA . ASN A 1 691 ? 44.679 14.441 -9.796 1.00 74.56 691 ASN A CA 1
ATOM 5758 C C . ASN A 1 691 ? 43.409 15.304 -9.749 1.00 74.56 691 ASN A C 1
ATOM 5760 O O . ASN A 1 691 ? 43.486 16.478 -9.392 1.00 74.56 691 ASN A O 1
ATOM 5764 N N . LEU A 1 692 ? 42.247 14.726 -10.066 1.00 71.69 692 LEU A N 1
ATOM 5765 C CA . LEU A 1 692 ? 40.944 15.391 -9.974 1.00 71.69 692 LEU A CA 1
ATOM 5766 C C . LEU A 1 692 ? 40.586 15.747 -8.529 1.00 71.69 692 LEU A C 1
ATOM 5768 O O . LEU A 1 692 ? 40.198 16.881 -8.258 1.00 71.69 692 LEU A O 1
ATOM 5772 N N . ARG A 1 693 ? 40.869 14.847 -7.576 1.00 68.50 693 ARG A N 1
ATOM 5773 C CA . ARG A 1 693 ? 40.760 15.138 -6.133 1.00 68.50 693 ARG A CA 1
ATOM 5774 C C . ARG A 1 693 ? 41.674 16.283 -5.666 1.00 68.50 693 ARG A C 1
ATOM 5776 O O . ARG A 1 693 ? 41.411 16.874 -4.624 1.00 68.50 693 ARG A O 1
ATOM 5783 N N . ASN A 1 694 ? 42.707 16.617 -6.445 1.00 68.19 694 ASN A N 1
ATOM 5784 C CA . ASN A 1 694 ? 43.643 17.717 -6.198 1.00 68.19 694 ASN A CA 1
ATOM 5785 C C . ASN A 1 694 ? 43.343 18.986 -7.037 1.00 68.19 694 ASN A C 1
ATOM 5787 O O . ASN A 1 694 ? 44.185 19.882 -7.091 1.00 68.19 694 ASN A O 1
ATOM 5791 N N . ASN A 1 695 ? 42.157 19.096 -7.660 1.00 59.28 695 ASN A N 1
ATOM 5792 C CA . ASN A 1 695 ? 41.673 20.262 -8.426 1.00 59.28 695 ASN A CA 1
ATOM 5793 C C . ASN A 1 695 ? 42.533 20.673 -9.646 1.00 59.28 695 ASN A C 1
ATOM 5795 O O . ASN A 1 695 ? 42.753 21.862 -9.888 1.00 59.28 695 ASN A O 1
ATOM 5799 N N . VAL A 1 696 ? 43.010 19.713 -10.448 1.00 56.47 696 VAL A N 1
ATOM 5800 C CA . VAL A 1 696 ? 43.683 20.005 -11.732 1.00 56.47 696 VAL A CA 1
ATOM 5801 C C . VAL A 1 696 ? 42.656 20.112 -12.873 1.00 56.47 696 VAL A C 1
ATOM 5803 O O . VAL A 1 696 ? 41.877 19.191 -13.100 1.00 56.47 696 VAL A O 1
ATOM 5806 N N . VAL A 1 697 ? 42.679 21.233 -13.605 1.00 55.41 697 VAL A N 1
ATOM 5807 C CA . VAL A 1 697 ? 41.604 21.718 -14.505 1.00 55.41 697 VAL A CA 1
ATOM 5808 C C . VAL A 1 697 ? 41.340 20.846 -15.755 1.00 55.41 697 VAL A C 1
ATOM 5810 O O . VAL A 1 697 ? 40.234 20.894 -16.280 1.00 55.41 697 VAL A O 1
ATOM 5813 N N . ASP A 1 698 ? 42.279 19.996 -16.190 1.00 63.00 698 ASP A N 1
ATOM 5814 C CA . ASP A 1 698 ? 42.131 19.160 -17.406 1.00 63.00 698 ASP A CA 1
ATOM 5815 C C . ASP A 1 698 ? 41.727 17.691 -17.142 1.00 63.00 698 ASP A C 1
ATOM 5817 O O . ASP A 1 698 ? 41.519 16.914 -18.076 1.00 63.00 698 ASP A O 1
ATOM 5821 N N . GLY A 1 699 ? 41.572 17.280 -15.878 1.00 68.75 699 GLY A N 1
ATOM 5822 C CA . GLY A 1 699 ? 41.391 15.862 -15.534 1.00 68.75 699 GLY A CA 1
ATOM 5823 C C . GLY A 1 699 ? 40.068 15.234 -15.998 1.00 68.75 699 GLY A C 1
ATOM 5824 O O . GLY A 1 699 ? 40.010 14.025 -16.207 1.00 68.75 699 GLY A O 1
ATOM 5825 N N . GLU A 1 700 ? 38.999 16.019 -16.180 1.00 76.12 700 GLU A N 1
ATOM 5826 C CA . GLU A 1 700 ? 37.663 15.481 -16.493 1.00 76.12 700 GLU A CA 1
ATOM 5827 C C . GLU A 1 700 ? 37.566 14.974 -17.938 1.00 76.12 700 GLU A C 1
ATOM 5829 O O . GLU A 1 700 ? 36.999 13.910 -18.195 1.00 76.12 700 GLU A O 1
ATOM 5834 N N . GLN A 1 701 ? 38.142 15.715 -18.892 1.00 78.50 701 GLN A N 1
ATOM 5835 C CA . GLN A 1 701 ? 38.170 15.304 -20.298 1.00 78.50 701 GLN A CA 1
ATOM 5836 C C . GLN A 1 701 ? 39.103 14.111 -20.508 1.00 78.50 701 GLN A C 1
ATOM 5838 O O . GLN A 1 701 ? 38.750 13.190 -21.245 1.00 78.50 701 GLN A O 1
ATOM 5843 N N . GLU A 1 702 ? 40.249 14.091 -19.822 1.00 79.50 702 GLU A N 1
ATOM 5844 C CA . GLU A 1 702 ? 41.158 12.943 -19.834 1.00 79.50 702 GLU A CA 1
ATOM 5845 C C . GLU A 1 702 ? 40.489 11.685 -19.264 1.00 79.50 702 GLU A C 1
ATOM 5847 O O . GLU A 1 702 ? 40.582 10.618 -19.872 1.00 79.50 702 GLU A O 1
ATOM 5852 N N . LEU A 1 703 ? 39.764 11.809 -18.142 1.00 81.19 703 LEU A N 1
ATOM 5853 C CA . LEU A 1 703 ? 39.025 10.698 -17.534 1.00 81.19 703 LEU A CA 1
ATOM 5854 C C . LEU A 1 703 ? 37.959 10.155 -18.489 1.00 81.19 703 LEU A C 1
ATOM 5856 O O . LEU A 1 703 ? 37.860 8.944 -18.685 1.00 81.19 703 LEU A O 1
ATOM 5860 N N . LYS A 1 704 ? 37.176 11.050 -19.097 1.00 83.06 704 LYS A N 1
ATOM 5861 C CA . LYS A 1 704 ? 36.125 10.675 -20.043 1.00 83.06 704 LYS A CA 1
ATOM 5862 C C . LYS A 1 704 ? 36.693 9.933 -21.250 1.00 83.06 704 LYS A C 1
ATOM 5864 O O . LYS A 1 704 ? 36.178 8.877 -21.600 1.00 83.06 704 LYS A O 1
ATOM 5869 N N . GLN A 1 705 ? 37.761 10.454 -21.850 1.00 84.31 705 GLN A N 1
ATOM 5870 C CA . GLN A 1 705 ? 38.399 9.837 -23.011 1.00 84.31 705 GLN A CA 1
ATOM 5871 C C . GLN A 1 705 ? 38.925 8.431 -22.687 1.00 84.31 705 GLN A C 1
ATOM 5873 O O . GLN A 1 705 ? 38.679 7.494 -23.444 1.00 84.31 705 GLN A O 1
ATOM 5878 N N . GLU A 1 706 ? 39.602 8.271 -21.547 1.00 83.62 706 GLU A N 1
ATOM 5879 C CA . GLU A 1 706 ? 40.182 6.986 -21.142 1.00 83.62 706 GLU A CA 1
ATOM 5880 C C . GLU A 1 706 ? 39.098 5.922 -20.892 1.00 83.62 706 GLU A C 1
ATOM 5882 O O . GLU A 1 706 ? 39.226 4.777 -21.334 1.00 83.62 706 GLU A O 1
ATOM 5887 N N . ILE A 1 707 ? 37.992 6.295 -20.238 1.00 81.88 707 ILE A N 1
ATOM 5888 C CA . ILE A 1 707 ? 36.878 5.370 -19.996 1.00 81.88 707 ILE A CA 1
ATOM 5889 C C . ILE A 1 707 ? 36.137 5.046 -21.302 1.00 81.88 707 ILE A C 1
ATOM 5891 O O . ILE A 1 707 ? 35.839 3.879 -21.560 1.00 81.88 707 ILE A O 1
ATOM 5895 N N . GLU A 1 708 ? 35.882 6.037 -22.163 1.00 85.38 708 GLU A N 1
ATOM 5896 C CA . GLU A 1 708 ? 35.251 5.812 -23.469 1.00 85.38 708 GLU A CA 1
ATOM 5897 C C . GLU A 1 708 ? 36.074 4.857 -24.342 1.00 85.38 708 GLU A C 1
ATOM 5899 O O . GLU A 1 708 ? 35.515 3.993 -25.022 1.00 85.38 708 GLU A O 1
ATOM 5904 N N . ASP A 1 709 ? 37.402 4.969 -24.322 1.00 84.88 709 ASP A N 1
ATOM 5905 C CA . ASP A 1 709 ? 38.282 4.069 -25.066 1.00 84.88 709 ASP A CA 1
ATOM 5906 C C . ASP A 1 709 ? 38.224 2.635 -24.514 1.00 84.88 709 ASP A C 1
ATOM 5908 O O . ASP A 1 709 ? 38.288 1.666 -25.283 1.00 84.88 709 ASP A O 1
ATOM 5912 N N . ARG A 1 710 ? 37.966 2.472 -23.209 1.00 83.31 710 ARG A N 1
ATOM 5913 C CA . ARG A 1 710 ? 37.689 1.161 -22.609 1.00 83.31 710 ARG A CA 1
ATOM 5914 C C . ARG A 1 710 ? 36.353 0.593 -23.072 1.00 83.31 710 ARG A C 1
ATOM 5916 O O . ARG A 1 710 ? 36.302 -0.558 -23.511 1.00 83.31 710 ARG A O 1
ATOM 5923 N N . THR A 1 711 ? 35.296 1.399 -23.061 1.00 86.56 711 THR A N 1
ATOM 5924 C CA . THR A 1 711 ? 33.984 1.026 -23.606 1.00 86.56 711 THR A CA 1
ATOM 5925 C C . THR A 1 711 ? 34.106 0.612 -25.083 1.00 86.56 711 THR A C 1
ATOM 5927 O O . THR A 1 711 ? 33.585 -0.433 -25.483 1.00 86.56 711 THR A O 1
ATOM 5930 N N . LYS A 1 712 ? 34.881 1.353 -25.892 1.00 88.00 712 LYS A N 1
ATOM 5931 C CA . LYS A 1 712 ? 35.166 1.023 -27.303 1.00 88.00 712 LYS A CA 1
ATOM 5932 C C . LYS A 1 712 ? 35.932 -0.289 -27.466 1.00 88.00 712 LYS A C 1
ATOM 5934 O O . LYS A 1 712 ? 35.634 -1.042 -28.392 1.00 88.00 712 LYS A O 1
ATOM 5939 N N . TYR A 1 713 ? 36.885 -0.598 -26.584 1.00 89.38 713 TYR A N 1
ATOM 5940 C CA . TYR A 1 713 ? 37.598 -1.879 -26.608 1.00 89.38 713 TYR A CA 1
ATOM 5941 C C . TYR A 1 713 ? 36.636 -3.069 -26.462 1.00 89.38 713 TYR A C 1
ATOM 5943 O O . TYR A 1 713 ? 36.691 -4.009 -27.261 1.00 89.38 713 TYR A O 1
ATOM 5951 N N . PHE A 1 714 ? 35.716 -3.015 -25.494 1.00 90.69 714 PHE A N 1
ATOM 5952 C CA . PHE A 1 714 ? 34.693 -4.052 -25.324 1.00 90.69 714 PHE A CA 1
ATOM 5953 C C . PHE A 1 714 ? 33.715 -4.079 -26.506 1.00 90.69 714 PHE A C 1
ATOM 5955 O O . PHE A 1 714 ? 33.396 -5.155 -27.012 1.00 90.69 714 PHE A O 1
ATOM 5962 N N . GLN A 1 715 ? 33.312 -2.916 -27.026 1.00 91.31 715 GLN A N 1
ATOM 5963 C CA . GLN A 1 715 ? 32.455 -2.836 -28.211 1.00 91.31 715 GLN A CA 1
ATOM 5964 C C . GLN A 1 715 ? 33.101 -3.510 -29.433 1.00 91.31 715 GLN A C 1
ATOM 5966 O O . GLN A 1 715 ? 32.438 -4.263 -30.142 1.00 91.31 715 GLN A O 1
ATOM 5971 N N . ALA A 1 716 ? 34.404 -3.316 -29.653 1.00 90.94 716 ALA A N 1
ATOM 5972 C CA . ALA A 1 716 ? 35.134 -3.968 -30.738 1.00 90.94 716 ALA A CA 1
ATOM 5973 C C . ALA A 1 716 ? 35.188 -5.499 -30.570 1.00 90.94 716 ALA A C 1
ATOM 5975 O O . ALA A 1 716 ? 35.093 -6.233 -31.556 1.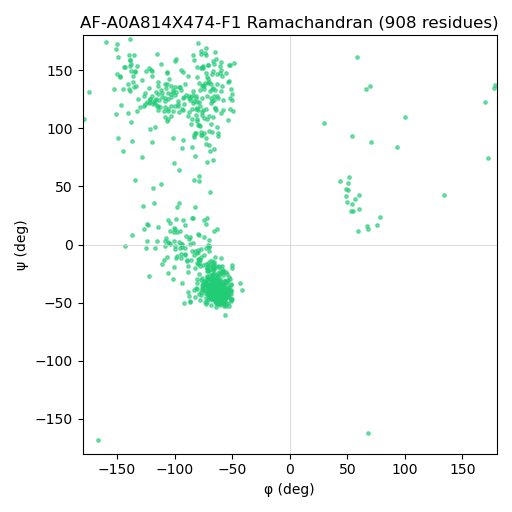00 90.94 716 ALA A O 1
ATOM 5976 N N . LYS A 1 717 ? 35.304 -6.002 -29.330 1.00 91.31 717 LYS A N 1
ATOM 5977 C CA . LYS A 1 717 ? 35.205 -7.445 -29.043 1.00 91.31 717 LYS A CA 1
ATOM 5978 C C . LYS A 1 717 ? 33.811 -7.986 -29.344 1.00 91.31 717 LYS A C 1
ATOM 5980 O O . LYS A 1 717 ? 33.714 -9.030 -29.981 1.00 91.31 717 LYS A O 1
ATOM 5985 N N . PHE A 1 718 ? 32.764 -7.271 -28.932 1.00 93.62 718 PHE A N 1
ATOM 5986 C CA . PHE A 1 718 ? 31.382 -7.635 -29.237 1.00 93.62 718 PHE A CA 1
ATOM 5987 C C . PHE A 1 718 ? 31.149 -7.742 -30.748 1.00 93.62 718 PHE A C 1
ATOM 5989 O O . PHE A 1 718 ? 30.736 -8.795 -31.222 1.00 93.62 718 PHE A O 1
ATOM 5996 N N . THR A 1 719 ? 31.498 -6.701 -31.509 1.00 92.06 719 THR A N 1
ATOM 5997 C CA . THR A 1 719 ? 31.319 -6.681 -32.969 1.00 92.06 719 THR A CA 1
ATOM 5998 C C . THR A 1 719 ? 32.102 -7.798 -33.657 1.00 92.06 719 THR A C 1
ATOM 6000 O O . THR A 1 719 ? 31.599 -8.406 -34.595 1.00 92.06 719 THR A O 1
ATOM 6003 N N . LYS A 1 720 ? 33.303 -8.139 -33.170 1.00 92.81 720 LYS A N 1
ATOM 6004 C CA . LYS A 1 720 ? 34.038 -9.300 -33.686 1.00 92.81 720 LYS A CA 1
ATOM 6005 C C . LYS A 1 720 ? 33.249 -10.604 -33.501 1.00 92.81 720 LYS A C 1
ATOM 6007 O O . LYS A 1 720 ? 33.137 -11.371 -34.448 1.00 92.81 720 LYS A O 1
ATOM 6012 N N . PHE A 1 721 ? 32.709 -10.857 -32.308 1.00 92.31 721 PHE A N 1
ATOM 6013 C CA . PHE A 1 721 ? 31.940 -12.079 -32.045 1.00 92.31 721 PHE A CA 1
ATOM 6014 C C . PHE A 1 721 ? 30.612 -12.128 -32.801 1.00 92.31 721 PHE A C 1
ATOM 6016 O O . PHE A 1 721 ? 30.163 -13.208 -33.172 1.00 92.31 721 PHE A O 1
ATOM 6023 N N . GLU A 1 722 ? 29.993 -10.976 -33.037 1.00 92.25 722 GLU A N 1
ATOM 6024 C CA . GLU A 1 722 ? 28.791 -10.866 -33.863 1.00 92.25 722 GLU A CA 1
ATOM 6025 C C . GLU A 1 722 ? 29.078 -11.286 -35.310 1.00 92.25 722 GLU A C 1
ATOM 6027 O O . GLU A 1 722 ? 28.387 -12.153 -35.841 1.00 92.25 722 GLU A O 1
ATOM 6032 N N . VAL A 1 723 ? 30.172 -10.786 -35.893 1.00 92.19 723 VAL A N 1
ATOM 6033 C CA . VAL A 1 723 ? 30.638 -11.201 -37.225 1.00 92.19 723 VAL A CA 1
ATOM 6034 C C . VAL A 1 723 ? 30.995 -12.692 -37.258 1.00 92.19 723 VAL A C 1
ATOM 6036 O O . VAL A 1 723 ? 30.562 -13.399 -38.166 1.00 92.19 723 VAL A O 1
ATOM 6039 N N . ASP A 1 724 ? 31.729 -13.199 -36.259 1.00 88.75 724 ASP A N 1
ATOM 6040 C CA . ASP A 1 724 ? 32.073 -14.628 -36.166 1.00 88.75 724 ASP A CA 1
ATOM 6041 C C . ASP A 1 724 ? 30.802 -15.509 -36.115 1.00 88.75 724 ASP A C 1
ATOM 6043 O O . ASP A 1 724 ? 30.755 -16.585 -36.713 1.00 88.75 724 ASP A O 1
ATOM 6047 N N . TYR A 1 725 ? 29.746 -15.049 -35.432 1.00 90.62 725 TYR A N 1
ATOM 6048 C CA . TYR A 1 725 ? 28.462 -15.751 -35.343 1.00 90.62 725 TYR A CA 1
ATOM 6049 C C . TYR A 1 725 ? 27.697 -15.755 -36.670 1.00 90.62 725 TYR A C 1
ATOM 6051 O O . TYR A 1 725 ? 27.178 -16.799 -37.078 1.00 90.62 725 TYR A O 1
ATOM 6059 N N . GLU A 1 726 ? 27.626 -14.612 -37.352 1.00 89.75 726 GLU A N 1
ATOM 6060 C CA . GLU A 1 726 ? 26.955 -14.492 -38.651 1.00 89.75 726 GLU A CA 1
ATOM 6061 C C . GLU A 1 726 ? 27.631 -15.353 -39.721 1.00 89.75 726 GLU A C 1
ATOM 6063 O O . GLU A 1 726 ? 26.947 -16.092 -40.433 1.00 89.75 726 GLU A O 1
ATOM 6068 N N . ILE A 1 727 ? 28.967 -15.328 -39.784 1.00 87.50 727 ILE A N 1
ATOM 6069 C CA . ILE A 1 727 ? 29.742 -16.172 -40.703 1.00 87.50 727 ILE A CA 1
ATOM 6070 C C . ILE A 1 727 ? 29.473 -17.649 -40.403 1.00 87.50 727 ILE A C 1
ATOM 6072 O O . ILE A 1 727 ? 29.062 -18.391 -41.291 1.00 87.50 727 ILE A O 1
ATOM 6076 N N . TRP A 1 728 ? 29.617 -18.071 -39.140 1.00 87.25 728 TRP A N 1
ATOM 6077 C CA . TRP A 1 728 ? 29.427 -19.473 -38.755 1.00 87.25 728 TRP A CA 1
ATOM 6078 C C . TRP A 1 728 ? 28.032 -20.001 -39.091 1.00 87.25 728 TRP A C 1
ATOM 6080 O O . TRP A 1 728 ? 27.888 -21.097 -39.630 1.00 87.25 728 TRP A O 1
ATOM 6090 N N . THR A 1 729 ? 26.992 -19.237 -38.759 1.00 83.31 729 THR A N 1
ATOM 6091 C CA . THR A 1 729 ? 25.611 -19.665 -39.008 1.00 83.31 729 THR A CA 1
ATOM 6092 C C . THR A 1 729 ? 25.293 -19.726 -40.497 1.00 83.31 729 THR A C 1
ATOM 6094 O O . THR A 1 729 ? 24.652 -20.681 -40.934 1.00 83.31 729 THR A O 1
ATOM 6097 N N . THR A 1 730 ? 25.798 -18.773 -41.282 1.00 84.38 730 THR A N 1
ATOM 6098 C CA . THR A 1 730 ? 25.642 -18.768 -42.742 1.00 84.38 730 THR A CA 1
ATOM 6099 C C . THR A 1 730 ? 26.344 -19.968 -43.379 1.00 84.38 730 THR A C 1
ATOM 6101 O O . THR A 1 730 ? 25.717 -20.710 -44.137 1.00 84.38 730 THR A O 1
ATOM 6104 N N . ASP A 1 731 ? 27.604 -20.221 -43.017 1.00 81.06 731 ASP A N 1
ATOM 6105 C CA . ASP A 1 731 ? 28.402 -21.328 -43.556 1.00 81.06 731 ASP A CA 1
ATOM 6106 C C . ASP A 1 731 ? 27.824 -22.700 -43.170 1.00 81.06 731 ASP A C 1
ATOM 6108 O O . ASP A 1 731 ? 27.809 -23.640 -43.977 1.00 81.06 731 ASP A O 1
ATOM 6112 N N . LEU A 1 732 ? 27.316 -22.832 -41.938 1.00 76.81 732 LEU A N 1
ATOM 6113 C CA . LEU A 1 732 ? 26.685 -24.060 -41.457 1.00 76.81 732 LEU A CA 1
ATOM 6114 C C . LEU A 1 732 ? 25.386 -24.358 -42.215 1.00 76.81 732 LEU A C 1
ATOM 6116 O O . LEU A 1 732 ? 25.163 -25.500 -42.626 1.00 76.81 732 LEU A O 1
ATOM 6120 N N . GLU A 1 733 ? 24.540 -23.351 -42.436 1.00 79.12 733 GLU A N 1
ATOM 6121 C CA . GLU A 1 733 ? 23.296 -23.522 -43.191 1.00 79.12 733 GLU A CA 1
ATOM 6122 C C . GLU A 1 733 ? 23.547 -23.761 -44.681 1.00 79.12 733 GLU A C 1
ATOM 6124 O O . GLU A 1 733 ? 22.901 -24.620 -45.291 1.00 79.12 733 GLU A O 1
ATOM 6129 N N . GLU A 1 734 ? 24.544 -23.103 -45.273 1.00 76.31 734 GLU A N 1
ATOM 6130 C CA . GLU A 1 734 ? 24.963 -23.407 -46.640 1.00 76.31 734 GLU A CA 1
ATOM 6131 C C . GLU A 1 734 ? 25.451 -24.863 -46.754 1.00 76.31 734 GLU A C 1
ATOM 6133 O O . GLU A 1 734 ? 25.067 -25.592 -47.676 1.00 76.31 734 GLU A O 1
ATOM 6138 N N . SER A 1 735 ? 26.223 -25.333 -45.773 1.00 67.19 735 SER A N 1
ATOM 6139 C CA . SER A 1 735 ? 26.688 -26.723 -45.701 1.00 67.19 735 SER A CA 1
ATOM 6140 C C . SER A 1 735 ? 25.531 -27.718 -45.549 1.00 67.19 735 SER A C 1
ATOM 6142 O O . SER A 1 735 ? 25.520 -28.757 -46.216 1.00 67.19 735 SER A O 1
ATOM 6144 N N . ARG A 1 736 ? 24.507 -27.392 -44.749 1.00 68.50 736 ARG A N 1
ATOM 6145 C CA . ARG A 1 736 ? 23.261 -28.177 -44.637 1.00 68.50 736 ARG A CA 1
ATOM 6146 C C . ARG A 1 736 ? 22.455 -28.207 -45.928 1.00 68.50 736 ARG A C 1
ATOM 6148 O O . ARG A 1 736 ? 21.837 -29.224 -46.246 1.00 68.50 736 ARG A O 1
ATOM 6155 N N . CYS A 1 737 ? 22.449 -27.113 -46.683 1.00 64.00 737 CYS A N 1
ATOM 6156 C CA . CYS A 1 737 ? 21.808 -27.065 -47.993 1.00 64.00 737 CYS A CA 1
ATOM 6157 C C . CYS A 1 737 ? 22.539 -27.948 -49.011 1.00 64.00 737 CYS A C 1
ATOM 6159 O O . CYS A 1 737 ? 21.890 -28.621 -49.814 1.00 64.00 737 CYS A O 1
ATOM 6161 N N . ARG A 1 738 ? 23.877 -27.985 -48.957 1.00 57.19 738 ARG A N 1
ATOM 6162 C CA . ARG A 1 738 ? 24.717 -28.800 -49.847 1.00 57.19 738 ARG A CA 1
ATOM 6163 C C . ARG A 1 738 ? 24.695 -30.293 -49.497 1.00 57.19 738 ARG A C 1
ATOM 6165 O O . ARG A 1 738 ? 24.736 -31.118 -50.407 1.00 57.19 738 ARG A O 1
ATOM 6172 N N . SER A 1 739 ? 24.584 -30.648 -48.214 1.00 54.31 739 SER A N 1
ATOM 6173 C CA . SER A 1 739 ? 24.557 -32.038 -47.738 1.00 54.31 739 SER A CA 1
ATOM 6174 C C . SER A 1 739 ? 23.267 -32.351 -46.965 1.00 54.31 739 SER A C 1
ATOM 6176 O O . SER A 1 739 ? 23.174 -32.060 -45.770 1.00 54.31 739 SER A O 1
ATOM 6178 N N . PRO A 1 740 ? 22.268 -32.999 -47.600 1.00 52.03 740 PRO A N 1
ATOM 6179 C CA . PRO A 1 740 ? 20.994 -33.335 -46.958 1.00 52.03 740 PRO A CA 1
ATOM 6180 C C . PRO A 1 740 ? 21.128 -34.200 -45.697 1.00 52.03 740 PRO A C 1
ATOM 6182 O O . PRO A 1 740 ? 20.280 -34.120 -44.815 1.00 52.03 740 PRO A O 1
ATOM 6185 N N . LEU A 1 741 ? 22.202 -34.990 -45.579 1.00 49.97 741 LEU A N 1
ATOM 6186 C CA . LEU A 1 741 ? 22.482 -35.787 -44.382 1.00 49.97 741 LEU A CA 1
ATOM 6187 C C . LEU A 1 741 ? 22.813 -34.911 -43.166 1.00 49.97 741 LEU A C 1
ATOM 6189 O O . LEU A 1 741 ? 22.441 -35.274 -42.057 1.00 49.97 741 LEU A O 1
ATOM 6193 N N . LEU A 1 742 ? 23.432 -33.736 -43.352 1.00 52.75 742 LEU A N 1
ATOM 6194 C CA . LEU A 1 742 ? 23.705 -32.797 -42.253 1.00 52.75 742 LEU A CA 1
ATOM 6195 C C . LEU A 1 742 ? 22.425 -32.213 -41.640 1.00 52.75 742 LEU A C 1
ATOM 6197 O O . LEU A 1 742 ? 22.444 -31.793 -40.485 1.00 52.75 742 LEU A O 1
ATOM 6201 N N . LYS A 1 743 ? 21.297 -32.236 -42.366 1.00 55.81 743 LYS A N 1
ATOM 6202 C CA . LYS A 1 743 ? 19.985 -31.831 -41.833 1.00 55.81 743 LYS A CA 1
ATOM 6203 C C . LYS A 1 743 ? 19.437 -32.808 -40.787 1.00 55.81 743 LYS A C 1
ATOM 6205 O O . LYS A 1 743 ? 18.545 -32.442 -40.032 1.00 55.81 743 LYS A O 1
ATOM 6210 N N . LEU A 1 744 ? 19.968 -34.033 -40.726 1.00 48.97 744 LEU A N 1
ATOM 6211 C CA . LEU A 1 744 ? 19.583 -35.030 -39.722 1.00 48.97 744 LEU A CA 1
ATOM 6212 C C . LEU A 1 744 ? 20.240 -34.774 -38.356 1.00 48.97 744 LEU A C 1
ATOM 6214 O O . LEU A 1 744 ? 19.814 -35.363 -37.365 1.00 48.97 744 LEU A O 1
ATOM 6218 N N . PHE A 1 745 ? 21.250 -33.899 -38.295 1.00 56.78 745 PHE A N 1
ATOM 6219 C CA . PHE A 1 745 ? 22.037 -33.639 -37.094 1.00 56.78 745 PHE A CA 1
ATOM 6220 C C . PHE A 1 745 ? 21.780 -32.230 -36.545 1.00 56.78 745 PHE A C 1
ATOM 6222 O O . PHE A 1 745 ? 21.825 -31.222 -37.259 1.00 56.78 745 PHE A O 1
ATOM 6229 N N . SER A 1 746 ? 21.559 -32.150 -35.234 1.00 64.00 746 SER A N 1
ATOM 6230 C CA . SER A 1 746 ? 21.507 -30.880 -34.504 1.00 64.00 746 SER A CA 1
ATOM 6231 C C . SER A 1 746 ? 22.859 -30.155 -34.542 1.00 64.00 746 SER A C 1
ATOM 6233 O O . SER A 1 746 ? 23.904 -30.780 -34.725 1.00 64.00 746 SER A O 1
ATOM 6235 N N . ASN A 1 747 ? 22.864 -28.838 -34.298 1.00 68.25 747 ASN A N 1
ATOM 6236 C CA . ASN A 1 747 ? 24.106 -28.053 -34.192 1.00 68.25 747 ASN A CA 1
ATOM 6237 C C . ASN A 1 747 ? 25.085 -28.666 -33.178 1.00 68.25 747 ASN A C 1
ATOM 6239 O O . ASN A 1 747 ? 26.287 -28.699 -33.412 1.00 68.25 747 ASN A O 1
ATOM 6243 N N . HIS A 1 748 ? 24.556 -29.208 -32.078 1.00 64.12 748 HIS A N 1
ATOM 6244 C CA . HIS A 1 748 ? 25.336 -29.875 -31.043 1.00 64.12 748 HIS A CA 1
ATOM 6245 C C . HIS A 1 748 ? 25.985 -31.178 -31.541 1.00 64.12 748 HIS A C 1
ATOM 6247 O O . HIS A 1 748 ? 27.162 -31.418 -31.293 1.00 64.12 748 HIS A O 1
ATOM 6253 N N . GLN A 1 749 ? 25.255 -32.002 -32.296 1.00 61.56 749 GLN A N 1
ATOM 6254 C CA . GLN A 1 749 ? 25.803 -33.229 -32.888 1.00 61.56 749 GLN A CA 1
ATOM 6255 C C . GLN A 1 749 ? 26.861 -32.914 -33.954 1.00 61.56 749 GLN A C 1
ATOM 6257 O O . GLN A 1 749 ? 27.934 -33.513 -33.940 1.00 61.56 749 GLN A O 1
ATOM 6262 N N . ILE A 1 750 ? 26.606 -31.926 -34.820 1.00 65.88 750 ILE A N 1
ATOM 6263 C CA . ILE A 1 750 ? 27.572 -31.466 -35.832 1.00 65.88 750 ILE A CA 1
ATOM 6264 C C . ILE A 1 750 ? 28.840 -30.929 -35.163 1.00 65.88 750 ILE A C 1
ATOM 6266 O O . ILE A 1 750 ? 29.946 -31.244 -35.590 1.00 65.88 750 ILE A O 1
ATOM 6270 N N . MET A 1 751 ? 28.697 -30.158 -34.088 1.00 65.44 751 MET A N 1
ATOM 6271 C CA . MET A 1 751 ? 29.815 -29.651 -33.298 1.00 65.44 751 MET A CA 1
ATOM 6272 C C . MET A 1 751 ? 30.636 -30.771 -32.659 1.00 65.44 751 MET A C 1
ATOM 6274 O O . MET A 1 751 ? 31.859 -30.730 -32.748 1.00 65.44 751 MET A O 1
ATOM 6278 N N . ILE A 1 752 ? 30.000 -31.771 -32.033 1.00 57.16 752 ILE A N 1
ATOM 6279 C CA . ILE A 1 752 ? 30.707 -32.935 -31.473 1.00 57.16 752 ILE A CA 1
ATOM 6280 C C . ILE A 1 752 ? 31.489 -33.640 -32.579 1.00 57.16 752 ILE A C 1
ATOM 6282 O O . ILE A 1 752 ? 32.669 -33.927 -32.397 1.00 57.16 752 ILE A O 1
ATOM 6286 N N . MET A 1 753 ? 30.868 -33.854 -33.743 1.00 58.59 753 MET A N 1
ATOM 6287 C CA . MET A 1 753 ? 31.562 -34.401 -34.908 1.00 58.59 753 MET A CA 1
ATOM 6288 C C . MET A 1 753 ? 32.757 -33.523 -35.292 1.00 58.59 753 MET A C 1
ATOM 6290 O O . MET A 1 753 ? 33.855 -34.039 -35.441 1.00 58.59 753 MET A O 1
ATOM 6294 N N . PHE A 1 754 ? 32.594 -32.202 -35.382 1.00 60.16 754 PHE A N 1
ATOM 6295 C CA . PHE A 1 754 ? 33.674 -31.284 -35.745 1.00 60.16 754 PHE A CA 1
ATOM 6296 C C . PHE A 1 754 ? 34.831 -31.314 -34.739 1.00 60.16 754 PHE A C 1
ATOM 6298 O O . PHE A 1 754 ? 35.987 -31.381 -35.144 1.00 60.16 754 PHE A O 1
ATOM 6305 N N . ILE A 1 755 ? 34.541 -31.317 -33.434 1.00 54.66 755 ILE A N 1
ATOM 6306 C CA . ILE A 1 755 ? 35.553 -31.426 -32.375 1.00 54.66 755 ILE A CA 1
ATOM 6307 C C . ILE A 1 755 ? 36.288 -32.759 -32.503 1.00 54.66 755 ILE A C 1
ATOM 6309 O O . ILE A 1 755 ? 37.513 -32.769 -32.588 1.00 54.66 755 ILE A O 1
ATOM 6313 N N . LEU A 1 756 ? 35.567 -33.877 -32.603 1.00 51.03 756 LEU A N 1
ATOM 6314 C CA . LEU A 1 756 ? 36.174 -35.202 -32.749 1.00 51.03 756 LEU A CA 1
ATOM 6315 C C . LEU A 1 756 ? 37.056 -35.301 -34.002 1.00 51.03 756 LEU A C 1
ATOM 6317 O O . LEU A 1 756 ? 38.097 -35.943 -33.947 1.00 51.03 756 LEU A O 1
ATOM 6321 N N . LEU A 1 757 ? 36.674 -34.627 -35.092 1.00 49.44 757 LEU A N 1
ATOM 6322 C CA . LEU A 1 757 ? 37.398 -34.606 -36.368 1.00 49.44 757 LEU A CA 1
ATOM 6323 C C . LEU A 1 757 ? 38.573 -33.611 -36.420 1.00 49.44 757 LEU A C 1
ATOM 6325 O O . LEU A 1 757 ? 39.432 -33.736 -37.288 1.00 49.44 757 LEU A O 1
ATOM 6329 N N . THR A 1 758 ? 38.610 -32.604 -35.543 1.00 46.16 758 THR A N 1
ATOM 6330 C CA . THR A 1 758 ? 39.674 -31.575 -35.510 1.00 46.16 758 THR A CA 1
ATOM 6331 C C . THR A 1 758 ? 40.648 -31.734 -34.345 1.00 46.16 758 THR A C 1
ATOM 6333 O O . THR A 1 758 ? 41.707 -31.103 -34.341 1.00 46.16 758 THR A O 1
ATOM 6336 N N . THR A 1 759 ? 40.338 -32.599 -33.376 1.00 46.88 759 THR A N 1
ATOM 6337 C CA . THR A 1 759 ? 41.253 -32.948 -32.285 1.00 46.88 759 THR A CA 1
ATOM 6338 C C . THR A 1 759 ? 42.297 -33.929 -32.814 1.00 46.88 759 THR A C 1
ATOM 6340 O O . THR A 1 759 ? 41.958 -35.018 -33.264 1.00 46.88 759 THR A O 1
ATOM 6343 N N . SER A 1 760 ? 43.581 -33.567 -32.781 1.00 43.94 760 SER A N 1
ATOM 6344 C CA . SER A 1 760 ? 44.648 -34.445 -33.269 1.00 43.94 760 SER A CA 1
ATOM 6345 C C . SER A 1 760 ? 44.802 -35.674 -32.367 1.00 43.94 760 SER A C 1
ATOM 6347 O O . SER A 1 760 ? 45.399 -35.585 -31.292 1.00 43.94 760 SER A O 1
ATOM 6349 N N . THR A 1 761 ? 44.311 -36.826 -32.814 1.00 49.97 761 THR A N 1
ATOM 6350 C CA . THR A 1 761 ? 44.622 -38.133 -32.220 1.00 49.97 761 THR A CA 1
ATOM 6351 C C . THR A 1 761 ? 45.467 -38.978 -33.173 1.00 49.97 761 THR A C 1
ATOM 6353 O O . THR A 1 761 ? 45.457 -38.781 -34.386 1.00 49.97 761 THR A O 1
ATOM 6356 N N . ILE A 1 762 ? 46.231 -39.920 -32.613 1.00 44.66 762 ILE A N 1
ATOM 6357 C CA . ILE A 1 762 ? 47.177 -40.791 -33.336 1.00 44.66 762 ILE A CA 1
ATOM 6358 C C . ILE A 1 762 ? 46.455 -41.702 -34.363 1.00 44.66 762 ILE A C 1
ATOM 6360 O O . ILE A 1 762 ? 47.060 -42.127 -35.342 1.00 44.66 762 ILE A O 1
ATOM 6364 N N . GLU A 1 763 ? 45.142 -41.913 -34.222 1.00 46.28 763 GLU A N 1
ATOM 6365 C CA . GLU A 1 763 ? 44.290 -42.703 -35.128 1.00 46.28 763 GLU A CA 1
ATOM 6366 C C . GLU A 1 763 ? 43.567 -41.826 -36.169 1.00 46.28 763 GLU A C 1
ATOM 6368 O O . GLU A 1 763 ? 42.345 -41.700 -36.204 1.00 46.28 763 GLU A O 1
ATOM 6373 N N . ASN A 1 764 ? 44.345 -41.188 -37.043 1.00 44.50 764 ASN A N 1
ATOM 6374 C CA . ASN A 1 764 ? 43.845 -40.275 -38.082 1.00 44.50 764 ASN A CA 1
ATOM 6375 C C . ASN A 1 764 ? 43.304 -41.004 -39.338 1.00 44.50 764 ASN A C 1
ATOM 6377 O O . ASN A 1 764 ? 42.758 -40.387 -40.249 1.00 44.50 764 ASN A O 1
ATOM 6381 N N . GLU A 1 765 ? 43.464 -42.328 -39.429 1.00 42.47 765 GLU A N 1
ATOM 6382 C CA . GLU A 1 765 ? 43.114 -43.099 -40.631 1.00 42.47 765 GLU A CA 1
ATOM 6383 C C . GLU A 1 765 ? 41.614 -43.423 -40.708 1.00 42.47 765 GLU A C 1
ATOM 6385 O O . GLU A 1 765 ? 41.013 -43.344 -41.778 1.00 42.47 765 GLU A O 1
ATOM 6390 N N . VAL A 1 766 ? 40.994 -43.716 -39.563 1.00 40.91 766 VAL A N 1
ATOM 6391 C CA . VAL A 1 766 ? 39.564 -44.038 -39.445 1.00 40.91 766 VAL A CA 1
ATOM 6392 C C . VAL A 1 766 ? 38.699 -42.797 -39.689 1.00 40.91 766 VAL A C 1
ATOM 6394 O O . VAL A 1 766 ? 37.760 -42.827 -40.486 1.00 40.91 766 VAL A O 1
ATOM 6397 N N . GLN A 1 767 ? 39.075 -41.665 -39.085 1.00 41.81 767 GLN A N 1
ATOM 6398 C CA . GLN A 1 767 ? 38.402 -40.375 -39.271 1.00 41.81 767 GLN A CA 1
ATOM 6399 C C . GLN A 1 767 ? 38.514 -39.867 -40.717 1.00 41.81 767 GLN A C 1
ATOM 6401 O O . GLN A 1 767 ? 37.521 -39.412 -41.293 1.00 41.81 767 GLN A O 1
ATOM 6406 N N . ARG A 1 768 ? 39.691 -40.012 -41.348 1.00 43.53 768 ARG A N 1
ATOM 6407 C CA . ARG A 1 768 ? 39.896 -39.665 -42.762 1.00 43.53 768 ARG A CA 1
ATOM 6408 C C . ARG A 1 768 ? 39.113 -40.584 -43.703 1.00 43.53 768 ARG A C 1
ATOM 6410 O O . ARG A 1 768 ? 38.492 -40.073 -44.627 1.00 43.53 768 ARG A O 1
ATOM 6417 N N . LYS A 1 769 ? 39.064 -41.901 -43.452 1.00 45.56 769 LYS A N 1
ATOM 6418 C CA . LYS A 1 769 ? 38.259 -42.863 -44.237 1.00 45.56 769 LYS A CA 1
ATOM 6419 C C . LYS A 1 769 ? 36.755 -42.617 -44.105 1.00 45.56 769 LYS A C 1
ATOM 6421 O O . LYS A 1 769 ? 36.032 -42.749 -45.091 1.00 45.56 769 LYS A O 1
ATOM 6426 N N . PHE A 1 770 ? 36.278 -42.229 -42.921 1.00 43.66 770 PHE A N 1
ATOM 6427 C CA . PHE A 1 770 ? 34.881 -41.849 -42.711 1.00 43.66 770 PHE A CA 1
ATOM 6428 C C . PHE A 1 770 ? 34.508 -40.601 -43.524 1.00 43.66 770 PHE A C 1
ATOM 6430 O O . PHE A 1 770 ? 33.513 -40.624 -44.249 1.00 43.66 770 PHE A O 1
ATOM 6437 N N . LEU A 1 771 ? 35.334 -39.548 -43.481 1.00 41.75 771 LEU A N 1
ATOM 6438 C CA . LEU A 1 771 ? 35.131 -38.335 -44.279 1.00 41.75 771 LEU A CA 1
ATOM 6439 C C . LEU A 1 771 ? 35.277 -38.598 -45.784 1.00 41.75 771 LEU A C 1
ATOM 6441 O O . LEU A 1 771 ? 34.408 -38.191 -46.549 1.00 41.75 771 LEU A O 1
ATOM 6445 N N . GLU A 1 772 ? 36.306 -39.331 -46.217 1.00 44.91 772 GLU A N 1
ATOM 6446 C CA . GLU A 1 772 ? 36.475 -39.738 -47.618 1.00 44.91 772 GLU A CA 1
ATOM 6447 C C . GLU A 1 772 ? 35.241 -40.496 -48.117 1.00 44.91 772 GLU A C 1
ATOM 6449 O O . GLU A 1 772 ? 34.799 -40.232 -49.227 1.00 44.91 772 GLU A O 1
ATOM 6454 N N . LYS A 1 773 ? 34.620 -41.364 -47.303 1.00 47.88 773 LYS A N 1
ATOM 6455 C CA . LYS A 1 773 ? 33.391 -42.092 -47.669 1.00 47.88 773 LYS A CA 1
ATOM 6456 C C . LYS A 1 773 ? 32.124 -41.230 -47.652 1.00 47.88 773 LYS A C 1
ATOM 6458 O O . LYS A 1 773 ? 31.285 -41.375 -48.543 1.00 47.88 773 LYS A O 1
ATOM 6463 N N . LEU A 1 774 ? 31.985 -40.330 -46.679 1.00 42.91 774 LEU A N 1
ATOM 6464 C CA . LEU A 1 774 ? 30.835 -39.427 -46.565 1.00 42.91 774 LEU A CA 1
ATOM 6465 C C . LEU A 1 774 ? 30.844 -38.360 -47.676 1.00 42.91 774 LEU A C 1
ATOM 6467 O O . LEU A 1 774 ? 29.784 -38.017 -48.193 1.00 42.91 774 LEU A O 1
ATOM 6471 N N . PHE A 1 775 ? 32.028 -37.925 -48.120 1.00 41.41 775 PHE A N 1
ATOM 6472 C CA . PHE A 1 775 ? 32.218 -37.054 -49.287 1.00 41.41 775 PHE A CA 1
ATOM 6473 C C . PHE A 1 775 ? 32.370 -37.825 -50.619 1.00 41.41 775 PHE A C 1
ATOM 6475 O O . PHE A 1 775 ? 32.073 -37.277 -51.675 1.00 41.41 775 PHE A O 1
ATOM 6482 N N . LEU A 1 776 ? 32.697 -39.125 -50.624 1.00 42.78 776 LEU A N 1
ATOM 6483 C CA . LEU A 1 776 ? 32.586 -39.993 -51.817 1.00 42.78 776 LEU A CA 1
ATOM 6484 C C . LEU A 1 776 ? 31.133 -40.125 -52.303 1.00 42.78 776 LEU A C 1
ATOM 6486 O O . LEU A 1 776 ? 30.907 -40.360 -53.492 1.00 42.78 776 LEU A O 1
ATOM 6490 N N . LEU A 1 777 ? 30.143 -39.922 -51.424 1.00 42.28 777 LEU A N 1
ATOM 6491 C CA . LEU A 1 777 ? 28.728 -39.810 -51.805 1.00 42.28 777 LEU A CA 1
ATOM 6492 C C . LEU A 1 777 ? 28.466 -38.630 -52.756 1.00 42.28 777 LEU A C 1
ATOM 6494 O O . LEU A 1 777 ? 27.540 -38.707 -53.565 1.00 42.28 777 LEU A O 1
ATOM 6498 N N . GLU A 1 778 ? 29.306 -37.591 -52.728 1.00 39.94 778 GLU A N 1
ATOM 6499 C CA . GLU A 1 778 ? 29.243 -36.432 -53.627 1.00 39.94 778 GLU A CA 1
ATOM 6500 C C . GLU A 1 778 ? 29.627 -36.796 -55.077 1.00 39.94 778 GLU A C 1
ATOM 6502 O O . GLU A 1 778 ? 29.111 -36.201 -56.028 1.00 39.94 778 GLU A O 1
ATOM 6507 N N . ASN A 1 779 ? 30.444 -37.847 -55.252 1.00 42.31 779 ASN A N 1
ATOM 6508 C CA . ASN A 1 779 ? 30.855 -38.403 -56.549 1.00 42.31 779 ASN A CA 1
ATOM 6509 C C . ASN A 1 779 ? 29.925 -39.516 -57.071 1.00 42.31 779 ASN A C 1
ATOM 6511 O O . ASN A 1 779 ? 30.033 -39.924 -58.227 1.00 42.31 779 ASN A O 1
ATOM 6515 N N . LEU A 1 780 ? 28.967 -39.985 -56.262 1.00 43.66 780 LEU A N 1
ATOM 6516 C CA . LEU A 1 780 ? 27.977 -41.004 -56.643 1.00 43.66 780 LEU A CA 1
ATOM 6517 C C . LEU A 1 780 ? 26.681 -40.416 -57.231 1.00 43.66 780 LEU A C 1
ATOM 6519 O O . LEU A 1 780 ? 25.694 -41.139 -57.365 1.00 43.66 780 LEU A O 1
ATOM 6523 N N . LYS A 1 781 ? 26.691 -39.140 -57.654 1.00 45.91 781 LYS A N 1
ATOM 6524 C CA . LYS A 1 781 ? 25.550 -38.427 -58.273 1.00 45.91 781 LYS A CA 1
ATOM 6525 C C . LYS A 1 781 ? 24.872 -39.177 -59.434 1.00 45.91 781 LYS A C 1
ATOM 6527 O O . LYS A 1 781 ? 23.714 -38.902 -59.722 1.00 45.91 781 LYS A O 1
ATOM 6532 N N . ASN A 1 782 ? 25.554 -40.144 -60.057 1.00 46.16 782 ASN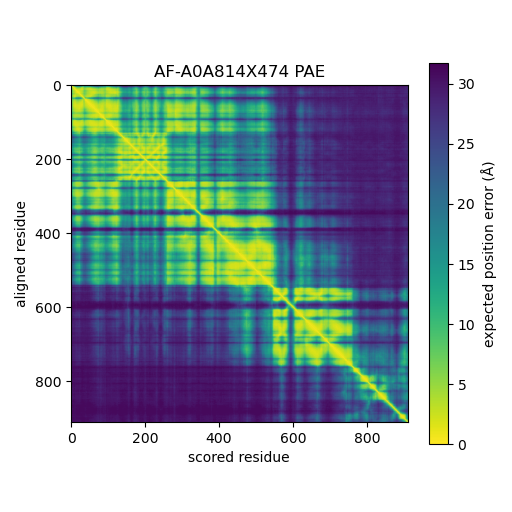 A N 1
ATOM 6533 C CA . ASN A 1 782 ? 25.048 -40.914 -61.200 1.00 46.16 782 ASN A CA 1
ATOM 6534 C C . ASN A 1 782 ? 24.605 -42.360 -60.876 1.00 46.16 782 ASN A C 1
ATOM 6536 O O . ASN A 1 782 ? 24.185 -43.069 -61.787 1.00 46.16 782 ASN A O 1
ATOM 6540 N N . HIS A 1 783 ? 24.672 -42.824 -59.620 1.00 49.31 783 HIS A N 1
ATOM 6541 C CA . HIS A 1 783 ? 24.310 -44.204 -59.249 1.00 49.31 783 HIS A CA 1
ATOM 6542 C C . HIS A 1 783 ? 23.315 -44.261 -58.077 1.00 49.31 783 HIS A C 1
ATOM 6544 O O . HIS A 1 783 ? 23.658 -44.636 -56.954 1.00 49.31 783 HIS A O 1
ATOM 6550 N N . ILE A 1 784 ? 22.052 -43.949 -58.384 1.00 48.59 784 ILE A N 1
ATOM 6551 C CA . ILE A 1 784 ? 20.893 -43.978 -57.469 1.00 48.59 784 ILE A CA 1
ATOM 6552 C C . ILE A 1 784 ? 20.781 -45.323 -56.721 1.00 48.59 784 ILE A C 1
ATOM 6554 O O . ILE A 1 784 ? 20.522 -45.360 -55.521 1.00 48.59 784 ILE A O 1
ATOM 6558 N N . GLU A 1 785 ? 21.063 -46.437 -57.399 1.00 46.72 785 GLU A N 1
ATOM 6559 C CA . GLU A 1 785 ? 20.932 -47.796 -56.852 1.00 46.72 785 GLU A CA 1
ATOM 6560 C C . GLU A 1 785 ? 22.005 -48.143 -55.795 1.00 46.72 785 GLU A C 1
ATOM 6562 O O . GLU A 1 785 ? 21.747 -48.897 -54.853 1.00 46.72 785 GLU A O 1
ATOM 6567 N N . LYS A 1 786 ? 23.209 -47.552 -55.893 1.00 47.53 786 LYS A N 1
ATOM 6568 C CA . LYS A 1 786 ? 24.264 -47.702 -54.871 1.00 47.53 786 LYS A CA 1
ATOM 6569 C C . LYS A 1 786 ? 23.974 -46.853 -53.636 1.00 47.53 786 LYS A C 1
ATOM 6571 O O . LYS A 1 786 ? 24.178 -47.336 -52.527 1.00 47.53 786 LYS A O 1
ATOM 6576 N N . GLN A 1 787 ? 23.460 -45.635 -53.814 1.00 47.44 787 GLN A N 1
ATOM 6577 C CA . GLN A 1 787 ? 23.043 -44.783 -52.695 1.00 47.44 787 GLN A CA 1
ATOM 6578 C C . GLN A 1 787 ? 21.872 -45.410 -51.921 1.00 47.44 787 GLN A C 1
ATOM 6580 O O . GLN A 1 787 ? 21.955 -45.522 -50.701 1.00 47.44 787 GLN A O 1
ATOM 6585 N N . TYR A 1 788 ? 20.859 -45.934 -52.624 1.00 48.28 788 TYR A N 1
ATOM 6586 C CA . TYR A 1 788 ? 19.734 -46.680 -52.036 1.00 48.28 788 TYR A CA 1
ATOM 6587 C C . TYR A 1 788 ? 20.206 -47.846 -51.150 1.00 48.28 788 TYR A C 1
ATOM 6589 O O . TYR A 1 788 ? 19.817 -47.952 -49.988 1.00 48.28 788 TYR A O 1
ATOM 6597 N N . ASN A 1 789 ? 21.110 -48.691 -51.660 1.00 49.97 789 ASN A N 1
ATOM 6598 C CA . ASN A 1 789 ? 21.625 -49.836 -50.905 1.00 49.97 789 ASN A CA 1
ATOM 6599 C C . ASN A 1 789 ? 22.433 -49.427 -49.661 1.00 49.97 789 ASN A C 1
ATOM 6601 O O . ASN A 1 789 ? 22.315 -50.084 -48.628 1.00 49.97 789 ASN A O 1
ATOM 6605 N N . ILE A 1 790 ? 23.225 -48.352 -49.739 1.00 50.00 790 ILE A N 1
ATOM 6606 C CA . ILE A 1 790 ? 24.036 -47.853 -48.617 1.00 50.00 790 ILE A CA 1
ATOM 6607 C C . ILE A 1 790 ? 23.144 -47.250 -47.524 1.00 50.00 790 ILE A C 1
ATOM 6609 O O . ILE A 1 790 ? 23.327 -47.563 -46.351 1.00 50.00 790 ILE A O 1
ATOM 6613 N N . THR A 1 791 ? 22.133 -46.455 -47.889 1.00 48.62 791 THR A N 1
ATOM 6614 C CA . THR A 1 791 ? 21.167 -45.895 -46.931 1.00 48.62 791 THR A CA 1
ATOM 6615 C C . THR A 1 791 ? 20.386 -46.995 -46.204 1.00 48.62 791 THR A C 1
ATOM 6617 O O . THR A 1 791 ? 20.245 -46.932 -44.983 1.00 48.62 791 THR A O 1
ATOM 6620 N N . ILE A 1 792 ? 19.941 -48.034 -46.924 1.00 50.31 792 ILE A N 1
ATOM 6621 C CA . ILE A 1 792 ? 19.276 -49.213 -46.339 1.00 50.31 792 ILE A CA 1
ATOM 6622 C C . ILE A 1 792 ? 20.205 -49.949 -45.360 1.00 50.31 792 ILE A C 1
ATOM 6624 O O . ILE A 1 792 ? 19.769 -50.330 -44.276 1.00 50.31 792 ILE A O 1
ATOM 6628 N N . LEU A 1 793 ? 21.487 -50.113 -45.697 1.00 49.66 793 LEU A N 1
ATOM 6629 C CA . LEU A 1 793 ? 22.489 -50.734 -44.821 1.00 49.66 793 LEU A CA 1
ATOM 6630 C C . LEU A 1 793 ? 22.728 -49.927 -43.536 1.00 49.66 793 LEU A C 1
ATOM 6632 O O . LEU A 1 793 ? 22.694 -50.498 -42.447 1.00 49.66 793 LEU A O 1
ATOM 6636 N N . CYS A 1 794 ? 22.898 -48.605 -43.635 1.00 49.31 794 CYS A N 1
ATOM 6637 C CA . CYS A 1 794 ? 23.045 -47.734 -42.465 1.00 49.31 794 CYS A CA 1
ATOM 6638 C C . CYS A 1 794 ? 21.812 -47.793 -41.542 1.00 49.31 794 CYS A C 1
ATOM 6640 O O . CYS A 1 794 ? 21.963 -47.851 -40.323 1.00 49.31 794 CYS A O 1
ATOM 6642 N N . LEU A 1 795 ? 20.602 -47.841 -42.114 1.00 48.62 795 LEU A N 1
ATOM 6643 C CA . LEU A 1 795 ? 19.345 -48.001 -41.372 1.00 48.62 795 LEU A CA 1
ATOM 6644 C C . LEU A 1 795 ? 19.249 -49.358 -40.659 1.00 48.62 795 LEU A C 1
ATOM 6646 O O . LEU A 1 795 ? 18.854 -49.404 -39.496 1.00 48.62 795 LEU A O 1
ATOM 6650 N N . ILE A 1 796 ? 19.631 -50.456 -41.321 1.00 49.16 796 ILE A N 1
ATOM 6651 C CA . ILE A 1 796 ? 19.645 -51.800 -40.717 1.00 49.16 796 ILE A CA 1
ATOM 6652 C C . ILE A 1 796 ? 20.581 -51.834 -39.507 1.00 49.16 796 ILE A C 1
ATOM 6654 O O . ILE A 1 796 ? 20.181 -52.292 -38.436 1.00 49.16 796 ILE A O 1
ATOM 6658 N N . HIS A 1 797 ? 21.798 -51.308 -39.649 1.00 48.31 797 HIS A N 1
ATOM 6659 C CA . HIS A 1 797 ? 22.779 -51.299 -38.565 1.00 48.31 797 HIS A CA 1
ATOM 6660 C C . HIS A 1 797 ? 22.362 -50.401 -37.393 1.00 48.31 797 HIS A C 1
ATOM 6662 O O . HIS A 1 797 ? 22.498 -50.814 -36.241 1.00 48.31 797 HIS A O 1
ATOM 6668 N N . TYR A 1 798 ? 21.775 -49.232 -37.669 1.00 46.56 798 TYR A N 1
ATOM 6669 C CA . TYR A 1 798 ? 21.201 -48.354 -36.644 1.00 46.56 798 TYR A CA 1
ATOM 6670 C C . TYR A 1 798 ? 20.065 -49.033 -35.853 1.00 46.56 798 TYR A C 1
ATOM 6672 O O . TYR A 1 798 ? 19.993 -48.933 -34.629 1.00 46.56 798 TYR A O 1
ATOM 6680 N N . LEU A 1 799 ? 19.190 -49.791 -36.521 1.00 47.25 799 LEU A N 1
ATOM 6681 C CA . LEU A 1 799 ? 18.101 -50.508 -35.846 1.00 47.25 799 LEU A CA 1
ATOM 6682 C C . LEU A 1 799 ? 18.604 -51.721 -35.042 1.00 47.25 799 LEU A C 1
ATOM 6684 O O . LEU A 1 799 ? 18.084 -52.005 -33.963 1.00 47.25 799 LEU A O 1
ATOM 6688 N N . GLN A 1 800 ? 19.645 -52.412 -35.518 1.00 47.09 800 GLN A N 1
ATOM 6689 C CA . GLN A 1 800 ? 20.284 -53.520 -34.795 1.00 47.09 800 GLN A CA 1
ATOM 6690 C C . GLN A 1 800 ? 21.002 -53.054 -33.518 1.00 47.09 800 GLN A C 1
ATOM 6692 O O . GLN A 1 800 ? 20.949 -53.741 -32.494 1.00 47.09 800 GLN A O 1
ATOM 6697 N N . SER A 1 801 ? 21.628 -51.874 -33.535 1.00 41.81 801 SER A N 1
ATOM 6698 C CA . SER A 1 801 ? 22.309 -51.319 -32.357 1.00 41.81 801 SER A CA 1
ATOM 6699 C C . SER A 1 801 ? 21.383 -50.931 -31.209 1.00 41.81 801 SER A C 1
ATOM 6701 O O . SER A 1 801 ? 21.824 -50.888 -30.063 1.00 41.81 801 SER A O 1
ATOM 6703 N N . LEU A 1 802 ? 20.088 -50.745 -31.480 1.00 41.28 802 LEU A N 1
ATOM 6704 C CA . LEU A 1 802 ? 19.063 -50.523 -30.455 1.00 41.28 802 LEU A CA 1
ATOM 6705 C C . LEU A 1 802 ? 18.699 -51.814 -29.679 1.00 41.28 802 LEU A C 1
ATOM 6707 O O . LEU A 1 802 ? 17.777 -51.807 -28.869 1.00 41.28 802 LEU A O 1
ATOM 6711 N N . ARG A 1 803 ? 19.420 -52.932 -29.903 1.00 45.25 803 ARG A N 1
ATOM 6712 C CA . ARG A 1 803 ? 19.260 -54.246 -29.236 1.00 45.25 803 ARG A CA 1
ATOM 6713 C C . ARG A 1 803 ? 17.829 -54.816 -29.296 1.00 45.25 803 ARG A C 1
ATOM 6715 O O . ARG A 1 803 ? 17.396 -55.520 -28.382 1.00 45.25 803 ARG A O 1
ATOM 6722 N N . ILE A 1 804 ? 17.110 -54.587 -30.397 1.00 42.88 804 ILE A N 1
ATOM 6723 C CA . ILE A 1 804 ? 15.760 -55.127 -30.620 1.00 42.88 804 ILE A CA 1
ATOM 6724 C C . ILE A 1 804 ? 15.866 -56.614 -30.998 1.00 42.88 804 ILE A C 1
ATOM 6726 O O . ILE A 1 804 ? 16.085 -56.969 -32.153 1.00 42.88 804 ILE A O 1
ATOM 6730 N N . LYS A 1 805 ? 15.753 -57.511 -30.013 1.00 41.00 805 LYS A N 1
ATOM 6731 C CA . LYS A 1 805 ? 16.037 -58.946 -30.209 1.00 41.00 805 LYS A CA 1
ATOM 6732 C C . LYS A 1 805 ? 14.942 -59.755 -30.926 1.00 41.00 805 LYS A C 1
ATOM 6734 O O . LYS A 1 805 ? 15.225 -60.877 -31.323 1.00 41.00 805 LYS A O 1
ATOM 6739 N N . ASN A 1 806 ? 13.738 -59.209 -31.143 1.00 42.50 806 ASN A N 1
ATOM 6740 C CA . ASN A 1 806 ? 12.583 -59.977 -31.653 1.00 42.50 806 ASN A CA 1
ATOM 6741 C C . ASN A 1 806 ? 11.941 -59.435 -32.950 1.00 42.50 806 ASN A C 1
ATOM 6743 O O . ASN A 1 806 ? 10.823 -59.815 -33.290 1.00 42.50 806 ASN A O 1
ATOM 6747 N N . SER A 1 807 ? 12.625 -58.572 -33.704 1.00 46.22 807 SER A N 1
ATOM 6748 C CA . SER A 1 807 ? 12.129 -58.036 -34.984 1.00 46.22 807 SER A CA 1
ATOM 6749 C C . SER A 1 807 ? 12.873 -58.635 -36.180 1.00 46.22 807 SER A C 1
ATOM 6751 O O . SER A 1 807 ? 14.101 -58.690 -36.187 1.00 46.22 807 SER A O 1
ATOM 6753 N N . ASN A 1 808 ? 12.143 -59.047 -37.224 1.00 49.44 808 ASN A N 1
ATOM 6754 C CA . ASN A 1 808 ? 12.737 -59.515 -38.480 1.00 49.44 808 ASN A CA 1
ATOM 6755 C C . ASN A 1 808 ? 13.329 -58.325 -39.262 1.00 49.44 808 ASN A C 1
ATOM 6757 O O . ASN A 1 808 ? 12.661 -57.737 -40.114 1.00 49.44 808 ASN A O 1
ATOM 6761 N N . LEU A 1 809 ? 14.582 -57.984 -38.947 1.00 50.94 809 LEU A N 1
ATOM 6762 C CA . LEU A 1 809 ? 15.397 -56.936 -39.577 1.00 50.94 809 LEU A CA 1
ATOM 6763 C C . LEU A 1 809 ? 16.127 -57.432 -40.841 1.00 50.94 809 LEU A C 1
ATOM 6765 O O . LEU A 1 809 ? 17.160 -56.881 -41.220 1.00 50.94 809 LEU A O 1
ATOM 6769 N N . SER A 1 810 ? 15.632 -58.493 -41.490 1.00 54.47 810 SER A N 1
ATOM 6770 C CA . SER A 1 810 ? 16.210 -58.946 -42.758 1.00 54.47 810 SER A CA 1
ATOM 6771 C C . SER A 1 810 ? 16.146 -57.833 -43.808 1.00 54.47 810 SER A C 1
ATOM 6773 O O . SER A 1 810 ? 15.190 -57.051 -43.863 1.00 54.47 810 SER A O 1
ATOM 6775 N N . LYS A 1 811 ? 17.170 -57.778 -44.668 1.00 50.03 811 LYS A N 1
ATOM 6776 C CA . LYS A 1 811 ? 17.299 -56.775 -45.734 1.00 50.03 811 LYS A CA 1
ATOM 6777 C C . LYS A 1 811 ? 16.026 -56.682 -46.585 1.00 50.03 811 LYS A C 1
ATOM 6779 O O . LYS A 1 811 ? 15.578 -55.586 -46.891 1.00 50.03 811 LYS A O 1
ATOM 6784 N N . GLU A 1 812 ? 15.394 -57.814 -46.888 1.00 51.16 812 GLU A N 1
ATOM 6785 C CA . GLU A 1 812 ? 14.135 -57.883 -47.643 1.00 51.16 812 GLU A CA 1
ATOM 6786 C C . GLU A 1 812 ? 12.949 -57.236 -46.922 1.00 51.16 812 GLU A C 1
ATOM 6788 O O . GLU A 1 812 ? 12.089 -56.644 -47.569 1.00 51.16 812 GLU A O 1
ATOM 6793 N N . ASN A 1 813 ? 12.883 -57.327 -45.594 1.00 52.31 813 ASN A N 1
ATOM 6794 C CA . ASN A 1 813 ? 11.785 -56.760 -44.819 1.00 52.31 813 ASN A CA 1
ATOM 6795 C C . ASN A 1 813 ? 11.923 -55.235 -44.692 1.00 52.31 813 ASN A C 1
ATOM 6797 O O . ASN A 1 813 ? 10.937 -54.510 -44.794 1.00 52.31 813 ASN A O 1
ATOM 6801 N N . ILE A 1 814 ? 13.160 -54.752 -44.546 1.00 52.91 814 ILE A N 1
ATOM 6802 C CA . ILE A 1 814 ? 13.489 -53.320 -44.533 1.00 52.91 814 ILE A CA 1
ATOM 6803 C C . ILE A 1 814 ? 13.286 -52.713 -45.927 1.00 52.91 814 ILE A C 1
ATOM 6805 O O . ILE A 1 814 ? 12.703 -51.640 -46.024 1.00 52.91 814 ILE A O 1
ATOM 6809 N N . ILE A 1 815 ? 13.666 -53.420 -46.999 1.00 54.41 815 ILE A N 1
ATOM 6810 C CA . ILE A 1 815 ? 13.368 -53.029 -48.388 1.00 54.41 815 ILE A CA 1
ATOM 6811 C C . ILE A 1 815 ? 11.852 -52.954 -48.610 1.00 54.41 815 ILE A C 1
ATOM 6813 O O . ILE A 1 815 ? 11.358 -51.923 -49.048 1.00 54.41 815 ILE A O 1
ATOM 6817 N N . LYS A 1 816 ? 11.080 -53.978 -48.214 1.00 54.44 816 LYS A N 1
ATOM 6818 C CA . LYS A 1 816 ? 9.606 -53.961 -48.316 1.00 54.44 816 LYS A CA 1
ATOM 6819 C C . LYS A 1 816 ? 8.972 -52.794 -47.560 1.00 54.44 816 LYS A C 1
ATOM 6821 O O . LYS A 1 816 ? 8.012 -52.199 -48.046 1.00 54.44 816 LYS A O 1
ATOM 6826 N N . LEU A 1 817 ? 9.479 -52.481 -46.368 1.00 50.44 817 LEU A N 1
ATOM 6827 C CA . LEU A 1 817 ? 9.021 -51.343 -45.575 1.00 50.44 817 LEU A CA 1
ATOM 6828 C C . LEU A 1 817 ? 9.414 -50.010 -46.222 1.00 50.44 817 LEU A C 1
ATOM 6830 O O . LEU A 1 817 ? 8.578 -49.120 -46.274 1.00 50.44 817 LEU A O 1
ATOM 6834 N N . TYR A 1 818 ? 10.626 -49.877 -46.756 1.00 50.81 818 TYR A N 1
ATOM 6835 C CA . TYR A 1 818 ? 11.090 -48.678 -47.459 1.00 50.81 818 TYR A CA 1
ATOM 6836 C C . TYR A 1 818 ? 10.292 -48.425 -48.752 1.00 50.81 818 TYR A C 1
ATOM 6838 O O . TYR A 1 818 ? 9.797 -47.319 -48.986 1.00 50.81 818 TYR A O 1
ATOM 6846 N N . ASP A 1 819 ? 10.068 -49.474 -49.546 1.00 55.53 819 ASP A N 1
ATOM 6847 C CA . ASP A 1 819 ? 9.316 -49.426 -50.803 1.00 55.53 819 ASP A CA 1
ATOM 6848 C C . ASP A 1 819 ? 7.824 -49.123 -50.578 1.00 55.53 819 ASP A C 1
ATOM 6850 O O . ASP A 1 819 ? 7.196 -48.439 -51.391 1.00 55.53 819 ASP A O 1
ATOM 6854 N N . LYS A 1 820 ? 7.248 -49.558 -49.443 1.00 52.12 820 LYS A N 1
ATOM 6855 C CA . LYS A 1 820 ? 5.852 -49.278 -49.055 1.00 52.12 820 LYS A CA 1
ATOM 6856 C C . LYS A 1 820 ? 5.544 -47.777 -48.979 1.00 52.12 820 LYS A C 1
ATOM 6858 O O . LYS A 1 820 ? 4.440 -47.379 -49.344 1.00 52.12 820 LYS A O 1
ATOM 6863 N N . TYR A 1 821 ? 6.489 -46.949 -48.529 1.00 50.12 821 TYR A N 1
ATOM 6864 C CA . TYR A 1 821 ? 6.292 -45.493 -48.421 1.00 50.12 821 TYR A CA 1
ATOM 6865 C C . TYR A 1 821 ? 6.772 -44.725 -49.655 1.00 50.12 821 TYR A C 1
ATOM 6867 O O . TYR A 1 821 ? 6.631 -43.502 -49.684 1.00 50.12 821 TYR A O 1
ATOM 6875 N N . LYS A 1 822 ? 7.291 -45.421 -50.683 1.00 52.19 822 LYS A N 1
ATOM 6876 C CA . LYS A 1 822 ? 7.780 -44.834 -51.944 1.00 52.19 822 LYS A CA 1
ATOM 6877 C C . LYS A 1 822 ? 8.625 -43.574 -51.707 1.00 52.19 822 LYS A C 1
ATOM 6879 O O . LYS A 1 822 ? 8.307 -42.494 -52.214 1.00 52.19 822 LYS A O 1
ATOM 6884 N N . ILE A 1 823 ? 9.661 -43.696 -50.877 1.00 52.00 823 ILE A N 1
ATOM 6885 C CA . ILE A 1 823 ? 10.599 -42.600 -50.608 1.00 52.00 823 ILE A CA 1
ATOM 6886 C C . ILE A 1 823 ? 11.474 -42.429 -51.857 1.00 52.00 823 ILE A C 1
ATOM 6888 O O . ILE A 1 823 ? 12.483 -43.107 -52.027 1.00 52.00 823 ILE A O 1
ATOM 6892 N N . GLU A 1 824 ? 11.052 -41.566 -52.779 1.00 49.28 824 GLU A N 1
ATOM 6893 C CA . GLU A 1 824 ? 11.797 -41.294 -54.011 1.00 49.28 824 GLU A CA 1
ATOM 6894 C C . GLU A 1 824 ? 12.929 -40.295 -53.740 1.00 49.28 824 GLU A C 1
ATOM 6896 O O . GLU A 1 824 ? 12.693 -39.134 -53.401 1.00 49.28 824 GLU A O 1
ATOM 6901 N N . TYR A 1 825 ? 14.179 -40.727 -53.917 1.00 43.88 825 TYR A N 1
ATOM 6902 C CA . TYR A 1 825 ? 15.350 -39.856 -53.798 1.00 43.88 825 TYR A CA 1
ATOM 6903 C C . TYR A 1 825 ? 15.566 -39.081 -55.106 1.00 43.88 825 TYR A C 1
ATOM 6905 O O . TYR A 1 825 ? 16.432 -39.406 -55.917 1.00 43.88 825 TYR A O 1
ATOM 6913 N N . HIS A 1 826 ? 14.750 -38.056 -55.345 1.00 44.09 826 HIS A N 1
ATOM 6914 C CA . HIS A 1 826 ? 14.979 -37.119 -56.441 1.00 44.09 826 HIS A CA 1
ATOM 6915 C C . HIS A 1 826 ? 15.553 -35.802 -55.915 1.00 44.09 826 HIS A C 1
ATOM 6917 O O . HIS A 1 826 ? 14.964 -35.153 -55.051 1.00 44.09 826 HIS A O 1
ATOM 6923 N N . HIS A 1 827 ? 16.686 -35.373 -56.488 1.00 42.31 827 HIS A N 1
ATOM 6924 C CA . HIS A 1 827 ? 17.197 -34.002 -56.392 1.00 42.31 827 HIS A CA 1
ATOM 6925 C C . HIS A 1 827 ? 16.246 -33.043 -57.124 1.00 42.31 827 HIS A C 1
ATOM 6927 O O . HIS A 1 827 ? 16.514 -32.545 -58.214 1.00 42.31 827 HIS A O 1
ATOM 6933 N N . SER A 1 828 ? 15.090 -32.811 -56.521 1.00 40.66 828 SER A N 1
ATOM 6934 C CA . SER A 1 828 ? 14.142 -31.793 -56.933 1.00 40.66 828 SER A CA 1
ATOM 6935 C C . SER A 1 828 ? 14.520 -30.481 -56.248 1.00 40.66 828 SER A C 1
ATOM 6937 O O . SER A 1 828 ? 14.654 -30.445 -55.027 1.00 40.66 828 SER A O 1
ATOM 6939 N N . LYS A 1 829 ? 14.662 -29.392 -57.015 1.00 41.28 829 LYS A N 1
ATOM 6940 C CA . LYS A 1 829 ? 14.736 -28.019 -56.472 1.00 41.28 829 LYS A CA 1
ATOM 6941 C C . LYS A 1 829 ? 13.394 -27.533 -55.899 1.00 41.28 829 LYS A C 1
ATOM 6943 O O . LYS A 1 829 ? 13.315 -26.414 -55.415 1.00 41.28 829 LYS A O 1
ATOM 6948 N N . ASN A 1 830 ? 12.343 -28.345 -55.997 1.00 44.78 830 ASN A N 1
ATOM 6949 C CA . ASN A 1 830 ? 11.021 -28.034 -55.480 1.00 44.78 830 ASN A CA 1
ATOM 6950 C C . ASN A 1 830 ? 10.948 -28.423 -53.993 1.00 44.78 830 ASN A C 1
ATOM 6952 O O . ASN A 1 830 ? 10.945 -29.618 -53.675 1.00 44.78 830 ASN A O 1
ATOM 6956 N N . GLU A 1 831 ? 10.933 -27.422 -53.111 1.00 45.31 831 GLU A N 1
ATOM 6957 C CA . GLU A 1 831 ? 10.890 -27.578 -51.648 1.00 45.31 831 GLU A CA 1
ATOM 6958 C C . GLU A 1 831 ? 9.673 -28.393 -51.190 1.00 45.31 831 GLU A C 1
ATOM 6960 O O . GLU A 1 831 ? 9.812 -29.243 -50.311 1.00 45.31 831 GLU A O 1
ATOM 6965 N N . ASP A 1 832 ? 8.528 -28.255 -51.864 1.00 42.16 832 ASP A N 1
ATOM 6966 C CA . ASP A 1 832 ? 7.306 -29.010 -51.553 1.00 42.16 832 ASP A CA 1
ATOM 6967 C C . ASP A 1 832 ? 7.482 -30.524 -51.749 1.00 42.16 832 ASP A C 1
ATOM 6969 O O . ASP A 1 832 ? 6.963 -31.332 -50.977 1.00 42.16 832 ASP A O 1
ATOM 6973 N N . LEU A 1 833 ? 8.264 -30.933 -52.755 1.00 45.38 833 LEU A N 1
ATOM 6974 C CA . LEU A 1 833 ? 8.535 -32.348 -53.026 1.00 45.38 833 LEU A CA 1
ATOM 6975 C C . LEU A 1 833 ? 9.549 -32.928 -52.025 1.00 45.38 833 LEU A C 1
ATOM 6977 O O . LEU A 1 833 ? 9.433 -34.084 -51.618 1.00 45.38 833 LEU A O 1
ATOM 6981 N N . GLN A 1 834 ? 10.528 -32.122 -51.595 1.00 44.19 834 GLN A N 1
ATOM 6982 C CA . GLN A 1 834 ? 11.465 -32.511 -50.535 1.00 44.19 834 GLN A CA 1
ATOM 6983 C C . GLN A 1 834 ? 10.750 -32.647 -49.187 1.00 44.19 834 GLN A C 1
ATOM 6985 O O . GLN A 1 834 ? 10.984 -33.624 -48.477 1.00 44.19 834 GLN A O 1
ATOM 6990 N N . LEU A 1 835 ? 9.839 -31.722 -48.871 1.00 42.94 835 LEU A N 1
ATOM 6991 C CA . LEU A 1 835 ? 9.020 -31.754 -47.662 1.00 42.94 835 LEU A CA 1
ATOM 6992 C C . LEU A 1 835 ? 8.079 -32.967 -47.654 1.00 42.94 835 LEU A C 1
ATOM 6994 O O . LEU A 1 835 ? 7.988 -33.653 -46.641 1.00 42.94 835 LEU A O 1
ATOM 6998 N N . GLN A 1 836 ? 7.458 -33.308 -48.789 1.00 47.94 836 GLN A N 1
ATOM 6999 C CA . GLN A 1 836 ? 6.651 -34.528 -48.925 1.00 47.94 836 GLN A CA 1
ATOM 7000 C C . GLN A 1 836 ? 7.473 -35.809 -48.735 1.00 47.94 836 GLN A C 1
ATOM 7002 O O . GLN A 1 836 ? 6.994 -36.763 -48.125 1.00 47.94 836 GLN A O 1
ATOM 7007 N N . ASN A 1 837 ? 8.711 -35.859 -49.230 1.00 47.91 837 ASN A N 1
ATOM 7008 C CA . ASN A 1 837 ? 9.578 -37.025 -49.046 1.00 47.91 837 ASN A CA 1
ATOM 7009 C C . ASN A 1 837 ? 10.116 -37.137 -47.610 1.00 47.91 837 ASN A C 1
ATOM 7011 O O . ASN A 1 837 ? 10.190 -38.244 -47.079 1.00 47.91 837 ASN A O 1
ATOM 7015 N N . LEU A 1 838 ? 10.396 -36.008 -46.952 1.00 42.59 838 LEU A N 1
ATOM 7016 C CA . LEU A 1 838 ? 10.676 -35.939 -45.514 1.00 42.59 838 LEU A CA 1
ATOM 7017 C C . LEU A 1 838 ? 9.463 -36.372 -44.683 1.00 42.59 838 LEU A C 1
ATOM 7019 O O . LEU A 1 838 ? 9.626 -37.173 -43.776 1.00 42.59 838 LEU A O 1
ATOM 7023 N N . GLN A 1 839 ? 8.244 -35.951 -45.032 1.00 46.03 839 GLN A N 1
ATOM 7024 C CA . GLN A 1 839 ? 7.008 -36.399 -44.376 1.00 46.03 839 GLN A CA 1
ATOM 7025 C C . GLN A 1 839 ? 6.758 -37.901 -44.557 1.00 46.03 839 GLN A C 1
ATOM 7027 O O . GLN A 1 839 ? 6.316 -38.559 -43.618 1.00 46.03 839 GLN A O 1
ATOM 7032 N N . LYS A 1 840 ? 7.074 -38.472 -45.728 1.00 50.94 840 LYS A N 1
ATOM 7033 C CA . LYS A 1 840 ? 7.009 -39.925 -45.969 1.00 50.94 840 LYS A CA 1
ATOM 7034 C C . LYS A 1 840 ? 8.060 -40.690 -45.165 1.00 50.94 840 LYS A C 1
ATOM 7036 O O . LYS A 1 840 ? 7.739 -41.742 -44.623 1.00 50.94 840 LYS A O 1
ATOM 7041 N N . LEU A 1 841 ? 9.283 -40.164 -45.052 1.00 45.94 841 LEU A N 1
ATOM 7042 C CA . LEU A 1 841 ? 10.342 -40.731 -44.211 1.00 45.94 841 LEU A CA 1
ATOM 7043 C C . LEU A 1 841 ? 9.988 -40.627 -42.720 1.00 45.94 841 LEU A C 1
ATOM 7045 O O . LEU A 1 841 ? 10.147 -41.599 -41.991 1.00 45.94 841 LEU A O 1
ATOM 7049 N N . CYS A 1 842 ? 9.443 -39.493 -42.279 1.00 44.62 842 CYS A N 1
ATOM 7050 C CA . CYS A 1 842 ? 8.915 -39.312 -40.932 1.00 44.62 842 CYS A CA 1
ATOM 7051 C C . CYS A 1 842 ? 7.762 -40.275 -40.667 1.00 44.62 842 CYS A C 1
ATOM 7053 O O . CYS A 1 842 ? 7.820 -40.959 -39.665 1.00 44.62 842 CYS A O 1
ATOM 7055 N N . SER A 1 843 ? 6.797 -40.425 -41.581 1.00 47.38 843 SER A N 1
ATOM 7056 C CA . SER A 1 843 ? 5.692 -41.392 -41.454 1.00 47.38 843 SER A CA 1
ATOM 7057 C C . SER A 1 843 ? 6.183 -42.842 -41.454 1.00 47.38 843 SER A C 1
ATOM 7059 O O . SER A 1 843 ? 5.604 -43.687 -40.784 1.00 47.38 843 SER A O 1
ATOM 7061 N N . PHE A 1 844 ? 7.255 -43.151 -42.190 1.00 49.84 844 PHE A N 1
ATOM 7062 C CA . PHE A 1 844 ? 7.930 -44.449 -42.143 1.00 49.84 844 PHE A CA 1
ATOM 7063 C C . PHE A 1 844 ? 8.543 -44.696 -40.761 1.00 49.84 844 PHE A C 1
ATOM 7065 O O . PHE A 1 844 ? 8.306 -45.752 -40.183 1.00 49.84 844 PHE A O 1
ATOM 7072 N N . LEU A 1 845 ? 9.273 -43.720 -40.210 1.00 46.47 845 LEU A N 1
ATOM 7073 C CA . LEU A 1 845 ? 9.845 -43.803 -38.866 1.00 46.47 845 LEU A CA 1
ATOM 7074 C C . LEU A 1 845 ? 8.735 -43.854 -37.802 1.00 46.47 845 LEU A C 1
ATOM 7076 O O . LEU A 1 845 ? 8.785 -44.701 -36.920 1.00 46.47 845 LEU A O 1
ATOM 7080 N N . GLU A 1 846 ? 7.691 -43.037 -37.922 1.00 45.66 846 GLU A N 1
ATOM 7081 C CA . GLU A 1 846 ? 6.534 -43.012 -37.026 1.00 45.66 846 GLU A CA 1
ATOM 7082 C C . GLU A 1 846 ? 5.750 -44.316 -37.067 1.00 45.66 846 GLU A C 1
ATOM 7084 O O . GLU A 1 846 ? 5.386 -44.803 -36.013 1.00 45.66 846 GLU A O 1
ATOM 7089 N N . ASP A 1 847 ? 5.493 -44.927 -38.226 1.00 45.91 847 ASP A N 1
ATOM 7090 C CA . ASP A 1 847 ? 4.765 -46.204 -38.294 1.00 45.91 847 ASP A CA 1
ATOM 7091 C C . ASP A 1 847 ? 5.644 -47.366 -37.783 1.00 45.91 847 ASP A C 1
ATOM 7093 O O . ASP A 1 847 ? 5.126 -48.329 -37.217 1.00 45.91 847 ASP A O 1
ATOM 7097 N N . LEU A 1 848 ? 6.976 -47.253 -37.907 1.00 46.09 848 LEU A N 1
ATOM 7098 C CA . LEU A 1 848 ? 7.958 -48.174 -37.320 1.00 46.09 848 LEU A CA 1
ATOM 7099 C C . LEU A 1 848 ? 8.024 -48.039 -35.783 1.00 46.09 848 LEU A C 1
ATOM 7101 O O . LEU A 1 848 ? 8.127 -49.048 -35.087 1.00 46.09 848 LEU A O 1
ATOM 7105 N N . PHE A 1 849 ? 7.885 -46.819 -35.249 1.00 45.62 849 PHE A N 1
ATOM 7106 C CA . PHE A 1 849 ? 7.859 -46.524 -33.808 1.00 45.62 849 PHE A CA 1
ATOM 7107 C C . PHE A 1 849 ? 6.469 -46.718 -33.160 1.00 45.62 849 PHE A C 1
ATOM 7109 O O . PHE A 1 849 ? 6.379 -47.270 -32.065 1.00 45.62 849 PHE A O 1
ATOM 7116 N N . ASN A 1 850 ? 5.374 -46.349 -33.831 1.00 42.16 850 ASN A N 1
ATOM 7117 C CA . ASN A 1 850 ? 3.993 -46.433 -33.336 1.00 42.16 850 ASN A CA 1
ATOM 7118 C C . ASN A 1 850 ? 3.459 -47.871 -33.360 1.00 42.16 850 ASN A C 1
ATOM 7120 O O . ASN A 1 850 ? 2.819 -48.281 -32.395 1.00 42.16 850 ASN A O 1
ATOM 7124 N N . LYS A 1 851 ? 3.791 -48.691 -34.375 1.00 40.94 851 LYS A N 1
ATOM 7125 C CA . LYS A 1 851 ? 3.576 -50.157 -34.296 1.00 40.94 851 LYS A CA 1
ATOM 7126 C C . LYS A 1 851 ? 4.537 -50.839 -33.324 1.00 40.94 851 LYS A C 1
ATOM 7128 O O . LYS A 1 851 ? 4.258 -51.937 -32.855 1.00 40.94 851 LYS A O 1
ATOM 7133 N N . GLY A 1 852 ? 5.639 -50.173 -32.986 1.00 41.44 852 GLY A N 1
ATOM 7134 C CA . GLY A 1 852 ? 6.534 -50.557 -31.901 1.00 41.44 852 GLY A CA 1
ATOM 7135 C C . GLY A 1 852 ? 5.957 -50.308 -30.502 1.00 41.44 852 GLY A C 1
ATOM 7136 O O . GLY A 1 852 ? 6.440 -50.903 -29.547 1.00 41.44 852 GLY A O 1
ATOM 7137 N N . LYS A 1 853 ? 4.902 -49.500 -30.334 1.00 37.84 853 LYS A N 1
ATOM 7138 C CA . LYS A 1 853 ? 4.378 -49.162 -28.998 1.00 37.84 853 LYS A CA 1
ATOM 7139 C C . LYS A 1 853 ? 3.739 -50.358 -28.266 1.00 37.84 853 LYS A C 1
ATOM 7141 O O . LYS A 1 853 ? 3.829 -50.422 -27.049 1.00 37.84 853 LYS A O 1
ATOM 7146 N N . GLU A 1 854 ? 3.230 -51.363 -28.986 1.00 38.62 854 GLU A N 1
ATOM 7147 C CA . GLU A 1 854 ? 2.834 -52.666 -28.405 1.00 38.62 854 GLU A CA 1
ATOM 7148 C C . GLU A 1 854 ? 4.028 -53.616 -28.140 1.00 38.62 854 GLU A C 1
ATOM 7150 O O . GLU A 1 854 ? 3.886 -54.615 -27.437 1.00 38.62 854 GLU A O 1
ATOM 7155 N N . LEU A 1 855 ? 5.223 -53.316 -28.664 1.00 34.62 855 LEU A N 1
ATOM 7156 C CA . LEU A 1 855 ? 6.442 -54.133 -28.536 1.00 34.62 855 LEU A CA 1
ATOM 7157 C C . LEU A 1 855 ? 7.361 -53.719 -27.372 1.00 34.62 855 LEU A C 1
ATOM 7159 O O . LEU A 1 855 ? 8.279 -54.472 -27.045 1.00 34.62 855 LEU A O 1
ATOM 7163 N N . PHE A 1 856 ? 7.133 -52.566 -26.734 1.00 44.00 856 PHE A N 1
ATOM 7164 C CA . PHE A 1 856 ? 8.035 -52.004 -25.714 1.00 44.00 856 PHE A CA 1
ATOM 7165 C C . PHE A 1 856 ? 7.439 -51.901 -24.294 1.00 44.00 856 PHE A C 1
ATOM 7167 O O . PHE A 1 856 ? 8.126 -51.440 -23.389 1.00 44.00 856 PHE A O 1
ATOM 7174 N N . GLU A 1 857 ? 6.210 -52.371 -24.046 1.00 37.62 857 GLU A N 1
ATOM 7175 C CA . GLU A 1 857 ? 5.551 -52.237 -22.727 1.00 37.62 857 GLU A CA 1
ATOM 7176 C C . GLU A 1 857 ? 5.858 -53.344 -21.701 1.00 37.62 857 GLU A C 1
ATOM 7178 O O . GLU A 1 857 ? 5.294 -53.356 -20.608 1.00 37.62 857 GLU A O 1
ATOM 7183 N N . LYS A 1 858 ? 6.779 -54.272 -21.976 1.00 40.41 858 LYS A N 1
ATOM 7184 C CA . LYS A 1 858 ? 7.185 -55.272 -20.975 1.00 40.41 858 LYS A CA 1
ATOM 7185 C C . LYS A 1 858 ? 8.690 -55.476 -20.971 1.00 40.41 858 LYS A C 1
ATOM 7187 O O . LYS A 1 858 ? 9.183 -56.341 -21.685 1.00 40.41 858 LYS A O 1
ATOM 7192 N N . ASN A 1 859 ? 9.405 -54.680 -20.175 1.00 35.38 859 ASN A N 1
ATOM 7193 C CA . ASN A 1 859 ? 10.367 -55.168 -19.176 1.00 35.38 859 ASN A CA 1
ATOM 7194 C C . ASN A 1 859 ? 11.065 -54.009 -18.447 1.00 35.38 859 ASN A C 1
ATOM 7196 O O . ASN A 1 859 ? 11.475 -53.019 -19.048 1.00 35.38 859 ASN A O 1
ATOM 7200 N N . GLU A 1 860 ? 11.179 -54.181 -17.133 1.00 39.75 860 GLU A N 1
ATOM 7201 C CA . GLU A 1 860 ? 11.763 -53.269 -16.153 1.00 39.75 860 GLU A CA 1
ATOM 7202 C C . GLU A 1 860 ? 13.298 -53.158 -16.247 1.00 39.75 860 GLU A C 1
ATOM 7204 O O . GLU A 1 860 ? 13.988 -54.102 -16.629 1.00 39.75 860 GLU A O 1
ATOM 7209 N N . ASN A 1 861 ? 13.795 -52.004 -15.782 1.00 41.03 861 ASN A N 1
ATOM 7210 C CA . ASN A 1 861 ? 15.132 -51.717 -15.246 1.00 41.03 861 ASN A CA 1
ATOM 7211 C C . ASN A 1 861 ? 16.357 -52.080 -16.103 1.00 41.03 861 ASN A C 1
ATOM 7213 O O . ASN A 1 861 ? 16.967 -53.139 -15.953 1.00 41.03 861 ASN A O 1
ATOM 7217 N N . ILE A 1 862 ? 16.833 -51.101 -16.880 1.00 37.16 862 ILE A N 1
ATOM 7218 C CA . ILE A 1 862 ? 18.220 -51.068 -17.363 1.00 37.16 862 ILE A CA 1
ATOM 7219 C C . ILE A 1 862 ? 19.030 -50.154 -16.432 1.00 37.16 862 ILE A C 1
ATOM 7221 O O . ILE A 1 862 ? 18.707 -48.984 -16.260 1.00 37.16 862 ILE A O 1
ATOM 7225 N N . ASN A 1 863 ? 20.071 -50.716 -15.816 1.00 35.31 863 ASN A N 1
ATOM 7226 C CA . ASN A 1 863 ? 20.993 -50.047 -14.896 1.00 35.31 863 ASN A CA 1
ATOM 7227 C C . ASN A 1 863 ? 21.959 -49.113 -15.668 1.00 35.31 863 ASN A C 1
ATOM 7229 O O . ASN A 1 863 ? 22.533 -49.535 -16.676 1.00 35.31 863 ASN A O 1
ATOM 7233 N N . GLU A 1 864 ? 22.161 -47.875 -15.195 1.00 35.12 864 GLU A N 1
ATOM 7234 C CA . GLU A 1 864 ? 22.872 -46.779 -15.894 1.00 35.12 864 GLU A CA 1
ATOM 7235 C C . GLU A 1 864 ? 24.323 -47.114 -16.294 1.00 35.12 864 GLU A C 1
ATOM 7237 O O . GLU A 1 864 ? 24.840 -46.576 -17.269 1.00 35.12 864 GLU A O 1
ATOM 7242 N N . ASN A 1 865 ? 24.967 -48.076 -15.625 1.00 34.03 865 ASN A N 1
ATOM 7243 C CA . ASN A 1 865 ? 26.369 -48.433 -15.881 1.00 34.03 865 ASN A CA 1
ATOM 7244 C C . ASN A 1 865 ? 26.583 -49.633 -16.826 1.00 34.03 865 ASN A C 1
ATOM 7246 O O . ASN A 1 865 ? 27.725 -50.003 -17.093 1.00 34.03 865 ASN A O 1
ATOM 7250 N N . GLN A 1 866 ? 25.527 -50.246 -17.377 1.00 34.50 866 GLN A N 1
ATOM 7251 C CA . GLN A 1 866 ? 25.658 -51.327 -18.376 1.00 34.50 866 GLN A CA 1
ATOM 7252 C C . GLN A 1 866 ? 25.696 -50.836 -19.839 1.00 34.50 866 GLN A C 1
ATOM 7254 O O . GLN A 1 866 ? 25.694 -51.650 -20.765 1.00 34.50 866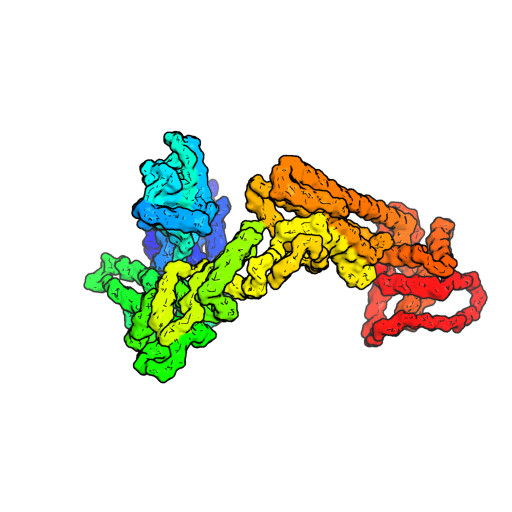 GLN A O 1
ATOM 7259 N N . GLN A 1 867 ? 25.768 -49.522 -20.070 1.00 36.66 867 GLN A N 1
ATOM 7260 C CA . GLN A 1 867 ? 25.735 -48.927 -21.412 1.00 36.66 867 GLN A CA 1
ATOM 7261 C C . GLN A 1 867 ? 27.065 -48.970 -22.186 1.00 36.66 867 GLN A C 1
ATOM 7263 O O . GLN A 1 867 ? 27.076 -48.623 -23.362 1.00 36.66 867 GLN A O 1
ATOM 7268 N N . PHE A 1 868 ? 28.172 -49.432 -21.592 1.00 32.28 868 PHE A N 1
ATOM 7269 C CA . PHE A 1 868 ? 29.504 -49.150 -22.154 1.00 32.28 868 PHE A CA 1
ATOM 7270 C C . PHE A 1 868 ? 30.258 -50.303 -22.827 1.00 32.28 868 PHE A C 1
ATOM 7272 O O . PHE A 1 868 ? 31.383 -50.092 -23.260 1.00 32.28 868 PHE A O 1
ATOM 7279 N N . LEU A 1 869 ? 29.675 -51.493 -23.002 1.00 28.73 869 LEU A N 1
ATOM 7280 C CA . LEU A 1 869 ? 30.337 -52.576 -23.748 1.00 28.73 869 LEU A CA 1
ATOM 7281 C C . LEU A 1 869 ? 29.337 -53.348 -24.624 1.00 28.73 869 LEU A C 1
ATOM 7283 O O . LEU A 1 869 ? 28.459 -54.058 -24.126 1.00 28.73 869 LEU A O 1
ATOM 7287 N N . ILE A 1 870 ? 29.481 -53.235 -25.949 1.00 31.48 870 ILE A N 1
ATOM 7288 C CA . ILE A 1 870 ? 29.022 -54.260 -26.891 1.00 31.48 870 ILE A CA 1
ATOM 7289 C C . ILE A 1 870 ? 30.266 -55.025 -27.350 1.00 31.48 870 ILE A C 1
ATOM 7291 O O . ILE A 1 870 ? 31.082 -54.501 -28.098 1.00 31.48 870 ILE A O 1
ATOM 7295 N N . THR A 1 871 ? 30.391 -56.283 -26.940 1.00 27.55 871 THR A N 1
ATOM 7296 C CA . THR A 1 871 ? 31.230 -57.273 -27.621 1.00 27.55 871 THR A CA 1
ATOM 7297 C C . THR A 1 871 ? 30.384 -57.949 -28.699 1.00 27.55 871 THR A C 1
ATOM 7299 O O . THR A 1 871 ? 29.457 -58.695 -28.386 1.00 27.55 871 THR A O 1
ATOM 7302 N N . LEU A 1 872 ? 30.677 -57.686 -29.976 1.00 29.95 872 LEU A N 1
ATOM 7303 C CA . LEU A 1 872 ? 30.153 -58.481 -31.092 1.00 29.95 872 LEU A CA 1
ATOM 7304 C C . LEU A 1 872 ? 31.177 -59.574 -31.422 1.00 29.95 872 LEU A C 1
ATOM 7306 O O . LEU A 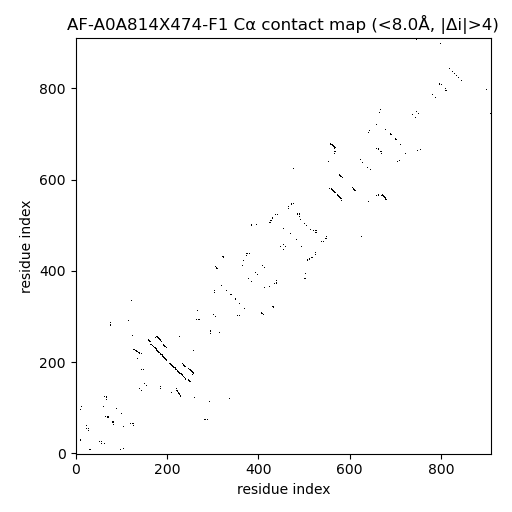1 872 ? 32.308 -59.284 -31.803 1.00 29.95 872 LEU A O 1
ATOM 7310 N N . ASN A 1 873 ? 30.790 -60.838 -31.236 1.00 29.47 873 ASN A N 1
ATOM 7311 C CA . ASN A 1 873 ? 31.622 -61.988 -31.590 1.00 29.47 873 ASN A CA 1
ATOM 7312 C C . ASN A 1 873 ? 31.841 -62.047 -33.110 1.00 29.47 873 ASN A C 1
ATOM 7314 O O . ASN A 1 873 ? 30.903 -61.972 -33.897 1.00 29.47 873 ASN A O 1
ATOM 7318 N N . SER A 1 874 ? 33.091 -62.252 -33.513 1.00 32.62 874 SER A N 1
ATOM 7319 C CA . SER A 1 874 ? 33.609 -62.165 -34.884 1.00 32.62 874 SER A CA 1
ATOM 7320 C C . SER A 1 874 ? 33.242 -63.324 -35.829 1.00 32.62 874 SER A C 1
ATOM 7322 O O . SER A 1 874 ? 33.936 -63.540 -36.822 1.00 32.62 874 SER A O 1
ATOM 7324 N N . ARG A 1 875 ? 32.184 -64.105 -35.572 1.00 35.03 875 ARG A N 1
ATOM 7325 C CA . ARG A 1 875 ? 31.839 -65.264 -36.420 1.00 35.03 875 ARG A CA 1
ATOM 7326 C C . ARG A 1 875 ? 30.341 -65.558 -36.479 1.00 35.03 875 ARG A C 1
ATOM 7328 O O . ARG A 1 875 ? 29.851 -66.405 -35.744 1.00 35.03 875 ARG A O 1
ATOM 7335 N N . GLU A 1 876 ? 29.663 -64.977 -37.461 1.00 32.38 876 GLU A N 1
ATOM 7336 C CA . GLU A 1 876 ? 28.565 -65.657 -38.156 1.00 32.38 876 GLU A CA 1
ATOM 7337 C C . GLU A 1 876 ? 28.976 -65.806 -39.626 1.00 32.38 876 GLU A C 1
ATOM 7339 O O . GLU A 1 876 ? 28.986 -64.855 -40.402 1.00 32.38 876 GLU A O 1
ATOM 7344 N N . GLN A 1 877 ? 29.426 -67.012 -39.985 1.00 34.59 877 GLN A N 1
ATOM 7345 C CA . GLN A 1 877 ? 29.719 -67.390 -41.365 1.00 34.59 877 GLN A CA 1
ATOM 7346 C C . GLN A 1 877 ? 28.395 -67.604 -42.104 1.00 34.59 877 GLN A C 1
ATOM 7348 O O . GLN A 1 877 ? 27.715 -68.601 -41.872 1.00 34.59 877 GLN A O 1
ATOM 7353 N N . ILE A 1 878 ? 28.048 -66.700 -43.020 1.00 33.50 878 ILE A N 1
ATOM 7354 C CA . ILE A 1 878 ? 26.987 -66.943 -44.001 1.00 33.50 878 ILE A CA 1
ATOM 7355 C C . ILE A 1 878 ? 27.583 -67.814 -45.114 1.00 33.50 878 ILE A C 1
ATOM 7357 O O . ILE A 1 878 ? 28.340 -67.348 -45.965 1.00 33.50 878 ILE A O 1
ATOM 7361 N N . GLN A 1 879 ? 27.263 -69.108 -45.081 1.00 34.75 879 GLN A N 1
ATOM 7362 C CA . GLN A 1 879 ? 27.403 -70.004 -46.225 1.00 34.75 879 GLN A CA 1
ATOM 7363 C C . GLN A 1 879 ? 26.277 -69.696 -47.216 1.00 34.75 879 GLN A C 1
ATOM 7365 O O . GLN A 1 879 ? 25.156 -70.142 -47.024 1.00 34.75 879 GLN A O 1
ATOM 7370 N N . ASP A 1 880 ? 26.551 -68.877 -48.227 1.00 35.44 880 ASP A N 1
ATOM 7371 C CA . ASP A 1 880 ? 26.349 -69.256 -49.630 1.00 35.44 880 ASP A CA 1
ATOM 7372 C C . ASP A 1 880 ? 26.684 -68.095 -50.570 1.00 35.44 880 ASP A C 1
ATOM 7374 O O . ASP A 1 880 ? 26.349 -66.929 -50.365 1.00 35.44 880 ASP A O 1
ATOM 7378 N N . LYS A 1 881 ? 27.425 -68.439 -51.621 1.00 43.50 881 LYS A N 1
ATOM 7379 C CA . LYS A 1 881 ? 28.051 -67.515 -52.563 1.00 43.50 881 LYS A CA 1
ATOM 7380 C C . LYS A 1 881 ? 27.014 -66.753 -53.392 1.00 43.50 881 LYS A C 1
ATOM 7382 O O . LYS A 1 881 ? 26.475 -67.306 -54.350 1.00 43.50 881 LYS A O 1
ATOM 7387 N N . LYS A 1 882 ? 26.870 -65.453 -53.128 1.00 36.75 882 LYS A N 1
ATOM 7388 C CA . LYS A 1 882 ? 26.969 -64.369 -54.126 1.00 36.75 882 LYS A CA 1
ATOM 7389 C C . LYS A 1 882 ? 26.875 -63.018 -53.417 1.00 36.75 882 LYS A C 1
ATOM 7391 O O . LYS A 1 882 ? 25.926 -62.784 -52.682 1.00 36.75 882 LYS A O 1
ATOM 7396 N N . ILE A 1 883 ? 27.818 -62.137 -53.758 1.00 30.78 883 ILE A N 1
ATOM 7397 C CA . ILE A 1 883 ? 28.082 -60.792 -53.218 1.00 30.78 883 ILE A CA 1
ATOM 7398 C C . ILE A 1 883 ? 29.128 -60.815 -52.088 1.00 30.78 883 ILE A C 1
ATOM 7400 O O . ILE A 1 883 ? 28.807 -60.804 -50.906 1.00 30.78 883 ILE A O 1
ATOM 7404 N N . GLU A 1 884 ? 30.404 -60.806 -52.481 1.00 28.70 884 GLU A N 1
ATOM 7405 C CA . GLU A 1 884 ? 31.464 -60.200 -51.669 1.00 28.70 884 GLU A CA 1
ATOM 7406 C C . GLU A 1 884 ? 31.244 -58.681 -51.706 1.00 28.70 884 GLU A C 1
ATOM 7408 O O . GLU A 1 884 ? 31.574 -58.008 -52.681 1.00 28.70 884 GLU A O 1
ATOM 7413 N N . ILE A 1 885 ? 30.602 -58.146 -50.673 1.00 32.50 885 ILE A N 1
ATOM 7414 C CA . ILE A 1 885 ? 30.858 -56.776 -50.235 1.00 32.50 885 ILE A CA 1
ATOM 7415 C C . ILE A 1 885 ? 31.618 -56.969 -48.931 1.00 32.50 885 ILE A C 1
ATOM 7417 O O . ILE A 1 885 ? 31.049 -57.474 -47.963 1.00 32.50 885 ILE A O 1
ATOM 7421 N N . GLU A 1 886 ? 32.913 -56.657 -48.928 1.00 31.77 886 GLU A N 1
ATOM 7422 C CA . GLU A 1 886 ? 33.655 -56.498 -47.680 1.00 31.77 886 GLU A CA 1
ATOM 7423 C C . GLU A 1 886 ? 32.867 -55.506 -46.806 1.00 31.77 886 GLU A C 1
ATOM 7425 O O . GLU A 1 886 ? 32.462 -54.434 -47.264 1.00 31.77 886 GLU A O 1
ATOM 7430 N N . ASN A 1 887 ? 32.544 -55.898 -45.569 1.00 35.69 887 ASN A N 1
ATOM 7431 C CA . ASN A 1 887 ? 31.959 -54.992 -44.581 1.00 35.69 887 ASN A CA 1
ATOM 7432 C C . ASN A 1 887 ? 33.018 -53.929 -44.237 1.00 35.69 887 ASN A C 1
ATOM 7434 O O . ASN A 1 887 ? 33.738 -54.053 -43.254 1.00 35.69 887 ASN A O 1
ATOM 7438 N N . ASP A 1 888 ? 33.130 -52.895 -45.070 1.00 37.22 888 ASP A N 1
ATOM 7439 C CA . ASP A 1 888 ? 34.200 -51.890 -45.014 1.00 37.22 888 ASP A CA 1
ATOM 7440 C C . ASP A 1 888 ? 33.947 -50.750 -44.006 1.00 37.22 888 ASP A C 1
ATOM 7442 O O . ASP A 1 888 ? 34.453 -49.633 -44.176 1.00 37.22 888 ASP A O 1
ATOM 7446 N N . PHE A 1 889 ? 33.111 -50.974 -42.997 1.00 35.62 889 PHE A N 1
ATOM 7447 C CA . PHE A 1 889 ? 33.102 -50.137 -41.802 1.00 35.62 889 PHE A CA 1
ATOM 7448 C C . PHE A 1 889 ? 33.766 -50.961 -40.712 1.00 35.62 889 PHE A C 1
ATOM 7450 O O . PHE A 1 889 ? 33.197 -51.959 -40.269 1.00 35.62 889 PHE A O 1
ATOM 7457 N N . ASP A 1 890 ? 34.988 -50.586 -40.328 1.00 41.59 890 ASP A N 1
ATOM 7458 C CA . ASP A 1 890 ? 35.615 -51.244 -39.192 1.00 41.59 890 ASP A CA 1
ATOM 7459 C C . ASP A 1 890 ? 34.762 -51.033 -37.931 1.00 41.59 890 ASP A C 1
ATOM 7461 O O . ASP A 1 890 ? 33.949 -50.103 -37.813 1.00 41.59 890 ASP A O 1
ATOM 7465 N N . LEU A 1 891 ? 34.898 -51.987 -37.016 1.00 37.12 891 LEU A N 1
ATOM 7466 C CA . LEU A 1 891 ? 34.102 -52.088 -35.800 1.00 37.12 891 LEU A CA 1
ATOM 7467 C C . LEU A 1 891 ? 34.160 -50.788 -34.979 1.00 37.12 891 LEU A C 1
ATOM 7469 O O . LEU A 1 891 ? 33.167 -50.410 -34.362 1.00 37.12 891 LEU A O 1
ATOM 7473 N N . ASP A 1 892 ? 35.287 -50.081 -35.039 1.00 39.25 892 ASP A N 1
ATOM 7474 C CA . ASP A 1 892 ? 35.560 -48.862 -34.285 1.00 39.25 892 ASP A CA 1
ATOM 7475 C C . ASP A 1 892 ? 34.845 -47.648 -34.897 1.00 39.25 892 ASP A C 1
ATOM 7477 O O . ASP A 1 892 ? 34.191 -46.889 -34.180 1.00 39.25 892 ASP A O 1
ATOM 7481 N N . THR A 1 893 ? 34.828 -47.528 -36.230 1.00 39.31 893 THR A N 1
ATOM 7482 C CA . THR A 1 893 ? 34.040 -46.524 -36.970 1.00 39.31 893 THR A CA 1
ATOM 7483 C C . THR A 1 893 ? 32.553 -46.677 -36.674 1.00 39.31 893 THR A C 1
ATOM 7485 O O . THR A 1 893 ? 31.838 -45.697 -36.449 1.00 39.31 893 THR A O 1
ATOM 7488 N N . CYS A 1 894 ? 32.079 -47.925 -36.644 1.00 39.09 894 CYS A N 1
ATOM 7489 C CA . CYS A 1 894 ? 30.692 -48.235 -36.334 1.00 39.09 894 CYS A CA 1
ATOM 7490 C C . CYS A 1 894 ? 30.368 -47.915 -34.866 1.00 39.09 894 CYS A C 1
ATOM 7492 O O . CYS A 1 894 ? 29.346 -47.290 -34.601 1.00 39.09 894 CYS A O 1
ATOM 7494 N N . CYS A 1 895 ? 31.245 -48.250 -33.915 1.00 39.72 895 CYS A N 1
ATOM 7495 C CA . CYS A 1 895 ? 31.067 -47.915 -32.497 1.00 39.72 895 CYS A CA 1
ATOM 7496 C C . CYS A 1 895 ? 31.050 -46.399 -32.235 1.00 39.72 895 CYS A C 1
ATOM 7498 O O . CYS A 1 895 ? 30.247 -45.925 -31.430 1.00 39.72 895 CYS A O 1
ATOM 7500 N N . ILE A 1 896 ? 31.881 -45.622 -32.939 1.00 40.97 896 ILE A N 1
ATOM 7501 C CA . ILE A 1 896 ? 31.901 -44.153 -32.849 1.00 40.97 896 ILE A CA 1
ATOM 7502 C C . ILE A 1 896 ? 30.590 -43.563 -33.381 1.00 40.97 896 ILE A C 1
ATOM 7504 O O . ILE A 1 896 ? 29.976 -42.730 -32.715 1.00 40.97 896 ILE A O 1
ATOM 7508 N N . LEU A 1 897 ? 30.114 -44.039 -34.536 1.00 40.66 897 LEU A N 1
ATOM 7509 C CA . LEU A 1 897 ? 28.824 -43.633 -35.097 1.00 40.66 897 LEU A CA 1
ATOM 7510 C C . LEU A 1 897 ? 27.667 -43.969 -34.152 1.00 40.66 897 LEU A C 1
ATOM 7512 O O . LEU A 1 897 ? 26.812 -43.124 -33.899 1.00 40.66 897 LEU A O 1
ATOM 7516 N N . LEU A 1 898 ? 27.674 -45.166 -33.567 1.00 41.06 898 LEU A N 1
ATOM 7517 C CA . LEU A 1 898 ? 26.667 -45.612 -32.605 1.00 41.06 898 LEU A CA 1
ATOM 7518 C C . LEU A 1 898 ? 26.646 -44.777 -31.322 1.00 41.06 898 LEU A C 1
ATOM 7520 O O . LEU A 1 898 ? 25.565 -44.461 -30.830 1.00 41.06 898 LEU A O 1
ATOM 7524 N N . ASN A 1 899 ? 27.806 -44.350 -30.821 1.00 40.75 899 ASN A N 1
ATOM 7525 C CA . ASN A 1 899 ? 27.885 -43.434 -29.681 1.00 40.75 899 ASN A CA 1
ATOM 7526 C C . ASN A 1 899 ? 27.382 -42.020 -30.018 1.00 40.75 899 ASN A C 1
ATOM 7528 O O . ASN A 1 899 ? 26.732 -41.393 -29.184 1.00 40.75 899 ASN A O 1
ATOM 7532 N N . ILE A 1 900 ? 27.621 -41.532 -31.240 1.00 39.19 900 ILE A N 1
ATOM 7533 C CA . ILE A 1 900 ? 27.123 -40.228 -31.715 1.00 39.19 900 ILE A CA 1
ATOM 7534 C C . ILE A 1 900 ? 25.594 -40.249 -31.898 1.00 39.19 900 ILE A C 1
ATOM 7536 O O . ILE A 1 900 ? 24.920 -39.279 -31.551 1.00 39.19 900 ILE A O 1
ATOM 7540 N N . PHE A 1 901 ? 25.029 -41.361 -32.379 1.00 41.91 901 PHE A N 1
ATOM 7541 C CA . PHE A 1 901 ? 23.584 -41.524 -32.581 1.00 41.91 901 PHE A CA 1
ATOM 7542 C C . PHE A 1 901 ? 22.787 -41.812 -31.295 1.00 41.91 901 PHE A C 1
ATOM 7544 O O . PHE A 1 901 ? 21.571 -41.618 -31.284 1.00 41.91 901 PHE A O 1
ATOM 7551 N N . ASN A 1 902 ? 23.440 -42.250 -30.210 1.00 40.78 902 ASN A N 1
ATOM 7552 C CA . ASN A 1 902 ? 22.773 -42.575 -28.940 1.00 40.78 902 ASN A CA 1
ATOM 7553 C C . ASN A 1 902 ? 22.283 -41.328 -28.172 1.00 40.78 902 ASN A C 1
ATOM 7555 O O . ASN A 1 902 ? 21.365 -41.421 -27.358 1.00 40.78 902 ASN A O 1
ATOM 7559 N N . ASN A 1 903 ? 22.831 -40.140 -28.459 1.00 38.28 903 ASN A N 1
ATOM 7560 C CA . ASN A 1 903 ? 22.367 -38.877 -27.879 1.00 38.28 903 ASN A CA 1
ATOM 7561 C C . ASN A 1 903 ? 21.338 -38.185 -28.793 1.00 38.28 903 ASN A C 1
ATOM 7563 O O . ASN A 1 903 ? 21.658 -37.244 -29.518 1.00 38.28 903 ASN A O 1
ATOM 7567 N N . ARG A 1 904 ? 20.084 -38.643 -28.656 1.00 39.34 904 ARG A N 1
ATOM 7568 C CA . ARG A 1 904 ? 18.808 -38.079 -29.156 1.00 39.34 904 ARG A CA 1
ATOM 7569 C C . ARG A 1 904 ? 18.563 -38.125 -30.679 1.00 39.34 904 ARG A C 1
ATOM 7571 O O . ARG A 1 904 ? 19.428 -37.823 -31.495 1.00 39.34 904 ARG A O 1
ATOM 7578 N N . LEU A 1 905 ? 17.320 -38.501 -31.015 1.00 39.12 905 LEU A N 1
ATOM 7579 C CA . LEU A 1 905 ? 16.729 -38.601 -32.360 1.00 39.12 905 LEU A CA 1
ATOM 7580 C C . LEU A 1 905 ? 16.981 -37.348 -33.232 1.00 39.12 905 LEU A C 1
ATOM 7582 O O . LEU A 1 905 ? 17.154 -36.258 -32.682 1.00 39.12 905 LEU A O 1
ATOM 7586 N N . PRO A 1 906 ? 16.948 -37.476 -34.577 1.00 35.75 906 PRO A N 1
ATOM 7587 C CA . PRO A 1 906 ? 17.063 -36.349 -35.505 1.00 35.75 906 PRO A CA 1
ATOM 7588 C C . PRO A 1 906 ? 16.099 -35.214 -35.143 1.00 35.75 906 PRO A C 1
ATOM 7590 O O . PRO A 1 906 ? 14.906 -35.439 -34.957 1.00 35.75 906 PRO A O 1
ATOM 7593 N N . ALA A 1 907 ? 16.625 -33.991 -35.061 1.00 36.28 907 ALA A N 1
ATOM 7594 C CA . ALA A 1 907 ? 15.971 -32.804 -34.501 1.00 36.28 907 ALA A CA 1
ATOM 7595 C C . ALA A 1 907 ? 14.824 -32.204 -35.344 1.00 36.28 907 ALA A C 1
ATOM 7597 O O . ALA A 1 907 ? 14.492 -31.034 -35.188 1.00 36.28 907 ALA A O 1
ATOM 7598 N N . LEU A 1 908 ? 14.188 -32.978 -36.221 1.00 35.66 908 LEU A N 1
ATOM 7599 C CA . LEU A 1 908 ? 12.938 -32.573 -36.859 1.00 35.66 908 LEU A CA 1
ATOM 7600 C C . LEU A 1 908 ? 11.790 -33.271 -36.146 1.00 35.66 908 LEU A C 1
ATOM 7602 O O . LEU A 1 908 ? 11.241 -34.218 -36.682 1.00 35.66 908 LEU A O 1
ATOM 7606 N N . PHE A 1 909 ? 11.541 -32.843 -34.905 1.00 30.42 909 PHE A N 1
ATOM 7607 C CA . PHE A 1 909 ? 10.258 -32.799 -34.189 1.00 30.42 909 PHE A CA 1
ATOM 7608 C C . PHE A 1 909 ? 10.540 -32.410 -32.726 1.00 30.42 909 PHE A C 1
ATOM 7610 O O . PHE A 1 909 ? 10.518 -33.263 -31.843 1.00 30.42 909 PHE A O 1
ATOM 7617 N N . PHE A 1 910 ? 10.855 -31.126 -32.504 1.00 29.17 910 PHE A N 1
ATOM 7618 C CA . PHE A 1 910 ? 10.448 -30.328 -31.338 1.00 29.17 910 PHE A CA 1
ATOM 7619 C C . PHE A 1 910 ? 10.435 -28.846 -31.707 1.00 29.17 910 PHE A C 1
ATOM 7621 O O . PHE A 1 910 ? 11.441 -28.386 -32.294 1.00 29.17 910 PHE A O 1
#

Organism: NCBI:txid392033

Sequence (910 aa):
MLNSSDPQRYKFPITTSQIDAIVSMDKPNDVDISVIDSKEQFFQSFIQQVNRWLEWFDKFTDIFHYIIEWLKTRRLESAEKLLIDIHTINSDSPISVIKLKTIIQEIIKLFKNFKNLRRLCDLFNCIISFENIDSGTLTRPNQRKSYLEELKRVHTNNKFTVNVNTKDERLYSIGACRFVYWFVASEKLECNIKIEYRISIPRIKTYELFSGRNVPLDKQVLQGEFKTQQNGHLIITIDNETGQAPRTIWYQYKTTPLATYHLFDGIFSMLYQKYFGQSSENIKENDLIDLIDKSFFFIDRLLDGSITLQEMEHLKNVFHNKNIDVKEEVKALFANRSNTDQKQEKTGTIPLRQIEQVCEWLQTYQYYSHLNTIIECVQKLNIISNSNNSKNYESIDHLQKLIINENVSLKEISEICKNIYECFQKLTNHHLQLIKTILECSNVVQMMKNFDLYSTQGLRRFQQLRDNLTTQFQLQERNNMILNSWIVSYALCEPFIRQVENLEEFVDNLAKLSNIDESTLEHIKVVNDNIQIIHMWLSADETTIFDNALITMEHLYKTGTVQIHLRNLINKQSYFEIVYSIAKISIQINESDSDEDNREIQQQDTMTFTLSMADIDDHKRQLTFCNVDLKQDMNEKKILLEEQLKLLNIIEKIYFILIKLEKSGHPNFQLKEYNYEIYDRTGRVNKILSNLRNNVVDGEQELKQEIEDRTKYFQAKFTKFEVDYEIWTTDLEESRCRSPLLKLFSNHQIMIMFILLTTSTIENEVQRKFLEKLFLLENLKNHIEKQYNITILCLIHYLQSLRIKNSNLSKENIIKLYDKYKIEYHHSKNEDLQLQNLQKLCSFLEDLFNKGKELFEKNENINENQQFLITLNSREQIQDKKIEIENDFDLDTCCILLNIFNNRLPALFF

Secondary structure (DSSP, 8-state):
--TTS-GGGGSPP---HHHHHHHTSPPPPP---S--SSHHHHHHHHHHHHHHHHHHHHHHHHHHHHHHHHHHHTTBTTHHHHHHHHHHHHTT----HHHHHHHHHHHHHHHTT-TTHHHHHHHTT-S-SEEEEEEEEEPPHHHHHHHHHHHHHH-TTSEEEEPTT-EEEEEEEE-SSEEEEEEEEESSS-EEEEEEEEESSSS--EEEEEEEEEE-TTTS-EEEEEEESS-EEEEEEEE-TT-PPPEEEEEEEEEEEPP--HHHHHHHHHHHHHHHTT--SPBPHHHHHHHHHHHHHHHHHTTTT--BTGGGHHHHHHHHHS---HHHHHHHHHTTTTTTTTTS-SS----HHHHHHHHHHHHHHHHHHHHHHHHHHHHHTT-B---TT---TT-HHHHHT----TTSBHHHHHHHTHHHHHHHTT--HHHHHHHHHHHHTHHHHHHHHHTTTTSHHHHHHHHHHHHHHHHHTTT-HHHHHHHHHHHHHHHHHHHHHS-BSSHHHHHHHHHT-----HHHHHHHHHHHHTHHHHHHHHHS-TT-----HHHHHHHHHHH-EEEEE--GGGT---EEEEEEEEE-------------S--------EEEEEE-HHHHHHHHHHHHHHHHH--TT-HHHHHHHHHHHHHHHHHHHHHHHHHHHHHTT-GGGSS-EEEEE-S-TT-HHHHHHHHHTTT-TTHHHHHHHHHHHHHHHHHHHHHHHHHHHHHHHHHHHHHHHH-GGGGGS-HHHHHHHHHHHHS--S-HHHHHHHHHHHHHGGG-TT-HHHHHHHHHHHHHHHHHHTT-TTS---HHHHHHHHHHTT------S-HHHHHHHHHHHHHHHHHHHHTTTTTSSS-----GGGTT-----S-----S-S------S-HHHHHHHHHHHTS---SS--

Solvent-accessible surface area (backbone atoms only — not comparable to full-atom values): 52300 Å² total; per-residue (Å²): 138,65,90,81,53,68,69,76,71,39,50,57,74,88,77,51,74,68,56,46,64,62,62,68,60,84,79,61,72,57,56,77,80,71,91,54,101,40,74,64,61,40,51,53,53,43,51,55,48,48,49,48,44,49,57,50,48,52,52,44,47,66,35,47,48,59,57,34,49,54,37,32,79,64,38,29,74,63,23,55,62,52,44,52,54,51,49,50,68,72,64,80,53,96,71,54,70,59,58,54,50,51,52,53,42,53,53,46,61,65,53,70,71,40,87,57,46,66,58,52,35,60,52,71,44,34,76,54,60,64,47,82,75,37,54,54,48,75,49,60,53,78,55,32,60,58,50,54,54,46,38,61,71,77,42,72,76,43,54,52,74,42,51,56,59,32,75,45,76,47,78,42,86,38,62,49,36,23,34,37,39,38,38,39,33,29,79,52,63,55,40,27,39,38,32,34,40,33,43,75,52,99,74,74,52,72,44,82,42,34,77,48,72,64,37,53,28,44,52,19,32,38,33,32,31,36,37,32,48,53,44,26,30,45,34,46,34,40,51,31,69,86,64,50,76,68,29,49,38,36,51,50,70,52,75,42,71,52,72,75,52,57,67,58,54,31,48,42,51,43,51,45,40,73,76,59,46,92,61,87,68,64,39,51,73,70,62,48,44,53,46,52,54,50,37,53,52,51,59,58,41,46,66,77,22,71,49,28,42,60,81,42,52,68,43,40,57,41,56,71,73,45,88,64,58,52,62,63,48,52,49,44,78,47,59,57,67,70,62,71,56,87,83,63,74,99,77,71,74,73,51,70,64,50,58,51,48,41,32,52,31,52,48,32,48,46,54,60,56,45,42,63,56,54,52,49,34,39,58,77,57,56,22,55,55,88,63,98,78,68,95,57,95,64,42,71,70,54,64,72,64,67,74,73,65,48,80,43,28,41,52,56,45,39,68,76,39,39,69,57,37,72,65,46,69,74,51,54,54,52,53,56,48,45,48,50,51,45,50,76,36,38,66,50,58,48,50,44,57,76,65,39,38,86,40,82,66,22,41,51,50,50,52,51,50,48,55,50,49,52,64,72,26,73,64,34,68,70,60,37,51,50,50,52,20,43,57,53,32,56,66,70,45,51,64,58,68,51,69,36,83,41,57,67,60,45,48,55,50,50,52,68,61,84,81,65,48,77,71,58,55,47,22,42,52,55,36,44,78,41,38,69,61,52,50,50,61,72,68,47,59,95,82,63,77,71,93,35,58,72,54,52,52,52,32,34,50,67,48,14,31,40,40,37,42,38,30,60,89,78,79,38,84,54,53,50,36,38,38,28,51,48,75,52,85,77,83,79,83,76,92,66,85,88,77,95,84,76,84,78,86,75,78,77,54,63,51,76,48,74,37,42,60,68,50,46,55,49,41,53,51,48,46,57,55,30,67,78,70,61,58,91,86,46,57,68,60,51,50,53,49,60,49,46,57,52,36,54,54,45,52,50,52,37,53,54,50,49,50,50,32,35,67,61,23,41,67,94,42,59,69,41,74,46,80,44,72,62,26,55,93,84,44,53,65,61,52,37,56,58,40,42,79,68,73,48,92,67,32,63,64,54,49,47,52,56,52,51,53,50,42,48,53,52,48,54,52,35,54,50,50,52,51,54,41,53,52,51,54,51,53,50,52,51,48,32,70,75,34,71,72,53,64,50,47,43,46,60,55,52,23,53,51,50,45,65,73,68,52,94,56,97,71,56,64,63,60,48,52,51,50,52,52,66,54,46,57,72,75,42,80,85,40,67,72,60,54,52,53,50,54,53,48,55,51,48,53,57,53,54,72,69,66,62,87,86,63,83,73,48,69,68,51,52,48,53,57,50,59,71,55,62,66,70,92,66,97,61,92,46,63,70,60,52,50,52,39,48,50,35,50,48,48,50,51,45,54,60,49,59,67,35,58,82,72,67,80,81,79,83,86,84,64,89,83,70,78,83,72,86,85,78,79,96,74,82,84,81,89,70,96,78,81,92,68,78,7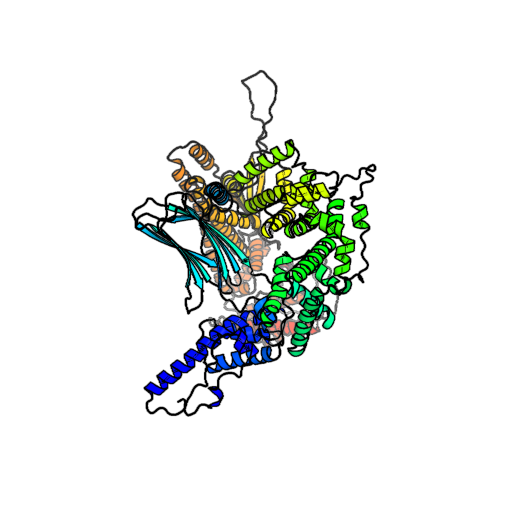8,84,64,53,71,64,60,48,51,53,51,51,60,62,61,67,70,63,75,57,67,86,83,124

Foldseek 3Di:
DCVPDDQVLQAAADADPVLCVLLVDDGQGGQDPDDDPDPVVNVVSNVVSLVVSVVSLVSSCQQCLVVLVVLVVQQAVCSVVLNVLSVCVQVPDDDDSSSSRVSSNVSRVLCVLQPCVVLVRLLLPSSDQKFWPALKDWDAQVVLVVVVVVCVVPPVPQKDKDAAQDKDKDKDKDAAQKKKKKKKAWCDFFWFKWKWKWAPGPPTDIGTSYGDHRHPSNRTMIITIMTHRGIIITMIITGNNVGDHMMMMGMDMDIDGNDPLLLLV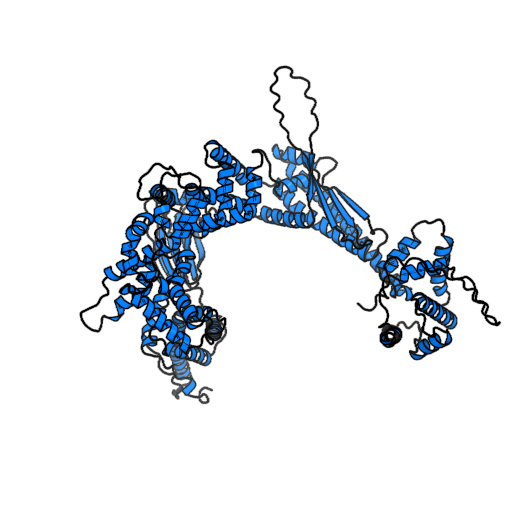QLLVLLCCVPPNPDPDRDYSVNVSVSNVVSLVVLVVLLVLQQFLLNCVSVLVSLQPDQDPLLVSLCSSCVCVQPPCPPDDPDDPPPVVSSVLSSLLVLLVSLLSLLVLLLLLCVVLVQADPDVDDPDCFDSVNSVPPPDDRRDTSNVSCVSSVVSCVLQVLDHSLLSNLSNLCSVLVVLLVLCLVLVLPPPVNVVVLVLLLVVQCVLCVLPVLSVLLSVLNVLVVVSCVLSNHHDHGSSVSSVVSSVPPDGDPVSSVSSVSCSVCVVVVSVSSPDDSPDRDDALLNVLLQLQAFKKKKWWAAVLVVDDTFIKIKGKDFDDDDDPPPDDDDDPDDDPPDTDIDMDIQGPVNLVVSLVSLVSSLVVDDPVPLQSNLSSVLVNLQSVLSVLLNVLLVLCVQLLPLVSHRDMDMDRSYDPVCVLVVLVVVVVVPDPCSNVVNNVVSVVSSVVSVVSSVVSVVVSVVSNVVLVVVCVVQVVSLQDHSNLVSVLVCVQPPDDPPNPLSVVVVCVSCVVVVCPPPPPVVVVVVLVVVLLLVVLVVLPPDPSPSVVSVVLCVVLPLDPDPDPDVVVVVSSVVSVVVSVCVVVVVCVVVPPDDDDDDPPVPPDDDDDPDDDDPDDDDPDPPPNPPVNSVVVNVSCVPDGRPPPD

Mean predicted aligned error: 20.19 Å

Nearest PDB structures (foldseek):
  6hmv-assembly1_A  TM=8.239E-01  e=1.043E-04  Homo sapiens
  6q67-assembly1_A  TM=8.216E-01  e=2.116E-04  Sus scrofa
  6hlt-assembly2_C  TM=7.724E-01  e=3.136E-04  Homo sapiens
  6q68-assembly1_C  TM=7.591E-01  e=2.787E-04  Bos taurus
  5tdq-assembly1_A  TM=7.015E-01  e=1.291E-03  Homo sapiens

pLDDT: mean 73.28, std 18.62, range [27.55, 96.06]